Protein 6IZH (pdb70)

Foldseek 3Di:
DVPQAAADPQAADDPDPGGQWGHDAQKIWGPWFWQAGNVRDGFQQDADPVRGTDHDLLRTLLSRQVRVQSVQVVVPHGQLQWAEKEKEFQDCVSVVSSVVNVVVRADDNGYHYDYDYDPDDPDNSTGMIMITMGGGHD/DFAADPQAADDPDDGGQWDDDAQKIWGPWFWQQGNVRDGFQQDADPVRGTDHDLLRTLLSQQVSVQRSQVVVPHGQQFWAEKEKEFQDCVSVVSSVVSVVVRDDPVGYHYDYDYDPDDPDNSTGMIMITMGGGHD/DVPQFAADPQAADDPDPGHQWGDDAQKIWGPWFWQAGNVRDGFQFDADPVRGTDHDLLRTLLSQQVRVQSVQVVVPGGQQQWAEKEKEFQDCVSVVSSVVNVVVRDDPVGYHYDYDYDPDDPDPSTGMIMITMGGGHD/DPQAAAQPQAAGDPDPGHQWGDDAQKIWGPKFWQQGNVRDGFQFDADPVRGTDHDLLRTLLSRQVSVQSVQVSVPHGPQQWAEKEKEFQDCVSVVSSVVNVVVRDDPPGHHYDYDYDPDDPDNSTGMIMITMGGGHD/DWAWDDDAQKIWTPWFWQADPVRDGFAFDADPVRGTRHDLLRTLLSRQVVVQVNQVVVPHGQQFWAEKEKEFQDCVSVVSSVVSVVVRDDPVHYHYDYDYDPDDPDNSTGMIMITMGGGHD/DPQFAADPQAADDPDPGGQWGDDAQKIWGDWFWQQGNVRDGFQFQQDPVRGTDHDLLRTLLSQQVVVQSVQVVVVHGQQFWAEKEKEFQDCVSVVSSVVSVVVRDDPVGYHYDYDYDPDDPDNSTGMIMITMGGGHD/DADADDQAADDPDDGGQWDDDAQKIWGPWFWQQGNVRHGFQQAADPVGGTDHDLLRTLLSQQVSVQRSQVRVPGGQQFWAEKEKEFQDCVSVVSSVVNVCVRDDPVGHHYDYDYDPDDPDNSTGMIMITMGGGHD/DADAQDQAADDPDPGGQWDDDAQKIWGPWFWQQGNVRDGWAQAQDPVGGTRHDLLRTLLSQQVRVQSVQVVVPHGQQQWAEKEKEFQDCVCVVSSVVNVCVRDDPVHYHYDYDYDPDDPDPSTGMIMITMGGGHD/DQAAADDQAADDPDPGGQWGDDDQKIWGPWFWQQGNVRDGFQFAQDPVGGTDHDLLRTLLSRQVVVQSVQVVVVHGQQQWAEKEKEFQDCVSVVSSVVSVVVRDDPNGYHYDYDYDPDDPDNSTGMIMIIMGGGDD

InterPro domains:
  IPR006175 YjgF/YER057c/UK114 family [PF01042] (17-139)
  IPR006175 YjgF/YER057c/UK114 family [PTHR11803] (20-139)
  IPR035959 RutC-like superfamily [G3DSA:3.30.1330.40] (22-142)
  IPR035959 RutC-like superfamily [SSF55298] (14-141)

Solvent-accessible surface area: 46128 Å² total; per-residue (Å²): 114,115,146,11,21,80,96,14,167,63,44,16,164,15,54,15,38,16,0,20,1,11,34,1,28,59,12,2,13,1,5,18,16,18,0,25,97,80,100,98,57,25,31,9,4,139,84,39,156,119,47,42,44,100,28,61,16,76,84,0,0,74,49,0,2,25,14,3,74,42,3,0,95,41,40,47,4,67,23,72,31,2,7,7,1,3,1,11,0,22,4,9,59,26,6,31,38,0,27,155,2,0,52,98,62,13,90,63,76,6,1,0,4,7,5,2,0,1,9,56,6,10,34,82,40,4,3,0,11,2,8,2,3,0,58,81,67,180,94,31,79,111,18,168,64,42,18,170,25,58,19,46,20,0,19,0,21,30,2,28,60,12,2,13,1,3,17,14,17,0,42,86,76,100,76,65,19,26,6,8,113,74,24,116,108,40,46,53,145,28,62,20,62,80,0,0,76,49,0,2,23,13,2,71,44,3,0,100,38,38,54,5,67,24,71,29,1,6,6,0,2,1,13,0,16,9,10,64,31,5,35,22,0,31,110,0,0,58,76,56,16,79,32,98,13,1,1,6,6,6,3,0,2,10,56,6,7,21,82,42,4,3,0,11,2,8,1,4,0,59,78,64,184,112,113,134,17,22,82,95,15,167,47,44,15,160,16,49,13,36,16,0,18,1,12,32,2,27,61,13,2,11,1,4,18,15,17,0,28,82,83,98,94,62,25,32,9,9,118,78,19,141,113,48,47,54,144,24,59,18,75,79,0,0,74,45,0,1,41,12,2,94,52,2,0,81,42,45,56,6,53,18,75,30,1,6,6,1,2,1,13,0,18,8,12,68,32,4,38,38,0,31,157,1,0,57,95,62,16,73,29,99,13,1,0,5,7,5,4,0,1,11,57,7,10,34,82,44,5,3,0,11,2,8,1,3,0,58,73,67,180,144,141,35,23,61,78,11,129,63,49,17,146,17,49,17,36,16,0,18,1,16,32,2,28,61,12,2,13,1,4,20,16,16,0,26,85,90,102,88,65,22,28,6,7,118,80,33,156,118,48,40,52,164,26,59,19,76,85,0,0,76,51,0,2,29,13,2,82,57,3,0,99,44,44,53,4,71,24,71,27,2,6,7,1,3,1,13,0,16,8,8,67,31,36,40,42,0,40,153,3,4,72,100,52,20,93,82,92,13,12,0,55,8,9,3,0,2,13,58,7,7,40,83,44,4,3,0,11,2,8,2,3,0,56,78,62,181,190,44,49,21,68,61,2,29,60,12,1,14,1,10,11,0,17,0,82,112,95,96,82,60,37,27,11,7,139,82,52,164,110,49,40,51,152,24,64,18,82,88,0,0,76,49,0,2,30,23,2,82,79,14,0,101,87,59,56,6,70,21,73,27,2,7,6,1,3,1,14,0,18,7,11,66,32,7,26,38,0,30,128,2,1,58,99,47,17,77,33,96,14,1,1,7,7,6,4,0,1,9,57,8,14,35,81,43,4,2,0,12,2,8,2,4,0,57,79,64,180,144,148,36,23,75,54,15,121,38,44,13,76,16,56,14,36,19,0,19,2,21,33,3,30,61,12,2,13,0,4,17,16,16,0,25,79,33,29,62,51,21,27,6,6,101,78,29,115,120,47,45,50,148,25,61,17,73,80,0,0,78,47,0,2,27,11,2,90,54,2,0,98,46,44,55,7,75,20,69,28,1,6,6,0,3,1,13,0,17,14,14,48,26,5,18,27,0,30,155,1,0,56,91,41,16,73,29,97,14,0,1,6,7,6,2,0,1,9,56,7,5,35,81,42,3,3,0,11,2,7,1,4,0,58,76,64,182,70,31,23,82,9,61,49,21,23,134,25,60,17,35,10,0,14,0,16,44,2,23,52,13,0,12,1,4,19,13,20,0,46,91,80,99,80,62,24,27,6,9,110,82,48,148,118,48,173,55,154,53,61,17,81,90,0,0,73,48,0,2,26,16,4,75,5,2,0,25,16,40,7,0,44,21,73,27,2,7,6,1,3,1,11,0,38,54,21,139,33,24,74,35,0,25,156,3,0,55,113,55,16,75,39,97,11,1,1,6,6,5,3,0,2,80,54,8,18,31,125,47,5,15,0,8,2,9,2,4,0,58,56,70,152,99,27,78,95,21,108,65,27,21,142,13,66,11,29,15,0,19,1,20,34,2,27,61,12,2,14,1,5,19,14,19,0,41,92,76,99,74,62,30,27,5,11,105,82,35,142,110,47,174,64,143,56,54,16,78,83,0,0,79,46,0,1,32,33,3,76,71,5,0,101,39,43,55,6,70,22,73,29,2,8,6,1,2,1,13,0,36,57,20,134,27,24,77,39,0,31,158,2,0,56,105,51,19,78,44,102,15,1,1,5,6,6,2,0,2,82,56,7,25,34,124,48,4,14,0,11,3,9,1,4,0,57,75,68,178,156,48,25,68,98,10,143,49,44,12,158,16,58,19,30,17,0,18,2,18,69,2,32,58,12,3,13,1,4,18,16,16,0,33,82,92,93,85,65,20,29,4,8,100,83,42,144,119,49,170,53,140,59,58,16,76,79,0,0,77,47,0,1,25,12,2,92,56,2,0,99,41,43,54,6,66,21,71,24,1,6,5,1,3,1,11,0,37,52,19,135,32,25,64,35,0,32,156,2,0,51,102,48,16,76,30,102,12,1,0,4,7,6,3,0,1,84,60,8,26,33,125,46,5,14,0,11,2,8,1,5,0,57,72,49,152

CATH classification: 3.30.1330.40

Organism: Pseudomonas sp. (NCBI:txid306)

Secondary structure (P-SEA, 3-state):
ccccccccccccccccccccbbbcccbbbbccccccccccccccccccccccccccaaaaaaaaaaaaaaaaaaaccccccccbbbbbbccccccaaaaaaaaaccccccccbbbbbccccccccccccccbbbbbcc/cccccccccccccccccbbbcccbbbbcccccccccccccccccccccbbbbbaaaaaaaaaaaaaaaaaaaccccccccbbbbbbccccccaaaaaaaaacccccbbbbbbbbccccccccccccccbbbbbcc/ccccccccccccccccccccccccccbbbbccccccccccccccccccccccbbbbaaaaaaaaaaaaaaaaaaaccccccccbbbbbbccccaaaaaaaaaaacccccbbbbbbbbccccccccccccccbbbbbcc/cccccccccccccccccccbbbcccbbbbcccccccccccccccccccccbbbbbaaaaaaaaaaaaaaaaaaaccccccccbbbbbbccccccaaaaaaaaaccccccccbbbbbccccccccccccccbbbbbcc/cbbbbbcccbbbbccccccccccccccccccccccccccaaaaaaaaaaaaaaaaaaaccccccccbbbbbbccccccaaaaaaaaacccccbbbbbbbbccccccccccccccbbbbbcc/cccccccccccccccccccbbbcccbbbbcccccccccccccccccccccbbbbbaaaaaaaaaaaaaaaaaaaccccccccbbbbbbccccccaaaaaaaaacccccbbbbbbbbccccccccccccccbbbbbcc/cccccccccccccccccbbbcccbbbbccccccccccccccccccccccbbbbaaaaaaaaaaaaaaaaaaaccccccccbbbbbbccccaaaaaaaaaaaccccccccbbbbbccccccccccccccbbbbbcc/cccccccccccccccccbbbcccbbbbccccccccccccccccccccccbbbbaaaaaaaaaaaaaaaaaaaccccccccbbbbbbccccaaaaaaaaaaacccccbbbbbbbbccccccccccccccbbbbbcc/ccccccccccccccccccccccccbbbbcccccccccccccccccccccbbbbbaaaaaaaaaaaaaaaaaaaccccccccbbbbbbccccaaaaaaaaaaacccccbbbbbbbbccccccccccccccbbbbbcc

B-factor: mean 29.62, std 15.63, range [11.65, 138.17]

Radius of gyration: 35.44 Å; Cα contacts (8 Å, |Δi|>4): 3002; chains: 9; bounding box: 101×82×100 Å

Structure (mmCIF, N/CA/C/O backbone):
data_6IZH
#
_entry.id   6IZH
#
_cell.length_a   170.871
_cell.length_b   54.781
_cell.length_c   134.594
_cell.angle_alpha   90.00
_cell.angle_beta   101.89
_cell.angle_gamma   90.00
#
_symmetry.space_group_name_H-M   'C 1 2 1'
#
loop_
_entity.id
_entity.type
_entity.pdbx_description
1 polymer '2-aminomuconate deaminase'
2 non-polymer 'MAGNESIUM ION'
3 water water
#
loop_
_atom_site.group_PDB
_atom_site.id
_atom_site.type_symbol
_atom_site.label_atom_id
_atom_site.label_alt_id
_atom_site.label_comp_id
_atom_site.label_asym_id
_atom_site.label_entity_id
_atom_site.label_seq_id
_atom_site.pdbx_PDB_ins_code
_atom_site.Cartn_x
_atom_site.Cartn_y
_atom_site.Cartn_z
_atom_site.occupancy
_atom_site.B_iso_or_equiv
_atom_site.auth_seq_id
_atom_site.auth_comp_id
_atom_site.auth_asym_id
_atom_site.auth_atom_id
_atom_site.pdbx_PDB_model_num
ATOM 1 N N . ALA A 1 5 ? 157.807 -10.504 17.132 1.00 69.57 5 ALA A N 1
ATOM 2 C CA . ALA A 1 5 ? 156.403 -10.101 17.108 1.00 65.91 5 ALA A CA 1
ATOM 3 C C . ALA A 1 5 ? 156.253 -8.578 17.008 1.00 58.79 5 ALA A C 1
ATOM 4 O O . ALA A 1 5 ? 157.243 -7.846 17.038 1.00 59.48 5 ALA A O 1
ATOM 6 N N . ASP A 1 6 ? 155.007 -8.117 16.898 1.00 87.65 6 ASP A N 1
ATOM 7 C CA . ASP A 1 6 ? 154.689 -6.707 16.649 1.00 83.89 6 ASP A CA 1
ATOM 8 C C . ASP A 1 6 ? 155.442 -5.734 17.559 1.00 82.63 6 ASP A C 1
ATOM 9 O O . ASP A 1 6 ? 156.129 -4.831 17.079 1.00 85.41 6 ASP A O 1
ATOM 11 N N . ASN A 1 7 ? 155.309 -5.914 18.869 1.00 75.06 7 ASN A N 1
ATOM 12 C CA . ASN A 1 7 ? 155.997 -5.050 19.819 1.00 66.89 7 ASN A CA 1
ATOM 13 C C . ASN A 1 7 ? 157.064 -5.808 20.600 1.00 52.88 7 ASN A C 1
ATOM 14 O O . ASN A 1 7 ? 157.264 -5.570 21.792 1.00 45.69 7 ASN A O 1
ATOM 19 N N . SER A 1 8 ? 157.749 -6.724 19.922 1.00 42.46 8 SER A N 1
ATOM 20 C CA . SER A 1 8 ? 158.757 -7.545 20.577 1.00 37.51 8 SER A CA 1
ATOM 21 C C . SER A 1 8 ? 160.041 -6.767 20.855 1.00 30.78 8 SER A C 1
ATOM 22 O O . SER A 1 8 ? 160.721 -7.032 21.844 1.00 26.49 8 SER A O 1
ATOM 25 N N . ALA A 1 9 ? 160.366 -5.805 19.991 1.00 29.28 9 ALA A N 1
ATOM 26 C CA . ALA A 1 9 ? 161.593 -5.012 20.152 1.00 28.67 9 ALA A CA 1
ATOM 27 C C . ALA A 1 9 ? 161.287 -3.647 20.762 1.00 32.67 9 ALA A C 1
ATOM 28 O O . ALA A 1 9 ? 160.278 -3.028 20.426 1.00 31.98 9 ALA A O 1
ATOM 30 N N . LYS A 1 10 ? 162.155 -3.172 21.653 1.00 26.41 10 LYS A N 1
ATOM 31 C CA . LYS A 1 10 ? 161.937 -1.863 22.249 1.00 36.13 10 LYS A CA 1
ATOM 32 C C . LYS A 1 10 ? 163.181 -0.979 22.251 1.00 32.72 10 LYS A C 1
ATOM 33 O O . LYS A 1 10 ? 164.263 -1.385 22.693 1.00 28.05 10 LYS A O 1
ATOM 39 N N . LEU A 1 11 ? 163.004 0.239 21.745 1.00 32.05 11 LEU A N 1
ATOM 40 C CA . LEU A 1 11 ? 163.949 1.319 21.982 1.00 33.65 11 LEU A CA 1
ATOM 41 C C . LEU A 1 11 ? 163.470 2.071 23.218 1.00 33.04 11 LEU A C 1
ATOM 42 O O . LEU A 1 11 ? 162.335 2.568 23.260 1.00 34.70 11 LEU A O 1
ATOM 47 N N . VAL A 1 12 ? 164.330 2.140 24.228 1.00 29.66 12 VAL A N 1
ATOM 48 C CA . VAL A 1 12 ? 163.951 2.685 25.527 1.00 33.01 12 VAL A CA 1
ATOM 49 C C . VAL A 1 12 ? 164.210 4.189 25.591 1.00 37.56 12 VAL A C 1
ATOM 50 O O . VAL A 1 12 ? 165.342 4.636 25.417 1.00 36.57 12 VAL A O 1
ATOM 54 N N . GLU A 1 13 ? 163.155 4.965 25.826 1.00 35.98 13 GLU A N 1
ATOM 55 C CA . GLU A 1 13 ? 163.283 6.417 25.912 1.00 41.97 13 GLU A CA 1
ATOM 56 C C . GLU A 1 13 ? 164.260 6.793 27.025 1.00 43.79 13 GLU A C 1
ATOM 57 O O . GLU A 1 13 ? 164.241 6.203 28.108 1.00 44.00 13 GLU A O 1
ATOM 63 N N . GLY A 1 14 ? 165.131 7.758 26.750 1.00 45.58 14 GLY A N 1
ATOM 64 C CA . GLY A 1 14 ? 166.046 8.252 27.762 1.00 45.97 14 GLY A CA 1
ATOM 65 C C . GLY A 1 14 ? 167.382 7.535 27.835 1.00 43.23 14 GLY A C 1
ATOM 66 O O . GLY A 1 14 ? 168.297 8.004 28.509 1.00 47.74 14 GLY A O 1
ATOM 67 N N . LYS A 1 15 ? 167.499 6.394 27.158 1.00 38.10 15 LYS A N 1
ATOM 68 C CA . LYS A 1 15 ? 168.768 5.680 27.110 1.00 35.82 15 LYS A CA 1
ATOM 69 C C . LYS A 1 15 ? 169.560 6.106 25.877 1.00 43.06 15 LYS A C 1
ATOM 70 O O . LYS A 1 15 ? 168.998 6.670 24.938 1.00 45.29 15 LYS A O 1
ATOM 76 N N . ALA A 1 16 ? 170.863 5.839 25.888 1.00 40.52 16 ALA A N 1
ATOM 77 C CA . ALA A 1 16 ? 171.722 6.146 24.752 1.00 39.51 16 ALA A CA 1
ATOM 78 C C . ALA A 1 16 ? 171.234 5.434 23.495 1.00 33.61 16 ALA A C 1
ATOM 79 O O . ALA A 1 16 ? 170.920 4.244 23.525 1.00 34.46 16 ALA A O 1
ATOM 81 N N . LYS A 1 17 ? 171.162 6.175 22.395 1.00 36.68 17 LYS A N 1
ATOM 82 C CA . LYS A 1 17 ? 170.795 5.607 21.103 1.00 41.14 17 LYS A CA 1
ATOM 83 C C . LYS A 1 17 ? 171.786 4.510 20.714 1.00 38.07 17 LYS A C 1
ATOM 84 O O . LYS A 1 17 ? 172.996 4.755 20.712 1.00 39.91 17 LYS A O 1
ATOM 90 N N . PRO A 1 18 ? 171.284 3.299 20.399 1.00 31.62 18 PRO A N 1
ATOM 91 C CA . PRO A 1 18 ? 172.161 2.185 20.010 1.00 28.22 18 PRO A CA 1
ATOM 92 C C . PRO A 1 18 ? 173.120 2.573 18.883 1.00 29.41 18 PRO A C 1
ATOM 93 O O . PRO A 1 18 ? 172.815 3.474 18.092 1.00 31.90 18 PRO A O 1
ATOM 97 N N . MET A 1 19 ? 174.271 1.906 18.828 1.00 29.29 19 MET A N 1
ATOM 98 C CA . MET A 1 19 ? 175.317 2.247 17.866 1.00 33.60 19 MET A CA 1
ATOM 99 C C . MET A 1 19 ? 174.948 1.833 16.449 1.00 35.91 19 MET A C 1
ATOM 100 O O . MET A 1 19 ? 175.599 2.237 15.492 1.00 39.39 19 MET A O 1
ATOM 105 N N . GLY A 1 20 ? 173.909 1.016 16.320 1.00 34.23 20 GLY A N 1
ATOM 106 C CA . GLY A 1 20 ? 173.449 0.589 15.011 1.00 31.32 20 GLY A CA 1
ATOM 107 C C . GLY A 1 20 ? 171.942 0.438 14.992 1.00 32.24 20 GLY A C 1
ATOM 108 O O . GLY A 1 20 ? 171.261 0.852 15.926 1.00 31.52 20 GLY A O 1
ATOM 109 N N A SER A 1 21 ? 171.418 -0.162 13.929 0.41 32.42 21 SER A N 1
ATOM 110 N N B SER A 1 21 ? 171.425 -0.165 13.925 0.59 32.83 21 SER A N 1
ATOM 111 C CA A SER A 1 21 ? 169.974 -0.275 13.756 0.41 29.79 21 SER A CA 1
ATOM 112 C CA B SER A 1 21 ? 169.984 -0.311 13.744 0.59 29.21 21 SER A CA 1
ATOM 113 C C A SER A 1 21 ? 169.432 -1.490 14.499 0.41 26.91 21 SER A C 1
ATOM 114 C C B SER A 1 21 ? 169.458 -1.518 14.504 0.59 27.03 21 SER A C 1
ATOM 115 O O A SER A 1 21 ? 169.103 -2.508 13.889 0.41 26.86 21 SER A O 1
ATOM 116 O O B SER A 1 21 ? 169.162 -2.559 13.913 0.59 26.27 21 SER A O 1
ATOM 121 N N . PHE A 1 22 ? 169.360 -1.381 15.823 1.00 23.97 22 PHE A N 1
ATOM 122 C CA . PHE A 1 22 ? 168.871 -2.464 16.666 1.00 22.37 22 PHE A CA 1
ATOM 123 C C . PHE A 1 22 ? 168.267 -1.875 17.944 1.00 24.40 22 PHE A C 1
ATOM 124 O O . PHE A 1 22 ? 168.552 -0.726 18.291 1.00 24.08 22 PHE A O 1
ATOM 132 N N . PRO A 1 23 ? 167.406 -2.642 18.627 1.00 21.68 23 PRO A N 1
ATOM 133 C CA . PRO A 1 23 ? 166.744 -2.171 19.845 1.00 21.98 23 PRO A CA 1
ATOM 134 C C . PRO A 1 23 ? 167.607 -2.412 21.067 1.00 22.46 23 PRO A C 1
ATOM 135 O O . PRO A 1 23 ? 168.565 -3.175 20.966 1.00 21.25 23 PRO A O 1
ATOM 139 N N . HIS A 1 24 ? 167.253 -1.803 22.196 1.00 21.78 24 HIS A N 1
ATOM 140 C CA . HIS A 1 24 ? 167.916 -2.109 23.463 1.00 21.27 24 HIS A CA 1
ATOM 141 C C . HIS A 1 24 ? 167.587 -3.513 23.937 1.00 22.84 24 HIS A C 1
ATOM 142 O O . HIS A 1 24 ? 168.409 -4.166 24.577 1.00 20.98 24 HIS A O 1
ATOM 149 N N . VAL A 1 25 ? 166.372 -3.965 23.647 1.00 25.30 25 VAL A N 1
ATOM 150 C CA . VAL A 1 25 ? 165.912 -5.259 24.146 1.00 20.22 25 VAL A CA 1
ATOM 151 C C . VAL A 1 25 ? 164.940 -5.892 23.155 1.00 21.71 25 VAL A C 1
ATOM 152 O O . VAL A 1 25 ? 164.149 -5.203 22.520 1.00 23.53 25 VAL A O 1
ATOM 156 N N . LYS A 1 26 ? 165.022 -7.212 23.020 1.00 19.72 26 LYS A N 1
ATOM 157 C CA . LYS A 1 26 ? 164.163 -7.960 22.109 1.00 22.01 26 LYS A CA 1
ATOM 158 C C . LYS A 1 26 ? 163.497 -9.118 22.835 1.00 21.40 26 LYS A C 1
ATOM 159 O O . LYS A 1 26 ? 164.195 -9.957 23.412 1.00 21.06 26 LYS A O 1
ATOM 165 N N . ARG A 1 27 ? 162.167 -9.185 22.800 1.00 24.49 27 ARG A N 1
ATOM 166 C CA . ARG A 1 27 ? 161.483 -10.309 23.432 1.00 21.11 27 ARG A CA 1
ATOM 167 C C . ARG A 1 27 ? 161.386 -11.476 22.467 1.00 22.94 27 ARG A C 1
ATOM 168 O O . ARG A 1 27 ? 161.161 -11.298 21.269 1.00 24.58 27 ARG A O 1
ATOM 176 N N . ALA A 1 28 ? 161.566 -12.675 23.004 1.00 21.12 28 ALA A N 1
ATOM 177 C CA . ALA A 1 28 ? 161.377 -13.899 22.236 1.00 22.85 28 ALA A CA 1
ATOM 178 C C . ALA A 1 28 ? 160.672 -14.916 23.118 1.00 21.79 28 ALA A C 1
ATOM 179 O O . ALA A 1 28 ? 161.285 -15.484 24.016 1.00 24.14 28 ALA A O 1
ATOM 181 N N . GLY A 1 29 ? 159.387 -15.144 22.869 1.00 23.58 29 GLY A N 1
ATOM 182 C CA . GLY A 1 29 ? 158.602 -15.980 23.764 1.00 22.69 29 GLY A CA 1
ATOM 183 C C . GLY A 1 29 ? 158.678 -15.436 25.179 1.00 29.33 29 GLY A C 1
ATOM 184 O O . GLY A 1 29 ? 158.338 -14.278 25.415 1.00 26.76 29 GLY A O 1
ATOM 185 N N . ASP A 1 30 ? 159.153 -16.256 26.116 1.00 26.67 30 ASP A N 1
ATOM 186 C CA . ASP A 1 30 ? 159.270 -15.830 27.518 1.00 27.13 30 ASP A CA 1
ATOM 187 C C . ASP A 1 30 ? 160.585 -15.130 27.835 1.00 26.07 30 ASP A C 1
ATOM 188 O O . ASP A 1 30 ? 160.788 -14.700 28.965 1.00 24.22 30 ASP A O 1
ATOM 193 N N . PHE A 1 31 ? 161.475 -15.035 26.846 1.00 20.11 31 PHE A N 1
ATOM 194 C CA . PHE A 1 31 ? 162.825 -14.527 27.059 1.00 18.89 31 PHE A CA 1
ATOM 195 C C . PHE A 1 31 ? 163.007 -13.099 26.560 1.00 20.14 31 PHE A C 1
ATOM 196 O O . PHE A 1 31 ? 162.300 -12.651 25.650 1.00 21.55 31 PHE A O 1
ATOM 204 N N . LEU A 1 32 ? 163.944 -12.400 27.193 1.00 21.24 32 LEU A N 1
ATOM 205 C CA . LEU A 1 32 ? 164.305 -11.039 26.819 1.00 17.35 32 LEU A CA 1
ATOM 206 C C . LEU A 1 32 ? 165.792 -11.006 26.557 1.00 20.59 32 LEU A C 1
ATOM 207 O O . LEU A 1 32 ? 166.584 -11.410 27.414 1.00 23.22 32 LEU A O 1
ATOM 212 N N . PHE A 1 33 ? 166.171 -10.551 25.372 1.00 17.65 33 PHE A N 1
ATOM 213 C CA . PHE A 1 33 ? 167.580 -10.433 25.016 1.00 15.01 33 PHE A CA 1
ATOM 214 C C . PHE A 1 33 ? 167.964 -8.973 25.032 1.00 14.88 33 PHE A C 1
ATOM 215 O O . PHE A 1 33 ? 167.417 -8.182 24.270 1.00 19.60 33 PHE A O 1
ATOM 223 N N . VAL A 1 34 ? 168.889 -8.615 25.926 1.00 17.65 34 VAL A N 1
ATOM 224 C CA . VAL A 1 34 ? 169.288 -7.227 26.092 1.00 18.05 34 VAL A CA 1
ATOM 225 C C . VAL A 1 34 ? 170.615 -7.014 25.363 1.00 19.05 34 VAL A C 1
ATOM 226 O O . VAL A 1 34 ? 171.593 -7.707 25.624 1.00 20.95 34 VAL A O 1
ATOM 230 N N . SER A 1 35 ? 170.628 -6.077 24.424 1.00 18.25 35 SER A N 1
ATOM 231 C CA . SER A 1 35 ? 171.831 -5.785 23.630 1.00 15.68 35 SER A CA 1
ATOM 232 C C . SER A 1 35 ? 172.990 -5.393 24.540 1.00 17.95 35 SER A C 1
ATOM 233 O O . SER A 1 35 ? 172.766 -4.867 25.623 1.00 16.38 35 SER A O 1
ATOM 236 N N . GLY A 1 36 ? 174.223 -5.613 24.086 1.00 19.78 36 GLY A N 1
ATOM 237 C CA . GLY A 1 36 ? 175.386 -5.227 24.872 1.00 17.13 36 GLY A CA 1
ATOM 238 C C . GLY A 1 36 ? 175.260 -3.768 25.295 1.00 16.36 36 GLY A C 1
ATOM 239 O O . GLY A 1 36 ? 174.919 -2.904 24.483 1.00 19.57 36 GLY A O 1
ATOM 240 N N . THR A 1 37 ? 175.516 -3.507 26.572 1.00 16.82 37 THR A N 1
ATOM 241 C CA . THR A 1 37 ? 175.241 -2.200 27.150 1.00 17.63 37 THR A CA 1
ATOM 242 C C . THR A 1 37 ? 176.496 -1.621 27.791 1.00 17.77 37 THR A C 1
ATOM 243 O O . THR A 1 37 ? 177.236 -2.333 28.471 1.00 16.82 37 THR A O 1
ATOM 247 N N . SER A 1 38 ? 176.745 -0.337 27.534 1.00 16.46 38 SER A N 1
ATOM 248 C CA . SER A 1 38 ? 177.919 0.354 28.061 1.00 15.85 38 SER A CA 1
ATOM 249 C C . SER A 1 38 ? 177.491 1.473 28.990 1.00 18.18 38 SER A C 1
ATOM 250 O O . SER A 1 38 ? 176.303 1.655 29.225 1.00 17.92 38 SER A O 1
ATOM 253 N N . SER A 1 39 ? 178.454 2.236 29.497 1.00 18.26 39 SER A N 1
ATOM 254 C CA . SER A 1 39 ? 178.162 3.365 30.375 1.00 20.29 39 SER A CA 1
ATOM 255 C C . SER A 1 39 ? 177.926 4.660 29.598 1.00 21.16 39 SER A C 1
ATOM 256 O O . SER A 1 39 ? 177.812 5.741 30.198 1.00 22.31 39 SER A O 1
ATOM 259 N N . ARG A 1 40 ? 177.845 4.560 28.272 1.00 20.20 40 ARG A N 1
ATOM 260 C CA . ARG A 1 40 ? 177.671 5.757 27.438 1.00 22.71 40 ARG A CA 1
ATOM 261 C C . ARG A 1 40 ? 176.344 6.475 27.702 1.00 22.08 40 ARG A C 1
ATOM 262 O O . ARG A 1 40 ? 175.298 5.844 27.761 1.00 22.68 40 ARG A O 1
ATOM 270 N N A ARG A 1 41 ? 176.405 7.795 27.857 0.09 26.61 41 ARG A N 1
ATOM 271 N N B ARG A 1 41 ? 176.402 7.798 27.858 0.91 26.47 41 ARG A N 1
ATOM 272 C CA A ARG A 1 41 ? 175.204 8.606 28.037 0.09 29.31 41 ARG A CA 1
ATOM 273 C CA B ARG A 1 41 ? 175.196 8.600 28.026 0.91 30.15 41 ARG A CA 1
ATOM 274 C C A ARG A 1 41 ? 174.576 8.962 26.693 0.09 32.85 41 ARG A C 1
ATOM 275 C C B ARG A 1 41 ? 174.557 8.912 26.679 0.91 32.99 41 ARG A C 1
ATOM 276 O O A ARG A 1 41 ? 175.246 8.916 25.661 0.09 33.70 41 ARG A O 1
ATOM 277 O O B ARG A 1 41 ? 175.202 8.810 25.635 0.91 34.75 41 ARG A O 1
ATOM 292 N N . PRO A 1 42 ? 173.280 9.314 26.705 1.00 35.56 42 PRO A N 1
ATOM 293 C CA . PRO A 1 42 ? 172.565 9.774 25.511 1.00 34.65 42 PRO A CA 1
ATOM 294 C C . PRO A 1 42 ? 173.277 10.900 24.758 1.00 32.64 42 PRO A C 1
ATOM 295 O O . PRO A 1 42 ? 173.106 10.984 23.544 1.00 35.84 42 PRO A O 1
ATOM 299 N N . ASP A 1 43 ? 174.059 11.737 25.443 1.00 34.02 43 ASP A N 1
ATOM 300 C CA . ASP A 1 43 ? 174.761 12.825 24.761 1.00 32.24 43 ASP A CA 1
ATOM 301 C C . ASP A 1 43 ? 176.114 12.357 24.234 1.00 30.26 43 ASP A C 1
ATOM 302 O O . ASP A 1 43 ? 176.943 13.159 23.808 1.00 33.58 43 ASP A O 1
ATOM 307 N N . ASN A 1 44 ? 176.313 11.042 24.274 1.00 29.95 44 ASN A N 1
ATOM 308 C CA . ASN A 1 44 ? 177.528 10.384 23.792 1.00 29.14 44 ASN A CA 1
ATOM 309 C C . ASN A 1 44 ? 178.765 10.674 24.634 1.00 34.72 44 ASN A C 1
ATOM 310 O O . ASN A 1 44 ? 179.893 10.436 24.197 1.00 33.58 44 ASN A O 1
ATOM 315 N N . THR A 1 45 ? 178.554 11.176 25.849 1.00 29.76 45 THR A N 1
ATOM 316 C CA . THR A 1 45 ? 179.634 11.211 26.827 1.00 26.36 45 THR A CA 1
ATOM 317 C C . THR A 1 45 ? 179.589 9.891 27.570 1.00 25.74 45 THR A C 1
ATOM 318 O O . THR A 1 45 ? 178.645 9.121 27.402 1.00 27.72 45 THR A O 1
ATOM 322 N N . PHE A 1 46 ? 180.598 9.635 28.395 1.00 22.37 46 PHE A N 1
ATOM 323 C CA . PHE A 1 46 ? 180.722 8.342 29.054 1.00 20.58 46 PHE A CA 1
ATOM 324 C C . PHE A 1 46 ? 180.809 8.442 30.573 1.00 26.12 46 PHE A C 1
ATOM 325 O O . PHE A 1 46 ? 181.724 9.079 31.095 1.00 25.81 46 PHE A O 1
ATOM 333 N N . VAL A 1 47 ? 179.876 7.808 31.284 1.00 20.11 47 VAL A N 1
ATOM 334 C CA . VAL A 1 47 ? 180.012 7.697 32.732 1.00 23.94 47 VAL A CA 1
ATOM 335 C C . VAL A 1 47 ? 181.253 6.866 33.039 1.00 21.07 47 VAL A C 1
ATOM 336 O O . VAL A 1 47 ? 181.476 5.853 32.403 1.00 21.20 47 VAL A O 1
ATOM 340 N N . GLY A 1 48 ? 182.057 7.287 34.011 1.00 20.35 48 GLY A N 1
ATOM 341 C CA . GLY A 1 48 ? 183.241 6.519 34.370 1.00 21.59 48 GLY A CA 1
ATOM 342 C C . GLY A 1 48 ? 184.358 6.533 33.335 1.00 20.85 48 GLY A C 1
ATOM 343 O O . GLY A 1 48 ? 185.167 5.606 33.267 1.00 20.85 48 GLY A O 1
ATOM 344 N N . ALA A 1 49 ? 184.413 7.574 32.514 1.00 20.71 49 ALA A N 1
ATOM 345 C CA . ALA A 1 49 ? 185.570 7.775 31.633 1.00 17.30 49 ALA A CA 1
ATOM 346 C C . ALA A 1 49 ? 185.896 9.251 31.531 1.00 21.57 49 ALA A C 1
ATOM 347 O O . ALA A 1 49 ? 186.289 9.745 30.468 1.00 21.61 49 ALA A O 1
ATOM 349 N N . GLU A 1 50 ? 185.734 9.949 32.648 1.00 23.02 50 GLU A N 1
ATOM 350 C CA . GLU A 1 50 ? 185.935 11.395 32.685 1.00 23.38 50 GLU A CA 1
ATOM 351 C C . GLU A 1 50 ? 187.323 11.783 32.164 1.00 20.08 50 GLU A C 1
ATOM 352 O O . GLU A 1 50 ? 188.334 11.294 32.665 1.00 22.23 50 GLU A O 1
ATOM 358 N N . PRO A 1 51 ? 187.377 12.671 31.156 1.00 23.56 51 PRO A N 1
ATOM 359 C CA . PRO A 1 51 ? 188.700 13.111 30.690 1.00 21.51 51 PRO A CA 1
ATOM 360 C C . PRO A 1 51 ? 189.481 13.858 31.767 1.00 22.19 51 PRO A C 1
ATOM 361 O O . PRO A 1 51 ? 188.882 14.576 32.584 1.00 26.81 51 PRO A O 1
ATOM 365 N N . ASP A 1 52 ? 190.805 13.728 31.762 1.00 20.81 52 ASP A N 1
ATOM 366 C CA . ASP A 1 52 ? 191.608 14.518 32.686 1.00 22.34 52 ASP A CA 1
ATOM 367 C C . ASP A 1 52 ? 191.893 15.895 32.068 1.00 22.35 52 ASP A C 1
ATOM 368 O O . ASP A 1 52 ? 191.262 16.273 31.077 1.00 24.68 52 ASP A O 1
ATOM 373 N N . ASP A 1 53 ? 192.810 16.653 32.656 1.00 23.53 53 ASP A N 1
ATOM 374 C CA . ASP A 1 53 ? 193.004 18.040 32.221 1.00 23.81 53 ASP A CA 1
ATOM 375 C C . ASP A 1 53 ? 193.475 18.091 30.778 1.00 28.53 53 ASP A C 1
ATOM 376 O O . ASP A 1 53 ? 193.207 19.068 30.076 1.00 22.42 53 ASP A O 1
ATOM 381 N N . THR A 1 54 ? 194.160 17.030 30.344 1.00 26.14 54 THR A N 1
ATOM 382 C CA . THR A 1 54 ? 194.727 16.967 28.997 1.00 20.87 54 THR A CA 1
ATOM 383 C C . THR A 1 54 ? 193.711 16.476 27.974 1.00 22.06 54 THR A C 1
ATOM 384 O O . THR A 1 54 ? 194.020 16.390 26.794 1.00 22.05 54 THR A O 1
ATOM 388 N N . GLY A 1 55 ? 192.511 16.135 28.436 1.00 17.28 55 GLY A N 1
ATOM 389 C CA . GLY A 1 55 ? 191.476 15.614 27.560 1.00 23.61 55 GLY A CA 1
ATOM 390 C C . GLY A 1 55 ? 191.513 14.102 27.389 1.00 20.83 55 GLY A C 1
ATOM 391 O O . GLY A 1 55 ? 190.709 13.537 26.647 1.00 23.08 55 GLY A O 1
ATOM 392 N N . ARG A 1 56 ? 192.458 13.449 28.065 1.00 18.91 56 ARG A N 1
ATOM 393 C CA . ARG A 1 56 ? 192.597 11.993 27.981 1.00 18.14 56 ARG A CA 1
ATOM 394 C C . ARG A 1 56 ? 191.581 11.335 28.911 1.00 19.19 56 ARG A C 1
ATOM 395 O O . ARG A 1 56 ? 191.578 11.600 30.112 1.00 22.20 56 ARG A O 1
ATOM 403 N N . PRO A 1 57 ? 190.696 10.498 28.351 1.00 20.29 57 PRO A N 1
ATOM 404 C CA . PRO A 1 57 ? 189.740 9.754 29.177 1.00 17.24 57 PRO A CA 1
ATOM 405 C C . PRO A 1 57 ? 190.482 8.957 30.254 1.00 19.85 57 PRO A C 1
ATOM 406 O O . PRO A 1 57 ? 191.574 8.450 29.993 1.00 19.03 57 PRO A O 1
ATOM 410 N N . ARG A 1 58 ? 189.919 8.886 31.452 1.00 18.81 58 ARG A N 1
ATOM 411 C CA . ARG A 1 58 ? 190.476 8.037 32.506 1.00 16.62 58 ARG A CA 1
ATOM 412 C C . ARG A 1 58 ? 189.411 7.014 32.903 1.00 19.68 58 ARG A C 1
ATOM 413 O O . ARG A 1 58 ? 188.604 7.259 33.806 1.00 21.02 58 ARG A O 1
ATOM 421 N N . PRO A 1 59 ? 189.385 5.873 32.207 1.00 19.19 59 PRO A N 1
ATOM 422 C CA . PRO A 1 59 ? 188.328 4.886 32.469 1.00 19.62 59 PRO A CA 1
ATOM 423 C C . PRO A 1 59 ? 188.387 4.355 33.896 1.00 21.34 59 PRO A C 1
ATOM 424 O O . PRO A 1 59 ? 189.473 4.163 34.426 1.00 21.74 59 PRO A O 1
ATOM 428 N N . ASN A 1 60 ? 187.221 4.150 34.507 1.00 19.51 60 ASN A N 1
ATOM 429 C CA . ASN A 1 60 ? 187.121 3.662 35.877 1.00 20.48 60 ASN A CA 1
ATOM 430 C C . ASN A 1 60 ? 186.198 2.444 35.877 1.00 20.95 60 ASN A C 1
ATOM 431 O O . ASN A 1 60 ? 184.988 2.595 35.724 1.00 21.14 60 ASN A O 1
ATOM 436 N N . ILE A 1 61 ? 186.753 1.241 36.022 1.00 18.44 61 ILE A N 1
ATOM 437 C CA . ILE A 1 61 ? 185.928 0.031 35.900 1.00 18.91 61 ILE A CA 1
ATOM 438 C C . ILE A 1 61 ? 184.791 -0.030 36.945 1.00 19.78 61 ILE A C 1
ATOM 439 O O . ILE A 1 61 ? 183.681 -0.456 36.619 1.00 19.17 61 ILE A O 1
ATOM 444 N N . GLU A 1 62 ? 185.040 0.422 38.176 1.00 17.29 62 GLU A N 1
ATOM 445 C CA . GLU A 1 62 ? 183.976 0.436 39.175 1.00 18.90 62 GLU A CA 1
ATOM 446 C C . GLU A 1 62 ? 182.795 1.286 38.700 1.00 19.83 62 GLU A C 1
ATOM 447 O O . GLU A 1 62 ? 181.666 0.810 38.679 1.00 20.67 62 GLU A O 1
ATOM 453 N N . LEU A 1 63 ? 183.063 2.534 38.320 1.00 18.77 63 LEU A N 1
ATOM 454 C CA . LEU A 1 63 ? 182.007 3.454 37.904 1.00 22.62 63 LEU A CA 1
ATOM 455 C C . LEU A 1 63 ? 181.285 2.962 36.646 1.00 23.08 63 LEU A C 1
ATOM 456 O O . LEU A 1 63 ? 180.055 3.035 36.563 1.00 20.10 63 LEU A O 1
ATOM 461 N N . GLN A 1 64 ? 182.033 2.476 35.658 1.00 20.12 64 GLN A N 1
ATOM 462 C CA . GLN A 1 64 ? 181.382 1.986 34.438 1.00 17.36 64 GLN A CA 1
ATOM 463 C C . GLN A 1 64 ? 180.528 0.733 34.698 1.00 18.66 64 GLN A C 1
ATOM 464 O O . GLN A 1 64 ? 179.432 0.597 34.139 1.00 20.24 64 GLN A O 1
ATOM 470 N N . THR A 1 65 ? 181.021 -0.196 35.516 1.00 16.92 65 THR A N 1
ATOM 471 C CA . THR A 1 65 ? 180.275 -1.422 35.766 1.00 16.41 65 THR A CA 1
ATOM 472 C C . THR A 1 65 ? 178.955 -1.106 36.467 1.00 17.21 65 THR A C 1
ATOM 473 O O . THR A 1 65 ? 177.914 -1.648 36.123 1.00 18.68 65 THR A O 1
ATOM 477 N N . ARG A 1 66 ? 178.996 -0.198 37.428 1.00 18.58 66 ARG A N 1
ATOM 478 C CA . ARG A 1 66 ? 177.786 0.123 38.180 1.00 18.64 66 ARG A CA 1
ATOM 479 C C . ARG A 1 66 ? 176.769 0.784 37.250 1.00 20.54 66 ARG A C 1
ATOM 480 O O . ARG A 1 66 ? 175.570 0.520 37.348 1.00 22.30 66 ARG A O 1
ATOM 488 N N . GLU A 1 67 ? 177.251 1.623 36.333 1.00 19.93 67 GLU A N 1
ATOM 489 C CA . GLU A 1 67 ? 176.372 2.316 35.394 1.00 17.07 67 GLU A CA 1
ATOM 490 C C . GLU A 1 67 ? 175.805 1.350 34.342 1.00 17.38 67 GLU A C 1
ATOM 491 O O . GLU A 1 67 ? 174.639 1.457 33.960 1.00 22.04 67 GLU A O 1
ATOM 497 N N . VAL A 1 68 ? 176.626 0.410 33.875 1.00 16.67 68 VAL A N 1
ATOM 498 C CA . VAL A 1 68 ? 176.154 -0.590 32.909 1.00 15.92 68 VAL A CA 1
ATOM 499 C C . VAL A 1 68 ? 175.024 -1.425 33.511 1.00 18.68 68 VAL A C 1
ATOM 500 O O . VAL A 1 68 ? 173.984 -1.615 32.881 1.00 16.74 68 VAL A O 1
ATOM 504 N N . ILE A 1 69 ? 175.207 -1.922 34.728 1.00 17.70 69 ILE A N 1
ATOM 505 C CA . ILE A 1 69 ? 174.156 -2.772 35.297 1.00 16.62 69 ILE A CA 1
ATOM 506 C C . ILE A 1 69 ? 172.906 -1.928 35.612 1.00 19.38 69 ILE A C 1
ATOM 507 O O . ILE A 1 69 ? 171.774 -2.397 35.448 1.00 20.39 69 ILE A O 1
ATOM 512 N N . SER A 1 70 ? 173.113 -0.677 36.016 1.00 18.55 70 SER A N 1
ATOM 513 C CA . SER A 1 70 ? 172.004 0.255 36.241 1.00 20.56 70 SER A CA 1
ATOM 514 C C . SER A 1 70 ? 171.230 0.500 34.942 1.00 22.78 70 SER A C 1
ATOM 515 O O . SER A 1 70 ? 170.004 0.532 34.938 1.00 19.07 70 SER A O 1
ATOM 518 N N . ASN A 1 71 ? 171.955 0.646 33.837 1.00 19.66 71 ASN A N 1
ATOM 519 C CA . ASN A 1 71 ? 171.333 0.853 32.522 1.00 17.24 71 ASN A CA 1
ATOM 520 C C . ASN A 1 71 ? 170.543 -0.372 32.082 1.00 20.57 71 ASN A C 1
ATOM 521 O O . ASN A 1 71 ? 169.439 -0.260 31.537 1.00 22.73 71 ASN A O 1
ATOM 526 N N . ILE A 1 72 ? 171.106 -1.548 32.335 1.00 16.96 72 ILE A N 1
ATOM 527 C CA . ILE A 1 72 ? 170.415 -2.783 32.016 1.00 17.73 72 ILE A CA 1
ATOM 528 C C . ILE A 1 72 ? 169.154 -2.884 32.876 1.00 17.88 72 ILE A C 1
ATOM 529 O O . ILE A 1 72 ? 168.105 -3.302 32.376 1.00 21.28 72 ILE A O 1
ATOM 534 N N . ARG A 1 73 ? 169.234 -2.467 34.141 1.00 17.12 73 ARG A N 1
ATOM 535 C CA . ARG A 1 73 ? 168.037 -2.512 34.989 1.00 19.89 73 ARG A CA 1
ATOM 536 C C . ARG A 1 73 ? 166.950 -1.624 34.384 1.00 19.35 73 ARG A C 1
ATOM 537 O O . ARG A 1 73 ? 165.789 -2.038 34.299 1.00 21.99 73 ARG A O 1
ATOM 545 N N . ASP A 1 74 ? 167.323 -0.420 33.943 1.00 19.53 74 ASP A N 1
ATOM 546 C CA . ASP A 1 74 ? 166.343 0.512 33.376 1.00 22.30 74 ASP A CA 1
ATOM 547 C C . ASP A 1 74 ? 165.685 -0.081 32.144 1.00 21.41 74 ASP A C 1
ATOM 548 O O . ASP A 1 74 ? 164.491 0.100 31.927 1.00 20.28 74 ASP A O 1
ATOM 553 N N . ILE A 1 75 ? 166.481 -0.764 31.323 1.00 19.45 75 ILE A N 1
ATOM 554 C CA . ILE A 1 75 ? 165.979 -1.347 30.078 1.00 22.72 75 ILE A CA 1
ATOM 555 C C . ILE A 1 75 ? 164.965 -2.446 30.381 1.00 22.99 75 ILE A C 1
ATOM 556 O O . ILE A 1 75 ? 163.888 -2.517 29.774 1.00 19.47 75 ILE A O 1
ATOM 561 N N . LEU A 1 76 ? 165.294 -3.280 31.360 1.00 20.61 76 LEU A N 1
ATOM 562 C CA . LEU A 1 76 ? 164.402 -4.345 31.769 1.00 21.44 76 LEU A CA 1
ATOM 563 C C . LEU A 1 76 ? 163.110 -3.768 32.333 1.00 20.62 76 LEU A C 1
ATOM 564 O O . LEU A 1 76 ? 162.029 -4.265 32.044 1.00 20.27 76 LEU A O 1
ATOM 569 N N A GLN A 1 77 ? 163.229 -2.699 33.115 0.51 21.27 77 GLN A N 1
ATOM 570 N N B GLN A 1 77 ? 163.213 -2.712 33.134 0.49 21.27 77 GLN A N 1
ATOM 571 C CA A GLN A 1 77 ? 162.060 -2.062 33.716 0.51 20.49 77 GLN A CA 1
ATOM 572 C CA B GLN A 1 77 ? 162.007 -2.120 33.699 0.49 20.86 77 GLN A CA 1
ATOM 573 C C A GLN A 1 77 ? 161.104 -1.483 32.669 0.51 22.88 77 GLN A C 1
ATOM 574 C C B GLN A 1 77 ? 161.071 -1.631 32.595 0.49 21.95 77 GLN A C 1
ATOM 575 O O A GLN A 1 77 ? 159.901 -1.382 32.911 0.51 24.07 77 GLN A O 1
ATOM 576 O O B GLN A 1 77 ? 159.853 -1.749 32.718 0.49 23.38 77 GLN A O 1
ATOM 587 N N . SER A 1 78 ? 161.639 -1.102 31.515 1.00 23.79 78 SER A N 1
ATOM 588 C CA . SER A 1 78 ? 160.821 -0.542 30.437 1.00 27.00 78 SER A CA 1
ATOM 589 C C . SER A 1 78 ? 159.948 -1.618 29.795 1.00 26.89 78 SER A C 1
ATOM 590 O O . SER A 1 78 ? 158.914 -1.308 29.210 1.00 27.32 78 SER A O 1
ATOM 593 N N . VAL A 1 79 ? 160.361 -2.877 29.913 1.00 20.77 79 VAL A N 1
ATOM 594 C CA . VAL A 1 79 ? 159.563 -3.985 29.388 1.00 24.73 79 VAL A CA 1
ATOM 595 C C . VAL A 1 79 ? 159.011 -4.898 30.498 1.00 28.77 79 VAL A C 1
ATOM 596 O O . VAL A 1 79 ? 158.725 -6.077 30.278 1.00 26.28 79 VAL A O 1
ATOM 600 N N . GLY A 1 80 ? 158.831 -4.333 31.690 1.00 23.92 80 GLY A N 1
ATOM 601 C CA . GLY A 1 80 ? 158.106 -5.008 32.753 1.00 22.20 80 GLY A CA 1
ATOM 602 C C . GLY A 1 80 ? 158.902 -6.069 33.502 1.00 24.32 80 GLY A C 1
ATOM 603 O O . GLY A 1 80 ? 158.319 -6.934 34.148 1.00 25.07 80 GLY A O 1
ATOM 604 N N . ALA A 1 81 ? 160.229 -5.995 33.424 1.00 22.61 81 ALA A N 1
ATOM 605 C CA . ALA A 1 81 ? 161.109 -6.934 34.125 1.00 21.49 81 ALA A CA 1
ATOM 606 C C . ALA A 1 81 ? 162.122 -6.193 35.004 1.00 23.63 81 ALA A C 1
ATOM 607 O O . ALA A 1 81 ? 162.130 -4.968 35.058 1.00 22.25 81 ALA A O 1
ATOM 609 N N . ASP A 1 82 ? 162.966 -6.935 35.707 1.00 20.46 82 ASP A N 1
ATOM 610 C CA . ASP A 1 82 ? 164.001 -6.299 36.525 1.00 22.30 82 ASP A CA 1
ATOM 611 C C . ASP A 1 82 ? 165.200 -7.233 36.687 1.00 22.21 82 ASP A C 1
ATOM 612 O O . ASP A 1 82 ? 165.241 -8.304 36.074 1.00 22.69 82 ASP A O 1
ATOM 617 N N . LEU A 1 83 ? 166.178 -6.841 37.505 1.00 19.57 83 LEU A N 1
ATOM 618 C CA . LEU A 1 83 ? 167.433 -7.597 37.586 1.00 19.17 83 LEU A CA 1
ATOM 619 C C . LEU A 1 83 ? 167.221 -9.022 38.124 1.00 20.61 83 LEU A C 1
ATOM 620 O O . LEU A 1 83 ? 167.999 -9.931 37.820 1.00 20.19 83 LEU A O 1
ATOM 625 N N . GLY A 1 84 ? 166.163 -9.219 38.902 1.00 21.28 84 GLY A N 1
ATOM 626 C CA . GLY A 1 84 ? 165.858 -10.532 39.444 1.00 22.37 84 GLY A CA 1
ATOM 627 C C . GLY A 1 84 ? 165.414 -11.533 38.389 1.00 24.21 84 GLY A C 1
ATOM 628 O O . GLY A 1 84 ? 165.274 -12.733 38.675 1.00 22.59 84 GLY A O 1
ATOM 629 N N . ASP A 1 85 ? 165.181 -11.036 37.177 1.00 22.26 85 ASP A N 1
ATOM 630 C CA . ASP A 1 85 ? 164.730 -11.876 36.074 1.00 17.57 85 ASP A CA 1
ATOM 631 C C . ASP A 1 85 ? 165.885 -12.288 35.169 1.00 18.26 85 ASP A C 1
ATOM 632 O O . ASP A 1 85 ? 165.715 -13.124 34.275 1.00 22.39 85 ASP A O 1
ATOM 637 N N . VAL A 1 86 ? 167.063 -11.723 35.409 1.00 20.03 86 VAL A N 1
ATOM 638 C CA . VAL A 1 86 ? 168.232 -12.035 34.588 1.00 20.84 86 VAL A CA 1
ATOM 639 C C . VAL A 1 86 ? 168.693 -13.477 34.848 1.00 20.56 86 VAL A C 1
ATOM 640 O O . VAL A 1 86 ? 168.755 -13.913 36.007 1.00 20.34 86 VAL A O 1
ATOM 644 N N . VAL A 1 87 ? 169.012 -14.213 33.778 1.00 18.17 87 VAL A N 1
ATOM 645 C CA . VAL A 1 87 ? 169.429 -15.614 33.907 1.00 18.30 87 VAL A CA 1
ATOM 646 C C . VAL A 1 87 ? 170.794 -15.921 33.261 1.00 16.67 87 VAL A C 1
ATOM 647 O O . VAL A 1 87 ? 171.402 -16.948 33.577 1.00 21.40 87 VAL A O 1
ATOM 651 N N . GLU A 1 88 ? 171.276 -15.042 32.388 1.00 18.26 88 GLU A N 1
ATOM 652 C CA . GLU A 1 88 ? 172.636 -15.181 31.849 1.00 18.62 88 GLU A CA 1
ATOM 653 C C . GLU A 1 88 ? 173.297 -13.828 31.614 1.00 21.30 88 GLU A C 1
ATOM 654 O O . GLU A 1 88 ? 172.741 -12.964 30.937 1.00 20.40 88 GLU A O 1
ATOM 660 N N . VAL A 1 89 ? 174.489 -13.662 32.178 1.00 19.00 89 VAL A N 1
ATOM 661 C CA . VAL A 1 89 ? 175.291 -12.454 31.993 1.00 17.78 89 VAL A CA 1
ATOM 662 C C . VAL A 1 89 ? 176.545 -12.782 31.213 1.00 17.62 89 VAL A C 1
ATOM 663 O O . VAL A 1 89 ? 177.257 -13.720 31.562 1.00 22.06 89 VAL A O 1
ATOM 667 N N . CYS A 1 90 ? 176.791 -12.037 30.142 1.00 17.60 90 CYS A N 1
ATOM 668 C CA . CYS A 1 90 ? 178.062 -12.120 29.428 1.00 14.91 90 CYS A CA 1
ATOM 669 C C . CYS A 1 90 ? 178.758 -10.775 29.546 1.00 19.78 90 CYS A C 1
ATOM 670 O O . CYS A 1 90 ? 178.244 -9.776 29.051 1.00 18.66 90 CYS A O 1
ATOM 673 N N . SER A 1 91 ? 179.920 -10.762 30.196 1.00 17.18 91 SER A N 1
ATOM 674 C CA . SER A 1 91 ? 180.647 -9.527 30.495 1.00 14.84 91 SER A CA 1
ATOM 675 C C . SER A 1 91 ? 181.923 -9.436 29.677 1.00 15.71 91 SER A C 1
ATOM 676 O O . SER A 1 91 ? 182.720 -10.376 29.659 1.00 19.33 91 SER A O 1
ATOM 679 N N . TYR A 1 92 ? 182.104 -8.313 28.993 1.00 15.02 92 TYR A N 1
ATOM 680 C CA . TYR A 1 92 ? 183.274 -8.130 28.144 1.00 15.38 92 TYR A CA 1
ATOM 681 C C . TYR A 1 92 ? 184.123 -6.990 28.682 1.00 16.88 92 TYR A C 1
ATOM 682 O O . TYR A 1 92 ? 183.754 -5.825 28.575 1.00 18.01 92 TYR A O 1
ATOM 691 N N . LEU A 1 93 ? 185.245 -7.359 29.293 1.00 17.07 93 LEU A N 1
ATOM 692 C CA . LEU A 1 93 ? 186.271 -6.419 29.731 1.00 16.67 93 LEU A CA 1
ATOM 693 C C . LEU A 1 93 ? 187.234 -6.121 28.589 1.00 19.31 93 LEU A C 1
ATOM 694 O O . LEU A 1 93 ? 187.169 -6.772 27.546 1.00 18.48 93 LEU A O 1
ATOM 699 N N . VAL A 1 94 ? 188.146 -5.171 28.781 1.00 17.06 94 VAL A N 1
ATOM 700 C CA . VAL A 1 94 ? 189.245 -5.028 27.828 1.00 15.14 94 VAL A CA 1
ATOM 701 C C . VAL A 1 94 ? 190.571 -5.370 28.485 1.00 18.89 94 VAL A C 1
ATOM 702 O O . VAL A 1 94 ? 191.563 -5.607 27.798 1.00 18.81 94 VAL A O 1
ATOM 706 N N . ASN A 1 95 ? 190.594 -5.410 29.811 1.00 20.75 95 ASN A N 1
ATOM 707 C CA . ASN A 1 95 ? 191.823 -5.770 30.520 1.00 19.23 95 ASN A CA 1
ATOM 708 C C . ASN A 1 95 ? 191.510 -6.463 31.836 1.00 22.43 95 ASN A C 1
ATOM 709 O O . ASN A 1 95 ? 190.761 -5.932 32.668 1.00 20.94 95 ASN A O 1
ATOM 714 N N . MET A 1 96 ? 192.047 -7.670 32.002 1.00 17.82 96 MET A N 1
ATOM 715 C CA . MET A 1 96 ? 191.726 -8.488 33.173 1.00 15.30 96 MET A CA 1
ATOM 716 C C . MET A 1 96 ? 192.243 -7.889 34.460 1.00 20.28 96 MET A C 1
ATOM 717 O O . MET A 1 96 ? 191.885 -8.361 35.541 1.00 20.03 96 MET A O 1
ATOM 722 N N . ASN A 1 97 ? 193.069 -6.847 34.369 1.00 17.89 97 ASN A N 1
ATOM 723 C CA . ASN A 1 97 ? 193.491 -6.171 35.587 1.00 19.65 97 ASN A CA 1
ATOM 724 C C . ASN A 1 97 ? 192.323 -5.387 36.196 1.00 19.52 97 ASN A C 1
ATOM 725 O O . ASN A 1 97 ? 192.373 -4.986 37.366 1.00 19.42 97 ASN A O 1
ATOM 730 N N . ASP A 1 98 ? 191.255 -5.238 35.415 1.00 18.83 98 ASP A N 1
ATOM 731 C CA . ASP A 1 98 ? 190.007 -4.613 35.884 1.00 17.08 98 ASP A CA 1
ATOM 732 C C . ASP A 1 98 ? 189.053 -5.622 36.531 1.00 18.17 98 ASP A C 1
ATOM 733 O O . ASP A 1 98 ? 187.991 -5.250 37.036 1.00 17.22 98 ASP A O 1
ATOM 738 N N . PHE A 1 99 ? 189.414 -6.903 36.506 1.00 18.01 99 PHE A N 1
ATOM 739 C CA . PHE A 1 99 ? 188.496 -7.943 36.969 1.00 21.55 99 PHE A CA 1
ATOM 740 C C . PHE A 1 99 ? 188.055 -7.797 38.436 1.00 17.83 99 PHE A C 1
ATOM 741 O O . PHE A 1 99 ? 186.857 -7.876 38.738 1.00 18.95 99 PHE A O 1
ATOM 749 N N . ALA A 1 100 ? 189.004 -7.617 39.349 1.00 19.48 100 ALA A N 1
ATOM 750 C CA . ALA A 1 100 ? 188.655 -7.612 40.774 1.00 20.76 100 ALA A CA 1
ATOM 751 C C . ALA A 1 100 ? 187.617 -6.534 41.095 1.00 21.74 100 ALA A C 1
ATOM 752 O O . ALA A 1 100 ? 186.651 -6.785 41.821 1.00 23.18 100 ALA A O 1
ATOM 754 N N . ALA A 1 101 ? 187.809 -5.336 40.543 1.00 19.07 101 ALA A N 1
ATOM 755 C CA . ALA A 1 101 ? 186.903 -4.225 40.815 1.00 22.53 101 ALA A CA 1
ATOM 756 C C . ALA A 1 101 ? 185.551 -4.438 40.138 1.00 20.87 101 ALA A C 1
ATOM 757 O O . ALA A 1 101 ? 184.503 -4.112 40.699 1.00 22.24 101 ALA A O 1
ATOM 759 N N . TYR A 1 102 ? 185.574 -4.990 38.931 1.00 20.19 102 TYR A N 1
ATOM 760 C CA . TYR A 1 102 ? 184.334 -5.326 38.242 1.00 19.62 102 TYR A CA 1
ATOM 761 C C . TYR A 1 102 ? 183.557 -6.378 39.031 1.00 18.96 102 TYR A C 1
ATOM 762 O O . TYR A 1 102 ? 182.338 -6.275 39.186 1.00 21.29 102 TYR A O 1
ATOM 771 N N . ASN A 1 103 ? 184.274 -7.358 39.571 1.00 18.49 103 ASN A N 1
ATOM 772 C CA . ASN A 1 103 ? 183.646 -8.435 40.343 1.00 22.41 103 ASN A CA 1
ATOM 773 C C . ASN A 1 103 ? 182.972 -7.912 41.614 1.00 21.70 103 ASN A C 1
ATOM 774 O O . ASN A 1 103 ? 181.897 -8.381 42.011 1.00 22.75 103 ASN A O 1
ATOM 779 N N . LYS A 1 104 ? 183.615 -6.936 42.247 1.00 21.39 104 LYS A N 1
ATOM 780 C CA . LYS A 1 104 ? 183.101 -6.316 43.463 1.00 21.75 104 LYS A CA 1
ATOM 781 C C . LYS A 1 104 ? 181.792 -5.592 43.201 1.00 26.80 104 LYS A C 1
ATOM 782 O O . LYS A 1 104 ? 180.872 -5.636 44.019 1.00 23.76 104 LYS A O 1
ATOM 788 N N . VAL A 1 105 ? 181.713 -4.912 42.062 1.00 23.22 105 VAL A N 1
ATOM 789 C CA . VAL A 1 105 ? 180.489 -4.205 41.699 1.00 22.83 105 VAL A CA 1
ATOM 790 C C . VAL A 1 105 ? 179.418 -5.213 41.307 1.00 19.70 105 VAL A C 1
ATOM 791 O O . VAL A 1 105 ? 178.257 -5.073 41.694 1.00 18.57 105 VAL A O 1
ATOM 795 N N . TYR A 1 106 ? 179.803 -6.245 40.558 1.00 20.85 106 TYR A N 1
ATOM 796 C CA . TYR A 1 106 ? 178.847 -7.266 40.148 1.00 20.73 106 TYR A CA 1
ATOM 797 C C . TYR A 1 106 ? 178.119 -7.818 41.372 1.00 21.57 106 TYR A C 1
ATOM 798 O O . TYR A 1 106 ? 176.899 -7.985 41.365 1.00 19.36 106 TYR A O 1
ATOM 807 N N . ALA A 1 107 ? 178.874 -8.051 42.440 1.00 18.85 107 ALA A N 1
ATOM 808 C CA . ALA A 1 107 ? 178.318 -8.634 43.654 1.00 20.91 107 ALA A CA 1
ATOM 809 C C . ALA A 1 107 ? 177.363 -7.692 44.386 1.00 20.42 107 ALA A C 1
ATOM 810 O O . ALA A 1 107 ? 176.668 -8.116 45.309 1.00 21.47 107 ALA A O 1
ATOM 812 N N . GLU A 1 108 ? 177.342 -6.414 44.004 1.00 22.56 108 GLU A N 1
ATOM 813 C CA . GLU A 1 108 ? 176.375 -5.480 44.595 1.00 23.47 108 GLU A CA 1
ATOM 814 C C . GLU A 1 108 ? 174.963 -5.730 44.067 1.00 20.33 108 GLU A C 1
ATOM 815 O O . GLU A 1 108 ? 173.983 -5.253 44.643 1.00 22.44 108 GLU A O 1
ATOM 821 N N . PHE A 1 109 ? 174.859 -6.458 42.962 1.00 20.30 109 PHE A N 1
ATOM 822 C CA . PHE A 1 109 ? 173.585 -6.586 42.264 1.00 19.81 109 PHE A CA 1
ATOM 823 C C . PHE A 1 109 ? 173.063 -8.005 42.166 1.00 22.05 109 PHE A C 1
ATOM 824 O O . PHE A 1 109 ? 171.854 -8.198 42.121 1.00 21.81 109 PHE A O 1
ATOM 832 N N . PHE A 1 110 ? 173.952 -8.994 42.111 1.00 23.95 110 PHE A N 1
ATOM 833 C CA . PHE A 1 110 ? 173.505 -10.361 41.850 1.00 25.19 110 PHE A CA 1
ATOM 834 C C . PHE A 1 110 ? 173.888 -11.331 42.962 1.00 35.19 110 PHE A C 1
ATOM 835 O O . PHE A 1 110 ? 175.043 -11.384 43.378 1.00 33.24 110 PHE A O 1
ATOM 843 N N . ASP A 1 111 ? 172.891 -12.075 43.450 1.00 40.54 111 ASP A N 1
ATOM 844 C CA . ASP A 1 111 ? 173.066 -12.963 44.596 1.00 44.32 111 ASP A CA 1
ATOM 845 C C . ASP A 1 111 ? 172.918 -14.425 44.181 1.00 44.95 111 ASP A C 1
ATOM 846 O O . ASP A 1 111 ? 173.188 -14.790 43.024 1.00 36.73 111 ASP A O 1
ATOM 851 N N . ALA A 1 112 ? 172.436 -15.235 45.121 1.00 43.33 112 ALA A N 1
ATOM 852 C CA . ALA A 1 112 ? 172.695 -16.676 45.121 1.00 47.79 112 ALA A CA 1
ATOM 853 C C . ALA A 1 112 ? 172.620 -17.533 43.848 1.00 48.07 112 ALA A C 1
ATOM 854 O O . ALA A 1 112 ? 173.690 -17.921 43.377 1.00 54.18 112 ALA A O 1
ATOM 856 N N . THR A 1 113 ? 171.479 -17.863 43.228 1.00 46.75 113 THR A N 1
ATOM 857 C CA . THR A 1 113 ? 170.152 -17.243 43.158 1.00 45.91 113 THR A CA 1
ATOM 858 C C . THR A 1 113 ? 170.122 -16.234 42.005 1.00 43.09 113 THR A C 1
ATOM 859 O O . THR A 1 113 ? 169.061 -15.802 41.562 1.00 48.48 113 THR A O 1
ATOM 863 N N . GLY A 1 114 ? 171.172 -16.054 41.304 1.00 29.32 114 GLY A N 1
ATOM 864 C CA . GLY A 1 114 ? 171.269 -15.045 40.281 1.00 30.80 114 GLY A CA 1
ATOM 865 C C . GLY A 1 114 ? 171.644 -15.795 39.010 1.00 26.19 114 GLY A C 1
ATOM 866 O O . GLY A 1 114 ? 171.630 -17.035 38.972 1.00 26.72 114 GLY A O 1
ATOM 867 N N . PRO A 1 115 ? 171.982 -15.043 37.960 1.00 25.07 115 PRO A N 1
ATOM 868 C CA . PRO A 1 115 ? 172.253 -15.609 36.638 1.00 20.99 115 PRO A CA 1
ATOM 869 C C . PRO A 1 115 ? 173.602 -16.304 36.512 1.00 25.42 115 PRO A C 1
ATOM 870 O O . PRO A 1 115 ? 174.530 -16.044 37.290 1.00 23.75 115 PRO A O 1
ATOM 874 N N . ALA A 1 116 ? 173.685 -17.203 35.536 1.00 21.65 116 ALA A N 1
ATOM 875 C CA . ALA A 1 116 ? 174.965 -17.705 35.059 1.00 19.60 116 ALA A CA 1
ATOM 876 C C . ALA A 1 116 ? 175.823 -16.537 34.576 1.00 22.62 116 ALA A C 1
ATOM 877 O O . ALA A 1 11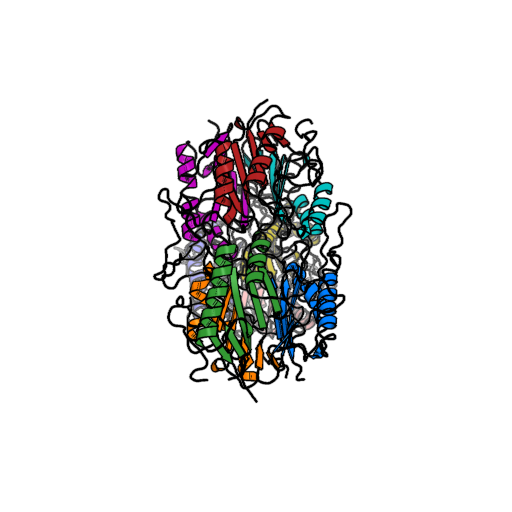6 ? 175.295 -15.529 34.097 1.00 19.96 116 ALA A O 1
ATOM 879 N N . ARG A 1 117 ? 177.145 -16.648 34.695 1.00 18.43 117 ARG A N 1
ATOM 880 C CA . ARG A 1 117 ? 177.999 -15.541 34.285 1.00 17.50 117 ARG A CA 1
ATOM 881 C C . ARG A 1 117 ? 179.246 -16.019 33.563 1.00 16.21 117 ARG A C 1
ATOM 882 O O . ARG A 1 117 ? 179.826 -17.042 33.917 1.00 20.78 117 ARG A O 1
ATOM 890 N N . THR A 1 118 ? 179.664 -15.258 32.559 1.00 16.39 118 THR A N 1
ATOM 891 C CA . THR A 1 118 ? 180.908 -15.515 31.835 1.00 15.86 118 THR A CA 1
ATOM 892 C C . THR A 1 118 ? 181.602 -14.172 31.661 1.00 19.99 118 THR A C 1
ATOM 893 O O . THR A 1 118 ? 180.977 -13.213 31.228 1.00 21.21 118 THR A O 1
ATOM 897 N N . THR A 1 119 ? 182.882 -14.103 32.015 1.00 16.69 119 THR A N 1
ATOM 898 C CA . THR A 1 119 ? 183.644 -12.873 31.862 1.00 14.35 119 THR A CA 1
ATOM 899 C C . THR A 1 119 ? 184.906 -13.114 31.040 1.00 15.48 119 THR A C 1
ATOM 900 O O . THR A 1 119 ? 185.703 -13.961 31.394 1.00 19.42 119 THR A O 1
ATOM 904 N N . VAL A 1 120 ? 185.098 -12.339 29.975 1.00 14.78 120 VAL A N 1
ATOM 905 C CA . VAL A 1 120 ? 186.343 -12.388 29.189 1.00 12.67 120 VAL A CA 1
ATOM 906 C C . VAL A 1 120 ? 186.792 -10.965 28.863 1.00 18.40 120 VAL A C 1
ATOM 907 O O . VAL A 1 120 ? 185.989 -10.036 28.902 1.00 18.66 120 VAL A O 1
ATOM 911 N N . ALA A 1 121 ? 188.070 -10.800 28.535 1.00 14.75 121 ALA A N 1
ATOM 912 C CA . ALA A 1 121 ? 188.575 -9.530 28.024 1.00 17.92 121 ALA A CA 1
ATOM 913 C C . ALA A 1 121 ? 188.696 -9.672 26.519 1.00 17.15 121 ALA A C 1
ATOM 914 O O . ALA A 1 121 ? 189.321 -10.615 26.022 1.00 16.25 121 ALA A O 1
ATOM 916 N N . VAL A 1 122 ? 188.058 -8.757 25.800 1.00 17.44 122 VAL A N 1
ATOM 917 C CA . VAL A 1 122 ? 188.116 -8.741 24.349 1.00 19.23 122 VAL A CA 1
ATOM 918 C C . VAL A 1 122 ? 189.232 -7.812 23.871 1.00 20.78 122 VAL A C 1
ATOM 919 O O . VAL A 1 122 ? 189.831 -7.078 24.662 1.00 16.44 122 VAL A O 1
ATOM 923 N N . HIS A 1 123 ? 189.540 -7.862 22.580 1.00 16.49 123 HIS A N 1
ATOM 924 C CA . HIS A 1 123 ? 190.605 -7.022 22.054 1.00 18.16 123 HIS A CA 1
ATOM 925 C C . HIS A 1 123 ? 190.182 -5.549 22.106 1.00 18.55 123 HIS A C 1
ATOM 926 O O . HIS A 1 123 ? 190.942 -4.712 22.581 1.00 17.26 123 HIS A O 1
ATOM 933 N N . GLN A 1 124 ? 188.969 -5.246 21.638 1.00 16.61 124 GLN A N 1
ATOM 934 C CA . GLN A 1 124 ? 188.416 -3.888 21.722 1.00 16.46 124 GLN A CA 1
ATOM 935 C C . GLN A 1 124 ? 186.899 -3.919 21.895 1.00 16.57 124 GLN A C 1
ATOM 936 O O . GLN A 1 124 ? 186.219 -4.857 21.442 1.00 16.51 124 GLN A O 1
ATOM 942 N N . LEU A 1 125 ? 186.385 -2.895 22.572 1.00 15.28 125 LEU A N 1
ATOM 943 C CA . LEU A 1 125 ? 184.956 -2.591 22.562 1.00 16.16 125 LEU A CA 1
ATOM 944 C C . LEU A 1 125 ? 184.742 -1.452 21.555 1.00 16.83 125 LEU A C 1
ATOM 945 O O . LEU A 1 125 ? 185.711 -0.919 21.020 1.00 18.39 125 LEU A O 1
ATOM 950 N N . PRO A 1 126 ? 183.478 -1.096 21.267 1.00 16.92 126 PRO A N 1
ATOM 951 C CA . PRO A 1 126 ? 183.204 -0.160 20.159 1.00 18.13 126 PRO A CA 1
ATOM 952 C C . PRO A 1 126 ? 183.679 1.273 20.396 1.00 19.66 126 PRO A C 1
ATOM 953 O O . PRO A 1 126 ? 183.764 2.044 19.432 1.00 21.34 126 PRO A O 1
ATOM 957 N N . HIS A 1 127 ? 183.983 1.632 21.644 1.00 18.03 127 HIS A N 1
ATOM 958 C CA . HIS A 1 127 ? 184.556 2.944 21.936 1.00 19.54 127 HIS A CA 1
ATOM 959 C C . HIS A 1 127 ? 185.794 2.755 22.787 1.00 21.79 127 HIS A C 1
ATOM 960 O O . HIS A 1 127 ? 185.805 1.907 23.680 1.00 20.41 127 HIS A O 1
ATOM 967 N N . PRO A 1 128 ? 186.849 3.533 22.505 1.00 20.36 128 PRO A N 1
ATOM 968 C CA . PRO A 1 128 ? 188.120 3.292 23.201 1.00 18.47 128 PRO A CA 1
ATOM 969 C C . PRO A 1 128 ? 188.084 3.617 24.694 1.00 23.65 128 PRO A C 1
ATOM 970 O O . PRO A 1 128 ? 188.948 3.110 25.406 1.00 26.45 128 PRO A O 1
ATOM 974 N N . GLN A 1 129 ? 187.106 4.403 25.152 1.00 19.02 129 GLN A N 1
ATOM 975 C CA . GLN A 1 129 ? 186.970 4.735 26.572 1.00 24.26 129 GLN A CA 1
ATOM 976 C C . GLN A 1 129 ? 186.310 3.650 27.402 1.00 18.96 129 GLN A C 1
ATOM 977 O O . GLN A 1 129 ? 186.315 3.737 28.628 1.00 20.10 129 GLN A O 1
ATOM 983 N N . LEU A 1 130 ? 185.730 2.647 26.752 1.00 16.77 130 LEU A N 1
ATOM 984 C CA . LEU A 1 130 ? 184.985 1.623 27.493 1.00 17.36 130 LEU A CA 1
ATOM 985 C C . LEU A 1 130 ? 185.923 0.595 28.108 1.00 20.56 130 LEU A C 1
ATOM 986 O O . LEU A 1 130 ? 186.881 0.164 27.460 1.00 17.94 130 LEU A O 1
ATOM 991 N N . VAL A 1 131 ? 185.649 0.190 29.346 1.00 16.36 131 VAL A N 1
ATOM 992 C CA . VAL A 1 131 ? 186.382 -0.925 29.937 1.00 15.25 131 VAL A CA 1
ATOM 993 C C . VAL A 1 131 ? 185.439 -2.070 30.299 1.00 19.33 131 VAL A C 1
ATOM 994 O O . VAL A 1 131 ? 185.873 -3.087 30.833 1.00 21.22 131 VAL A O 1
ATOM 998 N N . ILE A 1 132 ? 184.157 -1.913 29.975 1.00 18.57 132 ILE A N 1
ATOM 999 C CA . ILE A 1 132 ? 183.175 -2.975 30.221 1.00 16.17 132 ILE A CA 1
ATOM 1000 C C . ILE A 1 132 ? 181.926 -2.784 29.382 1.00 17.33 132 ILE A C 1
ATOM 1001 O O . ILE A 1 132 ? 181.417 -1.674 29.221 1.00 16.35 132 ILE A O 1
ATOM 1006 N N . GLU A 1 133 ? 181.450 -3.883 28.819 1.00 15.01 133 GLU A N 1
ATOM 1007 C CA . GLU A 1 133 ? 180.139 -3.918 28.187 1.00 13.12 133 GLU A CA 1
ATOM 1008 C C . GLU A 1 133 ? 179.494 -5.238 28.578 1.00 18.39 133 GLU A C 1
ATOM 1009 O O . GLU A 1 133 ? 180.161 -6.261 28.606 1.00 20.07 133 GLU A O 1
ATOM 1015 N N . ILE A 1 134 ? 178.213 -5.215 28.932 1.00 17.76 134 ILE A N 1
ATOM 1016 C CA . ILE A 1 134 ? 177.553 -6.437 29.384 1.00 15.77 134 ILE A CA 1
ATOM 1017 C C . ILE A 1 134 ? 176.310 -6.712 28.542 1.00 17.95 134 ILE A C 1
ATOM 1018 O O . ILE A 1 134 ? 175.513 -5.807 28.283 1.00 18.74 134 ILE A O 1
ATOM 1023 N N . LYS A 1 135 ? 176.142 -7.954 28.101 1.00 17.43 135 LYS A N 1
ATOM 1024 C CA . LYS A 1 135 ? 174.884 -8.352 27.461 1.00 18.47 135 LYS A CA 1
ATOM 1025 C C . LYS A 1 135 ? 174.175 -9.363 28.363 1.00 16.82 135 LYS A C 1
ATOM 1026 O O . LYS A 1 135 ? 174.831 -10.176 29.029 1.00 19.07 135 LYS A O 1
ATOM 1032 N N . VAL A 1 136 ? 172.851 -9.302 28.429 1.00 18.35 136 VAL A N 1
ATOM 1033 C CA . VAL A 1 136 ? 172.155 -10.278 29.270 1.00 20.55 136 VAL A CA 1
ATOM 1034 C C . VAL A 1 136 ? 170.989 -10.946 28.585 1.00 16.81 136 VAL A C 1
ATOM 1035 O O . VAL A 1 136 ? 170.397 -10.412 27.636 1.00 19.43 136 VAL A O 1
ATOM 1039 N N . VAL A 1 137 ? 170.657 -12.128 29.091 1.00 15.91 137 VAL A N 1
ATOM 1040 C CA . VAL A 1 137 ? 169.392 -12.765 28.798 1.00 17.83 137 VAL A CA 1
ATOM 1041 C C . VAL A 1 137 ? 168.563 -12.767 30.062 1.00 18.93 137 VAL A C 1
ATOM 1042 O O . VAL A 1 137 ? 169.088 -13.037 31.144 1.00 19.97 137 VAL A O 1
ATOM 1046 N N . ALA A 1 138 ? 167.284 -12.450 29.926 1.00 18.37 138 ALA A N 1
ATOM 1047 C CA . ALA A 1 138 ? 166.358 -12.477 31.056 1.00 18.82 138 ALA A CA 1
ATOM 1048 C C . ALA A 1 138 ? 165.165 -13.333 30.725 1.00 20.96 138 ALA A C 1
ATOM 1049 O O . ALA A 1 138 ? 164.878 -13.613 29.559 1.00 20.96 138 ALA A O 1
ATOM 1051 N N . TYR A 1 139 ? 164.456 -13.749 31.766 1.00 19.72 139 TYR A N 1
ATOM 1052 C CA . TYR A 1 139 ? 163.335 -14.648 31.616 1.00 21.31 139 TYR A CA 1
ATOM 1053 C C . TYR A 1 139 ? 162.154 -14.100 32.386 1.00 21.29 139 TYR A C 1
ATOM 1054 O O . TYR A 1 139 ? 162.215 -13.959 33.601 1.00 24.19 139 TYR A O 1
ATOM 1063 N N . LYS A 1 140 ? 161.088 -13.768 31.675 1.00 21.60 140 LYS A N 1
ATOM 1064 C CA . LYS A 1 140 ? 159.855 -13.360 32.337 1.00 20.76 140 LYS A CA 1
ATOM 1065 C C . LYS A 1 140 ? 158.677 -13.570 31.409 1.00 20.45 140 LYS A C 1
ATOM 1066 O O . LYS A 1 140 ? 158.446 -12.778 30.499 1.00 30.96 140 LYS A O 1
ATOM 1072 N N . PRO A 1 141 ? 157.942 -14.659 31.627 1.00 25.43 141 PRO A N 1
ATOM 1073 C CA . PRO A 1 141 ? 156.746 -14.921 30.828 1.00 33.19 141 PRO A CA 1
ATOM 1074 C C . PRO A 1 141 ? 155.784 -13.753 30.924 1.00 40.90 141 PRO A C 1
ATOM 1075 O O . PRO A 1 141 ? 155.672 -13.118 31.974 1.00 35.25 141 PRO A O 1
ATOM 1079 N N . LEU A 1 142 ? 155.113 -13.456 29.818 1.00 44.96 142 LEU A N 1
ATOM 1080 C CA . LEU A 1 142 ? 154.077 -12.433 29.809 1.00 47.81 142 LEU A CA 1
ATOM 1081 C C . LEU A 1 142 ? 152.862 -12.894 30.605 1.00 51.65 142 LEU A C 1
ATOM 1082 O O . LEU A 1 142 ? 152.492 -14.069 30.556 1.00 52.00 142 LEU A O 1
ATOM 1087 N N . SER B 1 8 ? 166.106 -22.678 40.860 1.00 66.06 8 SER B N 1
ATOM 1088 C CA . SER B 1 8 ? 166.517 -22.567 39.464 1.00 64.83 8 SER B CA 1
ATOM 1089 C C . SER B 1 8 ? 168.031 -22.379 39.341 1.00 64.15 8 SER B C 1
ATOM 1090 O O . SER B 1 8 ? 168.623 -22.698 38.317 1.00 60.27 8 SER B O 1
ATOM 1093 N N . ALA B 1 9 ? 168.654 -21.865 40.396 1.00 80.04 9 ALA B N 1
ATOM 1094 C CA . ALA B 1 9 ? 170.098 -21.653 40.399 1.00 86.07 9 ALA B CA 1
ATOM 1095 C C . ALA B 1 9 ? 170.811 -22.743 41.200 1.00 88.87 9 ALA B C 1
ATOM 1096 O O . ALA B 1 9 ? 170.261 -23.272 42.167 1.00 92.41 9 ALA B O 1
ATOM 1098 N N . LYS B 1 10 ? 172.038 -23.068 40.801 1.00 86.15 10 LYS B N 1
ATOM 1099 C CA . LYS B 1 10 ? 172.746 -24.204 41.385 1.00 81.53 10 LYS B CA 1
ATOM 1100 C C . LYS B 1 10 ? 174.241 -23.977 41.612 1.00 82.72 10 LYS B C 1
ATOM 1101 O O . LYS B 1 10 ? 174.988 -23.665 40.682 1.00 71.07 10 LYS B O 1
ATOM 1107 N N . LEU B 1 11 ? 174.662 -24.148 42.861 1.00 90.16 11 LEU B N 1
ATOM 1108 C CA . LEU B 1 11 ? 176.076 -24.248 43.199 1.00 92.63 11 LEU B CA 1
ATOM 1109 C C . LEU B 1 11 ? 176.425 -25.725 43.364 1.00 92.85 11 LEU B C 1
ATOM 1110 O O . LEU B 1 11 ? 175.925 -26.391 44.272 1.00 93.29 11 LEU B O 1
ATOM 1115 N N . VAL B 1 12 ? 177.272 -26.236 42.475 1.00 91.07 12 VAL B N 1
ATOM 1116 C CA . VAL B 1 12 ? 177.601 -27.658 42.462 1.00 88.64 12 VAL B CA 1
ATOM 1117 C C . VAL B 1 12 ? 178.700 -27.994 43.468 1.00 90.74 12 VAL B C 1
ATOM 1118 O O . VAL B 1 12 ? 179.736 -27.328 43.520 1.00 83.53 12 VAL B O 1
ATOM 1122 N N . GLU B 1 13 ? 178.467 -29.034 44.264 1.00 99.05 13 GLU B N 1
ATOM 1123 C CA . GLU B 1 13 ? 179.423 -29.449 45.285 1.00 108.31 13 GLU B CA 1
ATOM 1124 C C . GLU B 1 13 ? 180.642 -30.138 44.679 1.00 109.08 13 GLU B C 1
ATOM 1125 O O . GLU B 1 13 ? 180.521 -30.927 43.741 1.00 107.59 13 GLU B O 1
ATOM 1131 N N . GLY B 1 14 ? 181.813 -29.823 45.228 1.00 109.39 14 GLY B N 1
ATOM 1132 C CA . GLY B 1 14 ? 183.082 -30.403 44.794 1.00 106.88 14 GLY B CA 1
ATOM 1133 C C . GLY B 1 14 ? 183.532 -29.879 43.428 1.00 98.89 14 GLY B C 1
ATOM 1134 O O . GLY B 1 14 ? 184.489 -30.393 42.847 1.00 104.75 14 GLY B O 1
ATOM 1135 N N . LYS B 1 15 ? 182.840 -28.867 42.912 1.00 85.34 15 LYS B N 1
ATOM 1136 C CA . LYS B 1 15 ? 183.347 -28.116 41.767 1.00 74.07 15 LYS B CA 1
ATOM 1137 C C . LYS B 1 15 ? 183.999 -26.843 42.296 1.00 71.34 15 LYS B C 1
ATOM 1138 O O . LYS B 1 15 ? 183.677 -26.391 43.396 1.00 71.02 15 LYS B O 1
ATOM 1144 N N . ALA B 1 16 ? 184.918 -26.273 41.523 1.00 69.16 16 ALA B N 1
ATOM 1145 C CA . ALA B 1 16 ? 185.632 -25.074 41.953 1.00 71.13 16 ALA B CA 1
ATOM 1146 C C . ALA B 1 16 ? 184.666 -23.923 42.225 1.00 75.50 16 ALA B C 1
ATOM 1147 O O . ALA B 1 16 ? 183.755 -23.665 41.438 1.00 74.39 16 ALA B O 1
ATOM 1149 N N . LYS B 1 17 ? 184.868 -23.243 43.350 1.00 81.30 17 LYS B N 1
ATOM 1150 C CA . LYS B 1 17 ? 184.027 -22.114 43.741 1.00 84.06 17 LYS B CA 1
ATOM 1151 C C . LYS B 1 17 ? 184.093 -20.999 42.697 1.00 84.87 17 LYS B C 1
ATOM 1152 O O . LYS B 1 17 ? 185.178 -20.499 42.388 1.00 84.89 17 LYS B O 1
ATOM 1158 N N . PRO B 1 18 ? 182.929 -20.617 42.140 1.00 50.28 18 PRO B N 1
ATOM 1159 C CA . PRO B 1 18 ? 182.848 -19.585 41.094 1.00 49.18 18 PRO B CA 1
ATOM 1160 C C . PRO B 1 18 ? 183.579 -18.292 41.470 1.00 52.75 18 PRO B C 1
ATOM 1161 O O . PRO B 1 18 ? 183.598 -17.914 42.644 1.00 56.35 18 PRO B O 1
ATOM 1165 N N . MET B 1 19 ? 184.175 -17.633 40.477 1.00 50.71 19 MET B N 1
ATOM 1166 C CA . MET B 1 19 ? 184.997 -16.443 40.703 1.00 59.04 19 MET B CA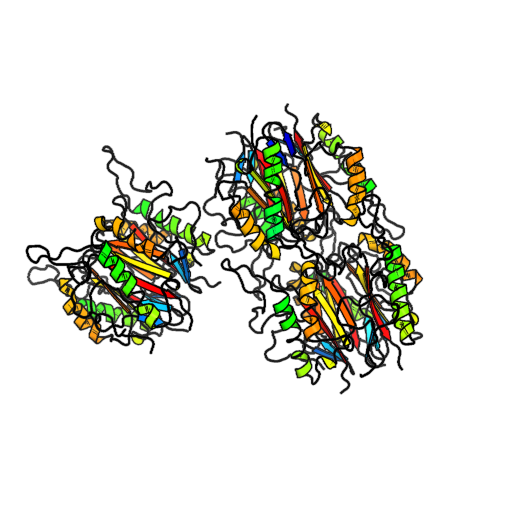 1
ATOM 1167 C C . MET B 1 19 ? 184.236 -15.294 41.360 1.00 66.00 19 MET B C 1
ATOM 1168 O O . MET B 1 19 ? 184.837 -14.423 41.994 1.00 66.48 19 MET B O 1
ATOM 1173 N N . GLY B 1 20 ? 182.917 -15.292 41.195 1.00 67.89 20 GLY B N 1
ATOM 1174 C CA . GLY B 1 20 ? 182.079 -14.236 41.732 1.00 65.41 20 GLY B CA 1
ATOM 1175 C C . GLY B 1 20 ? 180.768 -14.754 42.292 1.00 59.15 20 GLY B C 1
ATOM 1176 O O . GLY B 1 20 ? 180.601 -15.956 42.505 1.00 46.43 20 GLY B O 1
ATOM 1177 N N . SER B 1 21 ? 179.836 -13.837 42.531 1.00 58.60 21 SER B N 1
ATOM 1178 C CA . SER B 1 21 ? 178.548 -14.179 43.127 1.00 50.12 21 SER B CA 1
ATOM 1179 C C . SER B 1 21 ? 177.580 -14.765 42.101 1.00 42.68 21 SER B C 1
ATOM 1180 O O . SER B 1 21 ? 176.518 -14.195 41.840 1.00 44.24 21 SER B O 1
ATOM 1183 N N . PHE B 1 22 ? 177.944 -15.907 41.523 1.00 42.93 22 PHE B N 1
ATOM 1184 C CA . PHE B 1 22 ? 177.078 -16.574 40.553 1.00 36.72 22 PHE B CA 1
ATOM 1185 C C . PHE B 1 22 ? 177.152 -18.092 40.660 1.00 27.15 22 PHE B C 1
ATOM 1186 O O . PHE B 1 22 ? 178.174 -18.646 41.080 1.00 28.74 22 PHE B O 1
ATOM 1194 N N . PRO B 1 23 ? 176.064 -18.761 40.270 1.00 29.54 23 PRO B N 1
ATOM 1195 C CA . PRO B 1 23 ? 175.987 -20.216 40.267 1.00 24.91 23 PRO B CA 1
ATOM 1196 C C . PRO B 1 23 ? 176.726 -20.799 39.082 1.00 23.79 23 PRO B C 1
ATOM 1197 O O . PRO B 1 23 ? 177.074 -20.067 38.165 1.00 30.34 23 PRO B O 1
ATOM 1201 N N . HIS B 1 24 ? 176.940 -22.106 39.103 1.00 23.79 24 HIS B N 1
ATOM 1202 C CA . HIS B 1 24 ? 177.515 -22.795 37.963 1.00 24.77 24 HIS B CA 1
ATOM 1203 C C . HIS B 1 24 ? 176.486 -22.903 36.850 1.00 24.18 24 HIS B C 1
ATOM 1204 O O . HIS B 1 24 ? 176.838 -22.934 35.684 1.00 22.15 24 HIS B O 1
ATOM 1211 N N . VAL B 1 25 ? 175.213 -22.967 37.228 1.00 25.17 25 VAL B N 1
ATOM 1212 C CA . VAL B 1 25 ? 174.143 -23.169 36.263 1.00 23.04 25 VAL B CA 1
ATOM 1213 C C . VAL B 1 25 ? 172.857 -22.526 36.767 1.00 23.59 25 VAL B C 1
ATOM 1214 O O . VAL B 1 25 ? 172.596 -22.505 37.969 1.00 23.06 25 VAL B O 1
ATOM 1218 N N . LYS B 1 26 ? 172.076 -21.981 35.837 1.00 23.70 26 LYS B N 1
ATOM 1219 C CA . LYS B 1 26 ? 170.835 -21.281 36.144 1.00 22.30 26 LYS B CA 1
ATOM 1220 C C . LYS B 1 26 ? 169.726 -21.809 35.246 1.00 23.07 26 LYS B C 1
ATOM 1221 O O . LYS B 1 26 ? 169.871 -21.817 34.023 1.00 22.45 26 LYS B O 1
ATOM 1227 N N . ARG B 1 27 ? 168.623 -22.258 35.837 1.00 21.14 27 ARG B N 1
ATOM 1228 C CA . ARG B 1 27 ? 167.491 -22.688 35.018 1.00 19.28 27 ARG B CA 1
ATOM 1229 C C . ARG B 1 27 ? 166.601 -21.502 34.680 1.00 26.00 27 ARG B C 1
ATOM 1230 O O . ARG B 1 27 ? 166.390 -20.607 35.505 1.00 25.52 27 ARG B O 1
ATOM 1238 N N . ALA B 1 28 ? 166.082 -21.510 33.458 1.00 20.23 28 ALA B N 1
ATOM 1239 C CA . ALA B 1 28 ? 165.117 -20.530 32.993 1.00 23.58 28 ALA B CA 1
ATOM 1240 C C . ALA B 1 28 ? 164.114 -21.254 32.108 1.00 27.36 28 ALA B C 1
ATOM 1241 O O . ALA B 1 28 ? 164.395 -21.547 30.949 1.00 23.45 28 ALA B O 1
ATOM 1243 N N . GLY B 1 29 ? 162.952 -21.569 32.668 1.00 28.46 29 GLY B N 1
ATOM 1244 C CA . GLY B 1 29 ? 161.965 -22.327 31.933 1.00 26.12 29 GLY B CA 1
ATOM 1245 C C . GLY B 1 29 ? 162.558 -23.679 31.610 1.00 24.40 29 GLY B C 1
ATOM 1246 O O . GLY B 1 29 ? 163.058 -24.362 32.500 1.00 25.44 29 GLY B O 1
ATOM 1247 N N . ASP B 1 30 ? 162.535 -24.041 30.333 1.00 21.98 30 ASP B N 1
ATOM 1248 C CA . ASP B 1 30 ? 163.067 -25.323 29.875 1.00 22.76 30 ASP B CA 1
ATOM 1249 C C . ASP B 1 30 ? 164.581 -25.295 29.658 1.00 22.84 30 ASP B C 1
ATOM 1250 O O . ASP B 1 30 ? 165.183 -26.327 29.342 1.00 22.44 30 ASP B O 1
ATOM 1255 N N . PHE B 1 31 ? 165.195 -24.126 29.835 1.00 21.60 31 PHE B N 1
ATOM 1256 C CA . PHE B 1 31 ? 166.607 -23.958 29.486 1.00 20.59 31 PHE B CA 1
ATOM 1257 C C . PHE B 1 31 ? 167.516 -23.966 30.703 1.00 20.66 31 PHE B C 1
ATOM 1258 O O . PHE B 1 31 ? 167.091 -23.641 31.811 1.00 19.56 31 PHE B O 1
ATOM 1266 N N . LEU B 1 32 ? 168.773 -24.330 30.462 1.00 19.57 32 LEU B N 1
ATOM 1267 C CA . LEU B 1 32 ? 169.821 -24.305 31.466 1.00 18.09 32 LEU B CA 1
ATOM 1268 C C . LEU B 1 32 ? 170.996 -23.487 30.953 1.00 21.55 32 LEU B C 1
ATOM 1269 O O . LEU B 1 32 ? 171.550 -23.789 29.898 1.00 20.47 32 LEU B O 1
ATOM 1274 N N . PHE B 1 33 ? 171.354 -22.427 31.671 1.00 19.73 33 PHE B N 1
ATOM 1275 C CA . PHE B 1 33 ? 172.526 -21.646 31.291 1.00 20.70 33 PHE B CA 1
ATOM 1276 C C . PHE B 1 33 ? 173.692 -21.997 32.197 1.00 19.83 33 PHE B C 1
ATOM 1277 O O . PHE B 1 33 ? 173.590 -21.879 33.417 1.00 21.44 33 PHE B O 1
ATOM 1285 N N . VAL B 1 34 ? 174.795 -22.442 31.600 1.00 20.85 34 VAL B N 1
ATOM 1286 C CA . VAL B 1 34 ? 175.973 -22.860 32.354 1.00 19.95 34 VAL B CA 1
ATOM 1287 C C . VAL B 1 34 ? 177.045 -21.779 32.253 1.00 23.00 34 VAL B C 1
ATOM 1288 O O . VAL B 1 34 ? 177.443 -21.383 31.157 1.00 20.13 34 VAL B O 1
ATOM 1292 N N . SER B 1 35 ? 177.505 -21.296 33.402 1.00 20.28 35 SER B N 1
ATOM 1293 C CA . SER B 1 35 ? 178.548 -20.271 33.445 1.00 20.38 35 SER B CA 1
ATOM 1294 C C . SER B 1 35 ? 179.810 -20.740 32.759 1.00 21.68 35 SER B C 1
ATOM 1295 O O . SER B 1 35 ? 180.075 -21.944 32.694 1.00 19.65 35 SER B O 1
ATOM 1298 N N . GLY B 1 36 ? 180.579 -19.784 32.250 1.00 16.98 36 GLY B N 1
ATOM 1299 C CA . GLY B 1 36 ? 181.841 -20.074 31.596 1.00 15.28 36 GLY B CA 1
ATOM 1300 C C . GLY B 1 36 ? 182.669 -20.916 32.540 1.00 18.76 36 GLY B C 1
ATOM 1301 O O . GLY B 1 36 ? 182.844 -20.564 33.706 1.00 17.76 36 GLY B O 1
ATOM 1302 N N . THR B 1 37 ? 183.173 -22.032 32.027 1.00 17.49 37 THR B N 1
ATOM 1303 C CA . THR B 1 37 ? 183.830 -23.028 32.863 1.00 17.46 37 THR B CA 1
ATOM 1304 C C . THR B 1 37 ? 185.280 -23.256 32.430 1.00 19.00 37 THR B C 1
ATOM 1305 O O . THR B 1 37 ? 185.577 -23.313 31.235 1.00 18.91 37 THR B O 1
ATOM 1309 N N . SER B 1 38 ? 186.165 -23.387 33.419 1.00 20.42 38 SER B N 1
ATOM 1310 C CA . SER B 1 38 ? 187.591 -23.586 33.169 1.00 17.61 38 SER B CA 1
ATOM 1311 C C . SER B 1 38 ? 188.052 -24.923 33.741 1.00 18.87 38 SER B C 1
ATOM 1312 O O . SER B 1 38 ? 187.263 -25.658 34.328 1.00 20.54 38 SER B O 1
ATOM 1315 N N . SER B 1 39 ? 189.344 -25.209 33.610 1.00 17.84 39 SER B N 1
ATOM 1316 C CA . SER B 1 39 ? 189.902 -26.437 34.176 1.00 18.74 39 SER B CA 1
ATOM 1317 C C . SER B 1 39 ? 190.289 -26.279 35.648 1.00 22.93 39 SER B C 1
ATOM 1318 O O . SER B 1 39 ? 190.876 -27.183 36.229 1.00 22.97 39 SER B O 1
ATOM 1321 N N A ARG B 1 40 ? 189.956 -25.137 36.246 0.51 22.55 40 ARG B N 1
ATOM 1322 N N B ARG B 1 40 ? 189.968 -25.134 36.246 0.49 22.56 40 ARG B N 1
ATOM 1323 C CA A ARG B 1 40 ? 190.320 -24.885 37.642 0.51 21.58 40 ARG B CA 1
ATOM 1324 C CA B ARG B 1 40 ? 190.345 -24.886 37.641 0.49 21.61 40 ARG B CA 1
ATOM 1325 C C A ARG B 1 40 ? 189.654 -25.879 38.589 0.51 28.99 40 ARG B C 1
ATOM 1326 C C B ARG B 1 40 ? 189.658 -25.855 38.601 0.49 28.91 40 ARG B C 1
ATOM 1327 O O A ARG B 1 40 ? 188.444 -26.101 38.514 0.51 30.38 40 ARG B O 1
ATOM 1328 O O B ARG B 1 40 ? 188.440 -26.037 38.547 0.49 30.23 40 ARG B O 1
ATOM 1343 N N . ARG B 1 41 ? 190.450 -26.471 39.480 1.00 27.85 41 ARG B N 1
ATOM 1344 C CA . ARG B 1 41 ? 189.940 -27.405 40.479 1.00 31.31 41 ARG B CA 1
ATOM 1345 C C . ARG B 1 41 ? 189.378 -26.649 41.681 1.00 36.80 41 ARG B C 1
ATOM 1346 O O . ARG B 1 41 ? 189.658 -25.465 41.858 1.00 36.97 41 ARG B O 1
ATOM 1354 N N . PRO B 1 42 ? 188.602 -27.344 42.525 1.00 44.90 42 PRO B N 1
ATOM 1355 C CA . PRO B 1 42 ? 188.118 -26.800 43.801 1.00 51.84 42 PRO B CA 1
ATOM 1356 C C . PRO B 1 42 ? 189.212 -26.137 44.642 1.00 51.00 42 PRO B C 1
ATOM 1357 O O . PRO B 1 42 ? 188.955 -25.086 45.231 1.00 53.34 42 PRO B O 1
ATOM 1361 N N . ASP B 1 43 ? 190.404 -26.730 44.697 1.00 46.45 43 ASP B N 1
ATOM 1362 C CA . ASP B 1 43 ? 191.489 -26.175 45.513 1.00 43.99 43 ASP B CA 1
ATOM 1363 C C . ASP B 1 43 ? 192.230 -25.055 44.786 1.00 46.37 43 ASP B C 1
ATOM 1364 O O . ASP B 1 43 ? 193.314 -24.636 45.202 1.00 43.91 43 ASP B O 1
ATOM 1369 N N . ASN B 1 44 ? 191.630 -24.586 43.695 1.00 40.34 44 ASN B N 1
ATOM 1370 C CA . ASN B 1 44 ? 192.123 -23.446 42.930 1.00 42.49 44 ASN B CA 1
ATOM 1371 C C . ASN B 1 44 ? 193.428 -23.697 42.181 1.00 40.92 44 ASN B C 1
ATOM 1372 O O . ASN B 1 44 ? 194.009 -22.770 41.620 1.00 39.13 44 ASN B O 1
ATOM 1377 N N . THR B 1 45 ? 193.892 -24.942 42.169 1.00 41.13 45 THR B N 1
ATOM 1378 C CA . THR B 1 45 ? 194.908 -25.329 41.200 1.00 32.21 45 THR B CA 1
ATOM 1379 C C . THR B 1 45 ? 194.185 -25.596 39.881 1.00 29.20 45 THR B C 1
ATOM 1380 O O . THR B 1 45 ? 192.953 -25.607 39.836 1.00 29.39 45 THR B O 1
ATOM 1384 N N . PHE B 1 46 ? 194.951 -25.809 38.817 1.00 28.89 46 PHE B N 1
ATOM 1385 C CA . PHE B 1 46 ? 194.387 -25.981 37.483 1.00 27.97 46 PHE B CA 1
ATOM 1386 C C . PHE B 1 46 ? 194.797 -27.313 36.873 1.00 29.57 46 PHE B C 1
ATOM 1387 O O . PHE B 1 46 ? 195.965 -27.688 36.937 1.00 39.53 46 PHE B O 1
ATOM 1395 N N . VAL B 1 47 ? 193.852 -28.028 36.274 1.00 25.63 47 VAL B N 1
ATOM 1396 C CA . VAL B 1 47 ? 194.247 -29.151 35.433 1.00 22.80 47 VAL B CA 1
ATOM 1397 C C . VAL B 1 47 ? 194.874 -28.584 34.175 1.00 22.62 47 VAL B C 1
ATOM 1398 O O . VAL B 1 47 ? 194.345 -27.638 33.585 1.00 23.36 47 VAL B O 1
ATOM 1402 N N . GLY B 1 48 ? 196.010 -29.136 33.769 1.00 22.72 48 GLY B N 1
ATOM 1403 C CA . GLY B 1 48 ? 196.619 -28.702 32.522 1.00 24.43 48 GLY B CA 1
ATOM 1404 C C . GLY B 1 48 ? 197.342 -27.365 32.555 1.00 23.47 48 GLY B C 1
ATOM 1405 O O . GLY B 1 48 ? 197.400 -26.660 31.551 1.00 19.78 48 GLY B O 1
ATOM 1406 N N . ALA B 1 49 ? 197.909 -27.009 33.701 1.00 25.19 49 ALA B N 1
ATOM 1407 C CA . ALA B 1 49 ? 198.792 -25.847 33.754 1.00 23.93 49 ALA B CA 1
ATOM 1408 C C . ALA B 1 49 ? 199.938 -26.106 34.726 1.00 26.82 49 ALA B C 1
ATOM 1409 O O . ALA B 1 49 ? 200.342 -25.223 35.476 1.00 29.99 49 ALA B O 1
ATOM 1411 N N . GLU B 1 50 ? 200.461 -27.328 34.700 1.00 25.25 50 GLU B N 1
ATOM 1412 C CA . GLU B 1 50 ? 201.555 -27.704 35.600 1.00 31.63 50 GLU B CA 1
ATOM 1413 C C . GLU B 1 50 ? 202.749 -26.779 35.427 1.00 32.11 50 GLU B C 1
ATOM 1414 O O . GLU B 1 50 ? 203.168 -26.517 34.305 1.00 27.78 50 GLU B O 1
ATOM 1420 N N . PRO B 1 51 ? 203.298 -26.284 36.544 1.00 36.45 51 PRO B N 1
ATOM 1421 C CA . PRO B 1 51 ? 204.466 -25.400 36.511 1.00 39.74 51 PRO B CA 1
ATOM 1422 C C . PRO B 1 51 ? 205.728 -26.155 36.133 1.00 37.20 51 PRO B C 1
ATOM 1423 O O . PRO B 1 51 ? 205.892 -27.306 36.548 1.00 37.84 51 PRO B O 1
ATOM 1427 N N . ASP B 1 52 ? 206.608 -25.529 35.357 1.00 34.93 52 ASP B N 1
ATOM 1428 C CA . ASP B 1 52 ? 207.916 -26.115 35.094 1.00 41.34 52 ASP B CA 1
ATOM 1429 C C . ASP B 1 52 ? 208.815 -25.924 36.316 1.00 44.14 52 ASP B C 1
ATOM 1430 O O . ASP B 1 52 ? 208.352 -25.486 37.369 1.00 43.65 52 ASP B O 1
ATOM 1435 N N . ASP B 1 53 ? 210.101 -26.224 36.169 1.00 51.46 53 ASP B N 1
ATOM 1436 C CA . ASP B 1 53 ? 211.017 -26.203 37.306 1.00 59.80 53 ASP B CA 1
ATOM 1437 C C . ASP B 1 53 ? 211.278 -24.794 37.835 1.00 64.07 53 ASP B C 1
ATOM 1438 O O . ASP B 1 53 ? 211.840 -24.631 38.918 1.00 68.42 53 ASP B O 1
ATOM 1443 N N . THR B 1 54 ? 210.884 -23.779 37.071 1.00 59.80 54 THR B N 1
ATOM 1444 C CA . THR B 1 54 ? 211.087 -22.396 37.493 1.00 55.05 54 THR B CA 1
ATOM 1445 C C . THR B 1 54 ? 209.841 -21.864 38.193 1.00 54.18 54 THR B C 1
ATOM 1446 O O . THR B 1 54 ? 209.834 -20.742 38.703 1.00 50.73 54 THR B O 1
ATOM 1450 N N . GLY B 1 55 ? 208.793 -22.684 38.215 1.00 51.42 55 GLY B N 1
ATOM 1451 C CA . GLY B 1 55 ? 207.531 -22.318 38.830 1.00 45.87 55 GLY B CA 1
ATOM 1452 C C . GLY B 1 55 ? 206.553 -21.766 37.813 1.00 39.99 55 GLY B C 1
ATOM 1453 O O . GLY B 1 55 ? 205.421 -21.407 38.146 1.00 42.36 55 GLY B O 1
ATOM 1454 N N . ARG B 1 56 ? 206.995 -21.704 36.560 1.00 28.67 56 ARG B N 1
ATOM 1455 C CA . ARG B 1 56 ? 206.213 -21.088 35.491 1.00 26.55 56 ARG B CA 1
ATOM 1456 C C . ARG B 1 56 ? 205.212 -22.076 34.904 1.00 25.28 56 ARG B C 1
ATOM 1457 O O . ARG B 1 56 ? 205.611 -23.130 34.398 1.00 30.33 56 ARG B O 1
ATOM 1465 N N . PRO B 1 57 ? 203.912 -21.757 34.994 1.00 24.43 57 PRO B N 1
ATOM 1466 C CA . PRO B 1 57 ? 202.869 -22.635 34.456 1.00 24.10 57 PRO B CA 1
ATOM 1467 C C . PRO B 1 57 ? 203.102 -22.957 32.987 1.00 23.23 57 PRO B C 1
ATOM 1468 O O . PRO B 1 57 ? 203.598 -22.106 32.229 1.00 22.85 57 PRO B O 1
ATOM 1472 N N . ARG B 1 58 ? 202.782 -24.189 32.604 1.00 22.97 58 ARG B N 1
ATOM 1473 C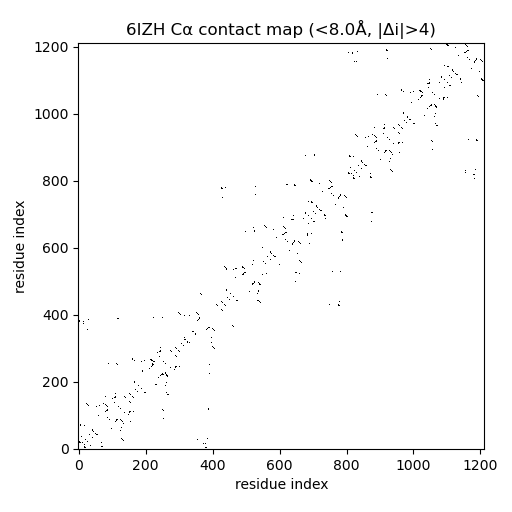 CA . ARG B 1 58 ? 202.869 -24.607 31.212 1.00 21.61 58 ARG B CA 1
ATOM 1474 C C . ARG B 1 58 ? 201.502 -25.095 30.751 1.00 20.28 58 ARG B C 1
ATOM 1475 O O . ARG B 1 58 ? 201.182 -26.290 30.886 1.00 20.91 58 ARG B O 1
ATOM 1483 N N . PRO B 1 59 ? 200.687 -24.185 30.209 1.00 19.18 59 PRO B N 1
ATOM 1484 C CA . PRO B 1 59 ? 199.338 -24.524 29.761 1.00 19.45 59 PRO B CA 1
ATOM 1485 C C . PRO B 1 59 ? 199.344 -25.602 28.702 1.00 22.75 59 PRO B C 1
ATOM 1486 O O . PRO B 1 59 ? 200.192 -25.618 27.813 1.00 22.11 59 PRO B O 1
ATOM 1490 N N . ASN B 1 60 ? 198.401 -26.520 28.846 1.00 20.02 60 ASN B N 1
ATOM 1491 C CA . ASN B 1 60 ? 198.227 -27.638 27.939 1.00 20.34 60 ASN B CA 1
ATOM 1492 C C . ASN B 1 60 ? 196.792 -27.609 27.457 1.00 23.06 60 ASN B C 1
ATOM 1493 O O . ASN B 1 60 ? 195.873 -27.949 28.204 1.00 22.21 60 ASN B O 1
ATOM 1498 N N . ILE B 1 61 ? 196.590 -27.185 26.212 1.00 21.54 61 ILE B N 1
ATOM 1499 C CA . ILE B 1 61 ? 195.236 -26.988 25.713 1.00 17.93 61 ILE B CA 1
ATOM 1500 C C . ILE B 1 61 ? 194.426 -28.303 25.678 1.00 16.11 61 ILE B C 1
ATOM 1501 O O . ILE B 1 61 ? 193.234 -28.306 26.009 1.00 17.74 61 ILE B O 1
ATOM 1506 N N . GLU B 1 62 ? 195.054 -29.409 25.291 1.00 21.08 62 GLU B N 1
ATOM 1507 C CA . GLU B 1 62 ? 194.335 -30.681 25.263 1.00 19.22 62 GLU B CA 1
ATOM 1508 C C . GLU B 1 62 ? 193.831 -31.037 26.659 1.00 19.02 62 GLU B C 1
ATOM 1509 O O . GLU B 1 62 ? 192.653 -31.342 26.843 1.00 18.40 62 GLU B O 1
ATOM 1515 N N . LEU B 1 63 ? 194.712 -30.991 27.650 1.00 19.21 63 LEU B N 1
ATOM 1516 C CA . LEU B 1 63 ? 194.297 -31.321 29.012 1.00 17.71 63 LEU B CA 1
ATOM 1517 C C . LEU B 1 63 ? 193.232 -30.362 29.540 1.00 18.76 63 LEU B C 1
ATOM 1518 O O . LEU B 1 63 ? 192.268 -30.807 30.158 1.00 17.43 63 LEU B O 1
ATOM 1523 N N . GLN B 1 64 ? 193.402 -29.051 29.323 1.00 18.60 64 GLN B N 1
ATOM 1524 C CA . GLN B 1 64 ? 192.403 -28.091 29.816 1.00 17.44 64 GLN B CA 1
ATOM 1525 C C . GLN B 1 64 ? 191.046 -28.287 29.161 1.00 17.20 64 GLN B C 1
ATOM 1526 O O . GLN B 1 64 ? 190.024 -28.260 29.856 1.00 17.76 64 GLN B O 1
ATOM 1532 N N . THR B 1 65 ? 191.025 -28.471 27.839 1.00 15.82 65 THR B N 1
ATOM 1533 C CA . THR B 1 65 ? 189.750 -28.619 27.131 1.00 17.25 65 THR B CA 1
ATOM 1534 C C . THR B 1 65 ? 188.977 -29.847 27.630 1.00 18.34 65 THR B C 1
ATOM 1535 O O . THR B 1 65 ? 187.757 -29.794 27.839 1.00 17.35 65 THR B O 1
ATOM 1539 N N . ARG B 1 66 ? 189.686 -30.954 27.830 1.00 17.98 66 ARG B N 1
ATOM 1540 C CA . ARG B 1 66 ? 189.034 -32.164 28.304 1.00 18.80 66 ARG B CA 1
ATOM 1541 C C . ARG B 1 66 ? 188.442 -31.952 29.693 1.00 21.95 66 ARG B C 1
ATOM 1542 O O . ARG B 1 66 ? 187.323 -32.388 29.979 1.00 21.26 66 ARG B O 1
ATOM 1550 N N . GLU B 1 67 ? 189.181 -31.262 30.556 1.00 21.38 67 GLU B N 1
ATOM 1551 C CA . GLU B 1 67 ? 188.696 -31.035 31.916 1.00 22.08 67 GLU B CA 1
ATOM 1552 C C . GLU B 1 67 ? 187.533 -30.039 31.906 1.00 16.38 67 GLU B C 1
ATOM 1553 O O . GLU B 1 67 ? 186.565 -30.204 32.665 1.00 19.05 67 GLU B O 1
ATOM 1559 N N . VAL B 1 68 ? 187.612 -29.010 31.062 1.00 15.65 68 VAL B N 1
ATOM 1560 C CA . VAL B 1 68 ? 186.498 -28.071 30.955 1.00 18.52 68 VAL B CA 1
ATOM 1561 C C . VAL B 1 68 ? 185.202 -28.792 30.585 1.00 20.29 68 VAL B C 1
ATOM 1562 O O . VAL B 1 68 ? 184.169 -28.584 31.234 1.00 17.59 68 VAL B O 1
ATOM 1566 N N . ILE B 1 69 ? 185.247 -29.659 29.575 1.00 17.61 69 ILE B N 1
ATOM 1567 C CA . ILE B 1 69 ? 184.003 -30.268 29.098 1.00 19.22 69 ILE B CA 1
ATOM 1568 C C . ILE B 1 69 ? 183.514 -31.297 30.119 1.00 20.33 69 ILE B C 1
ATOM 1569 O O . ILE B 1 69 ? 182.302 -31.420 30.370 1.00 20.78 69 ILE B O 1
ATOM 1574 N N A SER B 1 70 ? 184.449 -32.019 30.721 0.48 17.36 70 SER B N 1
ATOM 1575 N N B SER B 1 70 ? 184.449 -32.022 30.723 0.52 17.28 70 SER B N 1
ATOM 1576 C CA A SER B 1 70 ? 184.098 -32.916 31.810 0.48 21.62 70 SER B CA 1
ATOM 1577 C CA B SER B 1 70 ? 184.110 -32.916 31.827 0.52 21.79 70 SER B CA 1
ATOM 1578 C C A SER B 1 70 ? 183.421 -32.156 32.950 0.48 20.66 70 SER B C 1
ATOM 1579 C C B SER B 1 70 ? 183.416 -32.152 32.948 0.52 20.62 70 SER B C 1
ATOM 1580 O O A SER B 1 70 ? 182.443 -32.637 33.528 0.48 22.13 70 SER B O 1
ATOM 1581 O O B SER B 1 70 ? 182.422 -32.623 33.508 0.52 22.03 70 SER B O 1
ATOM 1586 N N . ASN B 1 71 ? 183.938 -30.970 33.268 1.00 21.46 71 ASN B N 1
ATOM 1587 C CA . ASN B 1 71 ? 183.365 -30.150 34.335 1.00 21.85 71 ASN B CA 1
ATOM 1588 C C . ASN B 1 71 ? 181.961 -29.688 33.959 1.00 21.30 71 ASN B C 1
ATOM 1589 O O . ASN B 1 71 ? 181.066 -29.674 34.800 1.00 20.12 71 ASN B O 1
ATOM 1594 N N . ILE B 1 72 ? 181.772 -29.310 32.697 1.00 18.29 72 ILE B N 1
ATOM 1595 C CA . ILE B 1 72 ? 180.445 -28.917 32.230 1.00 19.92 72 ILE B CA 1
ATOM 1596 C C . ILE B 1 72 ? 179.446 -30.081 32.349 1.00 19.91 72 ILE B C 1
ATOM 1597 O O . ILE B 1 72 ? 178.307 -29.884 32.781 1.00 19.23 72 ILE B O 1
ATOM 1602 N N A ARG B 1 73 ? 179.880 -31.279 31.968 0.52 19.02 73 ARG B N 1
ATOM 1603 N N B ARG B 1 73 ? 179.869 -31.283 31.972 0.48 19.14 73 ARG B N 1
ATOM 1604 C CA A ARG B 1 73 ? 179.068 -32.479 32.152 0.52 21.12 73 ARG B CA 1
ATOM 1605 C CA B ARG B 1 73 ? 179.025 -32.461 32.159 0.48 21.50 73 ARG B CA 1
ATOM 1606 C C A ARG B 1 73 ? 178.640 -32.628 33.614 0.52 22.31 73 ARG B C 1
ATOM 1607 C C B ARG B 1 73 ? 178.628 -32.624 33.627 0.48 22.33 73 ARG B C 1
ATOM 1608 O O A ARG B 1 73 ? 177.466 -32.864 33.912 0.52 22.86 73 ARG B O 1
ATOM 1609 O O B ARG B 1 73 ? 177.460 -32.872 33.941 0.48 22.65 73 ARG B O 1
ATOM 1624 N N . ASP B 1 74 ? 179.597 -32.483 34.528 1.00 20.74 74 ASP B N 1
ATOM 1625 C CA . ASP B 1 74 ? 179.320 -32.648 35.960 1.00 20.76 74 ASP B CA 1
ATOM 1626 C C . ASP B 1 74 ? 178.281 -31.632 36.450 1.00 21.67 74 ASP B C 1
ATOM 1627 O O . ASP B 1 74 ? 177.354 -31.982 37.192 1.00 24.52 74 ASP B O 1
ATOM 1632 N N . ILE B 1 75 ? 178.445 -30.380 36.032 1.00 21.85 75 ILE B N 1
ATOM 1633 C CA . ILE B 1 75 ? 177.500 -29.326 36.379 1.00 23.15 75 ILE B CA 1
ATOM 1634 C C . ILE B 1 75 ? 176.098 -29.668 35.887 1.00 24.86 75 ILE B C 1
ATOM 1635 O O . ILE B 1 75 ? 175.118 -29.542 36.635 1.00 23.05 75 ILE B O 1
ATOM 1640 N N . LEU B 1 76 ? 176.000 -30.108 34.636 1.00 20.09 76 LEU B N 1
ATOM 1641 C CA . LEU B 1 76 ? 174.701 -30.442 34.069 1.00 21.75 76 LEU B CA 1
ATOM 1642 C C . LEU B 1 76 ? 174.096 -31.621 34.808 1.00 21.37 76 LEU B C 1
ATOM 1643 O O . LEU B 1 76 ? 172.901 -31.643 35.125 1.00 24.45 76 LEU B O 1
ATOM 1648 N N . GLN B 1 77 ? 174.929 -32.605 35.111 1.00 22.64 77 GLN B N 1
ATOM 1649 C CA . GLN B 1 77 ? 174.414 -33.790 35.781 1.00 27.66 77 GLN B CA 1
ATOM 1650 C C . GLN B 1 77 ? 173.842 -33.445 37.162 1.00 26.47 77 GLN B C 1
ATOM 1651 O O . GLN B 1 77 ? 172.902 -34.092 37.626 1.00 25.14 77 GLN B O 1
ATOM 1657 N N . SER B 1 78 ? 174.358 -32.401 37.801 1.00 28.99 78 SER B N 1
ATOM 1658 C CA . SER B 1 78 ? 173.862 -32.042 39.129 1.00 32.11 78 SER B CA 1
ATOM 1659 C C . SER B 1 78 ? 172.417 -31.531 39.086 1.00 34.05 78 SER B C 1
ATOM 1660 O O . SER B 1 78 ? 171.745 -31.488 40.113 1.00 32.75 78 SER B O 1
ATOM 1663 N N . VAL B 1 79 ? 171.946 -31.146 37.903 1.00 25.05 79 VAL B N 1
ATOM 1664 C CA . VAL B 1 79 ? 170.573 -30.674 37.738 1.00 24.74 79 VAL B CA 1
ATOM 1665 C C . VAL B 1 79 ? 169.788 -31.579 36.779 1.00 32.27 79 VAL B C 1
ATOM 1666 O O . VAL B 1 79 ? 168.765 -31.186 36.221 1.00 30.40 79 VAL B O 1
ATOM 1670 N N . GLY B 1 80 ? 170.260 -32.808 36.612 1.00 26.28 80 GLY B N 1
ATOM 1671 C CA . GLY B 1 80 ? 169.482 -33.827 35.924 1.00 26.45 80 GLY B CA 1
ATOM 1672 C C . GLY B 1 80 ? 169.599 -33.798 34.414 1.00 28.66 80 GLY B C 1
ATOM 1673 O O . GLY B 1 80 ? 168.820 -34.450 33.719 1.00 29.56 80 GLY B O 1
ATOM 1674 N N . ALA B 1 81 ? 170.579 -33.058 33.904 1.00 23.88 81 ALA B N 1
ATOM 1675 C CA . ALA B 1 81 ? 170.831 -33.001 32.463 1.00 21.54 81 ALA B CA 1
ATOM 1676 C C . ALA B 1 81 ? 172.170 -33.659 32.116 1.00 25.65 81 ALA B C 1
ATOM 1677 O O . ALA B 1 81 ? 172.892 -34.132 33.000 1.00 27.34 81 ALA B O 1
ATOM 1679 N N . ASP B 1 82 ? 172.507 -33.696 30.831 1.00 23.10 82 ASP B N 1
ATOM 1680 C CA . ASP B 1 82 ? 173.824 -34.193 30.416 1.00 24.85 82 ASP B CA 1
ATOM 1681 C C . ASP B 1 82 ? 174.246 -33.529 29.112 1.00 24.90 82 ASP B C 1
ATOM 1682 O O . ASP B 1 82 ? 173.525 -32.664 28.594 1.00 22.69 82 ASP B O 1
ATOM 1687 N N . LEU B 1 83 ? 175.410 -33.902 28.581 1.00 21.39 83 LEU B N 1
ATOM 1688 C CA . LEU B 1 83 ? 175.927 -33.237 27.382 1.00 21.33 83 LEU B CA 1
ATOM 1689 C C . LEU B 1 83 ? 174.992 -33.405 26.180 1.00 19.80 83 LEU B C 1
ATOM 1690 O O . LEU B 1 83 ? 174.959 -32.553 25.288 1.00 21.30 83 LEU B O 1
ATOM 1695 N N . GLY B 1 84 ? 174.219 -34.484 26.170 1.00 20.60 84 GLY B N 1
ATOM 1696 C CA . GLY B 1 84 ? 173.229 -34.693 25.123 1.00 21.94 84 GLY B CA 1
ATOM 1697 C C . GLY B 1 84 ? 172.162 -33.613 25.067 1.00 27.57 84 GLY B C 1
ATOM 1698 O O . GLY B 1 84 ? 171.445 -33.495 24.073 1.00 24.51 84 GLY B O 1
ATOM 1699 N N . ASP B 1 85 ? 172.063 -32.815 26.131 1.00 20.14 85 ASP B N 1
ATOM 1700 C CA . ASP B 1 85 ? 171.065 -31.748 26.200 1.00 22.47 85 ASP B CA 1
ATOM 1701 C C . ASP B 1 85 ? 171.630 -30.388 25.800 1.00 22.90 85 ASP B C 1
ATOM 1702 O O . ASP B 1 85 ? 170.886 -29.409 25.693 1.00 21.54 85 ASP B O 1
ATOM 1707 N N . VAL B 1 86 ? 172.940 -30.320 25.583 1.00 21.38 86 VAL B N 1
ATOM 1708 C CA . VAL B 1 86 ? 173.569 -29.053 25.208 1.00 16.68 86 VAL B CA 1
ATOM 1709 C C . VAL B 1 86 ? 173.125 -28.645 23.799 1.00 17.82 86 VAL B C 1
ATOM 1710 O O . VAL B 1 86 ? 173.057 -29.490 22.895 1.00 19.71 86 VAL B O 1
ATOM 1714 N N . VAL B 1 87 ? 172.814 -27.365 23.607 1.00 19.42 87 VAL B N 1
ATOM 1715 C CA . VAL B 1 87 ? 172.349 -26.916 22.295 1.00 19.74 87 VAL B CA 1
ATOM 1716 C C . VAL B 1 87 ? 173.203 -25.785 21.721 1.00 18.41 87 VAL B C 1
ATOM 1717 O O . VAL B 1 87 ? 173.180 -25.558 20.513 1.00 17.98 87 VAL B O 1
ATOM 1721 N N . GLU B 1 88 ? 173.952 -25.083 22.578 1.00 19.13 88 GLU B N 1
ATOM 1722 C CA . GLU B 1 88 ? 174.890 -24.065 22.115 1.00 20.75 88 GLU B CA 1
ATOM 1723 C C . GLU B 1 88 ? 176.176 -24.078 22.924 1.00 21.59 88 GLU B C 1
ATOM 1724 O O . GLU B 1 88 ? 176.147 -24.054 24.149 1.00 19.19 88 GLU B O 1
ATOM 1730 N N . VAL B 1 89 ? 177.309 -24.097 22.226 1.00 13.72 89 VAL B N 1
ATOM 1731 C CA . VAL B 1 89 ? 178.614 -24.026 22.873 1.00 18.68 89 VAL B CA 1
ATOM 1732 C C . VAL B 1 89 ? 179.319 -22.763 22.406 1.00 17.66 89 VAL B C 1
ATOM 1733 O O . VAL B 1 89 ? 179.388 -22.510 21.203 1.00 19.75 89 VAL B O 1
ATOM 1737 N N . CYS B 1 90 ? 179.808 -21.957 23.351 1.00 16.27 90 CYS B N 1
ATOM 1738 C CA . CYS B 1 90 ? 180.701 -20.861 23.011 1.00 17.40 90 CYS B CA 1
ATOM 1739 C C . CYS B 1 90 ? 182.062 -21.103 23.639 1.00 18.82 90 CYS B C 1
ATOM 1740 O O . CYS B 1 90 ? 182.165 -21.215 24.862 1.00 20.43 90 CYS B O 1
ATOM 1743 N N . SER B 1 91 ? 183.105 -21.155 22.813 1.00 15.73 91 SER B N 1
ATOM 1744 C CA . SER B 1 91 ? 184.434 -21.499 23.308 1.00 15.94 91 SER B CA 1
ATOM 1745 C C . SER B 1 91 ? 185.368 -20.303 23.174 1.00 20.59 91 SER B C 1
ATOM 1746 O O . SER B 1 91 ? 185.394 -19.632 22.135 1.00 18.54 91 SER B O 1
ATOM 1749 N N . TYR B 1 92 ? 186.107 -20.031 24.244 1.00 17.86 92 TYR B N 1
ATOM 1750 C CA . TYR B 1 92 ? 187.013 -18.900 24.288 1.00 17.39 92 TYR B CA 1
ATOM 1751 C C . TYR B 1 92 ? 188.430 -19.390 24.500 1.00 16.93 92 TYR B C 1
ATOM 1752 O O . TYR B 1 92 ? 188.814 -19.798 25.614 1.00 15.80 92 TYR B O 1
ATOM 1761 N N . LEU B 1 93 ? 189.199 -19.378 23.417 1.00 16.82 93 LEU B N 1
ATOM 1762 C CA . LEU B 1 93 ? 190.630 -19.620 23.468 1.00 15.90 93 LEU B CA 1
ATOM 1763 C C . LEU B 1 93 ? 191.369 -18.318 23.774 1.00 15.37 93 LEU B C 1
ATOM 1764 O O . LEU B 1 93 ? 190.748 -17.269 23.855 1.00 15.80 93 LEU B O 1
ATOM 1769 N N . VAL B 1 94 ? 192.696 -18.381 23.909 1.00 18.34 94 VAL B N 1
ATOM 1770 C CA . VAL B 1 94 ? 193.497 -17.152 23.953 1.00 14.06 94 VAL B CA 1
ATOM 1771 C C . VAL B 1 94 ? 194.489 -17.116 22.796 1.00 19.60 94 VAL B C 1
ATOM 1772 O O . VAL B 1 94 ? 195.064 -16.068 22.498 1.00 19.17 94 VAL B O 1
ATOM 1776 N N . ASN B 1 95 ? 194.697 -18.257 22.140 1.00 14.66 95 ASN B N 1
ATOM 1777 C CA . ASN B 1 95 ? 195.553 -18.254 20.961 1.00 17.40 95 ASN B CA 1
ATOM 1778 C C . ASN B 1 95 ? 195.133 -19.310 19.963 1.00 17.27 95 ASN B C 1
ATOM 1779 O O . ASN B 1 95 ? 195.013 -20.478 20.309 1.00 19.14 95 ASN B O 1
ATOM 1784 N N . MET B 1 96 ? 194.893 -18.885 18.723 1.00 17.62 96 MET B N 1
ATOM 1785 C CA . MET B 1 96 ? 194.365 -19.796 17.705 1.00 17.76 96 MET B CA 1
ATOM 1786 C C . MET B 1 96 ? 195.321 -20.905 17.327 1.00 21.74 96 MET B C 1
ATOM 1787 O O . MET B 1 96 ? 194.915 -21.856 16.666 1.00 20.13 96 MET B O 1
ATOM 1792 N N . ASN B 1 97 ? 196.586 -20.805 17.729 1.00 17.36 97 ASN B N 1
ATOM 1793 C CA . ASN B 1 97 ? 197.496 -21.917 17.467 1.00 16.33 97 ASN B CA 1
ATOM 1794 C C . ASN B 1 97 ? 197.129 -23.119 18.333 1.00 15.54 97 ASN B C 1
ATOM 1795 O O . ASN B 1 97 ? 197.605 -24.233 18.093 1.00 19.52 97 ASN B O 1
ATOM 1800 N N . ASP B 1 98 ? 196.239 -22.890 19.301 1.00 16.10 98 ASP B N 1
ATOM 1801 C CA . ASP B 1 98 ? 195.690 -23.963 20.128 1.00 20.98 98 ASP B CA 1
ATOM 1802 C C . ASP B 1 98 ? 194.426 -24.605 19.524 1.00 18.76 98 ASP B C 1
ATOM 1803 O O . ASP B 1 98 ? 193.878 -25.548 20.094 1.00 18.86 98 ASP B O 1
ATOM 1808 N N . PHE B 1 99 ? 193.957 -24.100 18.382 1.00 16.11 99 PHE B N 1
ATOM 1809 C CA . PHE B 1 99 ? 192.691 -24.573 17.806 1.00 17.74 99 PHE B CA 1
ATOM 1810 C C . PHE B 1 99 ? 192.614 -26.082 17.513 1.00 16.44 99 PHE B C 1
ATOM 1811 O O . PHE B 1 99 ? 191.643 -26.747 17.884 1.00 16.86 99 PHE B O 1
ATOM 1819 N N . ALA B 1 100 ? 193.616 -26.616 16.821 1.00 15.79 100 ALA B N 1
ATOM 1820 C CA . ALA B 1 100 ? 193.528 -28.011 16.372 1.00 20.08 100 ALA B CA 1
ATOM 1821 C C . ALA B 1 100 ? 193.416 -29.001 17.539 1.00 17.52 100 ALA B C 1
ATOM 1822 O O . ALA B 1 100 ? 192.689 -29.991 17.457 1.00 19.32 100 ALA B O 1
ATOM 1824 N N . ALA B 1 101 ? 194.121 -28.733 18.628 1.00 18.35 101 ALA B N 1
ATOM 1825 C CA . ALA B 1 101 ? 194.058 -29.613 19.794 1.00 16.85 101 ALA B CA 1
ATOM 1826 C C . ALA B 1 101 ? 192.705 -29.493 20.493 1.00 16.35 101 ALA B C 1
ATOM 1827 O O . ALA B 1 101 ? 192.101 -30.500 20.856 1.00 18.53 101 ALA B O 1
ATOM 1829 N N . TYR B 1 102 ? 192.246 -28.258 20.683 1.00 16.96 102 TYR B N 1
ATOM 1830 C CA . TYR B 1 102 ? 190.913 -28.002 21.204 1.00 16.17 102 TYR B CA 1
ATOM 1831 C C . TYR B 1 102 ? 189.870 -28.720 20.354 1.00 18.92 102 TYR B C 1
ATOM 1832 O O . TYR B 1 102 ? 188.937 -29.357 20.865 1.00 16.59 102 TYR B O 1
ATOM 1841 N N . ASN B 1 103 ? 190.052 -28.644 19.046 1.00 19.60 103 ASN B N 1
ATOM 1842 C CA . ASN B 1 103 ? 189.096 -29.220 18.117 1.00 20.99 103 ASN B CA 1
ATOM 1843 C C . ASN B 1 103 ? 189.060 -30.745 18.262 1.00 23.26 103 ASN B C 1
ATOM 1844 O O . ASN B 1 103 ? 188.000 -31.360 18.218 1.00 23.42 103 ASN B O 1
ATOM 1849 N N A LYS B 1 104 ? 190.237 -31.338 18.430 0.50 19.77 104 LYS B N 1
ATOM 1850 N N B LYS B 1 104 ? 190.206 -31.382 18.450 0.50 19.77 104 LYS B N 1
ATOM 1851 C CA A LYS B 1 104 ? 190.360 -32.782 18.649 0.50 21.23 104 LYS B CA 1
ATOM 1852 C CA B LYS B 1 104 ? 190.296 -32.813 18.692 0.50 21.23 104 LYS B CA 1
ATOM 1853 C C A LYS B 1 104 ? 189.630 -33.222 19.930 0.50 21.57 104 LYS B C 1
ATOM 1854 C C B LYS B 1 104 ? 189.588 -33.239 19.971 0.50 21.57 104 LYS B C 1
ATOM 1855 O O A LYS B 1 104 ? 188.916 -34.228 19.931 0.50 21.59 104 LYS B O 1
ATOM 1856 O O B LYS B 1 104 ? 188.876 -34.185 19.984 0.50 21.59 104 LYS B O 1
ATOM 1867 N N . VAL B 1 105 ? 189.769 -32.456 21.010 1.00 18.48 105 VAL B N 1
ATOM 1868 C CA . VAL B 1 105 ? 189.122 -32.847 22.264 1.00 19.43 105 VAL B CA 1
ATOM 1869 C C . VAL B 1 105 ? 187.614 -32.643 22.183 1.00 18.99 105 VAL B C 1
ATOM 1870 O O . VAL B 1 105 ? 186.840 -33.452 22.706 1.00 19.89 105 VAL B O 1
ATOM 1874 N N . TYR B 1 106 ? 187.192 -31.565 21.529 1.00 18.55 106 TYR B N 1
ATOM 1875 C CA . TYR B 1 106 ? 185.768 -31.300 21.369 1.00 18.17 106 TYR B CA 1
ATOM 1876 C C . TYR B 1 106 ? 185.063 -32.532 20.798 1.00 20.14 106 TYR B C 1
ATOM 1877 O O . TYR B 1 106 ? 183.981 -32.926 21.251 1.00 18.17 106 TYR B O 1
ATOM 1886 N N . ALA B 1 107 ? 185.692 -33.140 19.801 1.00 16.34 107 ALA B N 1
ATOM 1887 C CA . ALA B 1 107 ? 185.100 -34.263 19.098 1.00 20.21 107 ALA B CA 1
ATOM 1888 C C . ALA B 1 107 ? 185.024 -35.516 19.969 1.00 17.03 107 ALA B C 1
ATOM 1889 O O . ALA B 1 107 ? 184.389 -36.507 19.592 1.00 22.05 107 ALA B O 1
ATOM 1891 N N . GLU B 1 108 ? 185.676 -35.496 21.130 1.00 20.78 108 GLU B N 1
ATOM 1892 C CA . GLU B 1 108 ? 185.566 -36.637 22.034 1.00 22.21 108 GLU B CA 1
ATOM 1893 C C . GLU B 1 108 ? 184.206 -36.623 22.711 1.00 23.84 108 GLU B C 1
ATOM 1894 O O . GLU B 1 108 ? 183.776 -37.637 23.262 1.00 22.99 108 GLU B O 1
ATOM 1900 N N . PHE B 1 109 ? 183.533 -35.474 22.666 1.00 18.78 109 PHE B N 1
ATOM 1901 C CA . PHE B 1 109 ? 182.338 -35.273 23.495 1.00 19.16 109 PHE B CA 1
ATOM 1902 C C . PHE B 1 109 ? 181.069 -34.998 22.700 1.00 24.28 109 PHE B C 1
ATOM 1903 O O . PHE B 1 109 ? 179.963 -35.356 23.134 1.00 24.69 109 PHE B O 1
ATOM 1911 N N . PHE B 1 110 ? 181.234 -34.344 21.558 1.00 24.07 110 PHE B N 1
ATOM 1912 C CA . PHE B 1 110 ? 180.112 -33.865 20.747 1.00 19.77 110 PHE B CA 1
ATOM 1913 C C . PHE B 1 110 ? 180.296 -34.238 19.285 1.00 25.89 110 PHE B C 1
ATOM 1914 O O . PHE B 1 110 ? 181.430 -34.325 18.800 1.00 27.69 110 PHE B O 1
ATOM 1922 N N . ASP B 1 111 ? 179.196 -34.395 18.561 1.00 24.18 111 ASP B N 1
ATOM 1923 C CA . ASP B 1 111 ? 179.302 -34.587 17.127 1.00 26.34 111 ASP B CA 1
ATOM 1924 C C . ASP B 1 111 ? 178.316 -33.693 16.404 1.00 24.09 111 ASP B C 1
ATOM 1925 O O . ASP B 1 111 ? 177.740 -32.782 17.001 1.00 23.52 111 ASP B O 1
ATOM 1930 N N . ALA B 1 112 ? 178.115 -33.947 15.116 1.00 27.09 112 ALA B N 1
ATOM 1931 C CA . ALA B 1 112 ? 177.353 -33.013 14.297 1.00 31.65 112 ALA B CA 1
ATOM 1932 C C . ALA B 1 112 ? 175.848 -33.104 14.545 1.00 28.79 112 ALA B C 1
ATOM 1933 O O . ALA B 1 112 ? 175.078 -32.342 13.949 1.00 26.98 112 ALA B O 1
ATOM 1935 N N . THR B 1 113 ? 175.433 -34.041 15.400 1.00 19.91 113 THR B N 1
ATOM 1936 C CA . THR B 1 113 ? 174.042 -34.110 15.844 1.00 18.58 113 THR B CA 1
ATOM 1937 C C . THR B 1 113 ? 173.845 -33.304 17.118 1.00 21.50 113 THR B C 1
ATOM 1938 O O . THR B 1 113 ? 172.722 -33.215 17.626 1.00 21.69 113 THR B O 1
ATOM 1942 N N . GLY B 1 114 ? 174.941 -32.742 17.628 1.00 23.76 114 GLY B N 1
ATOM 1943 C CA . GLY B 1 114 ? 174.964 -32.043 18.907 1.00 20.31 114 GLY B CA 1
ATOM 1944 C C . GLY B 1 114 ? 174.736 -30.543 18.794 1.00 17.80 114 GLY B C 1
ATOM 1945 O O . GLY B 1 114 ? 174.016 -30.093 17.903 1.00 18.70 114 GLY B O 1
ATOM 1946 N N . PRO B 1 115 ? 175.346 -29.760 19.700 1.00 20.94 115 PRO B N 1
ATOM 1947 C CA . PRO B 1 115 ? 175.079 -28.316 19.789 1.00 17.87 115 PRO B CA 1
ATOM 1948 C C . PRO B 1 115 ? 175.749 -27.501 18.706 1.00 16.03 115 PRO B C 1
ATOM 1949 O O . PRO B 1 115 ? 176.787 -27.916 18.179 1.00 18.90 115 PRO B O 1
ATOM 1953 N N . ALA B 1 116 ? 175.154 -26.348 18.400 1.00 15.83 116 ALA B N 1
ATOM 1954 C CA . ALA B 1 116 ? 175.829 -25.302 17.628 1.00 15.01 116 ALA B CA 1
ATOM 1955 C C . ALA B 1 116 ? 177.094 -24.892 18.363 1.00 17.07 116 ALA B C 1
ATOM 1956 O O . ALA B 1 116 ? 177.136 -24.967 19.595 1.00 19.72 116 ALA B O 1
ATOM 1958 N N . ARG B 1 117 ? 178.120 -24.458 17.625 1.00 14.30 117 ARG B N 1
ATOM 1959 C CA . ARG B 1 117 ? 179.393 -24.094 18.261 1.00 15.84 117 ARG B CA 1
ATOM 1960 C C . ARG B 1 117 ? 180.020 -22.840 17.667 1.00 19.60 117 ARG B C 1
ATOM 1961 O O . ARG B 1 117 ? 180.052 -22.676 16.448 1.00 18.61 117 ARG B O 1
ATOM 1969 N N . THR B 1 118 ? 180.520 -21.960 18.533 1.00 16.73 118 THR B N 1
ATOM 1970 C CA . THR B 1 118 ? 181.251 -20.760 18.112 1.00 15.39 118 THR B CA 1
ATOM 1971 C C . THR B 1 118 ? 182.560 -20.735 18.883 1.00 14.85 118 THR B C 1
ATOM 1972 O O . THR B 1 118 ? 182.566 -20.984 20.086 1.00 19.84 118 THR B O 1
ATOM 1976 N N . THR B 1 119 ? 183.660 -20.483 18.177 1.00 16.26 119 THR B N 1
ATOM 1977 C CA . THR B 1 119 ? 184.994 -20.476 18.784 1.00 17.06 119 THR B CA 1
ATOM 1978 C C . THR B 1 119 ? 185.766 -19.218 18.400 1.00 19.07 119 THR B C 1
ATOM 1979 O O . THR B 1 119 ? 185.976 -18.948 17.211 1.00 19.04 119 THR B O 1
ATOM 1983 N N . VAL B 1 120 ? 186.187 -18.452 19.405 1.00 15.78 120 VAL B N 1
ATOM 1984 C CA . VAL B 1 120 ? 187.036 -17.283 19.168 1.00 14.97 120 VAL B CA 1
ATOM 1985 C C . VAL B 1 120 ? 188.195 -17.279 20.168 1.00 18.25 120 VAL B C 1
ATOM 1986 O O . VAL B 1 120 ? 188.102 -17.920 21.207 1.00 16.00 120 VAL B O 1
ATOM 1990 N N . ALA B 1 121 ? 189.290 -16.587 19.838 1.00 16.08 121 ALA B N 1
ATOM 1991 C CA . ALA B 1 121 ? 190.329 -16.277 20.832 1.00 13.25 121 ALA B CA 1
ATOM 1992 C C . ALA B 1 121 ? 190.095 -14.885 21.402 1.00 17.86 121 ALA B C 1
ATOM 1993 O O . ALA B 1 121 ? 190.024 -13.909 20.652 1.00 17.70 121 ALA B O 1
ATOM 1995 N N . VAL B 1 122 ? 190.005 -14.792 22.727 1.00 15.76 122 VAL B N 1
ATOM 1996 C CA . VAL B 1 122 ? 189.833 -13.519 23.404 1.00 15.45 122 VAL B CA 1
ATOM 1997 C C . VAL B 1 122 ? 191.185 -12.937 23.807 1.00 16.73 122 VAL B C 1
ATOM 1998 O O . VAL B 1 122 ? 192.220 -13.612 23.701 1.00 19.37 122 VAL B O 1
ATOM 2002 N N . HIS B 1 123 ? 191.188 -11.680 24.247 1.00 15.65 123 HIS B N 1
ATOM 2003 C CA . HIS B 1 123 ? 192.427 -11.057 24.685 1.00 20.35 123 HIS B CA 1
ATOM 2004 C C . HIS B 1 123 ? 192.953 -11.740 25.960 1.00 16.99 123 HIS B C 1
ATOM 2005 O O . HIS B 1 123 ? 194.129 -12.068 26.038 1.00 17.33 123 HIS B O 1
ATOM 2012 N N . GLN B 1 124 ? 192.078 -11.961 26.946 1.00 15.19 124 GLN B N 1
ATOM 2013 C CA . GLN B 1 124 ? 192.478 -12.631 28.193 1.00 13.71 124 GLN B CA 1
ATOM 2014 C C . GLN B 1 124 ? 191.324 -13.394 28.802 1.00 14.80 124 GLN B C 1
ATOM 2015 O O . GLN B 1 124 ? 190.178 -12.973 28.700 1.00 15.80 124 GLN B O 1
ATOM 2021 N N . LEU B 1 125 ? 191.637 -14.511 29.451 1.00 16.43 125 LEU B N 1
ATOM 2022 C CA . LEU B 1 125 ? 190.676 -15.164 30.331 1.00 16.96 125 LEU B CA 1
ATOM 2023 C C . LEU B 1 125 ? 190.982 -14.727 31.770 1.00 19.27 125 LEU B C 1
ATOM 2024 O O . LEU B 1 125 ? 191.999 -14.080 32.004 1.00 19.07 125 LEU B O 1
ATOM 2029 N N . PRO B 1 126 ? 190.100 -15.062 32.739 1.00 18.04 126 PRO B N 1
ATOM 2030 C CA . PRO B 1 126 ? 190.251 -14.494 34.098 1.00 17.91 126 PRO B CA 1
ATOM 2031 C C . PRO B 1 126 ? 191.490 -14.941 34.892 1.00 16.26 126 PRO B C 1
ATOM 2032 O O . PRO B 1 126 ? 191.796 -14.319 35.913 1.00 22.34 126 PRO B O 1
ATOM 2036 N N . HIS B 1 127 ? 192.180 -15.996 34.448 1.00 20.76 127 HIS B N 1
ATOM 2037 C CA . HIS B 1 127 ? 193.447 -16.427 35.057 1.00 18.54 127 HIS B CA 1
ATOM 2038 C C . HIS B 1 127 ? 194.455 -16.642 33.942 1.00 15.32 127 HIS B C 1
ATOM 2039 O O . HIS B 1 127 ? 194.100 -17.179 32.896 1.00 20.75 127 HIS B O 1
ATOM 2046 N N . PRO B 1 128 ? 195.711 -16.227 34.158 1.00 18.41 128 PRO B N 1
ATOM 2047 C CA . PRO B 1 128 ? 196.691 -16.252 33.062 1.00 20.13 128 PRO B CA 1
ATOM 2048 C C . PRO B 1 128 ? 197.097 -17.666 32.645 1.00 26.05 128 PRO B C 1
ATOM 2049 O O . PRO B 1 128 ? 197.605 -17.818 31.533 1.00 26.46 128 PRO B O 1
ATOM 2053 N N . GLN B 1 129 ? 196.861 -18.657 33.507 1.00 19.82 129 GLN B N 1
ATOM 2054 C CA . GLN B 1 129 ? 197.162 -20.067 33.215 1.00 24.16 129 GLN B CA 1
ATOM 2055 C C . GLN B 1 129 ? 196.198 -20.679 32.208 1.00 22.49 129 GLN B C 1
ATOM 2056 O O . GLN B 1 129 ? 196.469 -21.751 31.664 1.00 22.33 129 GLN B O 1
ATOM 2062 N N . LEU B 1 130 ? 195.059 -20.029 31.992 1.00 17.10 130 LEU B N 1
ATOM 2063 C CA . LEU B 1 130 ? 194.001 -20.645 31.201 1.00 16.24 130 LEU B CA 1
ATOM 2064 C C . LEU B 1 130 ? 194.233 -20.461 29.705 1.00 17.76 130 LEU B C 1
ATOM 2065 O O . LEU B 1 130 ? 194.650 -19.392 29.268 1.00 17.06 130 LEU B O 1
ATOM 2070 N N . VAL B 1 131 ? 193.957 -21.508 28.921 1.00 15.88 131 VAL B N 1
ATOM 2071 C CA . VAL B 1 131 ? 193.980 -21.363 27.474 1.00 17.48 131 VAL B CA 1
ATOM 2072 C C . VAL B 1 131 ? 192.628 -21.712 26.870 1.00 21.12 131 VAL B C 1
ATOM 2073 O O . VAL B 1 131 ? 192.469 -21.682 25.657 1.00 20.47 131 VAL B O 1
ATOM 2077 N N . ILE B 1 132 ? 191.639 -21.998 27.720 1.00 14.22 132 ILE B N 1
ATOM 2078 C CA . ILE B 1 132 ? 190.292 -22.259 27.220 1.00 15.59 132 ILE B CA 1
ATOM 2079 C C . ILE B 1 132 ? 189.255 -22.085 28.334 1.00 18.06 132 ILE B C 1
ATOM 2080 O O . ILE B 1 132 ? 189.478 -22.475 29.482 1.00 18.18 132 ILE B O 1
ATOM 2085 N N . GLU B 1 133 ? 188.124 -21.497 27.976 1.00 16.11 133 GLU B N 1
ATOM 2086 C CA . GLU B 1 133 ? 186.942 -21.468 28.836 1.00 13.37 133 GLU B CA 1
ATOM 2087 C C . GLU B 1 133 ? 185.731 -21.670 27.933 1.00 16.83 133 GLU B C 1
ATOM 2088 O O . GLU B 1 133 ? 185.711 -21.175 26.801 1.00 19.11 133 GLU B O 1
ATOM 2094 N N . ILE B 1 134 ? 184.731 -22.412 28.407 1.00 16.27 134 ILE B N 1
ATOM 2095 C CA . ILE B 1 134 ? 183.555 -22.695 27.580 1.00 12.39 134 ILE B CA 1
ATOM 2096 C C . ILE B 1 134 ? 182.279 -22.428 28.366 1.00 15.23 134 ILE B C 1
ATOM 2097 O O . ILE B 1 134 ? 182.187 -22.807 29.529 1.00 18.24 134 ILE B O 1
ATOM 2102 N N . LYS B 1 135 ? 181.309 -21.755 27.745 1.00 15.62 135 LYS B N 1
ATOM 2103 C CA . LYS B 1 135 ? 179.994 -21.607 28.359 1.00 19.05 135 LYS B CA 1
ATOM 2104 C C . LYS B 1 135 ? 178.995 -22.297 27.455 1.00 22.11 135 LYS B C 1
ATOM 2105 O O . LYS B 1 135 ? 179.188 -22.329 26.236 1.00 21.71 135 LYS B O 1
ATOM 2111 N N . VAL B 1 136 ? 177.938 -22.860 28.032 1.00 17.35 136 VAL B N 1
ATOM 2112 C CA . VAL B 1 136 ? 176.976 -23.574 27.199 1.00 14.74 136 VAL B CA 1
ATOM 2113 C C . VAL B 1 136 ? 175.563 -23.228 27.578 1.00 17.49 136 VAL B C 1
ATOM 2114 O O . VAL B 1 136 ? 175.283 -22.763 28.684 1.00 18.29 136 VAL B O 1
ATOM 2118 N N . VAL B 1 137 ? 174.671 -23.449 26.622 1.00 15.78 137 VAL B N 1
ATOM 2119 C CA . VAL B 1 137 ? 173.245 -23.406 26.871 1.00 17.59 137 VAL B CA 1
ATOM 2120 C C . VAL B 1 137 ? 172.774 -24.836 26.643 1.00 20.82 137 VAL B C 1
ATOM 2121 O O . VAL B 1 137 ? 173.206 -25.490 25.681 1.00 19.44 137 VAL B O 1
ATOM 2125 N N . ALA B 1 138 ? 171.922 -25.322 27.534 1.00 17.94 138 ALA B N 1
ATOM 2126 C CA . ALA B 1 138 ? 171.330 -26.646 27.410 1.00 21.67 138 ALA B CA 1
ATOM 2127 C C . ALA B 1 138 ? 169.807 -26.536 27.487 1.00 21.10 138 ALA B C 1
ATOM 2128 O O . ALA B 1 138 ? 169.248 -25.544 27.987 1.00 20.94 138 ALA B O 1
ATOM 2130 N N . TYR B 1 139 ? 169.136 -27.552 26.968 1.00 22.56 139 TYR B N 1
ATOM 2131 C CA . TYR B 1 139 ? 167.679 -27.569 26.891 1.00 22.01 139 TYR B CA 1
ATOM 2132 C C . TYR B 1 139 ? 167.168 -28.858 27.502 1.00 22.99 139 TYR B C 1
ATOM 2133 O O . TYR B 1 139 ? 167.527 -29.946 27.056 1.00 25.04 139 TYR B O 1
ATOM 2142 N N . LYS B 1 140 ? 166.325 -28.730 28.521 1.00 20.46 140 LYS B N 1
ATOM 2143 C CA . LYS B 1 140 ? 165.863 -29.877 29.302 1.00 23.35 140 LYS B CA 1
ATOM 2144 C C . LYS B 1 140 ? 164.615 -29.511 30.087 1.00 25.18 140 LYS B C 1
ATOM 2145 O O . LYS B 1 140 ? 164.709 -29.091 31.244 1.00 28.48 140 LYS B O 1
ATOM 2151 N N . PRO B 1 141 ? 163.440 -29.644 29.452 1.00 26.26 141 PRO B N 1
ATOM 2152 C CA . PRO B 1 141 ? 162.163 -29.381 30.123 1.00 35.26 141 PRO B CA 1
ATOM 2153 C C . PRO B 1 141 ? 162.011 -30.265 31.353 1.00 37.37 141 PRO B C 1
ATOM 2154 O O . PRO B 1 141 ? 162.371 -31.439 31.294 1.00 39.48 141 PRO B O 1
ATOM 2158 N N . LEU B 1 142 ? 161.497 -29.711 32.446 1.00 44.31 142 LEU B N 1
ATOM 2159 C CA . LEU B 1 142 ? 161.315 -30.477 33.678 1.00 46.55 142 LEU B CA 1
ATOM 2160 C C . LEU B 1 142 ? 160.272 -31.580 33.515 1.00 48.94 142 LEU B C 1
ATOM 2161 O O . LEU B 1 142 ? 159.270 -31.397 32.822 1.00 52.04 142 LEU B O 1
ATOM 2166 N N . ALA C 1 5 ? 166.404 -33.093 19.979 1.00 53.09 5 ALA C N 1
ATOM 2167 C CA . ALA C 1 5 ? 166.035 -34.483 19.715 1.00 62.34 5 ALA C CA 1
ATOM 2168 C C . ALA C 1 5 ? 166.676 -35.028 18.431 1.00 60.96 5 ALA C C 1
ATOM 2169 O O . ALA C 1 5 ? 167.676 -34.493 17.946 1.00 55.05 5 ALA C O 1
ATOM 2171 N N . ASP C 1 6 ? 166.077 -36.086 17.886 1.00 58.52 6 ASP C N 1
ATOM 2172 C CA . ASP C 1 6 ? 166.650 -36.838 16.768 1.00 57.48 6 ASP C CA 1
ATOM 2173 C C . ASP C 1 6 ? 166.968 -35.995 15.525 1.00 60.11 6 ASP C C 1
ATOM 2174 O O . ASP C 1 6 ? 167.929 -36.282 14.812 1.00 64.40 6 ASP C O 1
ATOM 2176 N N . ASN C 1 7 ? 166.162 -34.968 15.267 1.00 57.66 7 ASN C N 1
ATOM 2177 C CA . ASN C 1 7 ? 166.326 -34.139 14.071 1.00 57.34 7 ASN C CA 1
ATOM 2178 C C . ASN C 1 7 ? 166.549 -32.666 14.402 1.00 45.61 7 ASN C C 1
ATOM 2179 O O . ASN C 1 7 ? 166.359 -31.788 13.559 1.00 43.36 7 ASN C O 1
ATOM 2184 N N . SER C 1 8 ? 166.960 -32.397 15.634 1.00 39.38 8 SER C N 1
ATOM 2185 C CA . SER C 1 8 ? 167.097 -31.025 16.091 1.00 26.63 8 SER C CA 1
ATOM 2186 C C . SER C 1 8 ? 168.306 -30.321 15.463 1.00 24.76 8 SER C C 1
ATOM 2187 O O . SER C 1 8 ? 168.293 -29.096 15.296 1.00 24.99 8 SER C O 1
ATOM 2190 N N . ALA C 1 9 ? 169.347 -31.081 15.110 1.00 24.58 9 ALA C N 1
ATOM 2191 C CA . ALA C 1 9 ? 170.558 -30.484 14.514 1.00 25.51 9 ALA C CA 1
ATOM 2192 C C . ALA C 1 9 ? 170.517 -30.593 13.001 1.00 22.62 9 ALA C C 1
ATOM 2193 O O . ALA C 1 9 ? 170.003 -31.576 12.462 1.00 28.45 9 ALA C O 1
ATOM 2195 N N . LYS C 1 10 ? 171.053 -29.597 12.302 1.00 22.06 10 LYS C N 1
ATOM 2196 C CA . LYS C 1 10 ? 171.073 -29.688 10.849 1.00 25.69 10 LYS C CA 1
ATOM 2197 C C . LYS C 1 10 ? 172.395 -29.280 10.248 1.00 26.49 10 LYS C C 1
ATOM 2198 O O . LYS C 1 10 ? 172.914 -28.201 10.532 1.00 20.62 10 LYS C O 1
ATOM 2204 N N A LEU C 1 11 ? 172.955 -30.171 9.436 0.64 26.61 11 LEU C N 1
ATOM 2205 N N B LEU C 1 11 ? 172.934 -30.160 9.411 0.36 26.48 11 LEU C N 1
ATOM 2206 C CA A LEU C 1 11 ? 174.055 -29.805 8.553 0.64 26.02 11 LEU C CA 1
ATOM 2207 C CA B LEU C 1 11 ? 174.058 -29.822 8.552 0.36 25.79 11 LEU C CA 1
ATOM 2208 C C A LEU C 1 11 ? 173.437 -29.384 7.231 0.64 24.80 11 LEU C C 1
ATOM 2209 C C B LEU C 1 11 ? 173.498 -29.403 7.197 0.36 24.79 11 LEU C C 1
ATOM 2210 O O A LEU C 1 11 ? 172.761 -30.178 6.563 0.64 25.70 11 LEU C O 1
ATOM 2211 O O B LEU C 1 11 ? 172.920 -30.220 6.473 0.36 25.82 11 LEU C O 1
ATOM 2220 N N . VAL C 1 12 ? 173.654 -28.125 6.867 1.00 20.16 12 VAL C N 1
ATOM 2221 C CA . VAL C 1 12 ? 173.030 -27.563 5.677 1.00 23.18 12 VAL C CA 1
ATOM 2222 C C . VAL C 1 12 ? 173.820 -27.880 4.410 1.00 29.97 12 VAL C C 1
ATOM 2223 O O . VAL C 1 12 ? 175.006 -27.568 4.311 1.00 28.66 12 VAL C O 1
ATOM 2227 N N . GLU C 1 13 ? 173.147 -28.509 3.450 1.00 30.31 13 GLU C N 1
ATOM 2228 C CA . GLU C 1 13 ? 173.732 -28.785 2.145 1.00 35.16 13 GLU C CA 1
ATOM 2229 C C . GLU C 1 13 ? 174.071 -27.473 1.439 1.00 31.86 13 GLU C C 1
ATOM 2230 O O . GLU C 1 13 ? 173.284 -26.528 1.465 1.00 37.05 13 GLU C O 1
ATOM 2236 N N . GLY C 1 14 ? 175.252 -27.409 0.834 1.00 36.77 14 GLY C N 1
ATOM 2237 C CA . GLY C 1 14 ? 175.653 -26.231 0.086 1.00 38.37 14 GLY C CA 1
ATOM 2238 C C . GLY C 1 14 ? 176.341 -25.159 0.910 1.00 40.44 14 GLY C C 1
ATOM 2239 O O . GLY C 1 14 ? 176.747 -24.126 0.380 1.00 49.33 14 GLY C O 1
ATOM 2240 N N . LYS C 1 15 ? 176.466 -25.392 2.211 1.00 26.96 15 LYS C N 1
ATOM 2241 C CA . LYS C 1 15 ? 177.193 -24.463 3.073 1.00 30.54 15 LYS C CA 1
ATOM 2242 C C . LYS C 1 15 ? 178.571 -25.033 3.382 1.00 32.51 15 LYS C C 1
ATOM 2243 O O . LYS C 1 15 ? 178.761 -26.251 3.357 1.00 28.53 15 LYS C O 1
ATOM 2249 N N . ALA C 1 16 ? 179.533 -24.157 3.666 1.00 29.23 16 ALA C N 1
ATOM 2250 C CA . ALA C 1 16 ? 180.877 -24.595 4.044 1.00 28.63 16 ALA C CA 1
ATOM 2251 C C . ALA C 1 16 ? 180.841 -25.631 5.182 1.00 25.71 16 ALA C C 1
ATOM 2252 O O . ALA C 1 16 ? 180.068 -25.503 6.128 1.00 24.30 16 ALA C O 1
ATOM 2254 N N . LYS C 1 17 ? 181.667 -26.667 5.075 1.00 24.02 17 LYS C N 1
ATOM 2255 C CA . LYS C 1 17 ? 181.735 -27.692 6.120 1.00 25.73 17 LYS C CA 1
ATOM 2256 C C . LYS C 1 17 ? 182.218 -27.076 7.427 1.00 21.19 17 LYS C C 1
ATOM 2257 O O . LYS C 1 17 ? 183.249 -26.403 7.449 1.00 23.08 17 LYS C O 1
ATOM 2263 N N . PRO C 1 18 ? 181.460 -27.275 8.520 1.00 23.82 18 PRO C N 1
ATOM 2264 C CA . PRO C 1 18 ? 181.888 -26.736 9.815 1.00 27.87 18 PRO C CA 1
ATOM 2265 C C . PRO C 1 18 ? 183.316 -27.139 10.167 1.00 26.42 18 PRO C C 1
ATOM 2266 O O . PRO C 1 18 ? 183.779 -28.242 9.819 1.00 23.12 18 PRO C O 1
ATOM 2270 N N A MET C 1 19 ? 184.005 -26.236 10.856 0.61 25.66 19 MET C N 1
ATOM 2271 N N B MET C 1 19 ? 184.015 -26.249 10.862 0.39 25.40 19 MET C N 1
ATOM 2272 C CA A MET C 1 19 ? 185.411 -26.415 11.196 0.61 24.74 19 MET C CA 1
ATOM 2273 C CA B MET C 1 19 ? 185.429 -26.451 11.161 0.39 24.49 19 MET C CA 1
ATOM 2274 C C A MET C 1 19 ? 185.632 -27.549 12.190 0.61 25.72 19 MET C C 1
ATOM 2275 C C B MET C 1 19 ? 185.653 -27.466 12.282 0.39 25.31 19 MET C C 1
ATOM 2276 O O A MET C 1 19 ? 186.748 -28.063 12.320 0.61 29.29 19 MET C O 1
ATOM 2277 O O B MET C 1 19 ? 186.793 -27.813 12.59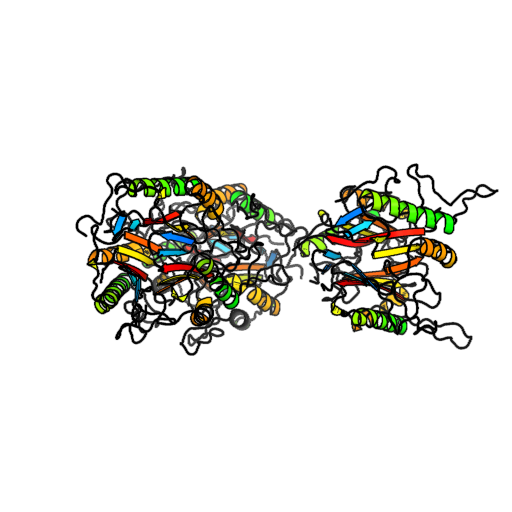4 0.39 28.03 19 MET C O 1
ATOM 2286 N N . GLY C 1 20 ? 184.565 -27.936 12.882 1.00 23.34 20 GLY C N 1
ATOM 2287 C CA . GLY C 1 20 ? 184.632 -28.999 13.869 1.00 22.59 20 GLY C CA 1
ATOM 2288 C C . GLY C 1 20 ? 183.405 -29.893 13.795 1.00 21.25 20 GLY C C 1
ATOM 2289 O O . GLY C 1 20 ? 182.601 -29.769 12.862 1.00 20.86 20 GLY C O 1
ATOM 2290 N N . SER C 1 21 ? 183.248 -30.790 14.760 1.00 22.73 21 SER C N 1
ATOM 2291 C CA . SER C 1 21 ? 182.160 -31.765 14.692 1.00 24.20 21 SER C CA 1
ATOM 2292 C C . SER C 1 21 ? 180.875 -31.177 15.272 1.00 19.01 21 SER C C 1
ATOM 2293 O O . SER C 1 21 ? 180.424 -31.562 16.353 1.00 21.41 21 SER C O 1
ATOM 2296 N N . PHE C 1 22 ? 180.283 -30.237 14.535 1.00 20.99 22 PHE C N 1
ATOM 2297 C CA . PHE C 1 22 ? 179.057 -29.582 14.975 1.00 19.60 22 PHE C CA 1
ATOM 2298 C C . PHE C 1 22 ? 178.214 -29.182 13.767 1.00 17.82 22 PHE C C 1
ATOM 2299 O O . PHE C 1 22 ? 178.731 -29.096 12.652 1.00 19.73 22 PHE C O 1
ATOM 2307 N N . PRO C 1 23 ? 176.909 -28.957 13.984 1.00 18.43 23 PRO C N 1
ATOM 2308 C CA . PRO C 1 23 ? 175.996 -28.621 12.885 1.00 15.13 23 PRO C CA 1
ATOM 2309 C C . PRO C 1 23 ? 175.973 -27.129 12.620 1.00 16.43 23 PRO C C 1
ATOM 2310 O O . PRO C 1 23 ? 176.490 -26.359 13.429 1.00 18.73 23 PRO C O 1
ATOM 2314 N N . HIS C 1 24 ? 175.351 -26.715 11.517 1.00 16.86 24 HIS C N 1
ATOM 2315 C CA . HIS C 1 24 ? 175.185 -25.285 11.257 1.00 18.66 24 HIS C CA 1
ATOM 2316 C C . HIS C 1 24 ? 174.158 -24.669 12.201 1.00 19.90 24 HIS C C 1
ATOM 2317 O O . HIS C 1 24 ? 174.275 -23.509 12.598 1.00 19.17 24 HIS C O 1
ATOM 2324 N N . VAL C 1 25 ? 173.145 -25.442 12.556 1.00 20.20 25 VAL C N 1
ATOM 2325 C CA . VAL C 1 25 ? 172.067 -24.901 13.378 1.00 18.92 25 VAL C CA 1
ATOM 2326 C C . VAL C 1 25 ? 171.469 -25.992 14.251 1.00 20.28 25 VAL C C 1
ATOM 2327 O O . VAL C 1 25 ? 171.430 -27.171 13.878 1.00 20.58 25 VAL C O 1
ATOM 2331 N N . LYS C 1 26 ? 171.014 -25.599 15.432 1.00 19.11 26 LYS C N 1
ATOM 2332 C CA . LYS C 1 26 ? 170.488 -26.547 16.400 1.00 17.40 26 LYS C CA 1
ATOM 2333 C C . LYS C 1 26 ? 169.198 -25.999 16.968 1.00 19.49 26 LYS C C 1
ATOM 2334 O O . LYS C 1 26 ? 169.178 -24.866 17.481 1.00 19.32 26 LYS C O 1
ATOM 2340 N N . ARG C 1 27 ? 168.128 -26.782 16.887 1.00 18.71 27 ARG C N 1
ATOM 2341 C CA . ARG C 1 27 ? 166.862 -26.367 17.481 1.00 18.91 27 ARG C CA 1
ATOM 2342 C C . ARG C 1 27 ? 166.792 -26.792 18.938 1.00 20.57 27 ARG C C 1
ATOM 2343 O O . ARG C 1 27 ? 167.238 -27.882 19.317 1.00 22.76 27 ARG C O 1
ATOM 2351 N N . ALA C 1 28 ? 166.221 -25.913 19.751 1.00 23.01 28 ALA C N 1
ATOM 2352 C CA . ALA C 1 28 ? 165.950 -26.198 21.144 1.00 24.65 28 ALA C CA 1
ATOM 2353 C C . ALA C 1 28 ? 164.583 -25.623 21.472 1.00 21.39 28 ALA C C 1
ATOM 2354 O O . ALA C 1 28 ? 164.439 -24.415 21.664 1.00 22.10 28 ALA C O 1
ATOM 2356 N N . GLY C 1 29 ? 163.574 -26.484 21.520 1.00 24.67 29 GLY C N 1
ATOM 2357 C CA . GLY C 1 29 ? 162.211 -26.017 21.700 1.00 23.64 29 GLY C CA 1
ATOM 2358 C C . GLY C 1 29 ? 161.848 -25.052 20.578 1.00 25.36 29 GLY C C 1
ATOM 2359 O O . GLY C 1 29 ? 161.919 -25.412 19.404 1.00 24.14 29 GLY C O 1
ATOM 2360 N N . ASP C 1 30 ? 161.467 -23.826 20.934 1.00 20.97 30 ASP C N 1
ATOM 2361 C CA . ASP C 1 30 ? 161.064 -22.843 19.929 1.00 21.90 30 ASP C CA 1
ATOM 2362 C C . ASP C 1 30 ? 162.246 -22.070 19.371 1.00 20.92 30 ASP C C 1
ATOM 2363 O O . ASP C 1 30 ? 162.077 -21.252 18.471 1.00 25.45 30 ASP C O 1
ATOM 2368 N N . PHE C 1 31 ? 163.441 -22.336 19.892 1.00 19.97 31 PHE C N 1
ATOM 2369 C CA . PHE C 1 31 ? 164.624 -21.562 19.500 1.00 17.59 31 PHE C CA 1
ATOM 2370 C C . PHE C 1 31 ? 165.541 -22.290 18.521 1.00 16.73 31 PHE C C 1
ATOM 2371 O O . PHE C 1 31 ? 165.561 -23.525 18.456 1.00 18.55 31 PHE C O 1
ATOM 2379 N N . LEU C 1 32 ? 166.307 -21.493 17.784 1.00 18.91 32 LEU C N 1
ATOM 2380 C CA . LEU C 1 32 ? 167.298 -21.990 16.841 1.00 17.27 32 LEU C CA 1
ATOM 2381 C C . LEU C 1 32 ? 168.611 -21.326 17.180 1.00 20.09 32 LEU C C 1
ATOM 2382 O O . LEU C 1 32 ? 168.674 -20.095 17.244 1.00 21.78 32 LEU C O 1
ATOM 2387 N N . PHE C 1 33 ? 169.646 -22.131 17.393 1.00 19.07 33 PHE C N 1
ATOM 2388 C CA . PHE C 1 33 ? 170.976 -21.610 17.642 1.00 20.09 33 PHE C CA 1
ATOM 2389 C C . PHE C 1 33 ? 171.821 -21.851 16.404 1.00 17.43 33 PHE C C 1
ATOM 2390 O O . PHE C 1 33 ? 171.983 -22.996 15.971 1.00 18.98 33 PHE C O 1
ATOM 2398 N N . VAL C 1 34 ? 172.306 -20.763 15.818 1.00 18.95 34 VAL C N 1
ATOM 2399 C CA . VAL C 1 34 ? 173.144 -20.814 14.618 1.00 17.75 34 VAL C CA 1
ATOM 2400 C C . VAL C 1 34 ? 174.624 -20.661 14.975 1.00 20.41 34 VAL C C 1
ATOM 2401 O O . VAL C 1 34 ? 175.033 -19.697 15.641 1.00 18.06 34 VAL C O 1
ATOM 2405 N N . SER C 1 35 ? 175.422 -21.639 14.558 1.00 19.20 35 SER C N 1
ATOM 2406 C CA . SER C 1 35 ? 176.865 -21.613 14.780 1.00 22.15 35 SER C CA 1
ATOM 2407 C C . SER C 1 35 ? 177.522 -20.375 14.192 1.00 20.37 35 SER C C 1
ATOM 2408 O O . SER C 1 35 ? 177.085 -19.882 13.158 1.00 16.79 35 SER C O 1
ATOM 2411 N N . GLY C 1 36 ? 178.578 -19.889 14.851 1.00 17.59 36 GLY C N 1
ATOM 2412 C CA . GLY C 1 36 ? 179.372 -18.787 14.328 1.00 17.38 36 GLY C CA 1
ATOM 2413 C C . GLY C 1 36 ? 179.667 -18.995 12.854 1.00 19.07 36 GLY C C 1
ATOM 2414 O O . GLY C 1 36 ? 180.137 -20.061 12.457 1.00 18.25 36 GLY C O 1
ATOM 2415 N N . THR C 1 37 ? 179.353 -17.989 12.048 1.00 17.07 37 THR C N 1
ATOM 2416 C CA . THR C 1 37 ? 179.424 -18.104 10.594 1.00 16.04 37 THR C CA 1
ATOM 2417 C C . THR C 1 37 ? 180.355 -17.055 9.982 1.00 18.53 37 THR C C 1
ATOM 2418 O O . THR C 1 37 ? 180.323 -15.889 10.377 1.00 16.45 37 THR C O 1
ATOM 2422 N N . SER C 1 38 ? 181.211 -17.498 9.055 1.00 18.45 38 SER C N 1
ATOM 2423 C CA . SER C 1 38 ? 182.143 -16.627 8.359 1.00 15.32 38 SER C CA 1
ATOM 2424 C C . SER C 1 38 ? 181.781 -16.483 6.891 1.00 19.45 38 SER C C 1
ATOM 2425 O O . SER C 1 38 ? 180.762 -17.000 6.432 1.00 17.29 38 SER C O 1
ATOM 2428 N N . SER C 1 39 ? 182.640 -15.803 6.142 1.00 15.06 39 SER C N 1
ATOM 2429 C CA . SER C 1 39 ? 182.384 -15.613 4.723 1.00 17.28 39 SER C CA 1
ATOM 2430 C C . SER C 1 39 ? 182.965 -16.757 3.897 1.00 18.02 39 SER C C 1
ATOM 2431 O O . SER C 1 39 ? 183.006 -16.672 2.672 1.00 18.34 39 SER C O 1
ATOM 2434 N N . ARG C 1 40 ? 183.403 -17.828 4.561 1.00 16.42 40 ARG C N 1
ATOM 2435 C CA . ARG C 1 40 ? 184.026 -18.972 3.868 1.00 18.71 40 ARG C CA 1
ATOM 2436 C C . ARG C 1 40 ? 183.051 -19.731 2.947 1.00 20.66 40 ARG C C 1
ATOM 2437 O O . ARG C 1 40 ? 181.961 -20.127 3.368 1.00 19.80 40 ARG C O 1
ATOM 2445 N N A ARG C 1 41 ? 183.468 -19.938 1.702 0.46 19.05 41 ARG C N 1
ATOM 2446 N N B ARG C 1 41 ? 183.450 -19.968 1.715 0.54 18.95 41 ARG C N 1
ATOM 2447 C CA A ARG C 1 41 ? 182.675 -20.686 0.733 0.46 20.47 41 ARG C CA 1
ATOM 2448 C CA B ARG C 1 41 ? 182.633 -20.708 0.787 0.54 20.15 41 ARG C CA 1
ATOM 2449 C C A ARG C 1 41 ? 182.756 -22.187 0.980 0.46 22.00 41 ARG C C 1
ATOM 2450 C C B ARG C 1 41 ? 182.742 -22.207 0.990 0.54 21.70 41 ARG C C 1
ATOM 2451 O O A ARG C 1 41 ? 183.633 -22.659 1.702 0.46 22.31 41 ARG C O 1
ATOM 2452 O O B ARG C 1 41 ? 183.645 -22.675 1.590 0.54 22.76 41 ARG C O 1
ATOM 2467 N N . PRO C 1 42 ? 181.838 -22.945 0.369 1.00 24.94 42 PRO C N 1
ATOM 2468 C CA . PRO C 1 42 ? 181.892 -24.408 0.443 1.00 20.89 42 PRO C CA 1
ATOM 2469 C C . PRO C 1 42 ? 183.220 -24.969 -0.083 1.00 27.55 42 PRO C C 1
ATOM 2470 O O . PRO C 1 42 ? 183.660 -26.022 0.393 1.00 28.93 42 PRO C O 1
ATOM 2474 N N . ASP C 1 43 ? 183.865 -24.278 -1.026 1.00 23.69 43 ASP C N 1
ATOM 2475 C CA . ASP C 1 43 ? 185.149 -24.754 -1.551 1.00 22.22 43 ASP C CA 1
ATOM 2476 C C . ASP C 1 43 ? 186.345 -24.259 -0.719 1.00 26.37 43 ASP C C 1
ATOM 2477 O O . ASP C 1 43 ? 187.501 -24.390 -1.128 1.00 26.21 43 ASP C O 1
ATOM 2482 N N . ASN C 1 44 ? 186.047 -23.702 0.451 1.00 25.67 44 ASN C N 1
ATOM 2483 C CA . ASN C 1 44 ? 187.045 -23.238 1.420 1.00 22.88 44 ASN C CA 1
ATOM 2484 C C . ASN C 1 44 ? 187.824 -21.983 1.000 1.00 26.93 44 ASN C C 1
ATOM 2485 O O . ASN C 1 44 ? 188.757 -21.565 1.684 1.00 24.05 44 ASN C O 1
ATOM 2490 N N . THR C 1 45 ? 187.425 -21.362 -0.103 1.00 22.00 45 THR C N 1
ATOM 2491 C CA . THR C 1 45 ? 187.879 -19.998 -0.372 1.00 20.46 45 THR C CA 1
ATOM 2492 C C . THR C 1 45 ? 187.033 -19.044 0.454 1.00 22.14 45 THR C C 1
ATOM 2493 O O . THR C 1 45 ? 186.036 -19.455 1.052 1.00 21.76 45 THR C O 1
ATOM 2497 N N . PHE C 1 46 ? 187.426 -17.774 0.487 1.00 21.89 46 PHE C N 1
ATOM 2498 C CA . PHE C 1 46 ? 186.717 -16.773 1.286 1.00 18.62 46 PHE C CA 1
ATOM 2499 C C . PHE C 1 46 ? 186.161 -15.643 0.432 1.00 24.08 46 PHE C C 1
ATOM 2500 O O . PHE C 1 46 ? 186.866 -15.118 -0.428 1.00 29.82 46 PHE C O 1
ATOM 2508 N N . VAL C 1 47 ? 184.903 -15.262 0.656 1.00 19.26 47 VAL C N 1
ATOM 2509 C CA . VAL C 1 47 ? 184.400 -14.021 0.063 1.00 19.86 47 VAL C CA 1
ATOM 2510 C C . VAL C 1 47 ? 185.050 -12.858 0.809 1.00 21.06 47 VAL C C 1
ATOM 2511 O O . VAL C 1 47 ? 185.183 -12.893 2.038 1.00 19.83 47 VAL C O 1
ATOM 2515 N N . GLY C 1 48 ? 185.494 -11.846 0.076 1.00 20.24 48 GLY C N 1
ATOM 2516 C CA . GLY C 1 48 ? 186.015 -10.647 0.718 1.00 22.46 48 GLY C CA 1
ATOM 2517 C C . GLY C 1 48 ? 187.402 -10.804 1.329 1.00 26.20 48 GLY C C 1
ATOM 2518 O O . GLY C 1 48 ? 187.690 -10.234 2.381 1.00 17.80 48 GLY C O 1
ATOM 2519 N N . ALA C 1 49 ? 188.277 -11.563 0.669 1.00 20.19 49 ALA C N 1
ATOM 2520 C CA . ALA C 1 49 ? 189.667 -11.645 1.125 1.00 21.87 49 ALA C CA 1
ATOM 2521 C C . ALA C 1 49 ? 190.595 -11.894 -0.054 1.00 23.14 49 ALA C C 1
ATOM 2522 O O . ALA C 1 49 ? 191.543 -12.672 0.041 1.00 25.05 49 ALA C O 1
ATOM 2524 N N . GLU C 1 50 ? 190.316 -11.225 -1.169 1.00 23.30 50 GLU C N 1
ATOM 2525 C CA . GLU C 1 50 ? 191.111 -11.415 -2.372 1.00 25.43 50 GLU C CA 1
ATOM 2526 C C . GLU C 1 50 ? 192.557 -11.014 -2.125 1.00 28.38 50 GLU C C 1
ATOM 2527 O O . GLU C 1 50 ? 192.822 -9.977 -1.516 1.00 26.85 50 GLU C O 1
ATOM 2533 N N . PRO C 1 51 ? 193.492 -11.851 -2.592 1.00 34.06 51 PRO C N 1
ATOM 2534 C CA . PRO C 1 51 ? 194.937 -11.601 -2.547 1.00 35.70 51 PRO C CA 1
ATOM 2535 C C . PRO C 1 51 ? 195.295 -10.336 -3.291 1.00 35.33 51 PRO C C 1
ATOM 2536 O O . PRO C 1 51 ? 194.746 -10.108 -4.370 1.00 37.46 51 PRO C O 1
ATOM 2540 N N . ASP C 1 52 ? 196.201 -9.532 -2.741 1.00 32.94 52 ASP C N 1
ATOM 2541 C CA . ASP C 1 52 ? 196.720 -8.387 -3.474 1.00 36.59 52 ASP C CA 1
ATOM 2542 C C . ASP C 1 52 ? 197.806 -8.852 -4.446 1.00 37.05 52 ASP C C 1
ATOM 2543 O O . ASP C 1 52 ? 197.972 -10.052 -4.669 1.00 34.33 52 ASP C O 1
ATOM 2548 N N . ASP C 1 53 ? 198.560 -7.904 -4.993 1.00 40.66 53 ASP C N 1
ATOM 2549 C CA . ASP C 1 53 ? 199.541 -8.204 -6.035 1.00 49.99 53 ASP C CA 1
ATOM 2550 C C . ASP C 1 53 ? 200.729 -9.071 -5.585 1.00 44.95 53 ASP C C 1
ATOM 2551 O O . ASP C 1 53 ? 201.479 -9.566 -6.429 1.00 42.33 53 ASP C O 1
ATOM 2556 N N . THR C 1 54 ? 200.912 -9.262 -4.280 1.00 43.87 54 THR C N 1
ATOM 2557 C CA . THR C 1 54 ? 201.977 -10.153 -3.809 1.00 42.97 54 THR C CA 1
ATOM 2558 C C . THR C 1 54 ? 201.425 -11.476 -3.272 1.00 45.81 54 THR C C 1
ATOM 2559 O O . THR C 1 54 ? 202.181 -12.337 -2.828 1.00 44.42 54 THR C O 1
ATOM 2563 N N . GLY C 1 55 ? 200.105 -11.631 -3.301 1.00 39.45 55 GLY C N 1
ATOM 2564 C CA . GLY C 1 55 ? 199.487 -12.861 -2.842 1.00 41.33 55 GLY C CA 1
ATOM 2565 C C . GLY C 1 55 ? 198.966 -12.753 -1.426 1.00 37.20 55 GLY C C 1
ATOM 2566 O O . GLY C 1 55 ? 198.377 -13.694 -0.894 1.00 42.02 55 GLY C O 1
ATOM 2567 N N . ARG C 1 56 ? 199.185 -11.596 -0.810 1.00 27.03 56 ARG C N 1
ATOM 2568 C CA . ARG C 1 56 ? 198.703 -11.344 0.540 1.00 25.46 56 ARG C CA 1
ATOM 2569 C C . ARG C 1 56 ? 197.208 -11.031 0.551 1.00 27.79 56 ARG C C 1
ATOM 2570 O O . ARG C 1 56 ? 196.761 -10.082 -0.104 1.00 25.16 56 ARG C O 1
ATOM 2578 N N . PRO C 1 57 ? 196.425 -11.825 1.299 1.00 29.26 57 PRO C N 1
ATOM 2579 C CA . PRO C 1 57 ? 194.988 -11.568 1.406 1.00 26.89 57 PRO C CA 1
ATOM 2580 C C . PRO C 1 57 ? 194.709 -10.136 1.828 1.00 26.19 57 PRO C C 1
ATOM 2581 O O . PRO C 1 57 ? 195.417 -9.602 2.691 1.00 21.93 57 PRO C O 1
ATOM 2585 N N . ARG C 1 58 ? 193.709 -9.518 1.209 1.00 19.65 58 ARG C N 1
ATOM 2586 C CA . ARG C 1 58 ? 193.258 -8.180 1.612 1.00 19.34 58 ARG C CA 1
ATOM 2587 C C . ARG C 1 58 ? 191.812 -8.220 2.118 1.00 21.91 58 ARG C C 1
ATOM 2588 O O . ARG C 1 58 ? 190.868 -8.088 1.330 1.00 22.33 58 ARG C O 1
ATOM 2596 N N . PRO C 1 59 ? 191.626 -8.408 3.434 1.00 18.40 59 PRO C N 1
ATOM 2597 C CA . PRO C 1 59 ? 190.263 -8.560 3.954 1.00 21.21 59 PRO C CA 1
ATOM 2598 C C . PRO C 1 59 ? 189.423 -7.320 3.707 1.00 25.13 59 PRO C C 1
ATOM 2599 O O . PRO C 1 59 ? 189.935 -6.192 3.773 1.00 21.61 59 PRO C O 1
ATOM 2603 N N . ASN C 1 60 ? 188.149 -7.541 3.395 1.00 20.78 60 ASN C N 1
ATOM 2604 C CA . ASN C 1 60 ? 187.201 -6.474 3.111 1.00 20.91 60 ASN C CA 1
ATOM 2605 C C . ASN C 1 60 ? 185.979 -6.635 4.008 1.00 22.12 60 ASN C C 1
ATOM 2606 O O . ASN C 1 60 ? 185.166 -7.526 3.781 1.00 18.81 60 ASN C O 1
ATOM 2611 N N . ILE C 1 61 ? 185.856 -5.804 5.043 1.00 16.54 61 ILE C N 1
ATOM 2612 C CA . ILE C 1 61 ? 184.771 -6.006 6.017 1.00 15.49 61 ILE C CA 1
ATOM 2613 C C . ILE C 1 61 ? 183.361 -5.855 5.415 1.00 22.60 61 ILE C C 1
ATOM 2614 O O . ILE C 1 61 ? 182.428 -6.563 5.829 1.00 20.79 61 ILE C O 1
ATOM 2619 N N . GLU C 1 62 ? 183.190 -4.951 4.451 1.00 20.80 62 GLU C N 1
ATOM 2620 C CA . GLU C 1 62 ? 181.878 -4.806 3.817 1.00 17.96 62 GLU C CA 1
ATOM 2621 C C . GLU C 1 62 ? 181.469 -6.125 3.151 1.00 21.72 62 GLU C C 1
ATOM 2622 O O . GLU C 1 62 ? 180.399 -6.675 3.434 1.00 20.65 62 GLU C O 1
ATOM 2628 N N . LEU C 1 63 ? 182.336 -6.633 2.283 1.00 20.84 63 LEU C N 1
ATOM 2629 C CA . LEU C 1 63 ? 182.047 -7.859 1.546 1.00 18.90 63 LEU C CA 1
ATOM 2630 C C . LEU C 1 63 ? 181.881 -9.062 2.457 1.00 17.51 63 LEU C C 1
ATOM 2631 O O . LEU C 1 63 ? 181.020 -9.909 2.219 1.00 19.75 63 LEU C O 1
ATOM 2636 N N . GLN C 1 64 ? 182.724 -9.171 3.479 1.00 15.70 64 GLN C N 1
ATOM 2637 C CA . GLN C 1 64 ? 182.619 -10.300 4.405 1.00 17.05 64 GLN C CA 1
ATOM 2638 C C . GLN C 1 64 ? 181.332 -10.222 5.211 1.00 17.66 64 GLN C C 1
ATOM 2639 O O . GLN C 1 64 ? 180.652 -11.226 5.383 1.00 18.60 64 GLN C O 1
ATOM 2645 N N . THR C 1 65 ? 180.984 -9.032 5.691 1.00 15.30 65 THR C N 1
ATOM 2646 C CA . THR C 1 65 ? 179.789 -8.906 6.538 1.00 15.92 65 THR C CA 1
ATOM 2647 C C . THR C 1 65 ? 178.522 -9.260 5.755 1.00 16.09 65 THR C C 1
ATOM 2648 O O . THR C 1 65 ? 177.640 -9.952 6.275 1.00 18.99 65 THR C O 1
ATOM 2652 N N . ARG C 1 66 ? 178.439 -8.792 4.514 1.00 17.16 66 ARG C N 1
ATOM 2653 C CA . ARG C 1 66 ? 177.288 -9.118 3.662 1.00 17.36 66 ARG C CA 1
ATOM 2654 C C . ARG C 1 66 ? 177.193 -10.630 3.429 1.00 22.35 66 ARG C C 1
ATOM 2655 O O . ARG C 1 66 ? 176.108 -11.228 3.511 1.00 19.09 66 ARG C O 1
ATOM 2663 N N . GLU C 1 67 ? 178.329 -11.258 3.148 1.00 19.08 67 GLU C N 1
ATOM 2664 C CA . GLU C 1 67 ? 178.350 -12.705 2.942 1.00 20.35 67 GLU C CA 1
ATOM 2665 C C . GLU C 1 67 ? 177.969 -13.477 4.211 1.00 19.48 67 GLU C C 1
ATOM 2666 O O . GLU C 1 67 ? 177.223 -14.463 4.161 1.00 20.11 67 GLU C O 1
ATOM 2672 N N . VAL C 1 68 ? 178.492 -13.045 5.354 1.00 17.13 68 VAL C N 1
ATOM 2673 C CA . VAL C 1 68 ? 178.166 -13.707 6.607 1.00 15.75 68 VAL C CA 1
ATOM 2674 C C . VAL C 1 68 ? 176.660 -13.668 6.871 1.00 18.53 68 VAL C C 1
ATOM 2675 O O . VAL C 1 68 ? 176.059 -14.674 7.249 1.00 18.04 68 VAL C O 1
ATOM 2679 N N . ILE C 1 69 ? 176.044 -12.514 6.683 1.00 17.35 69 ILE C N 1
ATOM 2680 C CA . ILE C 1 69 ? 174.615 -12.430 6.986 1.00 16.82 69 ILE C CA 1
ATOM 2681 C C . ILE C 1 69 ? 173.808 -13.214 5.938 1.00 18.57 69 ILE C C 1
ATOM 2682 O O . ILE C 1 69 ? 172.814 -13.859 6.280 1.00 18.13 69 ILE C O 1
ATOM 2687 N N . SER C 1 70 ? 174.256 -13.187 4.684 1.00 17.38 70 SER C N 1
ATOM 2688 C CA . SER C 1 70 ? 173.604 -13.967 3.631 1.00 17.10 70 SER C CA 1
ATOM 2689 C C . SER C 1 70 ? 173.649 -15.454 3.970 1.00 19.49 70 SER C C 1
ATOM 2690 O O . SER C 1 70 ? 172.669 -16.181 3.760 1.00 20.04 70 SER C O 1
ATOM 2693 N N . ASN C 1 71 ? 174.792 -15.902 4.483 1.00 17.70 71 ASN C N 1
ATOM 2694 C CA . ASN C 1 71 ? 174.967 -17.307 4.880 1.00 16.60 71 ASN C CA 1
ATOM 2695 C C . ASN C 1 71 ? 174.061 -17.676 6.057 1.00 19.15 71 ASN C C 1
ATOM 2696 O O . ASN C 1 71 ? 173.461 -18.750 6.074 1.00 16.33 71 ASN C O 1
ATOM 2701 N N . ILE C 1 72 ? 173.976 -16.798 7.053 1.00 18.49 72 ILE C N 1
ATOM 2702 C CA . ILE C 1 72 ? 173.086 -17.039 8.197 1.00 17.08 72 ILE C CA 1
ATOM 2703 C C . ILE C 1 72 ? 171.641 -17.158 7.710 1.00 17.53 72 ILE C C 1
ATOM 2704 O O . ILE C 1 72 ? 170.875 -18.016 8.175 1.00 17.63 72 ILE C O 1
ATOM 2709 N N . ARG C 1 73 ? 171.275 -16.319 6.754 1.00 17.75 73 ARG C N 1
ATOM 2710 C CA . ARG C 1 73 ? 169.941 -16.409 6.176 1.00 17.88 73 ARG C CA 1
ATOM 2711 C C . ARG C 1 73 ? 169.717 -17.788 5.540 1.00 18.67 73 ARG C C 1
ATOM 2712 O O . ARG C 1 73 ? 168.686 -18.421 5.765 1.00 16.81 73 ARG C O 1
ATOM 2720 N N . ASP C 1 74 ? 170.693 -18.268 4.772 1.00 15.92 74 ASP C N 1
ATOM 2721 C CA . ASP C 1 74 ? 170.576 -19.580 4.116 1.00 16.93 74 ASP C CA 1
ATOM 2722 C C . ASP C 1 74 ? 170.335 -20.695 5.132 1.00 16.36 74 ASP C C 1
ATOM 2723 O O . ASP C 1 74 ? 169.528 -21.600 4.918 1.00 20.49 74 ASP C O 1
ATOM 2728 N N . ILE C 1 75 ? 171.083 -20.638 6.227 1.00 17.35 75 ILE C N 1
ATOM 2729 C CA . ILE C 1 75 ? 170.997 -21.652 7.259 1.00 18.57 75 ILE C CA 1
ATOM 2730 C C . ILE C 1 75 ? 169.608 -21.618 7.888 1.00 18.08 75 ILE C C 1
ATOM 2731 O O . ILE C 1 75 ? 168.969 -22.656 8.065 1.00 19.59 75 ILE C O 1
ATOM 2736 N N . LEU C 1 76 ? 169.120 -20.420 8.193 1.00 17.91 76 LEU C N 1
ATOM 2737 C CA . LEU C 1 76 ? 167.765 -20.304 8.754 1.00 16.30 76 LEU C CA 1
ATOM 2738 C C . LEU C 1 76 ? 166.699 -20.774 7.770 1.00 19.02 76 LEU C C 1
ATOM 2739 O O . LEU C 1 76 ? 165.745 -21.469 8.143 1.00 19.26 76 LEU C O 1
ATOM 2744 N N . GLN C 1 77 ? 166.870 -20.426 6.502 1.00 16.81 77 GLN C N 1
ATOM 2745 C CA . GLN C 1 77 ? 165.912 -20.845 5.482 1.00 18.28 77 GLN C CA 1
ATOM 2746 C C . GLN C 1 77 ? 165.809 -22.364 5.372 1.00 22.73 77 GLN C C 1
ATOM 2747 O O . GLN C 1 77 ? 164.741 -22.895 5.055 1.00 22.41 77 GLN C O 1
ATOM 2753 N N . SER C 1 78 ? 166.917 -23.054 5.636 1.00 17.62 78 SER C N 1
ATOM 2754 C CA . SER C 1 78 ? 166.968 -24.502 5.512 1.00 21.99 78 SER C CA 1
ATOM 2755 C C . SER C 1 78 ? 166.115 -25.188 6.574 1.00 23.18 78 SER C C 1
ATOM 2756 O O . SER C 1 78 ? 165.784 -26.363 6.441 1.00 22.28 78 SER C O 1
ATOM 2759 N N . VAL C 1 79 ? 165.747 -24.454 7.618 1.00 19.37 79 VAL C N 1
ATOM 2760 C CA . VAL C 1 79 ? 164.834 -24.994 8.623 1.00 20.58 79 VAL C CA 1
ATOM 2761 C C . VAL C 1 79 ? 163.552 -24.165 8.740 1.00 26.40 79 VAL C C 1
ATOM 2762 O O . VAL C 1 79 ? 162.917 -24.126 9.795 1.00 26.40 79 VAL C O 1
ATOM 2766 N N . GLY C 1 80 ? 163.166 -23.513 7.646 1.00 23.08 80 GLY C N 1
ATOM 2767 C CA . GLY C 1 80 ? 161.876 -22.846 7.576 1.00 25.48 80 GLY C CA 1
ATOM 2768 C C . GLY C 1 80 ? 161.807 -21.496 8.272 1.00 25.19 80 GLY C C 1
ATOM 2769 O O . GLY C 1 80 ? 160.716 -20.976 8.520 1.00 25.32 80 GLY C O 1
ATOM 2770 N N . ALA C 1 81 ? 162.962 -20.929 8.602 1.00 21.22 81 ALA C N 1
ATOM 2771 C CA . ALA C 1 81 ? 162.999 -19.615 9.233 1.00 17.68 81 ALA C CA 1
ATOM 2772 C C . ALA C 1 81 ? 163.669 -18.574 8.329 1.00 22.81 81 ALA C C 1
ATOM 2773 O O . ALA C 1 81 ? 164.047 -18.871 7.199 1.00 23.78 81 ALA C O 1
ATOM 2775 N N A ASP C 1 82 ? 163.809 -17.357 8.845 0.60 19.19 82 ASP C N 1
ATOM 2776 N N B ASP C 1 82 ? 163.820 -17.353 8.825 0.40 19.48 82 ASP C N 1
ATOM 2777 C CA A ASP C 1 82 ? 164.308 -16.233 8.054 0.60 19.26 82 ASP C CA 1
ATOM 2778 C CA B ASP C 1 82 ? 164.566 -16.344 8.077 0.40 18.67 82 ASP C CA 1
ATOM 2779 C C A ASP C 1 82 ? 164.836 -15.135 8.981 0.60 18.30 82 ASP C C 1
ATOM 2780 C C B ASP C 1 82 ? 165.058 -15.244 9.003 0.40 19.22 82 ASP C C 1
ATOM 2781 O O A ASP C 1 82 ? 164.616 -15.182 10.192 0.60 20.04 82 ASP C O 1
ATOM 2782 O O B ASP C 1 82 ? 165.006 -15.379 10.225 0.40 19.10 82 ASP C O 1
ATOM 2791 N N . LEU C 1 83 ? 165.543 -14.152 8.424 1.00 19.56 83 LEU C N 1
ATOM 2792 C CA . LEU C 1 83 ? 166.177 -13.117 9.247 1.00 18.99 83 LEU C CA 1
ATOM 2793 C C . LEU C 1 83 ? 165.173 -12.404 10.165 1.00 22.87 83 LEU C C 1
ATOM 2794 O O . LEU C 1 83 ? 165.540 -11.907 11.228 1.00 20.30 83 LEU C O 1
ATOM 2799 N N . GLY C 1 84 ? 163.905 -12.381 9.778 1.00 22.08 84 GLY C N 1
ATOM 2800 C CA . GLY C 1 84 ? 162.882 -11.781 10.614 1.00 24.76 84 GLY C CA 1
ATOM 2801 C C . GLY C 1 84 ? 162.623 -12.529 11.918 1.00 26.61 84 GLY C C 1
ATOM 2802 O O . GLY C 1 84 ? 161.962 -12.010 12.825 1.00 27.44 84 GLY C O 1
ATOM 2803 N N . ASP C 1 85 ? 163.135 -13.754 12.011 1.00 17.83 85 ASP C N 1
ATOM 2804 C CA . ASP C 1 85 ? 162.983 -14.567 13.213 1.00 17.34 85 ASP C CA 1
ATOM 2805 C C . ASP C 1 85 ? 164.183 -14.426 14.156 1.00 21.06 85 ASP C C 1
ATOM 2806 O O . ASP C 1 85 ? 164.169 -14.966 15.266 1.00 18.94 85 ASP C O 1
ATOM 2811 N N . VAL C 1 86 ? 165.221 -13.717 13.714 1.00 19.80 86 VAL C N 1
ATOM 2812 C CA . VAL C 1 86 ? 166.420 -13.560 14.543 1.00 20.42 86 VAL C CA 1
ATOM 2813 C C . VAL C 1 86 ? 166.126 -12.649 15.734 1.00 19.93 86 VAL C C 1
ATOM 2814 O O . VAL C 1 86 ? 165.429 -11.635 15.595 1.00 19.76 86 VAL C O 1
ATOM 2818 N N . VAL C 1 87 ? 166.631 -13.009 16.916 1.00 20.95 87 VAL C N 1
ATOM 2819 C CA . VAL C 1 87 ? 166.338 -12.210 18.106 1.00 20.62 87 VAL C CA 1
ATOM 2820 C C . VAL C 1 87 ? 167.594 -11.792 18.863 1.00 20.60 87 VAL C C 1
ATOM 2821 O O . VAL C 1 87 ? 167.544 -10.864 19.670 1.00 21.04 87 VAL C O 1
ATOM 2825 N N . GLU C 1 88 ? 168.720 -12.455 18.600 1.00 18.34 88 GLU C N 1
ATOM 2826 C CA . GLU C 1 88 ? 169.991 -12.007 19.168 1.00 17.25 88 GLU C CA 1
ATOM 2827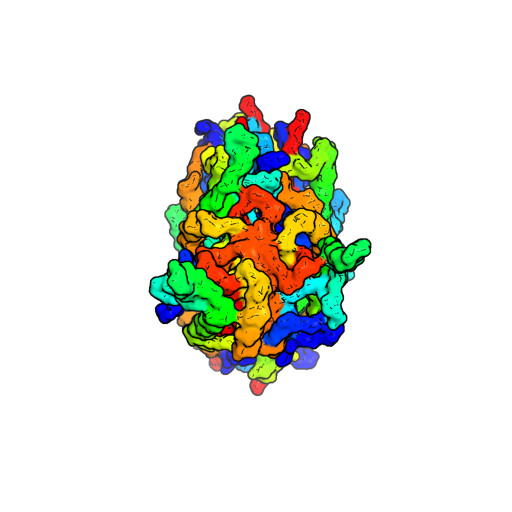 C C . GLU C 1 88 ? 171.141 -12.224 18.201 1.00 18.95 88 GLU C C 1
ATOM 2828 O O . GLU C 1 88 ? 171.326 -13.319 17.673 1.00 20.65 88 GLU C O 1
ATOM 2834 N N . VAL C 1 89 ? 171.906 -11.165 17.982 1.00 15.35 89 VAL C N 1
ATOM 2835 C CA . VAL C 1 89 ? 173.081 -11.207 17.097 1.00 16.36 89 VAL C CA 1
ATOM 2836 C C . VAL C 1 89 ? 174.319 -10.932 17.925 1.00 22.10 89 VAL C C 1
ATOM 2837 O O . VAL C 1 89 ? 174.366 -9.921 18.630 1.00 20.96 89 VAL C O 1
ATOM 2841 N N . CYS C 1 90 ? 175.315 -11.822 17.849 1.00 17.92 90 CYS C N 1
ATOM 2842 C CA . CYS C 1 90 ? 176.616 -11.559 18.448 1.00 15.15 90 CYS C CA 1
ATOM 2843 C C . CYS C 1 90 ? 177.648 -11.508 17.339 1.00 15.23 90 CYS C C 1
ATOM 2844 O O . CYS C 1 90 ? 177.837 -12.494 16.630 1.00 17.26 90 CYS C O 1
ATOM 2847 N N . SER C 1 91 ? 178.291 -10.356 17.193 1.00 15.77 91 SER C N 1
ATOM 2848 C CA . SER C 1 91 ? 179.244 -10.118 16.114 1.00 16.19 91 SER C CA 1
ATOM 2849 C C . SER C 1 91 ? 180.662 -10.028 16.648 1.00 18.40 91 SER C C 1
ATOM 2850 O O . SER C 1 91 ? 180.936 -9.290 17.609 1.00 19.41 91 SER C O 1
ATOM 2853 N N . TYR C 1 92 ? 181.571 -10.751 16.004 1.00 15.47 92 TYR C N 1
ATOM 2854 C CA . TYR C 1 92 ? 182.955 -10.749 16.422 1.00 16.50 92 TYR C CA 1
ATOM 2855 C C . TYR C 1 92 ? 183.837 -10.177 15.322 1.00 16.87 92 TYR C C 1
ATOM 2856 O O . TYR C 1 92 ? 184.052 -10.829 14.313 1.00 17.74 92 TYR C O 1
ATOM 2865 N N . LEU C 1 93 ? 184.321 -8.951 15.522 1.00 14.83 93 LEU C N 1
ATOM 2866 C CA . LEU C 1 93 ? 185.287 -8.319 14.626 1.00 15.55 93 LEU C CA 1
ATOM 2867 C C . LEU C 1 93 ? 186.688 -8.686 15.095 1.00 16.69 93 LEU C C 1
ATOM 2868 O O . LEU C 1 93 ? 186.818 -9.353 16.124 1.00 18.48 93 LEU C O 1
ATOM 2873 N N . VAL C 1 94 ? 187.730 -8.274 14.362 1.00 16.73 94 VAL C N 1
ATOM 2874 C CA . VAL C 1 94 ? 189.104 -8.353 14.882 1.00 17.04 94 VAL C CA 1
ATOM 2875 C C . VAL C 1 94 ? 189.751 -6.972 15.028 1.00 15.15 94 VAL C C 1
ATOM 2876 O O . VAL C 1 94 ? 190.781 -6.821 15.682 1.00 16.86 94 VAL C O 1
ATOM 2880 N N A ASN C 1 95 ? 189.182 -5.971 14.380 0.39 17.12 95 ASN C N 1
ATOM 2881 N N B ASN C 1 95 ? 189.092 -5.962 14.468 0.61 17.26 95 ASN C N 1
ATOM 2882 C CA A ASN C 1 95 ? 189.651 -4.615 14.612 0.39 17.93 95 ASN C CA 1
ATOM 2883 C CA B ASN C 1 95 ? 189.638 -4.606 14.374 0.61 18.49 95 ASN C CA 1
ATOM 2884 C C A ASN C 1 95 ? 188.502 -3.641 14.493 0.39 18.80 95 ASN C C 1
ATOM 2885 C C B ASN C 1 95 ? 188.494 -3.577 14.423 0.61 18.99 95 ASN C C 1
ATOM 2886 O O A ASN C 1 95 ? 187.732 -3.674 13.536 0.39 17.68 95 ASN C O 1
ATOM 2887 O O B ASN C 1 95 ? 187.688 -3.525 13.499 0.61 18.58 95 ASN C O 1
ATOM 2896 N N . MET C 1 96 ? 188.385 -2.785 15.496 1.00 17.35 96 MET C N 1
ATOM 2897 C CA . MET C 1 96 ? 187.262 -1.843 15.585 1.00 19.23 96 MET C CA 1
ATOM 2898 C C . MET C 1 96 ? 187.304 -0.782 14.501 1.00 18.62 96 MET C C 1
ATOM 2899 O O . MET C 1 96 ? 186.330 -0.087 14.290 1.00 17.29 96 MET C O 1
ATOM 2904 N N . ASN C 1 97 ? 188.422 -0.662 13.794 1.00 17.64 97 ASN C N 1
ATOM 2905 C CA . ASN C 1 97 ? 188.456 0.278 12.684 1.00 16.46 97 ASN C CA 1
ATOM 2906 C C . ASN C 1 97 ? 187.573 -0.215 11.538 1.00 17.80 97 ASN C C 1
ATOM 2907 O O . ASN C 1 97 ? 187.267 0.545 10.606 1.00 20.34 97 ASN C O 1
ATOM 2912 N N . ASP C 1 98 ? 187.161 -1.480 11.631 1.00 17.92 98 ASP C N 1
ATOM 2913 C CA . ASP C 1 98 ? 186.204 -2.063 10.685 1.00 17.04 98 ASP C CA 1
ATOM 2914 C C . ASP C 1 98 ? 184.743 -1.834 11.095 1.00 22.73 98 ASP C C 1
ATOM 2915 O O . ASP C 1 98 ? 183.830 -2.217 10.359 1.00 19.40 98 ASP C O 1
ATOM 2920 N N . PHE C 1 99 ? 184.512 -1.205 12.246 1.00 17.94 99 PHE C N 1
ATOM 2921 C CA . PHE C 1 99 ? 183.148 -1.098 12.786 1.00 18.59 99 PHE C CA 1
ATOM 2922 C C . PHE C 1 99 ? 182.175 -0.337 11.870 1.00 19.90 99 PHE C C 1
ATOM 2923 O O . PHE C 1 99 ? 181.074 -0.823 11.609 1.00 19.90 99 PHE C O 1
ATOM 2931 N N . ALA C 1 100 ? 182.563 0.847 11.397 1.00 21.51 100 ALA C N 1
ATOM 2932 C CA . ALA C 1 100 ? 181.641 1.673 10.603 1.00 21.79 100 ALA C CA 1
ATOM 2933 C C . ALA C 1 100 ? 181.100 0.949 9.364 1.00 19.06 100 ALA C C 1
ATOM 2934 O O . ALA C 1 100 ? 179.899 0.979 9.106 1.00 21.23 100 ALA C O 1
ATOM 2936 N N . ALA C 1 101 ? 181.979 0.318 8.590 1.00 18.53 101 ALA C N 1
ATOM 2937 C CA . ALA C 1 101 ? 181.533 -0.406 7.392 1.00 22.88 101 ALA C CA 1
ATOM 2938 C C . ALA C 1 101 ? 180.685 -1.641 7.746 1.00 19.98 101 ALA C C 1
ATOM 2939 O O . ALA C 1 101 ? 179.683 -1.941 7.080 1.00 18.28 101 ALA C O 1
ATOM 2941 N N . TYR C 1 102 ? 181.083 -2.355 8.796 1.00 19.93 102 TYR C N 1
ATOM 2942 C CA . TYR C 1 102 ? 180.285 -3.479 9.309 1.00 18.33 102 TYR C CA 1
ATOM 2943 C C . TYR C 1 102 ? 178.882 -3.013 9.689 1.00 20.54 102 TYR C C 1
ATOM 2944 O O . TYR C 1 102 ? 177.879 -3.628 9.327 1.00 18.31 102 TYR C O 1
ATOM 2953 N N . ASN C 1 103 ? 178.827 -1.881 10.376 1.00 20.17 103 ASN C N 1
ATOM 2954 C CA . ASN C 1 103 ? 177.577 -1.324 10.879 1.00 20.85 103 ASN C CA 1
ATOM 2955 C C . ASN C 1 103 ? 176.626 -0.961 9.730 1.00 21.17 103 ASN C C 1
ATOM 2956 O O . ASN C 1 103 ? 175.417 -1.202 9.787 1.00 21.27 103 ASN C O 1
ATOM 2961 N N . LYS C 1 104 ? 177.205 -0.404 8.677 1.00 18.22 104 LYS C N 1
ATOM 2962 C CA . LYS C 1 104 ? 176.458 -0.023 7.481 1.00 19.95 104 LYS C CA 1
ATOM 2963 C C . LYS C 1 104 ? 175.836 -1.233 6.787 1.00 23.37 104 LYS C C 1
ATOM 2964 O O . LYS C 1 104 ? 174.677 -1.180 6.354 1.00 23.70 104 LYS C O 1
ATOM 2970 N N . VAL C 1 105 ? 176.583 -2.330 6.694 1.00 22.04 105 VAL C N 1
ATOM 2971 C CA . VAL C 1 105 ? 176.030 -3.548 6.098 1.00 19.02 105 VAL C CA 1
ATOM 2972 C C . VAL C 1 105 ? 174.946 -4.158 6.987 1.00 26.12 105 VAL C C 1
ATOM 2973 O O . VAL C 1 105 ? 173.927 -4.629 6.490 1.00 25.32 105 VAL C O 1
ATOM 2977 N N . TYR C 1 106 ? 175.169 -4.152 8.298 1.00 20.05 106 TYR C N 1
ATOM 2978 C CA . TYR C 1 106 ? 174.195 -4.716 9.210 1.00 15.12 106 TYR C CA 1
ATOM 2979 C C . TYR C 1 106 ? 172.832 -4.068 8.955 1.00 20.66 106 TYR C C 1
ATOM 2980 O O . TYR C 1 106 ? 171.799 -4.744 8.937 1.00 23.22 106 TYR C O 1
ATOM 2989 N N . ALA C 1 107 ? 172.843 -2.759 8.725 1.00 20.98 107 ALA C N 1
ATOM 2990 C CA . ALA C 1 107 ? 171.613 -2.001 8.498 1.00 26.41 107 ALA C CA 1
ATOM 2991 C C . ALA C 1 107 ? 170.918 -2.349 7.174 1.00 26.08 107 ALA C C 1
ATOM 2992 O O . ALA C 1 107 ? 169.745 -2.015 6.976 1.00 27.74 107 ALA C O 1
ATOM 2994 N N . GLU C 1 108 ? 171.631 -3.001 6.262 1.00 24.57 108 GLU C N 1
ATOM 2995 C CA . GLU C 1 108 ? 171.001 -3.501 5.035 1.00 26.80 108 GLU C CA 1
ATOM 2996 C C . GLU C 1 108 ? 170.018 -4.635 5.328 1.00 30.22 108 GLU C C 1
ATOM 2997 O O . GLU C 1 108 ? 169.115 -4.897 4.538 1.00 27.95 108 GLU C O 1
ATOM 3003 N N . PHE C 1 109 ? 170.199 -5.302 6.464 1.00 23.15 109 PHE C N 1
ATOM 3004 C CA . PHE C 1 109 ? 169.467 -6.532 6.761 1.00 22.39 109 PHE C CA 1
ATOM 3005 C C . PHE C 1 109 ? 168.526 -6.439 7.972 1.00 27.37 109 PHE C C 1
ATOM 3006 O O . PHE C 1 109 ? 167.483 -7.100 8.004 1.00 31.93 109 PHE C O 1
ATOM 3014 N N . PHE C 1 110 ? 168.901 -5.652 8.978 1.00 24.56 110 PHE C N 1
ATOM 3015 C CA . PHE C 1 110 ? 168.132 -5.587 10.224 1.00 26.44 110 PHE C CA 1
ATOM 3016 C C . PHE C 1 110 ? 167.825 -4.141 10.578 1.00 27.43 110 PHE C C 1
ATOM 3017 O O . PHE C 1 110 ? 168.558 -3.240 10.179 1.00 25.17 110 PHE C O 1
ATOM 3025 N N . ASP C 1 111 ? 166.762 -3.920 11.345 1.00 28.72 111 ASP C N 1
ATOM 3026 C CA . ASP C 1 111 ? 166.492 -2.589 11.877 1.00 24.93 111 ASP C CA 1
ATOM 3027 C C . ASP C 1 111 ? 166.093 -2.667 13.345 1.00 30.43 111 ASP C C 1
ATOM 3028 O O . ASP C 1 111 ? 166.196 -3.725 13.967 1.00 28.17 111 ASP C O 1
ATOM 3033 N N . ALA C 1 112 ? 165.630 -1.549 13.894 1.00 30.06 112 ALA C N 1
ATOM 3034 C CA . ALA C 1 112 ? 165.389 -1.457 15.336 1.00 32.29 112 ALA C CA 1
ATOM 3035 C C . ALA C 1 112 ? 164.180 -2.269 15.794 1.00 27.28 112 ALA C C 1
ATOM 3036 O O . ALA C 1 112 ? 163.907 -2.356 16.993 1.00 28.43 112 ALA C O 1
ATOM 3038 N N . THR C 1 113 ? 163.437 -2.830 14.844 1.00 23.45 113 THR C N 1
ATOM 3039 C CA . THR C 1 113 ? 162.354 -3.755 15.174 1.00 24.36 113 THR C CA 1
ATOM 3040 C C . THR C 1 113 ? 162.874 -5.193 15.255 1.00 25.77 113 THR C C 1
ATOM 3041 O O . THR C 1 113 ? 162.132 -6.106 15.632 1.00 25.38 113 THR C O 1
ATOM 3045 N N . GLY C 1 114 ? 164.149 -5.381 14.905 1.00 26.55 114 GLY C N 1
ATOM 3046 C CA . GLY C 1 114 ? 164.767 -6.699 14.838 1.00 27.74 114 GLY C CA 1
ATOM 3047 C C . GLY C 1 114 ? 165.510 -7.152 16.092 1.00 21.42 114 GLY C C 1
ATOM 3048 O O . GLY C 1 114 ? 165.103 -6.844 17.208 1.00 23.37 114 GLY C O 1
ATOM 3049 N N . PRO C 1 115 ? 166.618 -7.886 15.916 1.00 17.03 115 PRO C N 1
ATOM 3050 C CA . PRO C 1 115 ? 167.261 -8.545 17.065 1.00 17.41 115 PRO C CA 1
ATOM 3051 C C . PRO C 1 115 ? 168.108 -7.630 17.938 1.00 18.79 115 PRO C C 1
ATOM 3052 O O . PRO C 1 115 ? 168.565 -6.562 17.490 1.00 19.23 115 PRO C O 1
ATOM 3056 N N . ALA C 1 116 ? 168.307 -8.042 19.188 1.00 18.13 116 ALA C N 1
ATOM 3057 C CA . ALA C 1 116 ? 169.317 -7.429 20.042 1.00 17.59 116 ALA C CA 1
ATOM 3058 C C . ALA C 1 116 ? 170.688 -7.671 19.416 1.00 20.05 116 ALA C C 1
ATOM 3059 O O . ALA C 1 116 ? 170.900 -8.701 18.784 1.00 19.30 116 ALA C O 1
ATOM 3061 N N . ARG C 1 117 ? 171.619 -6.739 19.580 1.00 18.63 117 ARG C N 1
ATOM 3062 C CA . ARG C 1 117 ? 172.938 -6.908 18.954 1.00 17.15 117 ARG C CA 1
ATOM 3063 C C . ARG C 1 117 ? 174.069 -6.561 19.903 1.00 21.03 117 ARG C C 1
ATOM 3064 O O . ARG C 1 117 ? 173.996 -5.585 20.647 1.00 22.57 117 ARG C O 1
ATOM 3072 N N . THR C 1 118 ? 175.127 -7.362 19.855 1.00 17.96 118 THR C N 1
ATOM 3073 C CA . THR C 1 118 ? 176.344 -7.084 20.607 1.00 16.87 118 THR C CA 1
ATOM 3074 C C . THR C 1 118 ? 177.521 -7.237 19.661 1.00 16.87 118 THR C C 1
ATOM 3075 O O . THR C 1 118 ? 177.597 -8.229 18.921 1.00 18.70 118 THR C O 1
ATOM 3079 N N . THR C 1 119 ? 178.442 -6.279 19.701 1.00 16.42 119 THR C N 1
ATOM 3080 C CA . THR C 1 119 ? 179.612 -6.289 18.805 1.00 15.59 119 THR C CA 1
ATOM 3081 C C . THR C 1 119 ? 180.924 -6.054 19.554 1.00 16.11 119 THR C C 1
ATOM 3082 O O . THR C 1 119 ? 181.084 -5.036 20.220 1.00 16.95 119 THR C O 1
ATOM 3086 N N . VAL C 1 120 ? 181.860 -6.997 19.445 1.00 17.28 120 VAL C N 1
ATOM 3087 C CA . VAL C 1 120 ? 183.169 -6.824 20.063 1.00 14.55 120 VAL C CA 1
ATOM 3088 C C . VAL C 1 120 ? 184.264 -7.240 19.101 1.00 16.75 120 VAL C C 1
ATOM 3089 O O . VAL C 1 120 ? 184.016 -7.956 18.134 1.00 18.24 120 VAL C O 1
ATOM 3093 N N . ALA C 1 121 ? 185.478 -6.787 19.361 1.00 13.65 121 ALA C N 1
ATOM 3094 C CA . ALA C 1 121 ? 186.615 -7.242 18.561 1.00 15.12 121 ALA C CA 1
ATOM 3095 C C . ALA C 1 121 ? 187.376 -8.247 19.404 1.00 15.52 121 ALA C C 1
ATOM 3096 O O . ALA C 1 121 ? 187.746 -7.949 20.540 1.00 16.11 121 ALA C O 1
ATOM 3098 N N . VAL C 1 122 ? 187.587 -9.435 18.849 1.00 18.94 122 VAL C N 1
ATOM 3099 C CA . VAL C 1 122 ? 188.308 -10.492 19.529 1.00 18.29 122 VAL C CA 1
ATOM 3100 C C . VAL C 1 122 ? 189.788 -10.458 19.177 1.00 17.49 122 VAL C C 1
ATOM 3101 O O . VAL C 1 122 ? 190.205 -9.727 18.279 1.00 16.82 122 VAL C O 1
ATOM 3105 N N . HIS C 1 123 ? 190.598 -11.234 19.895 1.00 16.69 123 HIS C N 1
ATOM 3106 C CA . HIS C 1 123 ? 192.020 -11.328 19.572 1.00 13.60 123 HIS C CA 1
ATOM 3107 C C . HIS C 1 123 ? 192.252 -11.995 18.216 1.00 15.00 123 HIS C C 1
ATOM 3108 O O . HIS C 1 123 ? 193.049 -11.504 17.398 1.00 15.73 123 HIS C O 1
ATOM 3115 N N . GLN C 1 124 ? 191.582 -13.127 17.999 1.00 14.67 124 GLN C N 1
ATOM 3116 C CA . GLN C 1 124 ? 191.684 -13.894 16.742 1.00 17.50 124 GLN C CA 1
ATOM 3117 C C . GLN C 1 124 ? 190.408 -14.651 16.401 1.00 15.47 124 GLN C C 1
ATOM 3118 O O . GLN C 1 124 ? 189.672 -15.114 17.284 1.00 15.61 124 GLN C O 1
ATOM 3124 N N . LEU C 1 125 ? 190.148 -14.761 15.100 1.00 17.84 125 LEU C N 1
ATOM 3125 C CA . LEU C 1 125 ? 189.125 -15.665 14.581 1.00 15.93 125 LEU C CA 1
ATOM 3126 C C . LEU C 1 125 ? 189.832 -16.895 14.004 1.00 20.32 125 LEU C C 1
ATOM 3127 O O . LEU C 1 125 ? 191.053 -16.892 13.863 1.00 18.68 125 LEU C O 1
ATOM 3132 N N . PRO C 1 126 ? 189.071 -17.949 13.666 1.00 18.93 126 PRO C N 1
ATOM 3133 C CA . PRO C 1 126 ? 189.676 -19.244 13.296 1.00 21.58 126 PRO C CA 1
ATOM 3134 C C . PRO C 1 126 ? 190.501 -19.266 11.998 1.00 17.72 126 PRO C C 1
ATOM 3135 O O . PRO C 1 126 ? 191.248 -20.225 11.792 1.00 20.56 126 PRO C O 1
ATOM 3139 N N . HIS C 1 127 ? 190.354 -18.254 11.140 1.00 17.57 127 HIS C N 1
ATOM 3140 C CA . HIS C 1 127 ? 191.208 -18.089 9.963 1.00 18.32 127 HIS C CA 1
ATOM 3141 C C . HIS C 1 127 ? 191.724 -16.671 9.899 1.00 20.63 127 HIS C C 1
ATOM 3142 O O . HIS C 1 127 ? 190.968 -15.737 10.150 1.00 20.44 127 HIS C O 1
ATOM 3149 N N . PRO C 1 128 ? 192.995 -16.499 9.505 1.00 18.37 128 PRO C N 1
ATOM 3150 C CA . PRO C 1 128 ? 193.583 -15.155 9.543 1.00 19.26 128 PRO C CA 1
ATOM 3151 C C . PRO C 1 128 ? 192.978 -14.191 8.515 1.00 20.51 128 PRO C C 1
ATOM 3152 O O . PRO C 1 128 ? 193.133 -12.987 8.690 1.00 25.99 128 PRO C O 1
ATOM 3156 N N . GLN C 1 129 ? 192.305 -14.710 7.490 1.00 22.59 129 GLN C N 1
ATOM 3157 C CA . GLN C 1 129 ? 191.681 -13.870 6.455 1.00 25.40 129 GLN C CA 1
ATOM 3158 C C . GLN C 1 129 ? 190.389 -13.201 6.929 1.00 20.61 129 GLN C C 1
ATOM 3159 O O . GLN C 1 129 ? 189.901 -12.271 6.292 1.00 21.40 129 GLN C O 1
ATOM 3165 N N . LEU C 1 130 ? 189.827 -13.688 8.029 1.00 17.87 130 LEU C N 1
ATOM 3166 C CA . LEU C 1 130 ? 188.529 -13.218 8.484 1.00 16.20 130 LEU C CA 1
ATOM 3167 C C . LEU C 1 130 ? 188.605 -11.897 9.224 1.00 18.30 130 LEU C C 1
ATOM 3168 O O . LEU C 1 130 ? 189.531 -11.682 10.013 1.00 18.02 130 LEU C O 1
ATOM 3173 N N . VAL C 1 131 ? 187.629 -11.016 8.983 1.00 18.10 131 VAL C N 1
ATOM 3174 C CA . VAL C 1 131 ? 187.497 -9.834 9.817 1.00 15.05 131 VAL C CA 1
ATOM 3175 C C . VAL C 1 131 ? 186.129 -9.773 10.511 1.00 18.05 131 VAL C C 1
ATOM 3176 O O . VAL C 1 131 ? 185.830 -8.806 11.207 1.00 18.57 131 VAL C O 1
ATOM 3180 N N . ILE C 1 132 ? 185.307 -10.799 10.318 1.00 14.64 132 ILE C N 1
ATOM 3181 C CA . ILE C 1 132 ? 184.001 -10.846 10.993 1.00 13.52 132 ILE C CA 1
ATOM 3182 C C . ILE C 1 132 ? 183.498 -12.275 11.059 1.00 19.66 132 ILE C C 1
ATOM 3183 O O . ILE C 1 132 ? 183.636 -13.034 10.101 1.00 17.20 132 ILE C O 1
ATOM 3188 N N . GLU C 1 133 ? 182.925 -12.639 12.204 1.00 17.38 133 GLU C N 1
ATOM 3189 C CA . GLU C 1 133 ? 182.167 -13.874 12.328 1.00 11.65 133 GLU C CA 1
ATOM 3190 C C . GLU C 1 133 ? 180.953 -13.501 13.153 1.00 17.05 133 GLU C C 1
ATOM 3191 O O . GLU C 1 133 ? 181.064 -12.651 14.045 1.00 18.66 133 GLU C O 1
ATOM 3197 N N . ILE C 1 134 ? 179.799 -14.083 12.842 1.00 14.64 134 ILE C N 1
ATOM 3198 C CA . ILE C 1 134 ? 178.563 -13.768 13.569 1.00 11.69 134 ILE C CA 1
ATOM 3199 C C . ILE C 1 134 ? 177.831 -15.032 13.996 1.00 15.34 134 ILE C C 1
ATOM 3200 O O . ILE C 1 134 ? 177.695 -15.971 13.217 1.00 16.99 134 ILE C O 1
ATOM 3205 N N . LYS C 1 135 ? 177.347 -15.055 15.232 1.00 18.83 135 LYS C N 1
ATOM 3206 C CA . LYS C 1 135 ? 176.451 -16.134 15.636 1.00 20.70 135 LYS C CA 1
ATOM 3207 C C . LYS C 1 135 ? 175.116 -15.512 15.992 1.00 21.66 135 LYS C C 1
ATOM 3208 O O . LYS C 1 135 ? 175.068 -14.356 16.432 1.00 19.99 135 LYS C O 1
ATOM 3214 N N . VAL C 1 136 ? 174.033 -16.241 15.747 1.00 17.65 136 VAL C N 1
ATOM 3215 C CA . VAL C 1 136 ? 172.711 -15.714 16.095 1.00 15.01 136 VAL C CA 1
ATOM 3216 C C . VAL C 1 136 ? 171.865 -16.720 16.832 1.00 17.41 136 VAL C C 1
ATOM 3217 O O . VAL C 1 136 ? 172.101 -17.926 16.764 1.00 18.83 136 VAL C O 1
ATOM 3221 N N . VAL C 1 137 ? 170.881 -16.185 17.550 1.00 14.76 137 VAL C N 1
ATOM 3222 C CA . VAL C 1 137 ? 169.794 -16.949 18.127 1.00 16.39 137 VAL C CA 1
ATOM 3223 C C . VAL C 1 137 ? 168.530 -16.494 17.411 1.00 19.26 137 VAL C C 1
ATOM 3224 O O . VAL C 1 137 ? 168.321 -15.288 17.238 1.00 19.50 137 VAL C O 1
ATOM 3228 N N . ALA C 1 138 ? 167.707 -17.440 16.973 1.00 18.55 138 ALA C N 1
ATOM 3229 C CA . ALA C 1 138 ? 166.429 -17.116 16.351 1.00 19.12 138 ALA C CA 1
ATOM 3230 C C . ALA C 1 138 ? 165.279 -17.794 17.090 1.00 23.56 138 ALA C C 1
ATOM 3231 O O . ALA C 1 138 ? 165.472 -18.781 17.799 1.00 20.85 138 ALA C O 1
ATOM 3233 N N . TYR C 1 139 ? 164.078 -17.274 16.877 1.00 17.82 139 TYR C N 1
ATOM 3234 C CA . TYR C 1 139 ? 162.885 -17.746 17.566 1.00 20.86 139 TYR C CA 1
ATOM 3235 C C . TYR C 1 139 ? 161.830 -18.063 16.534 1.00 23.74 139 TYR C C 1
ATOM 3236 O O . TYR C 1 139 ? 161.391 -17.177 15.805 1.00 19.79 139 TYR C O 1
ATOM 3245 N N . LYS C 1 140 ? 161.436 -19.330 16.457 1.00 21.21 140 LYS C N 1
ATOM 3246 C CA . LYS C 1 140 ? 160.466 -19.759 15.458 1.00 21.14 140 LYS C CA 1
ATOM 3247 C C . LYS C 1 140 ? 159.809 -21.051 15.907 1.00 26.65 140 LYS C C 1
ATOM 3248 O O . LYS C 1 140 ? 160.322 -22.139 15.643 1.00 27.00 140 LYS C O 1
ATOM 3254 N N . PRO C 1 141 ? 158.686 -20.938 16.624 1.00 28.48 141 PRO C N 1
ATOM 3255 C CA . PRO C 1 141 ? 157.988 -22.141 17.068 1.00 30.61 141 PRO C CA 1
ATOM 3256 C C . PRO C 1 141 ? 157.612 -23.021 15.892 1.00 34.33 141 PRO C C 1
ATOM 3257 O O . PRO C 1 141 ? 157.219 -22.523 14.835 1.00 31.83 141 PRO C O 1
ATOM 3261 N N . LEU C 1 142 ? 157.774 -24.327 16.075 1.00 31.28 142 LEU C N 1
ATOM 3262 C CA . LEU C 1 142 ? 157.318 -25.302 15.098 1.00 45.76 142 LEU C CA 1
ATOM 3263 C C . LEU C 1 142 ? 155.797 -25.248 14.977 1.00 52.67 142 LEU C C 1
ATOM 3264 O O . LEU C 1 142 ? 155.245 -25.396 13.887 1.00 51.89 142 LEU C O 1
ATOM 3269 N N . ASP D 1 6 ? 224.465 18.664 26.747 1.00 66.41 6 ASP D N 1
ATOM 3270 C CA . ASP D 1 6 ? 224.012 20.044 26.896 1.00 68.31 6 ASP D CA 1
ATOM 3271 C C . ASP D 1 6 ? 223.010 20.408 25.803 1.00 66.50 6 ASP D C 1
ATOM 3272 O O . ASP D 1 6 ? 221.868 20.767 26.088 1.00 68.17 6 ASP D O 1
ATOM 3274 N N . ASN D 1 7 ? 223.452 20.310 24.553 1.00 60.78 7 ASN D N 1
ATOM 3275 C CA . ASN D 1 7 ? 222.605 20.585 23.398 1.00 50.45 7 ASN D CA 1
ATOM 3276 C C . ASN D 1 7 ? 222.211 19.299 22.673 1.00 33.74 7 ASN D C 1
ATOM 3277 O O . ASN D 1 7 ? 221.781 19.319 21.523 1.00 31.67 7 ASN D O 1
ATOM 3282 N N . SER D 1 8 ? 222.351 18.173 23.356 1.00 31.13 8 SER D N 1
ATOM 3283 C CA . SER D 1 8 ? 222.138 16.893 22.702 1.00 27.18 8 SER D CA 1
ATOM 3284 C C . SER D 1 8 ? 220.656 16.614 22.444 1.00 25.81 8 SER D C 1
ATOM 3285 O O . SER D 1 8 ? 220.320 15.923 21.485 1.00 24.10 8 SER D O 1
ATOM 3288 N N . ALA D 1 9 ? 219.778 17.167 23.278 1.00 21.79 9 ALA D N 1
ATOM 3289 C CA . ALA D 1 9 ? 218.331 16.978 23.115 1.00 21.49 9 ALA D CA 1
ATOM 3290 C C . ALA D 1 9 ? 217.711 18.132 22.352 1.00 23.25 9 ALA D C 1
ATOM 3291 O O . ALA D 1 9 ? 218.088 19.278 22.564 1.00 22.95 9 ALA D O 1
ATOM 3293 N N . LYS D 1 10 ? 216.752 17.849 21.476 1.00 21.41 10 LYS D N 1
ATOM 3294 C CA . LYS D 1 10 ? 216.034 18.934 20.815 1.00 23.30 10 LYS D CA 1
ATOM 3295 C C . LYS D 1 10 ? 214.513 18.760 20.789 1.00 22.39 10 LYS D C 1
ATOM 3296 O O . LYS D 1 10 ? 213.995 17.744 20.311 1.00 19.64 10 LYS D O 1
ATOM 3302 N N . LEU D 1 11 ? 213.813 19.776 21.302 1.00 21.29 11 LEU D N 1
ATOM 3303 C CA . LEU D 1 11 ? 212.387 19.946 21.041 1.00 18.20 11 LEU D CA 1
ATOM 3304 C C . LEU D 1 11 ? 212.233 20.753 19.751 1.00 18.33 11 LEU D C 1
ATOM 3305 O O . LEU D 1 11 ? 212.593 21.939 19.706 1.00 19.22 11 LEU D O 1
ATOM 3310 N N . VAL D 1 12 ? 211.725 20.112 18.704 1.00 20.09 12 VAL D N 1
ATOM 3311 C CA . VAL D 1 12 ? 211.672 20.731 17.380 1.00 20.62 12 VAL D CA 1
ATOM 3312 C C . VAL D 1 12 ? 210.484 21.674 17.298 1.00 18.55 12 VAL D C 1
ATOM 3313 O O . VAL D 1 12 ? 209.334 21.274 17.538 1.00 19.48 12 VAL D O 1
ATOM 3317 N N . GLU D 1 13 ? 210.779 22.934 16.984 1.00 17.39 13 GLU D N 1
ATOM 3318 C CA . GLU D 1 13 ? 209.778 23.989 16.913 1.00 20.02 13 GLU D CA 1
ATOM 3319 C C . GLU D 1 13 ? 208.712 23.676 15.863 1.00 18.93 13 GLU D C 1
ATOM 3320 O O . GLU D 1 13 ? 209.029 23.263 14.751 1.00 22.63 13 GLU D O 1
ATOM 3326 N N . GLY D 1 14 ? 207.448 23.863 16.214 1.00 21.52 14 GLY D N 1
ATOM 3327 C CA . GLY D 1 14 ? 206.379 23.729 15.231 1.00 21.08 14 GLY D CA 1
ATOM 3328 C C . GLY D 1 14 ? 205.888 22.309 14.998 1.00 22.71 14 GLY D C 1
ATOM 3329 O O . GLY D 1 14 ? 204.974 22.082 14.198 1.00 24.29 14 GLY D O 1
ATOM 3330 N N . LYS D 1 15 ? 206.482 21.343 15.683 1.00 18.18 15 LYS D N 1
ATOM 3331 C CA . LYS D 1 15 ? 205.992 19.966 15.588 1.00 19.14 15 LYS D CA 1
ATOM 3332 C C . LYS D 1 15 ? 205.048 19.692 16.753 1.00 20.70 15 LYS D C 1
ATOM 3333 O O . LYS D 1 15 ? 205.052 20.428 17.743 1.00 22.12 15 LYS D O 1
ATOM 3339 N N . ALA D 1 16 ? 204.240 18.644 16.627 1.00 18.18 16 ALA D N 1
ATOM 3340 C CA . ALA D 1 16 ? 203.364 18.202 17.707 1.00 18.58 16 ALA D CA 1
ATOM 3341 C C . ALA D 1 16 ? 204.176 18.060 18.991 1.00 22.35 16 ALA D C 1
ATOM 3342 O O . ALA D 1 16 ? 205.260 17.476 18.984 1.00 22.90 16 ALA D O 1
ATOM 3344 N N . LYS D 1 17 ? 203.657 18.604 20.090 1.00 17.46 17 LYS D N 1
ATOM 3345 C CA . LYS D 1 17 ? 204.359 18.553 21.371 1.00 15.49 17 LYS D CA 1
ATOM 3346 C C . LYS D 1 17 ? 204.420 17.098 21.854 1.00 17.39 17 LYS D C 1
ATOM 3347 O O . LYS D 1 17 ? 203.416 16.385 21.784 1.00 19.40 17 LYS D O 1
ATOM 3353 N N . PRO D 1 18 ? 205.596 16.649 22.323 1.00 20.50 18 PRO D N 1
ATOM 3354 C CA . PRO D 1 18 ? 205.676 15.268 22.829 1.00 18.58 18 PRO D CA 1
ATOM 3355 C C . PRO D 1 18 ? 204.670 15.016 23.944 1.00 22.01 18 PRO D C 1
ATOM 3356 O O . PRO D 1 18 ? 204.338 15.929 24.706 1.00 22.17 18 PRO D O 1
ATOM 3360 N N A MET D 1 19 ? 204.199 13.776 24.044 0.38 20.68 19 MET D N 1
ATOM 3361 N N B MET D 1 19 ? 204.193 13.776 24.034 0.62 19.85 19 MET D N 1
ATOM 3362 C CA A MET D 1 19 ? 203.135 13.435 24.979 0.38 24.36 19 MET D CA 1
ATOM 3363 C CA B MET D 1 19 ? 203.139 13.430 24.975 0.62 24.26 19 MET D CA 1
ATOM 3364 C C A MET D 1 19 ? 203.639 13.306 26.412 0.38 25.00 19 MET D C 1
ATOM 3365 C C B MET D 1 19 ? 203.634 13.432 26.416 0.62 25.32 19 MET D C 1
ATOM 3366 O O A MET D 1 19 ? 202.854 13.125 27.341 0.38 28.27 19 MET D O 1
ATOM 3367 O O B MET D 1 19 ? 202.839 13.476 27.354 0.62 28.97 19 MET D O 1
ATOM 3376 N N . GLY D 1 20 ? 204.952 13.402 26.582 1.00 19.24 20 GLY D N 1
ATOM 3377 C CA . GLY D 1 20 ? 205.563 13.398 27.896 1.00 20.14 20 GLY D CA 1
ATOM 3378 C C . GLY D 1 20 ? 206.767 14.329 27.946 1.00 18.75 20 GLY D C 1
ATOM 3379 O O . GLY D 1 20 ? 207.030 15.080 26.998 1.00 21.36 20 GLY D O 1
ATOM 3380 N N A SER D 1 21 ? 207.504 14.271 29.049 0.51 19.62 21 SER D N 1
ATOM 3381 N N B SER D 1 21 ? 207.500 14.277 29.051 0.49 19.67 21 SER D N 1
ATOM 3382 C CA A SER D 1 21 ? 208.658 15.137 29.253 0.51 22.09 21 SER D CA 1
ATOM 3383 C CA B SER D 1 21 ? 208.659 15.138 29.247 0.49 22.06 21 SER D CA 1
ATOM 3384 C C A SER D 1 21 ? 209.896 14.569 28.561 0.51 22.65 21 SER D C 1
ATOM 3385 C C B SER D 1 21 ? 209.894 14.563 28.559 0.49 22.59 21 SER D C 1
ATOM 3386 O O A SER D 1 21 ? 210.809 14.062 29.213 0.51 20.28 21 SER D O 1
ATOM 3387 O O B SER D 1 21 ? 210.802 14.048 29.212 0.49 20.39 21 SER D O 1
ATOM 3392 N N . PHE D 1 22 ? 209.918 14.653 27.234 1.00 21.21 22 PHE D N 1
ATOM 3393 C CA . PHE D 1 22 ? 211.046 14.166 26.444 1.00 18.90 22 PHE D CA 1
ATOM 3394 C C . PHE D 1 22 ? 211.140 14.957 25.134 1.00 19.76 22 PHE D C 1
ATOM 3395 O O . PHE D 1 22 ? 210.157 15.552 24.701 1.00 18.76 22 PHE D O 1
ATOM 3403 N N . PRO D 1 23 ? 212.329 14.970 24.501 1.00 20.06 23 PRO D N 1
ATOM 3404 C CA . PRO D 1 23 ? 212.543 15.679 23.231 1.00 16.18 23 PRO D CA 1
ATOM 3405 C C . PRO D 1 23 ? 212.118 14.850 22.018 1.00 19.18 23 PRO D C 1
ATOM 3406 O O . PRO D 1 23 ? 211.928 13.650 22.154 1.00 17.91 23 PRO D O 1
ATOM 3410 N N . HIS D 1 24 ? 211.998 15.481 20.851 1.00 16.29 24 HIS D N 1
ATOM 3411 C CA . HIS D 1 24 ? 211.758 14.743 19.611 1.00 16.75 24 HIS D CA 1
ATOM 3412 C C . HIS D 1 24 ? 212.969 13.901 19.230 1.00 17.07 24 HIS D C 1
ATOM 3413 O O . HIS D 1 24 ? 212.822 12.822 18.670 1.00 18.48 24 HIS D O 1
ATOM 3420 N N . VAL D 1 25 ? 214.161 14.419 19.500 1.00 19.21 25 VAL D N 1
ATOM 3421 C CA . VAL D 1 25 ? 215.378 13.742 19.054 1.00 18.34 25 VAL D CA 1
ATOM 3422 C C . VAL D 1 25 ? 216.511 13.985 20.050 1.00 19.20 25 VAL D C 1
ATOM 3423 O O . VAL D 1 25 ? 216.613 15.054 20.634 1.00 20.22 25 VAL D O 1
ATOM 3427 N N . LYS D 1 26 ? 217.349 12.968 20.226 1.00 18.34 26 LYS D N 1
ATOM 3428 C CA . LYS D 1 26 ? 218.438 12.983 21.205 1.00 17.59 26 LYS D CA 1
ATOM 3429 C C . LYS D 1 26 ? 219.703 12.500 20.533 1.00 18.04 26 LYS D C 1
ATOM 3430 O O . LYS D 1 26 ? 219.726 11.401 19.986 1.00 18.37 26 LYS D O 1
ATOM 3436 N N . ARG D 1 27 ? 220.755 13.308 20.587 1.00 17.38 27 ARG D N 1
ATOM 3437 C CA . ARG D 1 27 ? 222.051 12.873 20.079 1.00 17.11 27 ARG D CA 1
ATOM 3438 C C . ARG D 1 27 ? 222.818 12.075 21.130 1.00 19.42 27 ARG D C 1
ATOM 3439 O O . ARG D 1 27 ? 222.761 12.374 22.328 1.00 22.52 27 ARG D O 1
ATOM 3447 N N . ALA D 1 28 ? 223.520 11.042 20.664 1.00 20.33 28 ALA D N 1
ATOM 3448 C CA . ALA D 1 28 ? 224.425 10.256 21.494 1.00 17.54 28 ALA D CA 1
ATOM 3449 C C . ALA D 1 28 ? 225.661 9.988 20.652 1.00 18.95 28 ALA D C 1
ATOM 3450 O O . ALA D 1 28 ? 225.643 9.123 19.774 1.00 22.23 28 ALA D O 1
ATOM 3452 N N . GLY D 1 29 ? 226.723 10.751 20.895 1.00 25.80 29 GLY D N 1
ATOM 3453 C CA . GLY D 1 29 ? 227.919 10.645 20.079 1.00 25.63 29 GLY D CA 1
ATOM 3454 C C . GLY D 1 29 ? 227.580 10.963 18.634 1.00 23.96 29 GLY D C 1
ATOM 3455 O O . GLY D 1 29 ? 227.062 12.042 18.336 1.00 21.62 29 GLY D O 1
ATOM 3456 N N . ASP D 1 30 ? 227.832 10.004 17.745 1.00 21.45 30 ASP D N 1
ATOM 3457 C CA . ASP D 1 30 ? 227.531 10.166 16.326 1.00 20.60 30 ASP D CA 1
ATOM 3458 C C . ASP D 1 30 ? 226.100 9.787 15.945 1.00 20.54 30 ASP D C 1
ATOM 3459 O O . ASP D 1 30 ? 225.734 9.902 14.778 1.00 23.92 30 ASP D O 1
ATOM 3464 N N . PHE D 1 31 ? 225.307 9.321 16.912 1.00 20.60 31 PHE D N 1
ATOM 3465 C CA . PHE D 1 31 ? 223.959 8.815 16.641 1.00 17.57 31 PHE D CA 1
ATOM 3466 C C . PHE D 1 31 ? 222.849 9.789 17.040 1.00 18.89 31 PHE D C 1
ATOM 3467 O O . PHE D 1 31 ? 223.021 10.616 17.933 1.00 18.79 31 PHE D O 1
ATOM 3475 N N . LEU D 1 32 ? 221.716 9.677 16.350 1.00 18.30 32 LEU D N 1
ATOM 3476 C CA . LEU D 1 32 ? 220.498 10.398 16.704 1.00 17.74 32 LEU D CA 1
ATOM 3477 C C . LEU D 1 32 ? 219.367 9.419 16.975 1.00 16.87 32 LEU D C 1
ATOM 3478 O O . LEU D 1 32 ? 219.051 8.572 16.134 1.00 17.99 32 LEU D O 1
ATOM 3483 N N . PHE D 1 33 ? 218.738 9.551 18.134 1.00 16.74 33 PHE D N 1
ATOM 3484 C CA . PHE D 1 33 ? 217.576 8.731 18.470 1.00 16.84 33 PHE D CA 1
ATOM 3485 C C . PHE D 1 33 ? 216.319 9.583 18.356 1.00 17.89 33 PHE D C 1
ATOM 3486 O O . PHE D 1 33 ? 216.204 10.595 19.038 1.00 16.73 33 PHE D O 1
ATOM 3494 N N . VAL D 1 34 ? 215.417 9.213 17.448 1.00 17.95 34 VAL D N 1
ATOM 3495 C CA . VAL D 1 34 ? 214.172 9.950 17.258 1.00 17.91 34 VAL D CA 1
ATOM 3496 C C . VAL D 1 34 ? 213.018 9.230 17.948 1.00 18.03 34 VAL D C 1
ATOM 3497 O O . VAL D 1 34 ? 212.784 8.027 17.726 1.00 18.50 34 VAL D O 1
ATOM 3501 N N . SER D 1 35 ? 212.330 9.964 18.812 1.00 17.24 35 SER D N 1
ATOM 3502 C CA . SER D 1 35 ? 211.188 9.443 19.551 1.00 15.33 35 SER D CA 1
ATOM 3503 C C . SER D 1 35 ? 210.122 8.959 18.593 1.00 17.02 35 SER D C 1
ATOM 3504 O O . SER D 1 35 ? 209.971 9.531 17.519 1.00 19.04 35 SER D O 1
ATOM 3507 N N . GLY D 1 36 ? 209.370 7.939 19.000 1.00 15.83 36 GLY D N 1
ATOM 3508 C CA . GLY D 1 36 ? 208.227 7.460 18.223 1.00 13.44 36 GLY D CA 1
ATOM 3509 C C . GLY D 1 36 ? 207.359 8.601 17.716 1.00 18.02 36 GLY D C 1
ATOM 3510 O O . GLY D 1 36 ? 206.976 9.495 18.473 1.00 18.21 36 GLY D O 1
ATOM 3511 N N . THR D 1 37 ? 207.027 8.572 16.432 1.00 16.84 37 THR D N 1
ATOM 3512 C CA . THR D 1 37 ? 206.380 9.721 15.809 1.00 18.22 37 THR D CA 1
ATOM 3513 C C . THR D 1 37 ? 205.078 9.295 15.143 1.00 16.76 37 THR D C 1
ATOM 3514 O O . THR D 1 37 ? 205.020 8.232 14.534 1.00 16.65 37 THR D O 1
ATOM 3518 N N . SER D 1 38 ? 204.031 10.106 15.311 1.00 16.10 38 SER D N 1
ATOM 3519 C CA . SER D 1 38 ? 202.705 9.805 14.760 1.00 15.12 38 SER D CA 1
ATOM 3520 C C . SER D 1 38 ? 202.283 10.879 13.769 1.00 16.08 38 SER D C 1
ATOM 3521 O O . SER D 1 38 ? 203.037 11.818 13.508 1.00 16.86 38 SER D O 1
ATOM 3524 N N . SER D 1 39 ? 201.052 10.768 13.267 1.00 13.35 39 SER D N 1
ATOM 3525 C CA . SER D 1 39 ? 200.493 11.759 12.361 1.00 19.07 39 SER D CA 1
ATOM 3526 C C . SER D 1 39 ? 199.840 12.933 13.087 1.00 19.09 39 SER D C 1
ATOM 3527 O O . SER D 1 39 ? 199.189 13.767 12.450 1.00 20.30 39 SER D O 1
ATOM 3530 N N . ARG D 1 40 ? 200.017 13.011 14.400 1.00 20.81 40 ARG D N 1
ATOM 3531 C CA . ARG D 1 40 ? 199.370 14.063 15.194 1.00 18.31 40 ARG D CA 1
ATOM 3532 C C . ARG D 1 40 ? 199.882 15.448 14.780 1.00 20.62 40 ARG D C 1
ATOM 3533 O O . ARG D 1 40 ? 201.090 15.649 14.614 1.00 17.10 40 ARG D O 1
ATOM 3541 N N . ARG D 1 41 ? 198.959 16.389 14.576 1.00 18.16 41 ARG D N 1
ATOM 3542 C CA . ARG D 1 41 ? 199.316 17.760 14.179 1.00 17.57 41 ARG D CA 1
ATOM 3543 C C . ARG D 1 41 ? 199.708 18.621 15.380 1.00 20.89 41 ARG D C 1
ATOM 3544 O O . ARG D 1 41 ? 199.449 18.261 16.530 1.00 19.70 41 ARG D O 1
ATOM 3552 N N . PRO D 1 42 ? 200.314 19.785 15.117 1.00 21.40 42 PRO D N 1
ATOM 3553 C CA . PRO D 1 42 ? 200.662 20.690 16.218 1.00 23.57 42 PRO D CA 1
ATOM 3554 C C . PRO D 1 42 ? 199.456 21.079 17.087 1.00 17.95 42 PRO D C 1
ATOM 3555 O O . PRO D 1 42 ? 199.628 21.322 18.279 1.00 22.94 42 PRO D O 1
ATOM 3559 N N . ASP D 1 43 ? 198.257 21.123 16.509 1.00 20.25 43 ASP D N 1
ATOM 3560 C CA . ASP D 1 43 ? 197.071 21.500 17.291 1.00 20.69 43 ASP D CA 1
ATOM 3561 C C . ASP D 1 43 ? 196.398 20.283 17.926 1.00 23.86 43 ASP D C 1
ATOM 3562 O O . ASP D 1 43 ? 195.308 20.383 18.499 1.00 22.32 43 ASP D O 1
ATOM 3567 N N . ASN D 1 44 ? 197.076 19.140 17.832 1.00 22.11 44 ASN D N 1
ATOM 3568 C CA . ASN D 1 44 ? 196.662 17.901 18.483 1.00 23.33 44 ASN D CA 1
ATOM 3569 C C . ASN D 1 44 ? 195.423 17.243 17.868 1.00 23.46 44 ASN D C 1
ATOM 3570 O O . ASN D 1 44 ? 194.830 16.331 18.451 1.00 21.82 44 ASN D O 1
ATOM 3575 N N . THR D 1 45 ? 195.061 17.688 16.671 1.00 23.13 45 THR D N 1
ATOM 3576 C CA . THR D 1 45 ? 194.235 16.875 15.790 1.00 23.54 45 THR D CA 1
ATOM 3577 C C . THR D 1 45 ? 195.154 15.887 15.059 1.00 23.63 45 THR D C 1
ATOM 3578 O O . THR D 1 45 ? 196.373 15.915 15.243 1.00 23.94 45 THR D O 1
ATOM 3582 N N . PHE D 1 46 ? 194.584 15.020 14.226 1.00 19.17 46 PHE D N 1
ATOM 3583 C CA . PHE D 1 46 ? 195.370 13.983 13.557 1.00 17.57 46 PHE D CA 1
ATOM 3584 C C . PHE D 1 46 ? 195.217 13.998 12.044 1.00 27.02 46 PHE D C 1
ATOM 3585 O O . PHE D 1 46 ? 194.102 14.032 11.533 1.00 24.78 46 PHE D O 1
ATOM 3593 N N . VAL D 1 47 ? 196.333 13.970 11.321 1.00 18.17 47 VAL D N 1
ATOM 3594 C CA . VAL D 1 47 ? 196.265 13.693 9.892 1.00 18.17 47 VAL D CA 1
ATOM 3595 C C . VAL D 1 47 ? 195.856 12.230 9.679 1.00 18.51 47 VAL D C 1
ATOM 3596 O O . VAL D 1 47 ? 196.312 11.342 10.392 1.00 18.92 47 VAL D O 1
ATOM 3600 N N . GLY D 1 48 ? 194.984 11.972 8.709 1.00 18.32 48 GLY D N 1
ATOM 3601 C CA . GLY D 1 48 ? 194.632 10.598 8.395 1.00 18.73 48 GLY D CA 1
ATOM 3602 C C . GLY D 1 48 ? 193.705 9.896 9.374 1.00 20.34 48 GLY D C 1
ATOM 3603 O O . GLY D 1 48 ? 193.770 8.679 9.531 1.00 19.42 48 GLY D O 1
ATOM 3604 N N . ALA D 1 49 ? 192.820 10.644 10.020 1.00 25.61 49 ALA D N 1
ATOM 3605 C CA . ALA D 1 49 ? 191.788 10.004 10.830 1.00 22.16 49 ALA D CA 1
ATOM 3606 C C . ALA D 1 49 ? 190.557 10.892 10.885 1.00 25.73 49 ALA D C 1
ATOM 3607 O O . ALA D 1 49 ? 189.986 11.132 11.955 1.00 24.47 49 ALA D O 1
ATOM 3609 N N . GLU D 1 50 ? 190.157 11.378 9.715 1.00 24.84 50 GLU D N 1
ATOM 3610 C CA . GLU D 1 50 ? 188.959 12.192 9.593 1.00 32.87 50 GLU D CA 1
ATOM 3611 C C . GLU D 1 50 ? 187.739 11.453 10.122 1.00 31.83 50 GLU D C 1
ATOM 3612 O O . GLU D 1 50 ? 187.509 10.299 9.769 1.00 26.83 50 GLU D O 1
ATOM 3618 N N . PRO D 1 51 ? 186.959 12.119 10.986 1.00 41.45 51 PRO D N 1
ATOM 3619 C CA . PRO D 1 51 ? 185.701 11.553 11.485 1.00 41.34 51 PRO D CA 1
ATOM 3620 C C . PRO D 1 51 ? 184.692 11.352 10.361 1.00 41.09 51 PRO D C 1
ATOM 3621 O O . PRO D 1 51 ? 184.661 12.166 9.437 1.00 50.12 51 PRO D O 1
ATOM 3625 N N . ASP D 1 52 ? 183.879 10.301 10.433 1.00 32.44 52 ASP D N 1
ATOM 3626 C CA . ASP D 1 52 ? 182.796 10.126 9.467 1.00 42.64 52 ASP D CA 1
ATOM 3627 C C . ASP D 1 52 ? 181.553 10.897 9.919 1.00 45.61 52 ASP D C 1
ATOM 3628 O O . ASP D 1 52 ? 181.618 11.674 10.873 1.00 39.68 52 ASP D O 1
ATOM 3633 N N . ASP D 1 53 ? 180.433 10.660 9.243 1.00 58.49 53 ASP D N 1
ATOM 3634 C CA . ASP D 1 53 ? 179.178 11.365 9.512 1.00 72.77 53 ASP D CA 1
ATOM 3635 C C . ASP D 1 53 ? 178.786 11.321 10.983 1.00 69.67 53 ASP D C 1
ATOM 3636 O O . ASP D 1 53 ? 178.225 12.278 11.517 1.00 70.60 53 ASP D O 1
ATOM 3641 N N . THR D 1 54 ? 179.086 10.199 11.627 1.00 61.61 54 THR D N 1
ATOM 3642 C CA . THR D 1 54 ? 178.700 9.973 13.014 1.00 51.46 54 THR D CA 1
ATOM 3643 C C . THR D 1 54 ? 179.705 10.566 13.989 1.00 49.57 54 THR D C 1
ATOM 3644 O O . THR D 1 54 ? 179.506 10.513 15.201 1.00 51.84 54 THR D O 1
ATOM 3648 N N . GLY D 1 55 ? 180.795 11.114 13.460 1.00 42.76 55 GLY D N 1
ATOM 3649 C CA . GLY D 1 55 ? 181.839 11.674 14.297 1.00 40.72 55 GLY D CA 1
ATOM 3650 C C . GLY D 1 55 ? 182.890 10.654 14.684 1.00 34.73 55 GLY D C 1
ATOM 3651 O O . GLY D 1 55 ? 183.789 10.943 15.471 1.00 40.88 55 GLY D O 1
ATOM 3652 N N A ARG D 1 56 ? 182.774 9.446 14.137 0.45 30.82 56 ARG D N 1
ATOM 3653 N N B ARG D 1 56 ? 182.779 9.457 14.117 0.55 30.77 56 ARG D N 1
ATOM 3654 C CA A ARG D 1 56 ? 183.738 8.388 14.416 0.45 26.94 56 ARG D CA 1
ATOM 3655 C CA B ARG D 1 56 ? 183.732 8.394 14.388 0.55 26.92 56 ARG D CA 1
ATOM 3656 C C A ARG D 1 56 ? 184.944 8.510 13.492 0.45 26.06 56 ARG D C 1
ATOM 3657 C C B ARG D 1 56 ? 184.948 8.529 13.479 0.55 26.21 56 ARG D C 1
ATOM 3658 O O A ARG D 1 56 ? 184.792 8.523 12.270 0.45 25.14 56 ARG D O 1
ATOM 3659 O O B ARG D 1 56 ? 184.807 8.572 12.257 0.55 25.16 56 ARG D O 1
ATOM 3674 N N . PRO D 1 57 ? 186.144 8.613 14.077 1.00 25.66 57 PRO D N 1
ATOM 3675 C CA . PRO D 1 57 ? 187.382 8.701 13.299 1.00 21.15 57 PRO D CA 1
ATOM 3676 C C . PRO D 1 57 ? 187.523 7.521 12.354 1.00 20.42 57 PRO D C 1
ATOM 3677 O O . PRO D 1 57 ? 187.187 6.389 12.727 1.00 20.89 57 PRO D O 1
ATOM 3681 N N . ARG D 1 58 ? 188.011 7.787 11.146 1.00 24.06 58 ARG D N 1
ATOM 3682 C CA . ARG D 1 58 ? 188.291 6.735 10.172 1.00 21.44 58 ARG D CA 1
ATOM 3683 C C . ARG D 1 58 ? 189.772 6.751 9.816 1.00 20.78 58 ARG D C 1
ATOM 3684 O O . ARG D 1 58 ? 190.198 7.470 8.913 1.00 20.36 58 ARG D O 1
ATOM 3692 N N . PRO D 1 59 ? 190.578 5.974 10.552 1.00 20.35 59 PRO D N 1
ATOM 3693 C CA . PRO D 1 59 ? 192.022 5.983 10.302 1.00 17.06 59 PRO D CA 1
ATOM 3694 C C . PRO D 1 59 ? 192.354 5.542 8.890 1.00 18.66 59 PRO D C 1
ATOM 3695 O O . PRO D 1 59 ? 191.703 4.647 8.337 1.00 21.53 59 PRO D O 1
ATOM 3699 N N . ASN D 1 60 ? 193.359 6.185 8.310 1.00 18.48 60 ASN D N 1
ATOM 3700 C CA . ASN D 1 60 ? 193.797 5.905 6.955 1.00 26.03 60 ASN D CA 1
ATOM 3701 C C . ASN D 1 60 ? 195.291 5.632 7.005 1.00 23.46 60 ASN D C 1
ATOM 3702 O O . ASN D 1 60 ? 196.069 6.555 7.195 1.00 20.26 60 ASN D O 1
ATOM 3707 N N . ILE D 1 61 ? 195.696 4.365 6.875 1.00 18.44 61 ILE D N 1
ATOM 3708 C CA . ILE D 1 61 ? 197.104 4.020 7.054 1.00 18.23 61 ILE D CA 1
ATOM 3709 C C . ILE D 1 61 ? 198.013 4.726 6.033 1.00 17.76 61 ILE D C 1
ATOM 3710 O O . ILE D 1 61 ? 199.135 5.120 6.367 1.00 15.39 61 ILE D O 1
ATOM 3715 N N . GLU D 1 62 ? 197.548 4.889 4.799 1.00 18.21 62 GLU D N 1
ATOM 3716 C CA . GLU D 1 62 ? 198.396 5.551 3.808 1.00 19.83 62 GLU D CA 1
ATOM 3717 C C . GLU D 1 62 ? 198.668 6.997 4.205 1.00 18.57 62 GLU D C 1
ATOM 3718 O O . GLU D 1 62 ? 199.808 7.448 4.182 1.00 18.93 62 GLU D O 1
ATOM 3724 N N . LEU D 1 63 ? 197.617 7.727 4.557 1.00 17.79 63 LEU D N 1
ATOM 3725 C CA . LEU D 1 63 ? 197.784 9.137 4.922 1.00 18.02 63 LEU D CA 1
ATOM 3726 C C . LEU D 1 63 ? 198.621 9.284 6.201 1.00 21.42 63 LEU D C 1
ATOM 3727 O O . LEU D 1 63 ? 199.470 10.175 6.297 1.00 20.27 63 LEU D O 1
ATOM 3732 N N . GLN D 1 64 ? 198.385 8.428 7.188 1.00 17.23 64 GLN D N 1
ATOM 3733 C CA . GLN D 1 64 ? 199.147 8.524 8.431 1.00 14.81 64 GLN D CA 1
ATOM 3734 C C . GLN D 1 64 ? 200.625 8.192 8.224 1.00 17.32 64 GLN D C 1
ATOM 3735 O O . GLN D 1 64 ? 201.496 8.877 8.765 1.00 19.04 64 GLN D O 1
ATOM 3741 N N . THR D 1 65 ? 200.908 7.158 7.440 1.00 16.86 65 THR D N 1
ATOM 3742 C CA . THR D 1 65 ? 202.300 6.727 7.244 1.00 17.98 65 THR D CA 1
ATOM 3743 C C . THR D 1 65 ? 203.096 7.803 6.520 1.00 19.13 65 THR D C 1
ATOM 3744 O O . THR D 1 65 ? 204.233 8.105 6.891 1.00 17.55 65 THR D O 1
ATOM 3748 N N . ARG D 1 66 ? 202.501 8.392 5.492 1.00 19.73 66 ARG D N 1
ATOM 3749 C CA . ARG D 1 66 ? 203.186 9.454 4.776 1.00 18.55 66 ARG D CA 1
ATOM 3750 C C . ARG D 1 66 ? 203.459 10.638 5.717 1.00 17.66 66 ARG D C 1
ATOM 3751 O O . ARG D 1 66 ? 204.546 11.220 5.678 1.00 19.41 66 ARG D O 1
ATOM 3759 N N . GLU D 1 67 ? 202.488 10.994 6.559 1.00 15.47 67 GLU D N 1
ATOM 3760 C CA . GLU D 1 67 ? 202.672 12.122 7.480 1.00 17.88 67 GLU D CA 1
ATOM 3761 C C . GLU D 1 67 ? 203.723 11.785 8.535 1.00 16.72 67 GLU D C 1
ATOM 3762 O O . GLU D 1 67 ? 204.543 12.628 8.910 1.00 17.26 67 GLU D O 1
ATOM 3768 N N . VAL D 1 68 ? 203.719 10.542 9.000 1.00 15.27 68 VAL D N 1
ATOM 3769 C CA . VAL D 1 68 ? 204.717 10.132 9.986 1.00 14.83 68 VAL D CA 1
ATOM 3770 C C . VAL D 1 68 ? 206.140 10.289 9.433 1.00 17.41 68 VAL D C 1
ATOM 3771 O O . VAL D 1 68 ? 207.012 10.845 10.099 1.00 14.35 68 VAL D O 1
ATOM 3775 N N . ILE D 1 69 ? 206.376 9.815 8.218 1.00 15.43 69 ILE D N 1
ATOM 3776 C CA . ILE D 1 69 ? 207.748 9.856 7.689 1.00 15.02 69 ILE D CA 1
ATOM 3777 C C . ILE D 1 69 ? 208.146 11.304 7.399 1.00 15.66 69 ILE D C 1
ATOM 3778 O O . ILE D 1 69 ? 209.288 11.701 7.647 1.00 17.40 69 ILE D O 1
ATOM 3783 N N A SER D 1 70 ? 207.197 12.091 6.907 0.44 16.31 70 SER D N 1
ATOM 3784 N N B SER D 1 70 ? 207.201 12.107 6.913 0.56 16.26 70 SER D N 1
ATOM 3785 C CA A SER D 1 70 ? 207.440 13.505 6.660 0.44 18.18 70 SER D CA 1
ATOM 3786 C CA B SER D 1 70 ? 207.474 13.521 6.653 0.56 18.19 70 SER D CA 1
ATOM 3787 C C A SER D 1 70 ? 207.838 14.216 7.950 0.44 17.08 70 SER D C 1
ATOM 3788 C C B SER D 1 70 ? 207.834 14.239 7.952 0.56 17.11 70 SER D C 1
ATOM 3789 O O A SER D 1 70 ? 208.741 15.048 7.959 0.44 18.97 70 SER D O 1
ATOM 3790 O O B SER D 1 70 ? 208.701 15.109 7.969 0.56 19.25 70 SER D O 1
ATOM 3795 N N . ASN D 1 71 ? 207.152 13.883 9.040 1.00 15.70 71 ASN D N 1
ATOM 3796 C CA . ASN D 1 71 ? 207.449 14.475 10.348 1.00 15.38 71 ASN D CA 1
ATOM 3797 C C . ASN D 1 71 ? 208.840 14.066 10.831 1.00 17.24 71 ASN D C 1
ATOM 3798 O O . ASN D 1 71 ? 209.587 14.881 11.371 1.00 17.45 71 ASN D O 1
ATOM 3803 N N . ILE D 1 72 ? 209.183 12.794 10.647 1.00 15.76 72 ILE D N 1
ATOM 3804 C CA . ILE D 1 72 ? 210.519 12.322 10.979 1.00 17.61 72 ILE D CA 1
ATOM 3805 C C . ILE D 1 72 ? 211.591 13.050 10.154 1.00 19.02 72 ILE D C 1
ATOM 3806 O O . ILE D 1 72 ? 212.642 13.425 10.682 1.00 16.47 72 ILE D O 1
ATOM 3811 N N . ARG D 1 73 ? 211.319 13.281 8.877 1.00 16.50 73 ARG D N 1
ATOM 3812 C CA . ARG D 1 73 ? 212.236 14.043 8.042 1.00 15.35 73 ARG D CA 1
ATOM 3813 C C . ARG D 1 73 ? 212.437 15.460 8.593 1.00 15.93 73 ARG D C 1
ATOM 3814 O O . ARG D 1 73 ? 213.562 15.961 8.642 1.00 19.84 73 ARG D O 1
ATOM 3822 N N . ASP D 1 74 ? 211.340 16.096 9.000 1.00 16.22 74 ASP D N 1
ATOM 3823 C CA . ASP D 1 74 ? 211.397 17.452 9.570 1.00 16.97 74 ASP D CA 1
ATOM 3824 C C . ASP D 1 74 ? 212.254 17.479 10.826 1.00 20.85 74 ASP D C 1
ATOM 3825 O O . ASP D 1 74 ? 213.067 18.387 11.023 1.00 19.99 74 ASP D O 1
ATOM 3830 N N . ILE D 1 75 ? 212.044 16.489 11.684 1.00 19.33 75 ILE D N 1
ATOM 3831 C CA . ILE D 1 75 ? 212.775 16.404 12.949 1.00 18.96 75 ILE D CA 1
ATOM 3832 C C . ILE D 1 75 ? 214.270 16.224 12.688 1.00 21.26 75 ILE D C 1
ATOM 3833 O O . ILE D 1 75 ? 215.104 16.910 13.276 1.00 20.13 75 ILE D O 1
ATOM 3838 N N . LEU D 1 76 ? 214.616 15.297 11.801 1.00 17.14 76 LEU D N 1
ATOM 3839 C CA . LEU D 1 76 ? 216.029 15.124 11.439 1.00 16.73 76 LEU D CA 1
ATOM 3840 C C . LEU D 1 76 ? 216.633 16.392 10.842 1.00 19.06 76 LEU D C 1
ATOM 3841 O O . LEU D 1 76 ? 217.749 16.789 11.194 1.00 19.15 76 LEU D O 1
ATOM 3846 N N . GLN D 1 77 ? 215.911 17.035 9.936 1.00 20.40 77 GLN D N 1
ATOM 3847 C CA . GLN D 1 77 ? 216.447 18.242 9.316 1.00 20.07 77 GLN D CA 1
ATOM 3848 C C . GLN D 1 77 ? 216.696 19.370 10.339 1.00 21.00 77 GLN D C 1
ATOM 3849 O O . GLN D 1 77 ? 217.609 20.178 10.169 1.00 22.81 77 GLN D O 1
ATOM 3855 N N A SER D 1 78 ? 215.894 19.424 11.399 0.54 19.41 78 SER D N 1
ATOM 3856 N N B SER D 1 78 ? 215.877 19.419 11.387 0.46 19.83 78 SER D N 1
ATOM 3857 C CA A SER D 1 78 ? 216.077 20.461 12.407 0.54 22.40 78 SER D CA 1
ATOM 3858 C CA B SER D 1 78 ? 216.055 20.414 12.433 0.46 22.27 78 SER D CA 1
ATOM 3859 C C A SER D 1 78 ? 217.404 20.293 13.160 0.54 23.21 78 SER D C 1
ATOM 3860 C C B SER D 1 78 ? 217.443 20.312 13.066 0.46 23.46 78 SER D C 1
ATOM 3861 O O A SER D 1 78 ? 217.883 21.236 13.789 0.54 22.86 78 SER D O 1
ATOM 3862 O O B SER D 1 78 ? 218.005 21.314 13.507 0.46 21.95 78 SER D O 1
ATOM 3867 N N . VAL D 1 79 ? 218.003 19.106 13.097 1.00 20.62 79 VAL D N 1
ATOM 3868 C CA . VAL D 1 79 ? 219.336 18.920 13.685 1.00 23.50 79 VAL D CA 1
ATOM 3869 C C . VAL D 1 79 ? 220.380 18.594 12.616 1.00 22.27 79 VAL D C 1
ATOM 3870 O O . VAL D 1 79 ? 221.434 18.026 12.900 1.00 22.38 79 VAL D O 1
ATOM 3874 N N . GLY D 1 80 ? 220.093 18.980 11.379 1.00 20.95 80 GLY D N 1
ATOM 3875 C CA . GLY D 1 80 ? 221.104 18.932 10.329 1.00 23.47 80 GLY D CA 1
ATOM 3876 C C . GLY D 1 80 ? 221.237 17.577 9.644 1.00 22.82 80 GLY D C 1
ATOM 3877 O O . GLY D 1 80 ? 222.179 17.349 8.881 1.00 22.94 80 GLY D O 1
ATOM 3878 N N . ALA D 1 81 ? 220.303 16.672 9.910 1.00 21.40 81 ALA D N 1
ATOM 3879 C CA . ALA D 1 81 ? 220.324 15.356 9.264 1.00 18.60 81 ALA D CA 1
ATOM 3880 C C . ALA D 1 81 ? 219.180 15.232 8.263 1.00 20.65 81 ALA D C 1
ATOM 3881 O O . ALA D 1 81 ? 218.391 16.154 8.100 1.00 20.50 81 ALA D O 1
ATOM 3883 N N A ASP D 1 82 ? 219.121 14.102 7.565 0.37 20.15 82 ASP D N 1
ATOM 3884 N N B ASP D 1 82 ? 219.081 14.084 7.603 0.63 19.58 82 ASP D N 1
ATOM 3885 C CA A ASP D 1 82 ? 218.023 13.845 6.638 0.37 20.65 82 ASP D CA 1
ATOM 3886 C CA B ASP D 1 82 ? 217.992 13.850 6.656 0.63 20.18 82 ASP D CA 1
ATOM 3887 C C A ASP D 1 82 ? 217.707 12.352 6.599 0.37 19.37 82 ASP D C 1
ATOM 3888 C C B ASP D 1 82 ? 217.672 12.360 6.634 0.63 19.07 82 ASP D C 1
ATOM 3889 O O A ASP D 1 82 ? 218.365 11.558 7.269 0.37 19.82 82 ASP D O 1
ATOM 3890 O O B ASP D 1 82 ? 218.302 11.572 7.334 0.63 19.74 82 ASP D O 1
ATOM 3899 N N . LEU D 1 83 ? 216.692 11.976 5.829 1.00 15.93 83 LEU D N 1
ATOM 3900 C CA . LEU D 1 83 ? 216.261 10.577 5.788 1.00 16.09 83 LEU D CA 1
ATOM 3901 C C . LEU D 1 83 ? 217.383 9.626 5.356 1.00 19.41 83 LEU D C 1
ATOM 3902 O O . LEU D 1 83 ? 217.395 8.451 5.742 1.00 19.19 83 LEU D O 1
ATOM 3907 N N . GLY D 1 84 ? 218.317 10.140 4.568 1.00 19.47 84 GLY D N 1
ATOM 3908 C CA . GLY D 1 84 ? 219.484 9.377 4.159 1.00 17.87 84 GLY D CA 1
ATOM 3909 C C . GLY D 1 84 ? 220.368 8.904 5.310 1.00 20.22 84 GLY D C 1
ATOM 3910 O O . GLY D 1 84 ? 221.152 7.968 5.151 1.00 23.24 84 GLY D O 1
ATOM 3911 N N . ASP D 1 85 ? 220.243 9.549 6.467 1.00 17.69 85 ASP D N 1
ATOM 3912 C CA . ASP D 1 85 ? 221.051 9.186 7.623 1.00 16.22 85 ASP D CA 1
ATOM 3913 C C . ASP D 1 85 ? 220.396 8.114 8.501 1.00 20.70 85 ASP D C 1
ATOM 3914 O O . ASP D 1 85 ? 221.016 7.606 9.442 1.00 19.35 85 ASP D O 1
ATOM 3919 N N . VAL D 1 86 ? 219.150 7.767 8.194 1.00 18.41 86 VAL D N 1
ATOM 3920 C CA . VAL D 1 86 ? 218.425 6.772 8.985 1.00 18.94 86 VAL D CA 1
ATOM 3921 C C . VAL D 1 86 ? 219.049 5.391 8.792 1.00 16.51 86 VAL D C 1
ATOM 3922 O O . VAL D 1 86 ? 219.300 4.977 7.663 1.00 19.59 86 VAL D O 1
ATOM 3926 N N . VAL D 1 87 ? 219.336 4.695 9.892 1.00 19.13 87 VAL D N 1
ATOM 3927 C CA . VAL D 1 87 ? 219.932 3.358 9.776 1.00 19.90 87 VAL D CA 1
ATOM 3928 C C . VAL D 1 87 ? 219.069 2.248 10.372 1.00 19.88 87 VAL D C 1
ATOM 3929 O O . VAL D 1 87 ? 219.254 1.074 10.047 1.00 19.25 87 VAL D O 1
ATOM 3933 N N . GLU D 1 88 ? 218.129 2.609 11.237 1.00 19.67 88 GLU D N 1
ATOM 3934 C CA . GLU D 1 88 ? 217.187 1.625 11.761 1.00 19.48 88 GLU D CA 1
ATOM 3935 C C . GLU D 1 88 ? 215.789 2.211 11.868 1.00 21.94 88 GLU D C 1
ATOM 3936 O O . GLU D 1 88 ? 215.615 3.322 12.365 1.00 18.42 88 GLU D O 1
ATOM 3942 N N . VAL D 1 89 ? 214.812 1.456 11.375 1.00 18.55 89 VAL D N 1
ATOM 3943 C CA . VAL D 1 89 ? 213.412 1.853 11.410 1.00 15.36 89 VAL D CA 1
ATOM 3944 C C . VAL D 1 89 ? 212.618 0.821 12.193 1.00 19.80 89 VAL D C 1
ATOM 3945 O O . VAL D 1 89 ? 212.629 -0.365 11.852 1.00 19.24 89 VAL D O 1
ATOM 3949 N N . CYS D 1 90 ? 211.936 1.267 13.245 1.00 17.74 90 CYS D N 1
ATOM 3950 C CA . CYS D 1 90 ? 211.012 0.391 13.962 1.00 14.35 90 CYS D CA 1
ATOM 3951 C C . CYS D 1 90 ? 209.591 0.917 13.811 1.00 17.32 90 CYS D C 1
ATOM 3952 O O . CYS D 1 90 ? 209.283 2.023 14.266 1.00 17.69 90 CYS D O 1
ATOM 3955 N N . SER D 1 91 ? 208.738 0.137 13.152 1.00 15.68 91 SER D N 1
ATOM 3956 C CA . SER D 1 91 ? 207.368 0.553 12.857 1.00 14.15 91 SER D CA 1
ATOM 3957 C C . SER D 1 91 ? 206.357 -0.236 13.662 1.00 17.52 91 SER D C 1
ATOM 3958 O O . SER D 1 91 ? 206.419 -1.469 13.722 1.00 17.72 91 SER D O 1
ATOM 3961 N N . TYR D 1 92 ? 205.423 0.488 14.270 1.00 16.24 92 TYR D N 1
ATOM 3962 C CA . TYR D 1 92 ? 204.398 -0.119 15.105 1.00 14.41 92 TYR D CA 1
ATOM 3963 C C . TYR D 1 92 ? 203.015 0.107 14.496 1.00 14.18 92 TYR D C 1
ATOM 3964 O O . TYR D 1 92 ? 202.499 1.233 14.537 1.00 16.62 92 TYR D O 1
ATOM 3973 N N . LEU D 1 93 ? 202.443 -0.947 13.905 1.00 16.62 93 LEU D N 1
ATOM 3974 C CA . LEU D 1 93 ? 201.055 -0.934 13.450 1.00 17.41 93 LEU D CA 1
ATOM 3975 C C . LEU D 1 93 ? 200.131 -1.318 14.606 1.00 16.99 93 LEU D C 1
ATOM 3976 O O . LEU D 1 93 ? 200.605 -1.635 15.701 1.00 17.23 93 LEU D O 1
ATOM 3981 N N . VAL D 1 94 ? 198.820 -1.285 14.371 1.00 16.76 94 VAL D N 1
ATOM 3982 C CA . VAL D 1 94 ? 197.873 -1.883 15.313 1.00 15.47 94 VAL D CA 1
ATOM 3983 C C . VAL D 1 94 ? 197.120 -3.045 14.664 1.00 18.41 94 VAL D C 1
ATOM 3984 O O . VAL D 1 94 ? 196.478 -3.826 15.347 1.00 18.75 94 VAL D O 1
ATOM 3988 N N . ASN D 1 95 ? 197.187 -3.139 13.342 1.00 16.04 95 ASN D N 1
ATOM 3989 C CA . ASN D 1 95 ? 196.575 -4.267 12.658 1.00 21.10 95 ASN D CA 1
ATOM 3990 C C . ASN D 1 95 ? 197.307 -4.579 11.368 1.00 17.74 95 ASN D C 1
ATOM 3991 O O . ASN D 1 95 ? 197.561 -3.689 10.555 1.00 17.33 95 ASN D O 1
ATOM 3996 N N . MET D 1 96 ? 197.635 -5.853 11.179 1.00 15.51 96 MET D N 1
ATOM 3997 C CA . MET D 1 96 ? 198.467 -6.248 10.060 1.00 15.75 96 MET D CA 1
ATOM 3998 C C . MET D 1 96 ? 197.723 -6.183 8.745 1.00 16.52 96 MET D C 1
ATOM 3999 O O . MET D 1 96 ? 198.330 -6.295 7.684 1.00 17.64 96 MET D O 1
ATOM 4004 N N . ASN D 1 97 ? 196.417 -5.979 8.800 1.00 13.33 97 ASN D N 1
ATOM 4005 C CA . ASN D 1 97 ? 195.690 -5.766 7.550 1.00 13.93 97 ASN D CA 1
ATOM 4006 C C . ASN D 1 97 ? 196.062 -4.411 6.952 1.00 17.09 97 ASN D C 1
ATOM 4007 O O . ASN D 1 97 ? 195.717 -4.121 5.803 1.00 20.42 97 ASN D O 1
ATOM 4012 N N . ASP D 1 98 ? 196.782 -3.596 7.722 1.00 15.86 98 ASP D N 1
ATOM 4013 C CA . ASP D 1 98 ? 197.273 -2.298 7.228 1.00 16.01 98 ASP D CA 1
ATOM 4014 C C . ASP D 1 98 ? 198.678 -2.399 6.640 1.00 18.05 98 ASP D C 1
ATOM 4015 O O . ASP D 1 98 ? 199.220 -1.415 6.147 1.00 18.54 98 ASP D O 1
ATOM 4020 N N . PHE D 1 99 ? 199.267 -3.585 6.716 1.00 15.65 99 PHE D N 1
ATOM 4021 C CA . PHE D 1 99 ? 200.689 -3.762 6.402 1.00 17.11 99 PHE D CA 1
ATOM 4022 C C . PHE D 1 99 ? 201.039 -3.436 4.947 1.00 18.09 99 PHE D C 1
ATOM 4023 O O . PHE D 1 99 ? 202.009 -2.720 4.689 1.00 20.38 99 PHE D O 1
ATOM 4031 N N . ALA D 1 100 ? 200.261 -3.952 3.997 1.00 15.37 100 ALA D N 1
ATOM 4032 C CA . ALA D 1 100 ? 200.597 -3.754 2.584 1.00 21.66 100 ALA D CA 1
ATOM 4033 C C . ALA D 1 100 ? 200.644 -2.270 2.217 1.00 19.20 100 ALA D C 1
ATOM 4034 O O . ALA D 1 100 ? 201.586 -1.808 1.555 1.00 18.46 100 ALA D O 1
ATOM 4036 N N . ALA D 1 101 ? 199.625 -1.527 2.640 1.00 18.91 101 ALA D N 1
ATOM 4037 C CA . ALA D 1 101 ? 199.526 -0.104 2.308 1.00 19.72 101 ALA D CA 1
ATOM 4038 C C . ALA D 1 101 ? 200.599 0.697 3.013 1.00 18.67 101 ALA D C 1
ATOM 4039 O O . ALA D 1 101 ? 201.145 1.642 2.454 1.00 18.19 101 ALA D O 1
ATOM 4041 N N . TYR D 1 102 ? 200.906 0.324 4.249 1.00 17.03 102 TYR D N 1
ATOM 4042 C CA . TYR D 1 102 ? 202.003 0.976 4.970 1.00 18.95 102 TYR D CA 1
ATOM 4043 C C . TYR D 1 102 ? 203.333 0.731 4.251 1.00 20.55 102 TYR D C 1
ATOM 4044 O O . TYR D 1 102 ? 204.156 1.635 4.111 1.00 16.71 102 TYR D O 1
ATOM 4053 N N . ASN D 1 103 ? 203.533 -0.492 3.780 1.00 16.73 103 ASN D N 1
ATOM 4054 C CA . ASN D 1 103 ? 204.792 -0.827 3.119 1.00 17.86 103 ASN D CA 1
ATOM 4055 C C . ASN D 1 103 ? 204.958 -0.087 1.806 1.00 22.35 103 ASN D C 1
ATOM 4056 O O . ASN D 1 103 ? 206.074 0.272 1.412 1.00 18.21 103 ASN D O 1
ATOM 4061 N N . LYS D 1 104 ? 203.846 0.124 1.113 1.00 18.32 104 LYS D N 1
ATOM 4062 C CA . LYS D 1 104 ? 203.900 0.846 -0.153 1.00 18.39 104 LYS D CA 1
ATOM 4063 C C . LYS D 1 104 ? 204.329 2.289 0.090 1.00 18.88 104 LYS D C 1
ATOM 4064 O O . LYS D 1 104 ? 205.158 2.835 -0.652 1.00 19.91 104 LYS D O 1
ATOM 4070 N N . VAL D 1 105 ? 203.785 2.912 1.128 1.00 18.58 105 VAL D N 1
ATOM 4071 C CA . VAL D 1 105 ? 204.200 4.279 1.432 1.00 18.72 105 VAL D CA 1
ATOM 4072 C C . VAL D 1 105 ? 205.657 4.296 1.868 1.00 20.24 105 VAL D C 1
ATOM 4073 O O . VAL D 1 105 ? 206.425 5.158 1.458 1.00 17.32 105 VAL D O 1
ATOM 4077 N N . TYR D 1 106 ? 206.056 3.327 2.685 1.00 17.06 106 TYR D N 1
ATOM 4078 C CA . TYR D 1 106 ? 207.438 3.301 3.135 1.00 22.07 106 TYR D CA 1
ATOM 4079 C C . TYR D 1 106 ? 208.424 3.300 1.965 1.00 22.10 106 TYR D C 1
ATOM 4080 O O . TYR D 1 106 ? 209.442 3.999 1.989 1.00 19.66 106 TYR D O 1
ATOM 4089 N N . ALA D 1 107 ? 208.110 2.532 0.931 1.00 19.13 107 ALA D N 1
ATOM 4090 C CA . ALA D 1 107 ? 208.998 2.375 -0.219 1.00 18.78 107 ALA D CA 1
ATOM 4091 C C . ALA D 1 107 ? 209.076 3.624 -1.092 1.00 20.51 107 ALA D C 1
ATOM 4092 O O . ALA D 1 107 ? 209.977 3.743 -1.929 1.00 20.15 107 ALA D O 1
ATOM 4094 N N . GLU D 1 108 ? 208.128 4.536 -0.919 1.00 18.98 108 GLU D N 1
ATOM 4095 C CA . GLU D 1 108 ? 208.189 5.827 -1.608 1.00 20.53 108 GLU D CA 1
ATOM 4096 C C . GLU D 1 108 ? 209.294 6.723 -1.042 1.00 19.99 108 GLU D C 1
ATOM 4097 O O . GLU D 1 108 ? 209.761 7.647 -1.722 1.00 21.11 108 GLU D O 1
ATOM 4103 N N . PHE D 1 109 ? 209.715 6.440 0.188 1.00 18.46 109 PHE D N 1
ATOM 4104 C CA . PHE D 1 109 ? 210.726 7.259 0.869 1.00 21.99 109 PHE D CA 1
ATOM 4105 C C . PHE D 1 109 ? 212.100 6.590 0.939 1.00 21.23 109 PHE D C 1
ATOM 4106 O O . PHE D 1 109 ? 213.124 7.243 0.754 1.00 21.05 109 PHE D O 1
ATOM 4114 N N . PHE D 1 110 ? 212.111 5.287 1.221 1.00 20.54 110 PHE D N 1
ATOM 4115 C CA . PHE D 1 110 ? 213.353 4.569 1.495 1.00 21.78 110 PHE D CA 1
ATOM 4116 C C . PHE D 1 110 ? 213.656 3.458 0.508 1.00 26.85 110 PHE D C 1
ATOM 4117 O O . PHE D 1 110 ? 212.751 2.770 0.031 1.00 24.29 110 PHE D O 1
ATOM 4125 N N . ASP D 1 111 ? 214.944 3.272 0.237 1.00 21.52 111 ASP D N 1
ATOM 4126 C CA . ASP D 1 111 ? 215.453 2.051 -0.371 1.00 21.89 111 ASP D CA 1
ATOM 4127 C C . ASP D 1 111 ? 215.213 0.857 0.567 1.00 27.94 111 ASP D C 1
ATOM 4128 O O . ASP D 1 111 ? 215.388 0.966 1.780 1.00 23.73 111 ASP D O 1
ATOM 4133 N N . ALA D 1 112 ? 214.844 -0.285 -0.003 1.00 34.67 112 ALA D N 1
ATOM 4134 C CA . ALA D 1 112 ? 214.625 -1.506 0.782 1.00 33.19 112 ALA D CA 1
ATOM 4135 C C . ALA D 1 112 ? 215.925 -2.093 1.341 1.00 30.85 112 ALA D C 1
ATOM 4136 O O . ALA D 1 112 ? 215.907 -2.859 2.308 1.00 34.75 112 ALA D O 1
ATOM 4138 N N . THR D 1 113 ? 217.052 -1.746 0.730 1.00 36.98 113 THR D N 1
ATOM 4139 C CA . THR D 1 113 ? 218.349 -2.198 1.222 1.00 35.52 113 THR D CA 1
ATOM 4140 C C . THR D 1 113 ? 219.062 -1.026 1.869 1.00 39.15 113 THR D C 1
ATOM 4141 O O . THR D 1 113 ? 220.295 -0.982 1.950 1.00 39.61 113 THR D O 1
ATOM 4145 N N . GLY D 1 114 ? 218.269 -0.063 2.320 1.00 26.14 114 GLY D N 1
ATOM 4146 C CA . GLY D 1 114 ? 218.811 1.077 3.015 1.00 30.46 114 GLY D CA 1
ATOM 4147 C C . GLY D 1 114 ? 218.840 0.729 4.481 1.00 32.19 114 GLY D C 1
ATOM 4148 O O . GLY D 1 114 ? 219.600 -0.142 4.904 1.00 29.92 114 GLY D O 1
ATOM 4149 N N . PRO D 1 115 ? 217.986 1.388 5.268 1.00 24.91 115 PRO D N 1
ATOM 4150 C CA . PRO D 1 115 ? 218.013 1.151 6.709 1.00 22.54 115 PRO D CA 1
ATOM 4151 C C . PRO D 1 115 ? 217.454 -0.219 7.074 1.00 19.44 115 PRO D C 1
ATOM 4152 O O . PRO D 1 115 ? 216.663 -0.817 6.331 1.00 23.21 115 PRO D O 1
ATOM 4156 N N . ALA D 1 116 ? 217.905 -0.732 8.211 1.00 17.71 116 ALA D N 1
ATOM 4157 C CA . ALA D 1 116 ? 217.359 -1.945 8.766 1.00 15.57 116 ALA D CA 1
ATOM 4158 C C . ALA D 1 116 ? 215.938 -1.604 9.210 1.00 18.32 116 ALA D C 1
ATOM 4159 O O . ALA D 1 116 ? 215.663 -0.454 9.564 1.00 22.19 116 ALA D O 1
ATOM 4161 N N . ARG D 1 117 ? 215.035 -2.570 9.138 1.00 17.87 117 ARG D N 1
ATOM 4162 C CA . ARG D 1 117 ? 213.638 -2.305 9.491 1.00 17.85 117 ARG D CA 1
ATOM 4163 C C . ARG D 1 117 ? 212.960 -3.474 10.198 1.00 17.58 117 ARG D C 1
ATOM 4164 O O . ARG D 1 117 ? 213.185 -4.649 9.875 1.00 19.12 117 ARG D O 1
ATOM 4172 N N . THR D 1 118 ? 212.094 -3.134 11.152 1.00 15.27 118 THR D N 1
ATOM 4173 C CA . THR D 1 118 ? 211.272 -4.121 11.856 1.00 16.26 118 THR D CA 1
ATOM 4174 C C . THR D 1 118 ? 209.870 -3.549 11.954 1.00 18.03 118 THR D C 1
ATOM 4175 O O . THR D 1 118 ? 209.702 -2.377 12.310 1.00 19.96 118 THR D O 1
ATOM 4179 N N . THR D 1 119 ? 208.871 -4.365 11.617 1.00 18.37 119 THR D N 1
ATOM 4180 C CA . THR D 1 119 ? 207.472 -3.932 11.665 1.00 16.46 119 THR D CA 1
ATOM 4181 C C . THR D 1 119 ? 206.633 -4.948 12.454 1.00 14.01 119 THR D C 1
ATOM 4182 O O . THR D 1 119 ? 206.585 -6.121 12.102 1.00 16.17 119 THR D O 1
ATOM 4186 N N . VAL D 1 120 ? 205.969 -4.493 13.513 1.00 13.77 120 VAL D N 1
ATOM 4187 C CA . VAL D 1 120 ? 205.067 -5.376 14.271 1.00 13.89 120 VAL D CA 1
ATOM 4188 C C . VAL D 1 120 ? 203.769 -4.641 14.534 1.00 13.54 120 VAL D C 1
ATOM 4189 O O . VAL D 1 120 ? 203.713 -3.421 14.431 1.00 16.81 120 VAL D O 1
ATOM 4193 N N . ALA D 1 121 ? 202.730 -5.385 14.881 1.00 14.28 121 ALA D N 1
ATOM 4194 C CA . ALA D 1 121 ? 201.486 -4.768 15.337 1.00 16.84 121 ALA D CA 1
ATOM 4195 C C . ALA D 1 121 ? 201.432 -4.870 16.852 1.00 15.24 121 ALA D C 1
ATOM 4196 O O . ALA D 1 121 ? 201.560 -5.954 17.393 1.00 16.78 121 ALA D O 1
ATOM 4198 N N . VAL D 1 122 ? 201.285 -3.725 17.516 1.00 18.66 122 VAL D N 1
ATOM 4199 C CA . VAL D 1 122 ? 201.216 -3.667 18.968 1.00 15.58 122 VAL D CA 1
ATOM 4200 C C . VAL D 1 122 ? 199.754 -3.729 19.404 1.00 17.02 122 VAL D C 1
ATOM 4201 O O . VAL D 1 122 ? 198.845 -3.642 18.575 1.00 15.88 122 VAL D O 1
ATOM 4205 N N . HIS D 1 123 ? 199.520 -3.899 20.701 1.00 14.32 123 HIS D N 1
ATOM 4206 C CA . HIS D 1 123 ? 198.151 -3.997 21.209 1.00 15.98 123 HIS D CA 1
ATOM 4207 C C . HIS D 1 123 ? 197.462 -2.641 21.114 1.00 18.72 123 HIS D C 1
ATOM 4208 O O . HIS D 1 123 ? 196.310 -2.538 20.668 1.00 17.90 123 HIS D O 1
ATOM 4215 N N . GLN D 1 124 ? 198.152 -1.606 21.577 1.00 15.98 124 GLN D N 1
ATOM 4216 C CA . GLN D 1 124 ? 197.661 -0.240 21.423 1.00 16.99 124 GLN D CA 1
ATOM 4217 C C . GLN D 1 124 ? 198.780 0.775 21.220 1.00 17.68 124 GLN D C 1
ATOM 4218 O O . GLN D 1 124 ? 199.890 0.612 21.733 1.00 14.90 124 GLN D O 1
ATOM 4224 N N . LEU D 1 125 ? 198.455 1.843 20.488 1.00 16.62 125 LEU D N 1
ATOM 4225 C CA . LEU D 1 125 ? 199.293 3.037 20.422 1.00 17.21 125 LEU D CA 1
ATOM 4226 C C . LEU D 1 125 ? 198.694 4.099 21.364 1.00 14.24 125 LEU D C 1
ATOM 4227 O O . LEU D 1 125 ? 197.573 3.928 21.853 1.00 16.43 125 LEU D O 1
ATOM 4232 N N . PRO D 1 126 ? 199.440 5.180 21.648 1.00 19.62 126 PRO D N 1
ATOM 4233 C CA . PRO D 1 126 ? 199.004 6.108 22.709 1.00 20.75 126 PRO D CA 1
ATOM 4234 C C . PRO D 1 126 ? 197.717 6.918 22.420 1.00 18.63 126 PRO D C 1
ATOM 4235 O O . PRO D 1 126 ? 197.185 7.502 23.359 1.00 16.09 126 PRO D O 1
ATOM 4239 N N . HIS D 1 127 ? 197.255 6.969 21.168 1.00 17.40 127 HIS D N 1
ATOM 4240 C CA . HIS D 1 127 ? 195.978 7.591 20.823 1.00 21.52 127 HIS D CA 1
ATOM 4241 C C . HIS D 1 127 ? 195.210 6.595 19.970 1.00 18.49 127 HIS D C 1
ATOM 4242 O O . HIS D 1 127 ? 195.796 5.902 19.133 1.00 17.52 127 HIS D O 1
ATOM 4249 N N . PRO D 1 128 ? 193.899 6.500 20.183 1.00 18.68 128 PRO D N 1
ATOM 4250 C CA . PRO D 1 128 ? 193.175 5.418 19.511 1.00 19.23 128 PRO D CA 1
ATOM 4251 C C . PRO D 1 128 ? 192.959 5.674 18.016 1.00 20.05 128 PRO D C 1
ATOM 4252 O O . PRO D 1 128 ? 192.615 4.726 17.317 1.00 28.94 128 PRO D O 1
ATOM 4256 N N . GLN D 1 129 ? 193.151 6.912 17.560 1.00 19.45 129 GLN D N 1
ATOM 4257 C CA . GLN D 1 129 ? 193.039 7.275 16.136 1.00 23.55 129 GLN D CA 1
ATOM 4258 C C . GLN D 1 129 ? 194.235 6.769 15.313 1.00 19.99 129 GLN D C 1
ATOM 4259 O O . GLN D 1 129 ? 194.163 6.728 14.085 1.00 17.22 129 GLN D O 1
ATOM 4265 N N . LEU D 1 130 ? 195.328 6.425 15.983 1.00 18.25 130 LEU D N 1
ATOM 4266 C CA . LEU D 1 130 ? 196.566 6.072 15.277 1.00 15.33 130 LEU D CA 1
ATOM 4267 C C . LEU D 1 130 ? 196.531 4.651 14.714 1.00 17.55 130 LEU D C 1
ATOM 4268 O O . LEU D 1 130 ? 196.070 3.726 15.396 1.00 17.82 130 LEU D O 1
ATOM 4273 N N . VAL D 1 131 ? 197.064 4.470 13.501 1.00 14.78 131 VAL D N 1
ATOM 4274 C CA . VAL D 1 131 ? 197.300 3.125 12.985 1.00 13.81 131 VAL D CA 1
ATOM 4275 C C . VAL D 1 131 ? 198.785 2.883 12.665 1.00 19.75 131 VAL D C 1
ATOM 4276 O O . VAL D 1 131 ? 199.151 1.819 12.174 1.00 17.61 131 VAL D O 1
ATOM 4280 N N . ILE D 1 132 ? 199.634 3.864 12.964 1.00 17.00 132 ILE D N 1
ATOM 4281 C CA . ILE D 1 132 ? 201.077 3.718 12.734 1.00 18.50 132 ILE D CA 1
ATOM 4282 C C . ILE D 1 132 ? 201.855 4.699 13.592 1.00 18.70 132 ILE D C 1
ATOM 4283 O O . ILE D 1 132 ? 201.456 5.854 13.755 1.00 15.78 132 ILE D O 1
ATOM 4288 N N . GLU D 1 133 ? 202.954 4.221 14.165 1.00 15.69 133 GLU D N 1
ATOM 4289 C CA . GLU D 1 133 ? 203.922 5.094 14.823 1.00 14.71 133 GLU D CA 1
ATOM 4290 C C . GLU D 1 133 ? 205.305 4.546 14.477 1.00 19.23 133 GLU D C 1
ATOM 4291 O O . GLU D 1 133 ? 205.486 3.329 14.433 1.00 18.61 133 GLU D O 1
ATOM 4297 N N . ILE D 1 134 ? 206.260 5.428 14.193 1.00 14.72 134 ILE D N 1
ATOM 4298 C CA . ILE D 1 134 ? 207.595 4.988 13.775 1.00 15.97 134 ILE D CA 1
ATOM 4299 C C . ILE D 1 134 ? 208.690 5.643 14.614 1.00 15.92 134 ILE D C 1
ATOM 4300 O O . ILE D 1 134 ? 208.662 6.865 14.838 1.00 15.36 134 ILE D O 1
ATOM 4305 N N . LYS D 1 135 ? 209.642 4.846 15.084 1.00 15.46 135 LYS D N 1
ATOM 4306 C CA . LYS D 1 135 ? 210.819 5.408 15.746 1.00 19.85 135 LYS D CA 1
ATOM 4307 C C . LYS D 1 135 ? 212.042 5.065 14.899 1.00 18.65 135 LYS D C 1
ATOM 4308 O O . LYS D 1 135 ? 212.092 3.993 14.266 1.00 17.39 135 LYS D O 1
ATOM 4314 N N . VAL D 1 136 ? 212.988 5.990 14.812 1.00 15.08 136 VAL D N 1
ATOM 4315 C CA . VAL D 1 136 ? 214.184 5.709 14.018 1.00 13.59 136 VAL D CA 1
ATOM 4316 C C . VAL D 1 136 ? 215.451 6.029 14.777 1.00 17.95 136 VAL D C 1
ATOM 4317 O O . VAL D 1 136 ? 215.457 6.819 15.726 1.00 18.28 136 VAL D O 1
ATOM 4321 N N . VAL D 1 137 ? 216.522 5.375 14.348 1.00 16.58 137 VAL D N 1
ATOM 4322 C CA . VAL D 1 137 ? 217.871 5.699 14.766 1.00 18.00 137 VAL D CA 1
ATOM 4323 C C . VAL D 1 137 ? 218.597 6.169 13.525 1.00 20.49 137 VAL D C 1
ATOM 4324 O O . VAL D 1 137 ? 218.463 5.551 12.468 1.00 17.19 137 VAL D O 1
ATOM 4328 N N . ALA D 1 138 ? 219.312 7.281 13.628 1.00 17.90 138 ALA D N 1
ATOM 4329 C CA . ALA D 1 138 ? 220.086 7.778 12.496 1.00 16.08 138 ALA D CA 1
ATOM 4330 C C . ALA D 1 138 ? 221.532 7.947 12.905 1.00 17.89 138 ALA D C 1
ATOM 4331 O O . ALA D 1 138 ? 221.858 7.975 14.093 1.00 19.23 138 ALA D O 1
ATOM 4333 N N . TYR D 1 139 ? 222.391 8.042 11.901 1.00 16.79 139 TYR D N 1
ATOM 4334 C CA . TYR D 1 139 ? 223.827 8.100 12.083 1.00 17.78 139 TYR D CA 1
ATOM 4335 C C . TYR D 1 139 ? 224.339 9.302 11.341 1.00 23.50 139 TYR D C 1
ATOM 4336 O O . TYR D 1 139 ? 224.198 9.389 10.124 1.00 22.75 139 TYR D O 1
ATOM 4345 N N . LYS D 1 140 ? 224.922 10.236 12.079 1.00 19.90 140 LYS D N 1
ATOM 4346 C CA . LYS D 1 140 ? 225.358 11.493 11.506 1.00 22.82 140 LYS D CA 1
ATOM 4347 C C . LYS D 1 140 ? 226.386 12.135 12.425 1.00 24.03 140 LYS D C 1
ATOM 4348 O O . LYS D 1 140 ? 226.033 12.892 13.316 1.00 29.10 140 LYS D O 1
ATOM 4354 N N . PRO D 1 141 ? 227.667 11.802 12.231 1.00 26.06 141 PRO D N 1
ATOM 4355 C CA . PRO D 1 141 ? 228.729 12.401 13.050 1.00 31.06 141 PRO D CA 1
ATOM 4356 C C . PRO D 1 141 ? 228.704 13.922 12.943 1.00 32.34 141 PRO D C 1
ATOM 4357 O O . PRO D 1 141 ? 228.329 14.435 11.891 1.00 35.77 141 PRO D O 1
ATOM 4361 N N . LEU D 1 142 ? 229.066 14.631 14.009 1.00 33.50 142 LEU D N 1
ATOM 4362 C CA . LEU D 1 142 ? 229.189 16.087 13.929 1.00 38.01 142 LEU D CA 1
ATOM 4363 C C . LEU D 1 142 ? 230.478 16.461 13.205 1.00 42.77 142 LEU D C 1
ATOM 4364 O O . LEU D 1 142 ? 231.425 15.675 13.165 1.00 41.58 142 LEU D O 1
ATOM 4369 N N . PHE E 1 22 ? 216.620 -12.121 1.972 1.00 61.09 22 PHE E N 1
ATOM 4370 C CA . PHE E 1 22 ? 216.945 -12.203 3.393 1.00 56.25 22 PHE E CA 1
ATOM 4371 C C . PHE E 1 22 ? 216.860 -10.823 4.054 1.00 51.47 22 PHE E C 1
ATOM 4372 O O . PHE E 1 22 ? 217.044 -9.802 3.389 1.00 47.61 22 PHE E O 1
ATOM 4380 N N . PRO E 1 23 ? 216.551 -10.785 5.363 1.00 45.65 23 PRO E N 1
ATOM 4381 C CA . PRO E 1 23 ? 216.549 -9.503 6.079 1.00 40.44 23 PRO E CA 1
ATOM 4382 C C . PRO E 1 23 ? 217.884 -8.786 5.946 1.00 39.12 23 PRO E C 1
ATOM 4383 O O . PRO E 1 23 ? 218.942 -9.407 5.906 1.00 41.22 23 PRO E O 1
ATOM 4387 N N . HIS E 1 24 ? 217.816 -7.465 5.894 1.00 34.18 24 HIS E N 1
ATOM 4388 C CA . HIS E 1 24 ? 218.945 -6.643 5.538 1.00 31.50 24 HIS E CA 1
ATOM 4389 C C . HIS E 1 24 ? 219.703 -6.186 6.796 1.00 27.64 24 HIS E C 1
ATOM 4390 O O . HIS E 1 24 ? 219.114 -6.024 7.868 1.00 30.82 24 HIS E O 1
ATOM 4397 N N . VAL E 1 25 ? 221.010 -6.005 6.668 1.00 26.60 25 VAL E N 1
ATOM 4398 C CA . VAL E 1 25 ? 221.806 -5.431 7.747 1.00 24.60 25 VAL E CA 1
ATOM 4399 C C . VAL E 1 25 ? 222.402 -4.105 7.277 1.00 23.85 25 VAL E C 1
ATOM 4400 O O . VAL E 1 25 ? 222.784 -3.958 6.110 1.00 24.97 25 VAL E O 1
ATOM 4404 N N . LYS E 1 26 ? 222.470 -3.139 8.186 1.00 22.45 26 LYS E N 1
ATOM 4405 C CA . LYS E 1 26 ? 222.947 -1.804 7.865 1.00 21.91 26 LYS E CA 1
ATOM 4406 C C . LYS E 1 26 ? 224.063 -1.415 8.812 1.00 20.51 26 LYS E C 1
ATOM 4407 O O . LYS E 1 26 ? 223.853 -1.407 10.015 1.00 21.60 26 LYS E O 1
ATOM 4413 N N . ARG E 1 27 ? 225.247 -1.112 8.282 1.00 20.46 27 ARG E N 1
ATOM 4414 C CA . ARG E 1 27 ? 226.312 -0.614 9.147 1.00 19.69 27 ARG E CA 1
ATOM 4415 C C . ARG E 1 27 ? 226.179 0.886 9.395 1.00 20.56 27 ARG E C 1
ATOM 4416 O O . ARG E 1 27 ? 225.772 1.645 8.513 1.00 23.91 27 ARG E O 1
ATOM 4424 N N . ALA E 1 28 ? 226.530 1.290 10.613 1.00 18.48 28 ALA E N 1
ATOM 4425 C CA . ALA E 1 28 ? 226.539 2.684 11.024 1.00 22.63 28 ALA E CA 1
ATOM 4426 C C . ALA E 1 28 ? 227.701 2.847 11.983 1.00 22.69 28 ALA E C 1
ATOM 4427 O O . ALA E 1 28 ? 227.611 2.448 13.139 1.00 23.33 28 ALA E O 1
ATOM 4429 N N . GLY E 1 29 ? 228.804 3.409 11.502 1.00 24.00 29 GLY E N 1
ATOM 4430 C CA . GLY E 1 29 ? 229.998 3.488 12.319 1.00 24.30 29 GLY E CA 1
ATOM 4431 C C . GLY E 1 29 ? 230.448 2.078 12.669 1.00 22.61 29 GLY E C 1
ATOM 4432 O O . GLY E 1 29 ? 230.600 1.237 11.788 1.00 24.46 29 GLY E O 1
ATOM 4433 N N . ASP E 1 30 ? 230.648 1.826 13.960 1.00 25.19 30 ASP E N 1
ATOM 4434 C CA . ASP E 1 30 ? 231.083 0.524 14.455 1.00 25.68 30 ASP E CA 1
ATOM 4435 C C . ASP E 1 30 ? 229.924 -0.451 14.655 1.00 20.39 30 ASP E C 1
ATOM 4436 O O . ASP E 1 30 ? 230.134 -1.594 15.054 1.00 22.86 30 ASP E O 1
ATOM 4441 N N . PHE E 1 31 ? 228.701 0.003 14.408 1.00 20.86 31 PHE E N 1
ATOM 4442 C CA . PHE E 1 31 ? 227.536 -0.820 14.717 1.00 18.88 31 PHE E CA 1
ATOM 4443 C C . PHE E 1 31 ? 226.897 -1.432 13.488 1.00 21.32 31 PHE E C 1
ATOM 4444 O O . PHE E 1 31 ? 227.024 -0.915 12.379 1.00 18.69 31 PHE E O 1
ATOM 4452 N N . LEU E 1 32 ? 226.229 -2.556 13.715 1.00 18.84 32 LEU E N 1
ATOM 4453 C CA . LEU E 1 32 ? 225.439 -3.220 12.694 1.00 18.27 32 LEU E CA 1
ATOM 4454 C C . LEU E 1 32 ? 224.014 -3.374 13.191 1.00 18.21 32 LEU E C 1
ATOM 4455 O O . LEU E 1 32 ? 223.790 -3.952 14.251 1.00 20.09 32 LEU E O 1
ATOM 4460 N N . PHE E 1 33 ? 223.063 -2.866 12.420 1.00 19.32 33 PHE E N 1
ATOM 4461 C CA . PHE E 1 33 ? 221.641 -3.009 12.752 1.00 20.04 33 PHE E CA 1
ATOM 4462 C C . PHE E 1 33 ? 221.030 -4.062 11.849 1.00 21.62 33 PHE E C 1
ATOM 4463 O O . PHE E 1 33 ? 221.073 -3.930 10.627 1.00 20.06 33 PHE E O 1
ATOM 4471 N N . VAL E 1 34 ? 220.486 -5.114 12.451 1.00 16.78 34 VAL E N 1
ATOM 4472 C CA . VAL E 1 34 ? 219.927 -6.202 11.667 1.00 17.57 34 VAL E CA 1
ATOM 4473 C C . VAL E 1 34 ? 218.409 -6.110 11.682 1.00 16.31 34 VAL E C 1
ATOM 4474 O O . VAL E 1 34 ? 217.790 -6.017 12.742 1.00 22.71 34 VAL E O 1
ATOM 4478 N N . SER E 1 35 ? 217.815 -6.099 10.493 1.00 16.90 35 SER E N 1
ATOM 4479 C CA . SER E 1 35 ? 216.362 -6.090 10.367 1.00 20.81 35 SER E CA 1
ATOM 4480 C C . SER E 1 35 ? 215.716 -7.227 11.143 1.00 18.15 35 SER E C 1
ATOM 4481 O O . SER E 1 35 ? 216.318 -8.288 11.290 1.00 18.56 35 SER E O 1
ATOM 4484 N N . GLY E 1 36 ? 214.488 -7.014 11.621 1.00 15.77 36 GLY E N 1
ATOM 4485 C CA . GLY E 1 36 ? 213.754 -8.069 12.306 1.00 15.62 36 GLY E CA 1
ATOM 4486 C C . GLY E 1 36 ? 213.687 -9.295 11.416 1.00 15.44 36 GLY E C 1
ATOM 4487 O O . GLY E 1 36 ? 213.339 -9.201 10.225 1.00 17.69 36 GLY E O 1
ATOM 4488 N N . THR E 1 37 ? 214.017 -10.444 11.997 1.00 15.22 37 THR E N 1
ATOM 4489 C CA . THR E 1 37 ? 214.253 -11.665 11.234 1.00 18.12 37 THR E CA 1
ATOM 4490 C C . THR E 1 37 ? 213.311 -12.778 11.674 1.00 18.84 37 THR E C 1
ATOM 4491 O O . THR E 1 37 ? 213.121 -13.005 12.873 1.00 16.84 37 THR E O 1
ATOM 4495 N N . SER E 1 38 ? 212.693 -13.440 10.696 1.00 18.21 38 SER E N 1
ATOM 4496 C CA . SER E 1 38 ? 211.754 -14.528 10.967 1.00 15.73 38 SER E CA 1
ATOM 4497 C C . SER E 1 38 ? 212.281 -15.825 10.374 1.00 17.52 38 SER E C 1
ATOM 4498 O O . SER E 1 38 ? 213.358 -15.859 9.766 1.00 15.64 38 SER E O 1
ATOM 4501 N N . SER E 1 39 ? 211.502 -16.886 10.514 1.00 16.04 39 SER E N 1
ATOM 4502 C CA . SER E 1 39 ? 211.882 -18.182 9.953 1.00 15.12 39 SER E CA 1
ATOM 4503 C C . SER E 1 39 ? 211.427 -18.342 8.502 1.00 16.04 39 SER E C 1
ATOM 4504 O O . SER E 1 39 ? 211.561 -19.421 7.930 1.00 16.68 39 SER E O 1
ATOM 4507 N N . ARG E 1 40 ? 210.896 -17.280 7.909 1.00 15.69 40 ARG E N 1
ATOM 4508 C CA . ARG E 1 40 ? 210.443 -17.323 6.515 1.00 14.25 40 ARG E CA 1
ATOM 4509 C C . ARG E 1 40 ? 211.636 -17.431 5.550 1.00 17.19 40 ARG E C 1
ATOM 4510 O O . ARG E 1 40 ? 212.619 -16.720 5.705 1.00 20.10 40 ARG E O 1
ATOM 4518 N N . ARG E 1 41 ? 211.526 -18.306 4.550 1.00 16.74 41 ARG E N 1
ATOM 4519 C CA . ARG E 1 41 ? 212.542 -18.455 3.496 1.00 16.96 41 ARG E CA 1
ATOM 4520 C C . ARG E 1 41 ? 212.346 -17.434 2.385 1.00 16.35 41 ARG E C 1
ATOM 4521 O O . ARG E 1 41 ? 211.262 -16.861 2.254 1.00 20.52 41 ARG E O 1
ATOM 4529 N N . PRO E 1 42 ? 213.374 -17.236 1.552 1.00 18.41 42 PRO E N 1
ATOM 4530 C CA . PRO E 1 42 ? 213.219 -16.378 0.370 1.00 16.42 42 PRO E CA 1
ATOM 4531 C C . PRO E 1 42 ? 212.070 -16.773 -0.560 1.00 21.12 42 PRO E C 1
ATOM 4532 O O . PRO E 1 42 ? 211.582 -15.890 -1.285 1.00 22.45 42 PRO E O 1
ATOM 4536 N N . ASP E 1 43 ? 211.640 -18.039 -0.555 1.00 16.80 43 ASP E N 1
ATOM 4537 C CA . ASP E 1 43 ? 210.549 -18.467 -1.439 1.00 17.78 43 ASP E CA 1
ATOM 4538 C C . ASP E 1 43 ? 209.183 -18.378 -0.743 1.00 17.94 43 ASP E C 1
ATOM 4539 O O . ASP E 1 43 ? 208.188 -18.942 -1.215 1.00 20.92 43 ASP E O 1
ATOM 4544 N N . ASN E 1 44 ? 209.168 -17.682 0.388 1.00 20.41 44 ASN E N 1
ATOM 4545 C CA . ASN E 1 44 ? 207.946 -17.375 1.139 1.00 21.74 44 ASN E CA 1
ATOM 4546 C C . ASN E 1 44 ? 207.382 -18.542 1.926 1.00 24.33 44 ASN E C 1
ATOM 4547 O O . ASN E 1 44 ? 206.340 -18.399 2.566 1.00 27.40 44 ASN E O 1
ATOM 4552 N N . THR E 1 45 ? 208.071 -19.683 1.905 1.00 20.13 45 THR E N 1
ATOM 4553 C CA . THR E 1 45 ? 207.713 -20.789 2.784 1.00 17.78 45 THR E CA 1
ATOM 4554 C C . THR E 1 45 ? 208.287 -20.530 4.165 1.00 21.21 45 THR E C 1
ATOM 4555 O O . THR E 1 45 ? 209.088 -19.611 4.344 1.00 19.12 45 THR E O 1
ATOM 4559 N N . PHE E 1 46 ? 207.855 -21.317 5.144 1.00 21.46 46 PHE E N 1
ATOM 4560 C CA . PHE E 1 46 ? 208.255 -21.078 6.524 1.00 19.27 46 PHE E CA 1
ATOM 4561 C C . PHE E 1 46 ? 208.944 -22.287 7.129 1.00 20.49 46 PHE E C 1
ATOM 4562 O O . PHE E 1 46 ? 208.481 -23.415 6.985 1.00 22.70 46 PHE E O 1
ATOM 4570 N N . VAL E 1 47 ? 210.060 -22.050 7.808 1.00 17.60 47 VAL E N 1
ATOM 4571 C CA . VAL E 1 47 ? 210.619 -23.091 8.654 1.00 21.26 47 VAL E CA 1
ATOM 4572 C C . VAL E 1 47 ? 209.795 -23.119 9.946 1.00 15.28 47 VAL E C 1
ATOM 4573 O O . VAL E 1 47 ? 209.533 -22.078 10.540 1.00 15.64 47 VAL E O 1
ATOM 4577 N N . GLY E 1 48 ? 209.371 -24.304 10.368 1.00 16.99 48 GLY E N 1
ATOM 4578 C CA . GLY E 1 48 ? 208.717 -24.427 11.660 1.00 18.62 48 GLY E CA 1
ATOM 4579 C C . GLY E 1 48 ? 207.260 -24.018 11.719 1.00 18.15 48 GLY E C 1
ATOM 4580 O O . GLY E 1 48 ? 206.792 -23.513 12.735 1.00 19.14 48 GLY E O 1
ATOM 4581 N N . ALA E 1 49 ? 206.525 -24.252 10.638 1.00 16.65 49 ALA E N 1
ATOM 4582 C CA . ALA E 1 49 ? 205.086 -24.051 10.682 1.00 14.72 49 ALA E CA 1
ATOM 4583 C C . ALA E 1 49 ? 204.407 -25.069 9.777 1.00 20.97 49 ALA E C 1
ATOM 4584 O O . ALA E 1 49 ? 203.571 -24.713 8.947 1.00 22.22 49 ALA E O 1
ATOM 4586 N N . GLU E 1 50 ? 204.770 -26.336 9.946 1.00 24.99 50 GLU E N 1
ATOM 4587 C CA . GLU E 1 50 ? 204.303 -27.387 9.054 1.00 23.02 50 GLU E CA 1
ATOM 4588 C C . GLU E 1 50 ? 202.787 -27.510 9.105 1.00 25.25 50 GLU E C 1
ATOM 4589 O O . GLU E 1 50 ? 202.212 -27.647 10.175 1.00 26.23 50 GLU E O 1
ATOM 4595 N N . PRO E 1 51 ? 202.136 -27.473 7.936 1.00 25.36 51 PRO E N 1
ATOM 4596 C CA . PRO E 1 51 ? 200.675 -27.620 7.824 1.00 28.89 51 PRO E CA 1
ATOM 4597 C C . PRO E 1 51 ? 200.154 -29.019 8.163 1.00 33.06 51 PRO E C 1
ATOM 4598 O O . PRO E 1 51 ? 200.757 -30.015 7.760 1.00 27.91 51 PRO E O 1
ATOM 4602 N N . ASP E 1 52 ? 199.032 -29.105 8.876 1.00 30.76 52 ASP E N 1
ATOM 4603 C CA . ASP E 1 52 ? 198.414 -30.411 9.100 1.00 38.80 52 ASP E CA 1
ATOM 4604 C C . ASP E 1 52 ? 197.681 -30.864 7.831 1.00 44.81 52 ASP E C 1
ATOM 4605 O O . ASP E 1 52 ? 197.675 -30.147 6.826 1.00 42.21 52 ASP E O 1
ATOM 4610 N N . ASP E 1 53 ? 197.072 -32.047 7.876 1.00 44.30 53 ASP E N 1
ATOM 4611 C CA . ASP E 1 53 ? 196.402 -32.607 6.704 1.00 56.78 53 ASP E CA 1
ATOM 4612 C C . ASP E 1 53 ? 195.216 -31.737 6.302 1.00 57.32 53 ASP E C 1
ATOM 4613 O O . ASP E 1 53 ? 194.708 -31.836 5.187 1.00 65.34 53 ASP E O 1
ATOM 4618 N N . THR E 1 54 ? 194.781 -30.893 7.231 1.00 53.18 54 THR E N 1
ATOM 4619 C CA . THR E 1 54 ? 193.692 -29.951 6.997 1.00 48.44 54 THR E CA 1
ATOM 4620 C C . THR E 1 54 ? 194.202 -28.709 6.275 1.00 38.81 54 THR E C 1
ATOM 4621 O O . THR E 1 54 ? 193.422 -27.946 5.707 1.00 40.12 54 THR E O 1
ATOM 4625 N N . GLY E 1 55 ? 195.520 -28.519 6.296 1.00 36.27 55 GLY E N 1
ATOM 4626 C CA . GLY E 1 55 ? 196.156 -27.378 5.651 1.00 32.34 55 GLY E CA 1
ATOM 4627 C C . GLY E 1 55 ? 196.501 -26.260 6.622 1.00 30.84 55 GLY E C 1
ATOM 4628 O O . GLY E 1 55 ? 197.145 -25.278 6.261 1.00 32.53 55 GLY E O 1
ATOM 4629 N N A ARG E 1 56 ? 196.073 -26.425 7.868 0.27 28.46 56 ARG E N 1
ATOM 4630 N N B ARG E 1 56 ? 196.050 -26.405 7.863 0.73 28.42 56 ARG E N 1
ATOM 4631 C CA A ARG E 1 56 ? 196.311 -25.435 8.909 0.27 25.66 56 ARG E CA 1
ATOM 4632 C CA B ARG E 1 56 ? 196.289 -25.403 8.893 0.73 25.06 56 ARG E CA 1
ATOM 4633 C C A ARG E 1 56 ? 197.747 -25.512 9.432 0.27 23.92 56 ARG E C 1
ATOM 4634 C C B ARG E 1 56 ? 197.720 -25.497 9.441 0.73 23.84 56 ARG E C 1
ATOM 4635 O O A ARG E 1 56 ? 198.189 -26.574 9.869 0.27 24.33 56 ARG E O 1
ATOM 4636 O O B ARG E 1 56 ? 198.131 -26.557 9.906 0.73 23.87 56 ARG E O 1
ATOM 4651 N N . PRO E 1 57 ? 198.483 -24.385 9.385 1.00 23.30 57 PRO E N 1
ATOM 4652 C CA . PRO E 1 57 ? 199.868 -24.369 9.886 1.00 20.46 57 PRO E CA 1
ATOM 4653 C C . PRO E 1 57 ? 199.939 -24.717 11.362 1.00 19.91 57 PRO E C 1
ATOM 4654 O O . PRO E 1 57 ? 199.020 -24.391 12.137 1.00 20.49 57 PRO E O 1
ATOM 4658 N N A ARG E 1 58 ? 201.015 -25.401 11.739 0.50 19.80 58 ARG E N 1
ATOM 4659 N N B ARG E 1 58 ? 200.998 -25.425 11.746 0.50 19.64 58 ARG E N 1
ATOM 4660 C CA A ARG E 1 58 ? 201.287 -25.716 13.132 0.50 18.63 58 ARG E CA 1
ATOM 4661 C CA B ARG E 1 58 ? 201.271 -25.710 13.150 0.50 18.55 58 ARG E CA 1
ATOM 4662 C C A ARG E 1 58 ? 202.603 -25.067 13.550 0.50 18.62 58 ARG E C 1
ATOM 4663 C C B ARG E 1 58 ? 202.595 -25.066 13.545 0.50 18.67 58 ARG E C 1
ATOM 4664 O O A ARG E 1 58 ? 203.655 -25.706 13.514 0.50 20.50 58 ARG E O 1
ATOM 4665 O O B ARG E 1 58 ? 203.645 -25.705 13.486 0.50 20.62 58 ARG E O 1
ATOM 4680 N N . PRO E 1 59 ? 202.549 -23.781 13.925 1.00 21.11 59 PRO E N 1
ATOM 4681 C CA . PRO E 1 59 ? 203.760 -23.045 14.310 1.00 19.77 59 PRO E CA 1
ATOM 4682 C C . PRO E 1 59 ? 204.473 -23.713 15.480 1.00 21.44 59 PRO E C 1
ATOM 4683 O O . PRO E 1 59 ? 203.828 -24.096 16.463 1.00 20.96 59 PRO E O 1
ATOM 4687 N N . ASN E 1 60 ? 205.783 -23.853 15.364 1.00 16.52 60 ASN E N 1
ATOM 4688 C CA . ASN E 1 60 ? 206.597 -24.487 16.402 1.00 15.30 60 ASN E CA 1
ATOM 4689 C C . ASN E 1 60 ? 207.659 -23.498 16.879 1.00 19.92 60 ASN E C 1
ATOM 4690 O O . ASN E 1 60 ? 208.603 -23.203 16.150 1.00 18.35 60 ASN E O 1
ATOM 4695 N N . ILE E 1 61 ? 207.516 -22.994 18.104 1.00 16.25 61 ILE E N 1
ATOM 4696 C CA . ILE E 1 61 ? 208.415 -21.945 18.584 1.00 19.74 61 ILE E CA 1
ATOM 4697 C C . ILE E 1 61 ? 209.872 -22.419 18.650 1.00 17.79 61 ILE E C 1
ATOM 4698 O O . ILE E 1 61 ? 210.793 -21.651 18.350 1.00 17.23 61 ILE E O 1
ATOM 4703 N N . GLU E 1 62 ? 210.092 -23.684 19.003 1.00 17.34 62 GLU E N 1
ATOM 4704 C CA . GLU E 1 62 ? 211.461 -24.195 19.077 1.00 17.20 62 GLU E CA 1
ATOM 4705 C C . GLU E 1 62 ? 212.143 -24.146 17.709 1.00 19.19 62 GLU E C 1
ATOM 4706 O O . GLU E 1 62 ? 213.267 -23.630 17.581 1.00 17.18 62 GLU E O 1
ATOM 4712 N N . LEU E 1 63 ? 211.481 -24.694 16.685 1.00 17.86 63 LEU E N 1
ATOM 4713 C CA . LEU E 1 63 ? 212.049 -24.668 15.334 1.00 17.42 63 LEU E CA 1
ATOM 4714 C C . LEU E 1 63 ? 212.238 -23.242 14.806 1.00 19.43 63 LEU E C 1
ATOM 4715 O O . LEU E 1 63 ? 213.253 -22.931 14.158 1.00 18.22 63 LEU E O 1
ATOM 4720 N N . GLN E 1 64 ? 211.264 -22.375 15.053 1.00 17.50 64 GLN E N 1
ATOM 4721 C CA . GLN E 1 64 ? 211.326 -21.024 14.515 1.00 15.68 64 GLN E CA 1
ATOM 4722 C C . GLN E 1 64 ? 212.420 -20.227 15.198 1.00 16.19 64 GLN E C 1
ATOM 4723 O O . GLN E 1 64 ? 213.158 -19.486 14.545 1.00 16.25 64 GLN E O 1
ATOM 4729 N N . THR E 1 65 ? 212.530 -20.378 16.513 1.00 15.90 65 THR E N 1
ATOM 4730 C CA . THR E 1 65 ? 213.543 -19.613 17.246 1.00 16.21 65 THR E CA 1
ATOM 4731 C C . THR E 1 65 ? 214.947 -20.017 16.792 1.00 15.42 65 THR E C 1
ATOM 4732 O O . THR E 1 65 ? 215.809 -19.169 16.568 1.00 19.77 65 THR E O 1
ATOM 4736 N N . ARG E 1 66 ? 215.177 -21.324 16.653 1.00 16.27 66 ARG E N 1
ATOM 4737 C CA . ARG E 1 66 ? 216.483 -21.793 16.234 1.00 15.47 66 ARG E CA 1
ATOM 4738 C C . ARG E 1 66 ? 216.804 -21.293 14.827 1.00 19.71 66 ARG E C 1
ATOM 4739 O O . ARG E 1 66 ? 217.924 -20.871 14.562 1.00 19.09 66 ARG E O 1
ATOM 4747 N N . GLU E 1 67 ? 215.818 -21.325 13.931 1.00 16.99 67 GLU E N 1
ATOM 4748 C CA . GLU E 1 67 ? 216.032 -20.853 12.564 1.00 15.00 67 GLU E CA 1
ATOM 4749 C C . GLU E 1 67 ? 216.258 -19.342 12.526 1.00 16.04 67 GLU E C 1
ATOM 4750 O O . GLU E 1 67 ? 217.097 -18.856 11.766 1.00 18.37 67 GLU E O 1
ATOM 4756 N N . VAL E 1 68 ? 215.514 -18.592 13.333 1.00 16.44 68 VAL E N 1
ATOM 4757 C CA . VAL E 1 68 ? 215.716 -17.133 13.357 1.00 15.36 68 VAL E CA 1
ATOM 4758 C C . VAL E 1 68 ? 217.140 -16.780 13.789 1.00 16.85 68 VAL E C 1
ATOM 4759 O O . VAL E 1 68 ? 217.814 -15.933 13.166 1.00 18.19 68 VAL E O 1
ATOM 4763 N N . ILE E 1 69 ? 217.621 -17.415 14.850 1.00 15.66 69 ILE E N 1
ATOM 4764 C CA . ILE E 1 69 ? 218.929 -17.034 15.358 1.00 19.50 69 ILE E CA 1
ATOM 4765 C C . ILE E 1 69 ? 220.002 -17.493 14.365 1.00 20.03 69 ILE E C 1
ATOM 4766 O O . ILE E 1 69 ? 221.013 -16.805 14.164 1.00 19.85 69 ILE E O 1
ATOM 4771 N N A SER E 1 70 ? 219.776 -18.641 13.732 0.55 20.17 70 SER E N 1
ATOM 4772 N N B SER E 1 70 ? 219.773 -18.641 13.735 0.45 20.23 70 SER E N 1
ATOM 4773 C CA A SER E 1 70 ? 220.687 -19.111 12.691 0.55 21.63 70 SER E CA 1
ATOM 4774 C CA B SER E 1 70 ? 220.670 -19.123 12.687 0.45 21.70 70 SER E CA 1
ATOM 4775 C C A SER E 1 70 ? 220.696 -18.150 11.499 0.55 21.90 70 SER E C 1
ATOM 4776 C C B SER E 1 70 ? 220.691 -18.158 11.499 0.45 21.75 70 SER E C 1
ATOM 4777 O O A SER E 1 70 ? 221.743 -17.903 10.895 0.55 20.00 70 SER E O 1
ATOM 4778 O O B SER E 1 70 ? 221.742 -17.913 10.902 0.45 20.31 70 SER E O 1
ATOM 4783 N N . ASN E 1 71 ? 219.521 -17.628 11.150 1.00 20.11 71 ASN E N 1
ATOM 4784 C CA . ASN E 1 71 ? 219.410 -16.664 10.049 1.00 22.68 71 ASN E CA 1
ATOM 4785 C C . ASN E 1 71 ? 220.163 -15.365 10.359 1.00 24.14 71 ASN E C 1
ATOM 4786 O O . ASN E 1 71 ? 220.818 -14.787 9.482 1.00 19.80 71 ASN E O 1
ATOM 4791 N N . ILE E 1 72 ? 220.079 -14.918 11.611 1.00 19.06 72 ILE E N 1
ATOM 4792 C CA . ILE E 1 72 ? 220.790 -13.715 12.043 1.00 20.02 72 ILE E CA 1
ATOM 4793 C C . ILE E 1 72 ? 222.292 -13.966 12.007 1.00 23.91 72 ILE E C 1
ATOM 4794 O O . ILE E 1 72 ? 223.064 -13.115 11.561 1.00 20.62 72 ILE E O 1
ATOM 4799 N N . ARG E 1 73 ? 222.717 -15.147 12.438 1.00 19.62 73 ARG E N 1
ATOM 4800 C CA . ARG E 1 73 ? 224.123 -15.497 12.312 1.00 18.44 73 ARG E CA 1
ATOM 4801 C C . ARG E 1 73 ? 224.593 -15.421 10.854 1.00 22.06 73 ARG E C 1
ATOM 4802 O O . ARG E 1 73 ? 225.669 -14.897 10.570 1.00 21.66 73 ARG E O 1
ATOM 4810 N N . ASP E 1 74 ? 223.788 -15.930 9.925 1.00 21.79 74 ASP E N 1
ATOM 4811 C CA . ASP E 1 74 ? 224.174 -15.905 8.515 1.00 20.33 74 ASP E CA 1
ATOM 4812 C C . ASP E 1 74 ? 224.301 -14.472 7.993 1.00 21.78 74 ASP E C 1
ATOM 4813 O O . ASP E 1 74 ? 225.234 -14.160 7.254 1.00 20.40 74 ASP E O 1
ATOM 4818 N N . ILE E 1 75 ? 223.325 -13.635 8.339 1.00 23.89 75 ILE E N 1
ATOM 4819 C CA . ILE E 1 75 ? 223.329 -12.231 7.932 1.00 22.75 75 ILE E CA 1
ATOM 4820 C C . ILE E 1 75 ? 224.573 -11.535 8.459 1.00 24.53 75 ILE E C 1
ATOM 4821 O O . ILE E 1 75 ? 225.233 -10.800 7.730 1.00 22.54 75 ILE E O 1
ATOM 4826 N N . LEU E 1 76 ? 224.895 -11.775 9.726 1.00 24.45 76 LEU E N 1
ATOM 4827 C CA . LEU E 1 76 ? 226.074 -11.155 10.320 1.00 21.94 76 LEU E CA 1
ATOM 4828 C C . LEU E 1 76 ? 227.355 -11.689 9.680 1.00 26.94 76 LEU E C 1
ATOM 4829 O O . LEU E 1 76 ? 228.292 -10.939 9.450 1.00 27.06 76 LEU E O 1
ATOM 4834 N N . GLN E 1 77 ? 227.402 -12.976 9.367 1.00 24.59 77 GLN E N 1
ATOM 4835 C CA . GLN E 1 77 ? 228.610 -13.509 8.749 1.00 24.18 77 GLN E CA 1
ATOM 4836 C C . GLN E 1 77 ? 228.831 -12.897 7.354 1.00 25.85 77 GLN E C 1
ATOM 4837 O O . GLN E 1 77 ? 229.969 -12.757 6.900 1.00 27.87 77 GLN E O 1
ATOM 4843 N N . SER E 1 78 ? 227.749 -12.495 6.697 1.00 29.47 78 SER E N 1
ATOM 4844 C CA . SER E 1 78 ? 227.847 -11.864 5.384 1.00 32.38 78 SER E CA 1
ATOM 4845 C C . SER E 1 78 ? 228.624 -10.541 5.436 1.00 32.38 78 SER E C 1
ATOM 4846 O O . SER E 1 78 ? 229.181 -10.100 4.427 1.00 33.96 78 SER E O 1
ATOM 4849 N N . VAL E 1 79 ? 228.676 -9.914 6.609 1.00 30.25 79 VAL E N 1
ATOM 4850 C CA . VAL E 1 79 ? 229.418 -8.664 6.760 1.00 34.61 79 VAL E CA 1
ATOM 4851 C C . VAL E 1 79 ? 230.560 -8.777 7.773 1.00 35.23 79 VAL E C 1
ATOM 4852 O O . VAL E 1 79 ? 230.976 -7.784 8.374 1.00 31.75 79 VAL E O 1
ATOM 4856 N N . GLY E 1 80 ? 231.067 -9.990 7.958 1.00 31.33 80 GLY E N 1
ATOM 4857 C CA . GLY E 1 80 ? 232.275 -10.188 8.737 1.00 32.69 80 GLY E CA 1
ATOM 4858 C C . GLY E 1 80 ? 232.117 -10.264 10.243 1.00 24.53 80 GLY E C 1
ATOM 4859 O O . GLY E 1 80 ? 233.113 -10.238 10.972 1.00 30.89 80 GLY E O 1
ATOM 4860 N N . ALA E 1 81 ? 230.877 -10.372 10.713 1.00 24.90 81 ALA E N 1
ATOM 4861 C CA . ALA E 1 81 ? 230.607 -10.449 12.141 1.00 24.72 81 ALA E CA 1
ATOM 4862 C C . ALA E 1 81 ? 230.007 -11.810 12.514 1.00 22.93 81 ALA E C 1
ATOM 4863 O O . ALA E 1 81 ? 229.775 -12.647 11.644 1.00 27.03 81 ALA E O 1
ATOM 4865 N N . ASP E 1 82 ? 229.771 -12.039 13.805 1.00 25.50 82 ASP E N 1
ATOM 4866 C CA . ASP E 1 82 ? 229.116 -13.273 14.239 1.00 23.11 82 ASP E CA 1
ATOM 4867 C C . ASP E 1 82 ? 228.289 -13.027 15.509 1.00 22.09 82 ASP E C 1
ATOM 4868 O O . ASP E 1 82 ? 228.165 -11.878 15.962 1.00 23.29 82 ASP E O 1
ATOM 4873 N N . LEU E 1 83 ? 227.690 -14.076 16.064 1.00 23.45 83 LEU E N 1
ATOM 4874 C CA . LEU E 1 83 ? 226.770 -13.889 17.196 1.00 23.64 83 LEU E CA 1
ATOM 4875 C C . LEU E 1 83 ? 227.513 -13.355 18.416 1.00 24.91 83 LEU E C 1
ATOM 4876 O O . LEU E 1 83 ? 226.914 -12.761 19.310 1.00 22.97 83 LEU E O 1
ATOM 4881 N N . GLY E 1 84 ? 228.826 -13.559 18.438 1.00 22.44 84 GLY E N 1
ATOM 4882 C CA . GLY E 1 84 ? 229.652 -13.030 19.512 1.00 22.55 84 GLY E CA 1
ATOM 4883 C C . GLY E 1 84 ? 229.750 -11.514 19.494 1.00 24.41 84 GLY E C 1
ATOM 4884 O O . GLY E 1 84 ? 230.252 -10.901 20.437 1.00 24.99 84 GLY E O 1
ATOM 4885 N N . ASP E 1 85 ? 229.273 -10.901 18.416 1.00 20.31 85 ASP E N 1
ATOM 4886 C CA . ASP E 1 85 ? 229.343 -9.449 18.285 1.00 23.09 85 ASP E CA 1
ATOM 4887 C C . ASP E 1 85 ? 228.010 -8.797 18.613 1.00 21.08 85 ASP E C 1
ATOM 4888 O O . ASP E 1 85 ? 227.907 -7.569 18.621 1.00 24.01 85 ASP E O 1
ATOM 4893 N N . VAL E 1 86 ? 226.997 -9.612 18.884 1.00 19.23 86 VAL E N 1
ATOM 4894 C CA . VAL E 1 86 ? 225.666 -9.076 19.166 1.00 20.12 86 VAL E CA 1
ATOM 4895 C C . VAL E 1 86 ? 225.671 -8.441 20.555 1.00 21.86 86 VAL E C 1
ATOM 4896 O O . VAL E 1 86 ? 226.272 -8.989 21.494 1.00 20.84 86 VAL E O 1
ATOM 4900 N N . VAL E 1 87 ? 225.042 -7.276 20.691 1.00 20.73 87 VAL E N 1
ATOM 4901 C CA . VAL E 1 87 ? 225.049 -6.575 21.976 1.00 18.22 87 VAL E CA 1
ATOM 4902 C C . VAL E 1 87 ? 223.631 -6.256 22.470 1.00 17.34 87 VAL E C 1
ATOM 4903 O O . VAL E 1 87 ? 223.439 -6.018 23.660 1.00 20.36 87 VAL E O 1
ATOM 4907 N N . GLU E 1 88 ? 222.642 -6.255 21.577 1.00 17.34 88 GLU E N 1
ATOM 4908 C CA . GLU E 1 88 ? 221.247 -6.091 22.011 1.00 17.13 88 GLU E CA 1
ATOM 4909 C C . GLU E 1 88 ? 220.314 -6.979 21.202 1.00 22.66 88 GLU E C 1
ATOM 4910 O O . GLU E 1 88 ? 220.342 -6.974 19.976 1.00 21.52 88 GLU E O 1
ATOM 4916 N N . VAL E 1 89 ? 219.487 -7.739 21.906 1.00 15.59 89 VAL E N 1
ATOM 4917 C CA . VAL E 1 89 ? 218.483 -8.573 21.284 1.00 16.49 89 VAL E CA 1
ATOM 4918 C C . VAL E 1 89 ? 217.093 -8.081 21.682 1.00 17.76 89 VAL E C 1
ATOM 4919 O O . VAL E 1 89 ? 216.824 -7.879 22.861 1.00 21.38 89 VAL E O 1
ATOM 4923 N N . CYS E 1 90 ? 216.228 -7.868 20.698 1.00 16.64 90 CYS E N 1
ATOM 4924 C CA . CYS E 1 90 ? 214.826 -7.574 20.954 1.00 13.69 90 CYS E CA 1
ATOM 4925 C C . CYS E 1 90 ? 213.989 -8.690 20.338 1.00 19.48 90 CYS E C 1
ATOM 4926 O O . CYS E 1 90 ? 214.007 -8.860 19.125 1.00 15.48 90 CYS E O 1
ATOM 4929 N N . SER E 1 91 ? 213.251 -9.431 21.164 1.00 15.20 91 SER E N 1
ATOM 4930 C CA . SER E 1 91 ? 212.486 -10.580 20.679 1.00 15.19 91 SER E CA 1
ATOM 4931 C C . SER E 1 91 ? 210.997 -10.314 20.736 1.00 18.05 91 SER E C 1
ATOM 4932 O O . SER E 1 91 ? 210.486 -9.837 21.745 1.00 18.45 91 SER E O 1
ATOM 4935 N N . TYR E 1 92 ? 210.313 -10.611 19.639 1.00 15.68 92 TYR E N 1
ATOM 4936 C CA . TYR E 1 92 ? 208.872 -10.415 19.535 1.00 15.06 92 TYR E CA 1
ATOM 4937 C C . TYR E 1 92 ? 208.157 -11.752 19.365 1.00 16.95 92 TYR E C 1
ATOM 4938 O O . TYR E 1 92 ? 208.213 -12.374 18.296 1.00 18.31 92 TYR E O 1
ATOM 4947 N N . LEU E 1 93 ? 207.518 -12.206 20.440 1.00 16.65 93 LEU E N 1
ATOM 4948 C CA . LEU E 1 93 ? 206.653 -13.382 20.416 1.00 17.66 93 LEU E CA 1
ATOM 4949 C C . LEU E 1 93 ? 205.238 -12.945 20.052 1.00 14.73 93 LEU E C 1
ATOM 4950 O O . LEU E 1 93 ? 204.974 -11.739 19.911 1.00 16.30 93 LEU E O 1
ATOM 4955 N N . VAL E 1 94 ? 204.326 -13.906 19.911 1.00 16.68 94 VAL E N 1
ATOM 4956 C CA . VAL E 1 94 ? 202.909 -13.577 19.777 1.00 16.43 94 VAL E CA 1
ATOM 4957 C C . VAL E 1 94 ? 202.089 -14.141 20.927 1.00 16.88 94 VAL E C 1
ATOM 4958 O O . VAL E 1 94 ? 200.963 -13.712 21.155 1.00 18.02 94 VAL E O 1
ATOM 4962 N N A ASN E 1 95 ? 202.622 -15.136 21.624 0.46 15.10 95 ASN E N 1
ATOM 4963 N N B ASN E 1 95 ? 202.708 -15.055 21.680 0.54 16.21 95 ASN E N 1
ATOM 4964 C CA A ASN E 1 95 ? 201.971 -15.599 22.838 0.46 15.58 95 ASN E CA 1
ATOM 4965 C CA B ASN E 1 95 ? 202.053 -15.824 22.734 0.54 17.16 95 ASN E CA 1
ATOM 4966 C C A ASN E 1 95 ? 203.015 -16.055 23.834 0.46 17.21 95 ASN E C 1
ATOM 4967 C C B ASN E 1 95 ? 203.051 -16.139 23.860 0.54 17.10 95 ASN E C 1
ATOM 4968 O O A ASN E 1 95 ? 203.917 -16.823 23.502 0.46 17.61 95 ASN E O 1
ATOM 4969 O O B ASN E 1 95 ? 203.984 -16.907 23.634 0.54 19.94 95 ASN E O 1
ATOM 4978 N N . MET E 1 96 ? 202.887 -15.555 25.053 1.00 15.24 96 MET E N 1
ATOM 4979 C CA . MET E 1 96 ? 203.876 -15.794 26.118 1.00 17.94 96 MET E CA 1
ATOM 4980 C C . MET E 1 96 ? 203.920 -17.234 26.579 1.00 21.14 96 MET E C 1
ATOM 4981 O O . MET E 1 96 ? 204.836 -17.618 27.306 1.00 21.02 96 MET E O 1
ATOM 4986 N N . ASN E 1 97 ? 202.933 -18.035 26.183 1.00 17.74 97 ASN E N 1
ATOM 4987 C CA . ASN E 1 97 ? 203.003 -19.461 26.496 1.00 16.33 97 ASN E CA 1
ATOM 4988 C C . ASN E 1 97 ? 204.121 -20.143 25.709 1.00 19.72 97 ASN E C 1
ATOM 4989 O O . ASN E 1 97 ? 204.492 -21.289 25.999 1.00 21.27 97 ASN E O 1
ATOM 4994 N N . ASP E 1 98 ? 204.642 -19.432 24.712 1.00 18.77 98 ASP E N 1
ATOM 4995 C CA . ASP E 1 98 ? 205.784 -19.899 23.929 1.00 18.69 98 ASP E CA 1
ATOM 4996 C C . ASP E 1 98 ? 207.119 -19.506 24.560 1.00 19.49 98 ASP E C 1
ATOM 4997 O O . ASP E 1 98 ? 208.182 -19.859 24.039 1.00 17.83 98 ASP E O 1
ATOM 5002 N N . PHE E 1 99 ? 207.073 -18.742 25.651 1.00 16.65 99 PHE E N 1
ATOM 5003 C CA . PHE E 1 99 ? 208.298 -18.183 26.239 1.00 18.54 99 PHE E CA 1
ATOM 5004 C C . PHE E 1 99 ? 209.328 -19.226 26.679 1.00 17.55 99 PHE E C 1
ATOM 5005 O O . PHE E 1 99 ? 210.511 -19.125 26.342 1.00 17.99 99 PHE E O 1
ATOM 5013 N N . ALA E 1 100 ? 208.895 -20.219 27.445 1.00 17.41 100 ALA E N 1
ATOM 5014 C CA . ALA E 1 100 ? 209.842 -21.182 28.018 1.00 22.48 100 ALA E CA 1
ATOM 5015 C C . ALA E 1 100 ? 210.684 -21.872 26.933 1.00 20.74 100 ALA E C 1
ATOM 5016 O O . ALA E 1 100 ? 211.906 -21.995 27.067 1.00 18.33 100 ALA E O 1
ATOM 5018 N N . ALA E 1 101 ? 210.036 -22.287 25.848 1.00 19.46 101 ALA E N 1
ATOM 5019 C CA . ALA E 1 101 ? 210.725 -23.015 24.790 1.00 18.98 101 ALA E CA 1
ATOM 5020 C C . ALA E 1 101 ? 211.651 -22.086 24.006 1.00 19.13 101 ALA E C 1
ATOM 5021 O O . ALA E 1 101 ? 212.750 -22.482 23.625 1.00 18.99 101 ALA E O 1
ATOM 5023 N N . TYR E 1 102 ? 211.189 -20.860 23.755 1.00 17.68 102 TYR E N 1
ATOM 5024 C CA . TYR E 1 102 ? 212.009 -19.840 23.110 1.00 15.58 102 TYR E CA 1
ATOM 5025 C C . TYR E 1 102 ? 213.257 -19.568 23.941 1.00 17.86 102 TYR E C 1
ATOM 5026 O O . TYR E 1 102 ? 214.365 -19.490 23.419 1.00 15.74 102 TYR E O 1
ATOM 5035 N N . ASN E 1 103 ? 213.058 -19.433 25.244 1.00 18.26 103 ASN E N 1
ATOM 5036 C CA . ASN E 1 103 ? 214.139 -19.177 26.193 1.00 17.61 103 ASN E CA 1
ATOM 5037 C C . ASN E 1 103 ? 215.216 -20.265 26.149 1.00 20.07 103 ASN E C 1
ATOM 5038 O O . ASN E 1 103 ? 216.422 -19.977 26.202 1.00 20.25 103 ASN E O 1
ATOM 5043 N N . LYS E 1 104 ? 214.782 -21.519 26.037 1.00 17.71 104 LYS E N 1
ATOM 5044 C CA . LYS E 1 104 ? 215.728 -22.630 26.004 1.00 23.28 104 LYS E CA 1
ATOM 5045 C C . LYS E 1 104 ? 216.561 -22.591 24.730 1.00 21.50 104 LYS E C 1
ATOM 5046 O O . LYS E 1 104 ? 217.765 -22.828 24.770 1.00 20.90 104 LYS E O 1
ATOM 5052 N N . VAL E 1 105 ? 215.927 -22.285 23.599 1.00 19.50 105 VAL E N 1
ATOM 5053 C CA . VAL E 1 105 ? 216.676 -22.175 22.348 1.00 20.23 105 VAL E CA 1
ATOM 5054 C C . VAL E 1 105 ? 217.658 -21.012 22.408 1.00 20.28 105 VAL E C 1
ATOM 5055 O O . VAL E 1 105 ? 218.802 -21.148 21.986 1.00 20.03 105 VAL E O 1
ATOM 5059 N N . TYR E 1 106 ? 217.216 -19.871 22.930 1.00 16.56 106 TYR E N 1
ATOM 5060 C CA . TYR E 1 106 ? 218.105 -18.718 23.088 1.00 20.82 106 TYR E CA 1
ATOM 5061 C C . TYR E 1 106 ? 219.406 -19.121 23.796 1.00 23.22 106 TYR E C 1
ATOM 5062 O O . TYR E 1 106 ? 220.489 -18.739 23.372 1.00 22.69 106 TYR E O 1
ATOM 5071 N N . ALA E 1 107 ? 219.287 -19.938 24.838 1.00 23.36 107 ALA E N 1
ATOM 5072 C CA . ALA E 1 107 ? 220.446 -20.370 25.627 1.00 21.56 107 ALA E CA 1
ATOM 5073 C C . ALA E 1 107 ? 221.410 -21.279 24.864 1.00 21.30 107 ALA E C 1
ATOM 5074 O O . ALA E 1 107 ? 222.522 -21.542 25.330 1.00 23.87 107 ALA E O 1
ATOM 5076 N N . GLU E 1 108 ? 220.980 -21.776 23.705 1.00 20.19 108 GLU E N 1
ATOM 5077 C CA . GLU E 1 108 ? 221.858 -22.571 22.851 1.00 19.86 108 GLU E CA 1
ATOM 5078 C C . GLU E 1 108 ? 222.906 -21.692 22.188 1.00 21.82 108 GLU E C 1
ATOM 5079 O O . GLU E 1 108 ? 223.997 -22.166 21.846 1.00 24.96 108 GLU E O 1
ATOM 5085 N N . PHE E 1 109 ? 222.576 -20.409 22.029 1.00 22.31 109 PHE E N 1
ATOM 5086 C CA . PHE E 1 109 ? 223.392 -19.480 21.240 1.00 28.09 109 PHE E CA 1
ATOM 5087 C C . PHE E 1 109 ? 224.063 -18.366 22.050 1.00 28.95 109 PHE E C 1
ATOM 5088 O O . PHE E 1 109 ? 225.129 -17.881 21.670 1.00 26.08 109 PHE E O 1
ATOM 5096 N N . PHE E 1 110 ? 223.429 -17.944 23.140 1.00 22.90 110 PHE E N 1
ATOM 5097 C CA . PHE E 1 110 ? 223.927 -16.826 23.938 1.00 22.94 110 PHE E CA 1
ATOM 5098 C C . PHE E 1 110 ? 224.002 -17.178 25.416 1.00 32.22 110 PHE E C 1
ATOM 5099 O O . PHE E 1 110 ? 223.286 -18.060 25.888 1.00 29.02 110 PHE E O 1
ATOM 5107 N N . ASP E 1 111 ? 224.845 -16.463 26.157 1.00 32.46 111 ASP E N 1
ATOM 5108 C CA . ASP E 1 111 ? 224.834 -16.589 27.608 1.00 33.62 111 ASP E CA 1
ATOM 5109 C C . ASP E 1 111 ? 224.934 -15.223 28.280 1.00 26.38 111 ASP E C 1
ATOM 5110 O O . ASP E 1 111 ? 224.783 -14.197 27.626 1.00 24.72 111 ASP E O 1
ATOM 5115 N N . ALA E 1 112 ? 225.186 -15.211 29.583 1.00 31.36 112 ALA E N 1
ATOM 5116 C CA . ALA E 1 112 ? 225.099 -13.976 30.347 1.00 31.14 112 ALA E CA 1
ATOM 5117 C C . ALA E 1 112 ? 226.292 -13.053 30.115 1.00 30.96 112 ALA E C 1
ATOM 5118 O O . ALA E 1 112 ? 226.334 -11.948 30.659 1.00 29.99 112 ALA E O 1
ATOM 5120 N N . THR E 1 113 ? 227.260 -13.500 29.321 1.00 23.72 113 THR E N 1
ATOM 5121 C CA . THR E 1 113 ? 228.345 -12.618 28.897 1.00 29.72 113 THR E CA 1
ATOM 5122 C C . THR E 1 113 ? 227.995 -11.941 27.572 1.00 27.32 113 THR E C 1
ATOM 5123 O O . THR E 1 113 ? 228.737 -11.081 27.095 1.00 29.14 113 THR E O 1
ATOM 5127 N N . GLY E 1 114 ? 226.862 -12.338 26.990 1.00 24.05 114 GLY E N 1
ATOM 5128 C CA . GLY E 1 114 ? 226.424 -11.833 25.698 1.00 28.76 114 GLY E CA 1
ATOM 5129 C C . GLY E 1 114 ? 225.537 -10.591 25.724 1.00 22.04 114 GLY E C 1
ATOM 5130 O O . GLY E 1 114 ? 225.665 -9.733 26.599 1.00 23.06 114 GLY E O 1
ATOM 5131 N N . PRO E 1 115 ? 224.617 -10.484 24.749 1.00 21.10 115 PRO E N 1
ATOM 5132 C CA . PRO E 1 115 ? 223.825 -9.262 24.573 1.00 19.76 115 PRO E CA 1
ATOM 5133 C C . PRO E 1 115 ? 222.747 -9.024 25.631 1.00 17.69 115 PRO E C 1
ATOM 5134 O O . PRO E 1 115 ? 222.252 -9.972 26.237 1.00 22.63 115 PRO E O 1
ATOM 5138 N N . ALA E 1 116 ? 222.395 -7.759 25.828 1.00 17.02 116 ALA E N 1
ATOM 5139 C CA . ALA E 1 116 ? 221.173 -7.419 26.559 1.00 14.98 116 ALA E CA 1
ATOM 5140 C C . ALA E 1 116 ? 220.000 -7.987 25.779 1.00 18.86 116 ALA E C 1
ATOM 5141 O O . ALA E 1 116 ? 220.083 -8.117 24.562 1.00 20.97 116 ALA E O 1
ATOM 5143 N N . ARG E 1 117 ? 218.911 -8.321 26.472 1.00 16.62 117 ARG E N 1
ATOM 5144 C CA . ARG E 1 117 ? 217.776 -8.950 25.820 1.00 16.58 117 ARG E CA 1
ATOM 5145 C C . ARG E 1 117 ? 216.468 -8.403 26.358 1.00 16.37 117 ARG E C 1
ATOM 5146 O O . ARG E 1 117 ? 216.326 -8.204 27.553 1.00 19.49 117 ARG E O 1
ATOM 5154 N N . THR E 1 118 ? 215.514 -8.182 25.462 1.00 16.01 118 THR E N 1
ATOM 5155 C CA . THR E 1 118 ? 214.164 -7.763 25.841 1.00 13.51 118 THR E CA 1
ATOM 5156 C C . THR E 1 118 ? 213.204 -8.637 25.051 1.00 18.01 118 THR E C 1
ATOM 5157 O O . THR E 1 118 ? 213.405 -8.850 23.857 1.00 19.50 118 THR E O 1
ATOM 5161 N N . THR E 1 119 ? 212.186 -9.169 25.724 1.00 19.69 119 THR E N 1
ATOM 5162 C CA . THR E 1 119 ? 211.219 -10.061 25.091 1.00 14.58 119 THR E CA 1
ATOM 5163 C C . THR E 1 119 ? 209.793 -9.617 25.419 1.00 16.77 119 THR E C 1
ATOM 5164 O O . THR E 1 119 ? 209.433 -9.502 26.594 1.00 18.36 119 THR E O 1
ATOM 5168 N N . VAL E 1 120 ? 208.976 -9.401 24.386 1.00 16.03 120 VAL E N 1
ATOM 5169 C CA . VAL E 1 120 ? 207.551 -9.082 24.569 1.00 12.55 120 VAL E CA 1
ATOM 5170 C C . VAL E 1 120 ? 206.724 -9.904 23.602 1.00 17.33 120 VAL E C 1
ATOM 5171 O O . VAL E 1 120 ? 207.253 -10.408 22.623 1.00 16.96 120 VAL E O 1
ATOM 5175 N N . ALA E 1 121 ? 205.429 -10.044 23.861 1.00 13.84 121 ALA E N 1
ATOM 5176 C CA . ALA E 1 121 ? 204.552 -10.574 22.820 1.00 13.59 121 ALA E CA 1
ATOM 5177 C C . ALA E 1 121 ? 203.796 -9.424 22.181 1.00 14.24 121 ALA E C 1
ATOM 5178 O O . ALA E 1 121 ? 203.250 -8.576 22.880 1.00 17.05 121 ALA E O 1
ATOM 5180 N N . VAL E 1 122 ? 203.780 -9.399 20.853 1.00 17.55 122 VAL E N 1
ATOM 5181 C CA . VAL E 1 122 ? 203.088 -8.349 20.105 1.00 14.39 122 VAL E CA 1
ATOM 5182 C C . VAL E 1 122 ? 201.695 -8.835 19.727 1.00 18.80 122 VAL E C 1
ATOM 5183 O O . VAL E 1 122 ? 201.385 -10.018 19.860 1.00 15.29 122 VAL E O 1
ATOM 5187 N N . HIS E 1 123 ? 200.839 -7.924 19.284 1.00 14.26 123 HIS E N 1
ATOM 5188 C CA . HIS E 1 123 ? 199.511 -8.309 18.805 1.00 14.41 123 HIS E CA 1
ATOM 5189 C C . HIS E 1 123 ? 199.587 -9.191 17.549 1.00 16.26 123 HIS E C 1
ATOM 5190 O O . HIS E 1 123 ? 198.886 -10.198 17.464 1.00 16.09 123 HIS E O 1
ATOM 5197 N N . GLN E 1 124 ? 200.444 -8.830 16.587 1.00 14.37 124 GLN E N 1
ATOM 5198 C CA . GLN E 1 124 ? 200.616 -9.632 15.379 1.00 14.21 124 GLN E CA 1
ATOM 5199 C C . GLN E 1 124 ? 202.010 -9.451 14.809 1.00 14.92 124 GLN E C 1
ATOM 5200 O O . GLN E 1 124 ? 202.562 -8.355 14.858 1.00 17.39 124 GLN E O 1
ATOM 5206 N N . LEU E 1 125 ? 202.541 -10.517 14.224 1.00 16.03 125 LEU E N 1
ATOM 5207 C CA . LEU E 1 125 ? 203.720 -10.422 13.374 1.00 15.90 125 LEU E CA 1
ATOM 5208 C C . LEU E 1 125 ? 203.228 -10.367 11.931 1.00 13.89 125 LEU E C 1
ATOM 5209 O O . LEU E 1 125 ? 202.035 -10.515 11.701 1.00 16.24 125 LEU E O 1
ATOM 5214 N N . PRO E 1 126 ? 204.124 -10.126 10.961 1.00 17.38 126 PRO E N 1
ATOM 5215 C CA . PRO E 1 126 ? 203.641 -9.840 9.594 1.00 18.85 126 PRO E CA 1
ATOM 5216 C C . PRO E 1 126 ? 202.988 -11.022 8.863 1.00 17.78 126 PRO E C 1
ATOM 5217 O O . PRO E 1 126 ? 202.295 -10.798 7.865 1.00 20.03 126 PRO E O 1
ATOM 5221 N N . HIS E 1 127 ? 203.185 -12.248 9.353 1.00 16.10 127 HIS E N 1
ATOM 5222 C CA . HIS E 1 127 ? 202.581 -13.430 8.753 1.00 14.85 127 HIS E CA 1
ATOM 5223 C C . HIS E 1 127 ? 201.999 -14.295 9.863 1.00 17.09 127 HIS E C 1
ATOM 5224 O O . HIS E 1 127 ? 202.619 -14.442 10.919 1.00 16.26 127 HIS E O 1
ATOM 5231 N N . PRO E 1 128 ? 200.810 -14.870 9.631 1.00 18.12 128 PRO E N 1
ATOM 5232 C CA . PRO E 1 128 ? 200.124 -15.591 10.710 1.00 15.40 128 PRO E CA 1
ATOM 5233 C C . PRO E 1 128 ? 200.827 -16.889 11.135 1.00 20.99 128 PRO E C 1
ATOM 5234 O O . PRO E 1 128 ? 200.520 -17.388 12.220 1.00 21.66 128 PRO E O 1
ATOM 5238 N N . GLN E 1 129 ? 201.726 -17.415 10.303 1.00 19.66 129 GLN E N 1
ATOM 5239 C CA . GLN E 1 129 ? 202.518 -18.613 10.631 1.00 21.30 129 GLN E CA 1
ATOM 5240 C C . GLN E 1 129 ? 203.631 -18.350 11.657 1.00 18.19 129 GLN E C 1
ATOM 5241 O O . GLN E 1 129 ? 204.202 -19.285 12.213 1.00 18.90 129 GLN E O 1
ATOM 5247 N N . LEU E 1 130 ? 203.960 -17.086 11.887 1.00 17.24 130 LEU E N 1
ATOM 5248 C CA . LEU E 1 130 ? 205.111 -16.750 12.735 1.00 15.29 130 LEU E CA 1
ATOM 5249 C C . LEU E 1 130 ? 204.777 -16.748 14.215 1.00 17.52 130 LEU E C 1
ATOM 5250 O O . LEU E 1 130 ? 203.725 -16.255 14.620 1.00 17.38 130 LEU E O 1
ATOM 5255 N N . VAL E 1 131 ? 205.692 -17.256 15.037 1.00 16.36 131 VAL E N 1
ATOM 5256 C CA . VAL E 1 131 ? 205.528 -17.107 16.481 1.00 16.62 131 VAL E CA 1
ATOM 5257 C C . VAL E 1 131 ? 206.728 -16.379 17.106 1.00 13.95 131 VAL E C 1
ATOM 5258 O O . VAL E 1 131 ? 206.776 -16.169 18.310 1.00 15.32 131 VAL E O 1
ATOM 5262 N N . ILE E 1 132 ? 207.705 -15.998 16.283 1.00 16.90 132 ILE E N 1
ATOM 5263 C CA . ILE E 1 132 ? 208.840 -15.232 16.792 1.00 15.83 132 ILE E CA 1
ATOM 5264 C C . ILE E 1 132 ? 209.504 -14.436 15.669 1.00 18.07 132 ILE E C 1
ATOM 5265 O O . ILE E 1 132 ? 209.599 -14.894 14.527 1.00 18.23 132 ILE E O 1
ATOM 5270 N N . GLU E 1 133 ? 209.915 -13.225 16.003 1.00 13.70 133 GLU E N 1
ATOM 5271 C CA . GLU E 1 133 ? 210.805 -12.433 15.152 1.00 13.86 133 GLU E CA 1
ATOM 5272 C C . GLU E 1 133 ? 211.818 -11.762 16.066 1.00 18.08 133 GLU E C 1
ATOM 5273 O O . GLU E 1 133 ? 211.477 -11.323 17.153 1.00 17.46 133 GLU E O 1
ATOM 5279 N N . ILE E 1 134 ? 213.072 -11.684 15.632 1.00 14.10 134 ILE E N 1
ATOM 5280 C CA . ILE E 1 134 ? 214.098 -11.086 16.478 1.00 12.88 134 ILE E CA 1
ATOM 5281 C C . ILE E 1 134 ? 214.859 -10.034 15.698 1.00 16.69 134 ILE E C 1
ATOM 5282 O O . ILE E 1 134 ? 215.281 -10.291 14.574 1.00 17.33 134 ILE E O 1
ATOM 5287 N N . LYS E 1 135 ? 215.042 -8.855 16.292 1.00 15.62 135 LYS E N 1
ATOM 5288 C CA . LYS E 1 135 ? 215.947 -7.859 15.710 1.00 14.24 135 LYS E CA 1
ATOM 5289 C C . LYS E 1 135 ? 217.156 -7.690 16.628 1.00 19.51 135 LYS E C 1
ATOM 5290 O O . LYS E 1 135 ? 217.019 -7.749 17.851 1.00 21.72 135 LYS E O 1
ATOM 5296 N N . VAL E 1 136 ? 218.342 -7.519 16.057 1.00 19.20 136 VAL E N 1
ATOM 5297 C CA . VAL E 1 136 ? 219.521 -7.340 16.913 1.00 20.33 136 VAL E CA 1
ATOM 5298 C C . VAL E 1 136 ? 220.347 -6.145 16.506 1.00 24.63 136 VAL E C 1
ATOM 5299 O O . VAL E 1 136 ? 220.240 -5.659 15.382 1.00 19.39 136 VAL E O 1
ATOM 5303 N N . VAL E 1 137 ? 221.152 -5.669 17.456 1.00 17.25 137 VAL E N 1
ATOM 5304 C CA . VAL E 1 137 ? 222.192 -4.699 17.197 1.00 19.49 137 VAL E CA 1
ATOM 5305 C C . VAL E 1 137 ? 223.507 -5.397 17.502 1.00 19.97 137 VAL E C 1
ATOM 5306 O O . VAL E 1 137 ? 223.631 -6.039 18.542 1.00 19.99 137 VAL E O 1
ATOM 5310 N N . ALA E 1 138 ? 224.476 -5.287 16.600 1.00 19.97 138 ALA E N 1
ATOM 5311 C CA . ALA E 1 138 ? 225.804 -5.847 16.855 1.00 20.56 138 ALA E CA 1
ATOM 5312 C C . ALA E 1 138 ? 226.879 -4.770 16.793 1.00 19.07 138 ALA E C 1
ATOM 5313 O O . ALA E 1 138 ? 226.672 -3.691 16.227 1.00 19.02 138 ALA E O 1
ATOM 5315 N N . TYR E 1 139 ? 228.026 -5.080 17.391 1.00 21.05 139 TYR E N 1
ATOM 5316 C CA . TYR E 1 139 ? 229.143 -4.159 17.485 1.00 21.91 139 TYR E CA 1
ATOM 5317 C C . TYR E 1 139 ? 230.389 -4.825 16.933 1.00 19.76 139 TYR E C 1
ATOM 5318 O O . TYR E 1 139 ? 230.843 -5.843 17.459 1.00 24.00 139 TYR E O 1
ATOM 5327 N N . LYS E 1 140 ? 230.921 -4.257 15.857 1.00 20.76 140 LYS E N 1
ATOM 5328 C CA . LYS E 1 140 ? 232.090 -4.804 15.174 1.00 23.23 140 LYS E CA 1
ATOM 5329 C C . LYS E 1 140 ? 232.807 -3.686 14.425 1.00 23.17 140 LYS E C 1
ATOM 5330 O O . LYS E 1 140 ? 232.483 -3.387 13.268 1.00 23.62 140 LYS E O 1
ATOM 5336 N N . PRO E 1 141 ? 233.774 -3.041 15.086 1.00 26.87 141 PRO E N 1
ATOM 5337 C CA . PRO E 1 141 ? 234.484 -1.981 14.365 1.00 27.92 141 PRO E CA 1
ATOM 5338 C C . PRO E 1 141 ? 235.227 -2.558 13.173 1.00 32.60 141 PRO E C 1
ATOM 5339 O O . PRO E 1 141 ? 235.688 -3.701 13.219 1.00 32.04 141 PRO E O 1
ATOM 5343 N N . LEU E 1 142 ? 235.313 -1.781 12.097 1.00 30.86 142 LEU E N 1
ATOM 5344 C CA . LEU E 1 142 ? 236.015 -2.222 10.895 1.00 46.45 142 LEU E CA 1
ATOM 5345 C C . LEU E 1 142 ? 237.525 -2.221 11.107 1.00 54.87 142 LEU E C 1
ATOM 5346 O O . LEU E 1 142 ? 238.046 -1.420 11.885 1.00 52.39 142 LEU E O 1
ATOM 5351 N N . ASP F 1 6 ? 234.845 -10.188 27.967 1.00 63.81 6 ASP F N 1
ATOM 5352 C CA . ASP F 1 6 ? 235.553 -9.223 28.800 1.00 57.80 6 ASP F CA 1
ATOM 5353 C C . ASP F 1 6 ? 234.662 -8.712 29.930 1.00 54.72 6 ASP F C 1
ATOM 5354 O O . ASP F 1 6 ? 233.920 -9.477 30.549 1.00 61.43 6 ASP F O 1
ATOM 5356 N N . ASN F 1 7 ? 234.747 -7.414 30.196 1.00 74.78 7 ASN F N 1
ATOM 5357 C CA . ASN F 1 7 ? 233.935 -6.796 31.232 1.00 63.75 7 ASN F CA 1
ATOM 5358 C C . ASN F 1 7 ? 232.725 -6.078 30.654 1.00 51.72 7 ASN F C 1
ATOM 5359 O O . ASN F 1 7 ? 232.078 -5.293 31.346 1.00 55.76 7 ASN F O 1
ATOM 5364 N N . SER F 1 8 ? 232.413 -6.348 29.390 1.00 43.70 8 SER F N 1
ATOM 5365 C CA . SER F 1 8 ? 231.352 -5.607 28.713 1.00 36.57 8 SER F CA 1
ATOM 5366 C C . SER F 1 8 ? 229.968 -5.949 29.275 1.00 28.34 8 SER F C 1
ATOM 5367 O O . SER F 1 8 ? 229.116 -5.078 29.360 1.00 27.06 8 SER F O 1
ATOM 5370 N N . ALA F 1 9 ? 229.754 -7.201 29.686 1.00 29.92 9 ALA F N 1
ATOM 5371 C CA . ALA F 1 9 ? 228.444 -7.603 30.219 1.00 29.58 9 ALA F CA 1
ATOM 5372 C C . ALA F 1 9 ? 228.437 -7.603 31.746 1.00 26.98 9 ALA F C 1
ATOM 5373 O O . ALA F 1 9 ? 229.423 -7.976 32.374 1.00 29.09 9 ALA F O 1
ATOM 5375 N N . LYS F 1 10 ? 227.321 -7.209 32.352 1.00 30.40 10 LYS F N 1
ATOM 5376 C CA . LYS F 1 10 ? 227.278 -7.177 33.804 1.00 28.31 10 LYS F CA 1
ATOM 5377 C C . LYS F 1 10 ? 225.975 -7.699 34.384 1.00 28.69 10 LYS F C 1
ATOM 5378 O O . LYS F 1 10 ? 224.880 -7.309 33.963 1.00 23.21 10 LYS F O 1
ATOM 5384 N N . LEU F 1 11 ? 226.125 -8.600 35.349 1.00 30.13 11 LEU F N 1
ATOM 5385 C CA . LEU F 1 11 ? 225.038 -9.024 36.219 1.00 31.24 11 LEU F CA 1
ATOM 5386 C C . LEU F 1 11 ? 225.123 -8.220 37.516 1.00 28.53 11 LEU F C 1
ATOM 5387 O O . LEU F 1 11 ? 226.122 -8.289 38.240 1.00 32.53 11 LEU F O 1
ATOM 5392 N N . VAL F 1 12 ? 224.079 -7.451 37.808 1.00 28.85 12 VAL F N 1
ATOM 5393 C CA . VAL F 1 12 ? 224.108 -6.531 38.937 1.00 33.04 12 VAL F CA 1
ATOM 5394 C C . VAL F 1 12 ? 223.628 -7.224 40.208 1.00 35.85 12 VAL F C 1
ATOM 5395 O O . VAL F 1 12 ? 222.521 -7.761 40.250 1.00 34.36 12 VAL F O 1
ATOM 5399 N N . GLU F 1 13 ? 224.464 -7.228 41.240 1.00 40.29 13 GLU F N 1
ATOM 5400 C CA . GLU F 1 13 ? 224.082 -7.870 42.493 1.00 44.36 13 GLU F CA 1
ATOM 5401 C C . GLU F 1 13 ? 222.910 -7.138 43.148 1.00 41.22 13 GLU F C 1
ATOM 5402 O O . GLU F 1 13 ? 222.803 -5.911 43.060 1.00 38.87 13 GLU F O 1
ATOM 5408 N N . GLY F 1 14 ? 222.016 -7.900 43.775 1.00 36.79 14 GLY F N 1
ATOM 5409 C CA . GLY F 1 14 ? 220.882 -7.329 44.481 1.00 37.30 14 GLY F CA 1
ATOM 5410 C C . GLY F 1 14 ? 219.699 -7.045 43.572 1.00 38.76 14 GLY F C 1
ATOM 5411 O O . GLY F 1 14 ? 218.662 -6.553 44.019 1.00 38.95 14 GLY F O 1
ATOM 5412 N N . LYS F 1 15 ? 219.858 -7.345 42.290 1.00 27.67 15 LYS F N 1
ATOM 5413 C CA . LYS F 1 15 ? 218.767 -7.211 41.333 1.00 26.54 15 LYS F CA 1
ATOM 5414 C C . LYS F 1 15 ? 218.170 -8.571 40.980 1.00 28.95 15 LYS F C 1
ATOM 5415 O O . LYS F 1 15 ? 218.823 -9.607 41.133 1.00 31.86 15 LYS F O 1
ATOM 5421 N N . ALA F 1 16 ? 216.924 -8.557 40.516 1.00 25.26 16 ALA F N 1
ATOM 5422 C CA . ALA F 1 16 ? 216.253 -9.777 40.088 1.00 29.37 16 ALA F CA 1
ATOM 5423 C C . ALA F 1 16 ? 217.085 -10.487 39.032 1.00 32.26 16 ALA F C 1
ATOM 5424 O O . ALA F 1 16 ? 217.560 -9.856 38.087 1.00 29.67 16 ALA F O 1
ATOM 5426 N N . LYS F 1 17 ? 217.254 -11.794 39.193 1.00 29.35 17 LYS F N 1
ATOM 5427 C CA . LYS F 1 17 ? 217.942 -12.597 38.192 1.00 26.50 17 LYS F CA 1
ATOM 5428 C C . LYS F 1 17 ? 217.181 -12.542 36.869 1.00 29.99 17 LYS F C 1
ATOM 5429 O O . LYS F 1 17 ? 215.986 -12.838 36.837 1.00 29.04 17 LYS F O 1
ATOM 5435 N N . PRO F 1 18 ? 217.873 -12.173 35.777 1.00 23.98 18 PRO F N 1
ATOM 5436 C CA . PRO F 1 18 ? 217.270 -12.193 34.437 1.00 26.30 18 PRO F CA 1
ATOM 5437 C C . PRO F 1 18 ? 216.609 -13.533 34.144 1.00 27.91 18 PRO F C 1
ATOM 5438 O O . PRO F 1 18 ? 217.104 -14.586 34.552 1.00 28.32 18 PRO F O 1
ATOM 5442 N N . MET F 1 19 ? 215.497 -13.492 33.426 1.00 26.28 19 MET F N 1
ATOM 5443 C CA . MET F 1 19 ? 214.721 -14.695 33.188 1.00 29.63 19 MET F CA 1
ATOM 5444 C C . MET F 1 19 ? 215.268 -15.548 32.043 1.00 29.36 19 MET F C 1
ATOM 5445 O O . MET F 1 19 ? 214.709 -16.598 31.724 1.00 36.30 19 MET F O 1
ATOM 5450 N N . GLY F 1 20 ? 216.360 -15.100 31.432 1.00 26.25 20 GLY F N 1
ATOM 5451 C CA . GLY F 1 20 ? 217.053 -15.889 30.426 1.00 30.79 20 GLY F CA 1
ATOM 5452 C C . GLY F 1 20 ? 218.554 -15.736 30.614 1.00 26.49 20 GLY F C 1
ATOM 5453 O O . GLY F 1 20 ? 218.989 -15.049 31.538 1.00 26.38 20 GLY F O 1
ATOM 5454 N N . SER F 1 21 ? 219.347 -16.353 29.744 1.00 28.00 21 SER F N 1
ATOM 5455 C CA . SER F 1 21 ? 220.797 -16.284 29.901 1.00 29.19 21 SER F CA 1
ATOM 5456 C C . SER F 1 21 ? 221.327 -15.009 29.250 1.00 26.76 21 SER F C 1
ATOM 5457 O O . SER F 1 21 ? 221.906 -15.031 28.160 1.00 26.39 21 SER F O 1
ATOM 5460 N N . PHE F 1 22 ? 221.119 -13.893 29.943 1.00 24.52 22 PHE F N 1
ATOM 5461 C CA . PHE F 1 22 ? 221.588 -12.594 29.475 1.00 24.83 22 PHE F CA 1
ATOM 5462 C C . PHE F 1 22 ? 221.910 -11.688 30.663 1.00 23.72 22 PHE F C 1
ATOM 5463 O O . PHE F 1 22 ? 221.424 -11.924 31.774 1.00 24.83 22 PHE F O 1
ATOM 5471 N N . PRO F 1 23 ? 222.732 -10.650 30.434 1.00 23.70 23 PRO F N 1
ATOM 5472 C CA . PRO F 1 23 ? 223.131 -9.716 31.494 1.00 22.53 23 PRO F CA 1
ATOM 5473 C C . PRO F 1 23 ? 222.115 -8.602 31.706 1.00 24.34 23 PRO F C 1
ATOM 5474 O O . PRO F 1 23 ? 221.251 -8.403 30.853 1.00 22.29 23 PRO F O 1
ATOM 5478 N N . HIS F 1 24 ? 222.225 -7.879 32.814 1.00 23.91 24 HIS F N 1
ATOM 5479 C CA . HIS F 1 24 ? 221.377 -6.707 33.038 1.00 21.61 24 HIS F CA 1
ATOM 5480 C C . HIS F 1 24 ? 221.729 -5.578 32.068 1.00 21.39 24 HIS F C 1
ATOM 5481 O O . HIS F 1 24 ? 220.859 -4.834 31.609 1.00 21.74 24 HIS F O 1
ATOM 5488 N N . VAL F 1 25 ? 223.018 -5.460 31.769 1.00 21.21 25 VAL F N 1
ATOM 5489 C CA . VAL F 1 25 ? 223.504 -4.375 30.925 1.00 22.67 25 VAL F CA 1
ATOM 5490 C C . VAL F 1 25 ? 224.722 -4.848 30.144 1.00 23.40 25 VAL F C 1
ATOM 5491 O O . VAL F 1 25 ? 225.543 -5.620 30.646 1.00 26.92 25 VAL F O 1
ATOM 5495 N N . LYS F 1 26 ? 224.816 -4.388 28.903 1.00 20.28 26 LYS F N 1
ATOM 5496 C CA . LYS F 1 26 ? 225.902 -4.765 28.000 1.00 19.26 26 LYS F CA 1
ATOM 5497 C C . LYS F 1 26 ? 226.540 -3.513 27.424 1.00 23.17 26 LYS F C 1
ATOM 5498 O O . LYS F 1 26 ? 225.841 -2.691 26.837 1.00 19.53 26 LYS F O 1
ATOM 5504 N N . ARG F 1 27 ? 227.853 -3.357 27.592 1.00 22.94 27 ARG F N 1
ATOM 5505 C CA . ARG F 1 27 ? 228.548 -2.255 26.938 1.00 26.96 27 ARG F CA 1
ATOM 5506 C C . ARG F 1 27 ? 228.937 -2.615 25.504 1.00 24.35 27 ARG F C 1
ATOM 5507 O O . ARG F 1 27 ? 229.294 -3.764 25.201 1.00 23.96 27 ARG F O 1
ATOM 5515 N N . ALA F 1 28 ? 228.858 -1.617 24.628 1.00 24.90 28 ALA F N 1
ATOM 5516 C CA . ALA F 1 28 ? 229.320 -1.733 23.256 1.00 24.08 28 ALA F CA 1
ATOM 5517 C C . ALA F 1 28 ? 229.961 -0.412 22.866 1.00 25.68 28 ALA F C 1
ATOM 5518 O O . ALA F 1 28 ? 229.266 0.584 22.627 1.00 25.59 28 ALA F O 1
ATOM 5520 N N . GLY F 1 29 ? 231.291 -0.387 22.829 1.00 26.91 29 GLY F N 1
ATOM 5521 C CA . GLY F 1 29 ? 232.003 0.864 22.647 1.00 26.78 29 GLY F CA 1
ATOM 5522 C C . GLY F 1 29 ? 231.582 1.867 23.711 1.00 27.03 29 GLY F C 1
ATOM 5523 O O . GLY F 1 29 ? 231.748 1.619 24.905 1.00 28.79 29 GLY F O 1
ATOM 5524 N N . ASP F 1 30 ? 231.023 2.994 23.282 1.00 22.52 30 ASP F N 1
ATOM 5525 C CA . ASP F 1 30 ? 230.648 4.051 24.219 1.00 25.57 30 ASP F CA 1
ATOM 5526 C C . ASP F 1 30 ? 229.233 3.869 24.758 1.00 22.31 30 ASP F C 1
ATOM 5527 O O . ASP F 1 30 ? 228.784 4.648 25.599 1.00 23.59 30 ASP F O 1
ATOM 5532 N N . PHE F 1 31 ? 228.538 2.844 24.276 1.00 19.98 31 PHE F N 1
ATOM 5533 C CA . PHE F 1 31 ? 227.112 2.698 24.569 1.00 18.11 31 PHE F CA 1
ATOM 5534 C C . PHE F 1 31 ? 226.857 1.632 25.623 1.00 19.75 31 PHE F C 1
ATOM 5535 O O . PHE F 1 31 ? 227.655 0.712 25.807 1.00 21.35 31 PHE F O 1
ATOM 5543 N N . LEU F 1 32 ? 225.737 1.780 26.320 1.00 22.73 32 LEU F N 1
ATOM 5544 C CA . LEU F 1 32 ? 225.273 0.774 27.261 1.00 23.00 32 LEU F CA 1
ATOM 5545 C C . LEU F 1 32 ? 223.862 0.373 26.884 1.00 23.12 32 LEU F C 1
ATOM 5546 O O . LEU F 1 32 ? 222.979 1.228 26.748 1.00 21.34 32 LEU F O 1
ATOM 5551 N N . PHE F 1 33 ? 223.654 -0.925 26.697 1.00 19.06 33 PHE F N 1
ATOM 5552 C CA . PHE F 1 33 ? 222.323 -1.434 26.422 1.00 20.32 33 PHE F CA 1
ATOM 5553 C C . PHE F 1 33 ? 221.782 -2.116 27.669 1.00 22.29 33 PHE F C 1
ATOM 5554 O O . PHE F 1 33 ? 222.363 -3.085 28.152 1.00 20.29 33 PHE F O 1
ATOM 5562 N N . VAL F 1 34 ? 220.692 -1.580 28.213 1.00 18.63 34 VAL F N 1
ATOM 5563 C CA . VAL F 1 34 ? 220.071 -2.176 29.389 1.00 21.38 34 VAL F CA 1
ATOM 5564 C C . VAL F 1 34 ? 218.887 -3.047 28.984 1.00 21.93 34 VAL F C 1
ATOM 5565 O O . VAL F 1 34 ? 217.961 -2.595 28.299 1.00 21.90 34 VAL F O 1
ATOM 5569 N N . SER F 1 35 ? 218.943 -4.310 29.394 1.00 18.72 35 SER F N 1
ATOM 5570 C CA . SER F 1 35 ? 217.892 -5.269 29.124 1.00 15.99 35 SER F CA 1
ATOM 5571 C C . SER F 1 35 ? 216.569 -4.755 29.663 1.00 18.46 35 SER F C 1
ATOM 5572 O O . SER F 1 35 ? 216.553 -4.045 30.668 1.00 17.74 35 SER F O 1
ATOM 5575 N N . GLY F 1 36 ? 215.471 -5.126 29.010 1.00 17.34 36 GLY F N 1
ATOM 5576 C CA . GLY F 1 36 ? 214.143 -4.775 29.503 1.00 17.42 36 GLY F CA 1
ATOM 5577 C C . GLY F 1 36 ? 213.987 -5.074 30.985 1.00 19.85 36 GLY F C 1
ATOM 5578 O O . GLY F 1 36 ? 214.284 -6.185 31.428 1.00 20.23 36 GLY F O 1
ATOM 5579 N N . THR F 1 37 ? 213.540 -4.075 31.749 1.00 19.79 37 THR F N 1
ATOM 5580 C CA . THR F 1 37 ? 213.547 -4.158 33.202 1.00 22.49 37 THR F CA 1
ATOM 5581 C C . THR F 1 37 ? 212.136 -3.947 33.753 1.00 22.69 37 THR F C 1
ATOM 5582 O O . THR F 1 37 ? 211.407 -3.068 33.290 1.00 18.93 37 THR F O 1
ATOM 5586 N N . SER F 1 38 ? 211.753 -4.800 34.700 1.00 18.27 38 SER F N 1
ATOM 5587 C CA . SER F 1 38 ? 210.434 -4.744 35.336 1.00 17.25 38 SER F CA 1
ATOM 5588 C C . SER F 1 38 ? 210.533 -4.369 36.810 1.00 23.10 38 SER F C 1
ATOM 5589 O O . SER F 1 38 ? 211.623 -4.126 37.329 1.00 21.12 38 SER F O 1
ATOM 5592 N N . SER F 1 39 ? 209.391 -4.345 37.492 1.00 18.84 39 SER F N 1
ATOM 5593 C CA . SER F 1 39 ? 209.383 -4.055 38.929 1.00 22.34 39 SER F CA 1
ATOM 5594 C C . SER F 1 39 ? 209.651 -5.291 39.793 1.00 21.81 39 SER F C 1
ATOM 5595 O O . SER F 1 39 ? 209.550 -5.225 41.029 1.00 20.12 39 SER F O 1
ATOM 5598 N N . ARG F 1 40 ? 209.970 -6.415 39.155 1.00 22.08 40 ARG F N 1
ATOM 5599 C CA . ARG F 1 40 ? 210.246 -7.654 39.892 1.00 22.08 40 ARG F CA 1
ATOM 5600 C C . ARG F 1 40 ? 211.434 -7.519 40.859 1.00 22.94 40 ARG F C 1
ATOM 5601 O O . ARG F 1 40 ? 212.525 -7.088 40.464 1.00 24.15 40 ARG F O 1
ATOM 5609 N N . ARG F 1 41 ? 211.205 -7.889 42.117 1.00 22.83 41 ARG F N 1
ATOM 5610 C CA . ARG F 1 41 ? 212.243 -7.848 43.154 1.00 23.84 41 ARG F CA 1
ATOM 5611 C C . ARG F 1 41 ? 213.171 -9.054 43.042 1.00 33.02 41 ARG F C 1
ATOM 5612 O O . ARG F 1 41 ? 212.833 -10.031 42.376 1.00 30.52 41 ARG F O 1
ATOM 5620 N N . PRO F 1 42 ? 214.337 -8.986 43.708 1.00 34.38 42 PRO F N 1
ATOM 5621 C CA . PRO F 1 42 ? 215.292 -10.096 43.847 1.00 37.80 42 PRO F CA 1
ATOM 5622 C C . PRO F 1 42 ? 214.644 -11.405 44.306 1.00 40.21 42 PRO F C 1
ATOM 5623 O O . PRO F 1 42 ? 215.074 -12.483 43.893 1.00 45.66 42 PRO F O 1
ATOM 5627 N N . ASP F 1 43 ? 213.629 -11.317 45.161 1.00 37.08 43 ASP F N 1
ATOM 5628 C CA . ASP F 1 43 ? 212.971 -12.510 45.675 1.00 34.07 43 ASP F CA 1
ATOM 5629 C C . ASP F 1 43 ? 211.793 -12.922 44.785 1.00 38.19 43 ASP F C 1
ATOM 5630 O O . ASP F 1 43 ? 210.956 -13.740 45.177 1.00 34.42 43 ASP F O 1
ATOM 5635 N N . ASN F 1 44 ? 211.741 -12.319 43.601 1.00 42.15 44 ASN F N 1
ATOM 5636 C CA . ASN F 1 44 ? 210.785 -12.668 42.545 1.00 42.03 44 ASN F CA 1
ATOM 5637 C C . ASN F 1 44 ? 209.330 -12.315 42.836 1.00 44.84 44 ASN F C 1
ATOM 5638 O O . ASN F 1 44 ? 208.431 -12.715 42.097 1.00 46.54 44 ASN F O 1
ATOM 5643 N N . THR F 1 45 ? 209.107 -11.550 43.899 1.00 41.99 45 THR F N 1
ATOM 5644 C CA . THR F 1 45 ? 207.830 -10.888 44.098 1.00 27.63 45 THR F CA 1
ATOM 5645 C C . THR F 1 45 ? 207.853 -9.634 43.243 1.00 24.44 45 THR F C 1
ATOM 5646 O O . THR F 1 45 ? 208.876 -9.332 42.620 1.00 30.24 45 THR F O 1
ATOM 5650 N N . PHE F 1 46 ? 206.742 -8.904 43.199 1.00 24.64 46 PHE F N 1
ATOM 5651 C CA . PHE F 1 46 ? 206.655 -7.739 42.319 1.00 25.61 46 PHE F CA 1
ATOM 5652 C C . PHE F 1 46 ? 206.218 -6.479 43.050 1.00 25.40 46 PHE F C 1
ATOM 5653 O O . PHE F 1 46 ? 205.144 -6.448 43.657 1.00 27.98 46 PHE F O 1
ATOM 5661 N N . VAL F 1 47 ? 207.036 -5.436 42.977 1.00 24.94 47 VAL F N 1
ATOM 5662 C CA . VAL F 1 47 ? 206.593 -4.134 43.441 1.00 21.30 47 VAL F CA 1
ATOM 5663 C C . VAL F 1 47 ? 205.418 -3.710 42.571 1.00 22.54 47 VAL F C 1
ATOM 5664 O O . VAL F 1 47 ? 205.458 -3.862 41.352 1.00 24.41 47 VAL F O 1
ATOM 5668 N N . GLY F 1 48 ? 204.362 -3.212 43.205 1.00 23.11 48 GLY F N 1
ATOM 5669 C CA . GLY F 1 48 ? 203.206 -2.739 42.467 1.00 26.19 48 GLY F CA 1
ATOM 5670 C C . GLY F 1 48 ? 202.336 -3.832 41.875 1.00 23.99 48 GLY F C 1
ATOM 5671 O O . GLY F 1 48 ? 201.688 -3.626 40.857 1.00 21.52 48 GLY F O 1
ATOM 5672 N N . ALA F 1 49 ? 202.310 -5.003 42.505 1.00 21.49 49 ALA F N 1
ATOM 5673 C CA . ALA F 1 49 ? 201.306 -5.990 42.141 1.00 24.89 49 ALA F CA 1
ATOM 5674 C C . ALA F 1 49 ? 200.973 -6.861 43.343 1.00 29.19 49 ALA F C 1
ATOM 5675 O O . ALA F 1 49 ? 200.858 -8.087 43.237 1.00 30.80 49 ALA F O 1
ATOM 5677 N N . GLU F 1 50 ? 200.823 -6.218 44.494 1.00 26.55 50 GLU F N 1
ATOM 5678 C CA . GLU F 1 50 ? 200.440 -6.929 45.707 1.00 32.78 50 GLU F CA 1
ATOM 5679 C C . GLU F 1 50 ? 199.132 -7.692 45.517 1.00 35.30 50 GLU F C 1
ATOM 5680 O O . GLU F 1 50 ? 198.148 -7.146 45.017 1.00 35.16 50 GLU F O 1
ATOM 5686 N N . PRO F 1 51 ? 199.129 -8.976 45.900 1.00 36.95 51 PRO F N 1
ATOM 5687 C CA . PRO F 1 51 ? 197.898 -9.769 45.883 1.00 39.17 51 PRO F CA 1
ATOM 5688 C C . PRO F 1 51 ? 196.835 -9.143 46.783 1.00 45.02 51 PRO F C 1
ATOM 5689 O O . PRO F 1 51 ? 197.175 -8.659 47.864 1.00 49.43 51 PRO F O 1
ATOM 5693 N N . ASP F 1 52 ? 195.580 -9.137 46.342 1.00 42.76 52 ASP F N 1
ATOM 5694 C CA . ASP F 1 52 ? 194.486 -8.648 47.180 1.00 48.41 52 ASP F CA 1
ATOM 5695 C C . ASP F 1 52 ? 193.962 -9.744 48.106 1.00 52.06 52 ASP F C 1
ATOM 5696 O O . ASP F 1 52 ? 194.581 -10.801 48.243 1.00 46.26 52 ASP F O 1
ATOM 5701 N N . ASP F 1 53 ? 192.806 -9.480 48.713 1.00 56.90 53 ASP F N 1
ATOM 5702 C CA . ASP F 1 53 ? 192.171 -10.386 49.667 1.00 67.96 53 ASP F CA 1
ATOM 5703 C C . ASP F 1 53 ? 192.045 -11.826 49.163 1.00 71.17 53 ASP F C 1
ATOM 5704 O O . ASP F 1 53 ? 192.126 -12.770 49.949 1.00 69.95 53 ASP F O 1
ATOM 5706 N N . THR F 1 54 ? 191.848 -11.990 47.857 1.00 64.47 54 THR F N 1
ATOM 5707 C CA . THR F 1 54 ? 191.653 -13.318 47.279 1.00 58.71 54 THR F CA 1
ATOM 5708 C C . THR F 1 54 ? 192.959 -13.924 46.763 1.00 61.01 54 THR F C 1
ATOM 5709 O O . THR F 1 54 ? 192.969 -15.041 46.244 1.00 56.29 54 THR F O 1
ATOM 5713 N N . GLY F 1 55 ? 194.058 -13.188 46.900 1.00 47.34 55 GLY F N 1
ATOM 5714 C CA . GLY F 1 55 ? 195.352 -13.671 46.451 1.00 44.51 55 GLY F CA 1
ATOM 5715 C C . GLY F 1 55 ? 195.657 -13.245 45.031 1.00 43.09 55 GLY F C 1
ATOM 5716 O O . GLY F 1 55 ? 196.705 -13.578 44.472 1.00 45.48 55 GLY F O 1
ATOM 5717 N N . ARG F 1 56 ? 194.728 -12.501 44.442 1.00 33.98 56 ARG F N 1
ATOM 5718 C CA . ARG F 1 56 ? 194.875 -12.044 43.069 1.00 28.08 56 ARG F CA 1
ATOM 5719 C C . ARG F 1 56 ? 195.728 -10.785 42.989 1.00 27.64 56 ARG F C 1
ATOM 5720 O O . ARG F 1 56 ? 195.405 -9.780 43.613 1.00 26.13 56 ARG F O 1
ATOM 5728 N N . PRO F 1 57 ? 196.820 -10.834 42.212 1.00 28.42 57 PRO F N 1
ATOM 5729 C CA . PRO F 1 57 ? 197.657 -9.642 42.025 1.00 26.20 57 PRO F CA 1
ATOM 5730 C C . PRO F 1 57 ? 196.847 -8.420 41.595 1.00 24.76 57 PRO F C 1
ATOM 5731 O O . PRO F 1 57 ? 195.951 -8.531 40.749 1.00 22.92 57 PRO F O 1
ATOM 5735 N N . ARG F 1 58 ? 197.158 -7.272 42.183 1.00 23.18 58 ARG F N 1
ATOM 5736 C CA . ARG F 1 58 ? 196.534 -6.013 41.805 1.00 23.46 58 ARG F CA 1
ATOM 5737 C C . ARG F 1 58 ? 197.591 -5.059 41.250 1.00 22.81 58 ARG F C 1
ATOM 5738 O O . ARG F 1 58 ? 198.169 -4.257 41.990 1.00 22.74 58 ARG F O 1
ATOM 5746 N N . PRO F 1 59 ? 197.849 -5.143 39.938 1.00 20.25 59 PRO F N 1
ATOM 5747 C CA . PRO F 1 59 ? 198.887 -4.288 39.346 1.00 24.72 59 PRO F CA 1
ATOM 5748 C C . PRO F 1 59 ? 198.596 -2.798 39.486 1.00 21.90 59 PRO F C 1
ATOM 5749 O O . PRO F 1 59 ? 197.457 -2.346 39.346 1.00 25.78 59 PRO F O 1
ATOM 5753 N N . ASN F 1 60 ? 199.646 -2.047 39.785 1.00 19.24 60 ASN F N 1
ATOM 5754 C CA . ASN F 1 60 ? 199.564 -0.606 39.981 1.00 20.21 60 ASN F CA 1
ATOM 5755 C C . ASN F 1 60 ? 200.641 0.024 39.106 1.00 22.02 60 ASN F C 1
ATOM 5756 O O . ASN F 1 60 ? 201.828 -0.111 39.401 1.00 21.37 60 ASN F O 1
ATOM 5761 N N . ILE F 1 61 ? 200.239 0.691 38.025 1.00 18.26 61 ILE F N 1
ATOM 5762 C CA . ILE F 1 61 ? 201.211 1.240 37.072 1.00 16.24 61 ILE F CA 1
ATOM 5763 C C . ILE F 1 61 ? 202.124 2.300 37.701 1.00 17.41 61 ILE F C 1
ATOM 5764 O O . ILE F 1 61 ? 203.298 2.404 37.343 1.00 18.23 61 ILE F O 1
ATOM 5769 N N . GLU F 1 62 ? 201.601 3.102 38.622 1.00 19.14 62 GLU F N 1
ATOM 5770 C CA . GLU F 1 62 ? 202.431 4.132 39.232 1.00 19.08 62 GLU F CA 1
ATOM 5771 C C . GLU F 1 62 ? 203.573 3.475 39.994 1.00 21.74 62 GLU F C 1
ATOM 5772 O O . GLU F 1 62 ? 204.737 3.813 39.800 1.00 19.48 62 GLU F O 1
ATOM 5778 N N . LEU F 1 63 ? 203.234 2.517 40.848 1.00 21.43 63 LEU F N 1
ATOM 5779 C CA . LEU F 1 63 ? 204.245 1.851 41.666 1.00 19.89 63 LEU F CA 1
ATOM 5780 C C . LEU F 1 63 ? 205.232 1.047 40.829 1.00 18.96 63 LEU F C 1
ATOM 5781 O O . LEU F 1 63 ? 206.432 1.045 41.105 1.00 22.29 63 LEU F O 1
ATOM 5786 N N . GLN F 1 64 ? 204.736 0.356 39.807 1.00 17.31 64 GLN F N 1
ATOM 5787 C CA . GLN F 1 64 ? 205.637 -0.411 38.954 1.00 19.60 64 GLN F CA 1
ATOM 5788 C C . GLN F 1 64 ? 206.574 0.484 38.155 1.00 17.44 64 GLN F C 1
ATOM 5789 O O . GLN F 1 64 ? 207.767 0.187 38.047 1.00 18.41 64 GLN F O 1
ATOM 5795 N N . THR F 1 65 ? 206.042 1.567 37.589 1.00 18.26 65 THR F N 1
ATOM 5796 C CA . THR F 1 65 ? 206.868 2.465 36.769 1.00 14.78 65 THR F CA 1
ATOM 5797 C C . THR F 1 65 ? 207.986 3.073 37.615 1.00 18.26 65 THR F C 1
ATOM 5798 O O . THR F 1 65 ? 209.137 3.140 37.187 1.00 18.19 65 THR F O 1
ATOM 5802 N N . ARG F 1 66 ? 207.654 3.496 38.827 1.00 18.14 66 ARG F N 1
ATOM 5803 C CA . ARG F 1 66 ? 208.681 4.081 39.693 1.00 20.73 66 ARG F CA 1
ATOM 5804 C C . ARG F 1 66 ? 209.783 3.059 40.018 1.00 22.09 66 ARG F C 1
ATOM 5805 O O . ARG F 1 66 ? 210.977 3.383 40.002 1.00 20.60 66 ARG F O 1
ATOM 5813 N N . GLU F 1 67 ? 209.398 1.820 40.307 1.00 21.88 67 GLU F N 1
ATOM 5814 C CA . GLU F 1 67 ? 210.386 0.783 40.618 1.00 21.50 67 GLU F CA 1
ATOM 5815 C C . GLU F 1 67 ? 211.214 0.418 39.383 1.00 18.39 67 GLU F C 1
ATOM 5816 O O . GLU F 1 67 ? 212.416 0.168 39.477 1.00 18.77 67 GLU F O 1
ATOM 5822 N N . VAL F 1 68 ? 210.576 0.393 38.215 1.00 17.72 68 VAL F N 1
ATOM 5823 C CA . VAL F 1 68 ? 211.311 0.087 36.988 1.00 16.60 68 VAL F CA 1
ATOM 5824 C C . VAL F 1 68 ? 212.431 1.111 36.758 1.00 20.91 68 VAL F C 1
ATOM 5825 O O . VAL F 1 68 ? 213.591 0.745 36.536 1.00 19.33 68 VAL F O 1
ATOM 5829 N N . ILE F 1 69 ? 212.100 2.397 36.820 1.00 17.56 69 ILE F N 1
ATOM 5830 C CA . ILE F 1 69 ? 213.104 3.401 36.517 1.00 19.07 69 ILE F CA 1
ATOM 5831 C C . ILE F 1 69 ? 214.150 3.392 37.637 1.00 15.68 69 ILE F C 1
ATOM 5832 O O . ILE F 1 69 ? 215.342 3.565 37.377 1.00 18.38 69 ILE F O 1
ATOM 5837 N N . SER F 1 70 ? 213.724 3.142 38.872 1.00 20.00 70 SER F N 1
ATOM 5838 C CA . SER F 1 70 ? 214.690 3.018 39.976 1.00 18.71 70 SER F CA 1
ATOM 5839 C C . SER F 1 70 ? 215.656 1.847 39.762 1.00 22.19 70 SER F C 1
ATOM 5840 O O . SER F 1 70 ? 216.853 1.957 40.038 1.00 20.51 70 SER F O 1
ATOM 5843 N N . ASN F 1 71 ? 215.137 0.717 39.289 1.00 20.82 71 ASN F N 1
ATOM 5844 C CA . ASN F 1 71 ? 215.994 -0.432 38.984 1.00 20.67 71 ASN F CA 1
ATOM 5845 C C . ASN F 1 71 ? 216.976 -0.127 37.856 1.00 22.21 71 ASN F C 1
ATOM 5846 O O . ASN F 1 71 ? 218.144 -0.502 37.912 1.00 20.11 71 ASN F O 1
ATOM 5851 N N . ILE F 1 72 ? 216.505 0.563 36.826 1.00 20.03 72 ILE F N 1
ATOM 5852 C CA . ILE F 1 72 ? 217.384 0.913 35.717 1.00 19.47 72 ILE F CA 1
ATOM 5853 C C . ILE F 1 72 ? 218.499 1.859 36.184 1.00 18.93 72 ILE F C 1
ATOM 5854 O O . ILE F 1 72 ? 219.650 1.743 35.766 1.00 20.65 72 ILE F O 1
ATOM 5859 N N A ARG F 1 73 ? 218.139 2.799 37.046 0.58 20.25 73 ARG F N 1
ATOM 5860 N N B ARG F 1 73 ? 218.148 2.795 37.056 0.42 20.15 73 ARG F N 1
ATOM 5861 C CA A ARG F 1 73 ? 219.112 3.707 37.643 0.58 19.41 73 ARG F CA 1
ATOM 5862 C CA B ARG F 1 73 ? 219.146 3.693 37.623 0.42 19.86 73 ARG F CA 1
ATOM 5863 C C A ARG F 1 73 ? 220.187 2.935 38.420 0.58 21.32 73 ARG F C 1
ATOM 5864 C C B ARG F 1 73 ? 220.204 2.916 38.408 0.42 21.67 73 ARG F C 1
ATOM 5865 O O A ARG F 1 73 ? 221.377 3.213 38.281 0.58 22.58 73 ARG F O 1
ATOM 5866 O O B ARG F 1 73 ? 221.398 3.178 38.270 0.42 22.45 73 ARG F O 1
ATOM 5881 N N . ASP F 1 74 ? 219.765 1.958 39.222 1.00 21.38 74 ASP F N 1
ATOM 5882 C CA . ASP F 1 74 ? 220.699 1.136 40.001 1.00 21.60 74 ASP F CA 1
ATOM 5883 C C . ASP F 1 74 ? 221.643 0.379 39.084 1.00 23.65 74 ASP F C 1
ATOM 5884 O O . ASP F 1 74 ? 222.843 0.277 39.342 1.00 22.86 74 ASP F O 1
ATOM 5889 N N . ILE F 1 75 ? 221.081 -0.154 38.005 1.00 20.75 75 ILE F N 1
ATOM 5890 C CA . ILE F 1 75 ? 221.862 -0.916 37.044 1.00 20.15 75 ILE F CA 1
ATOM 5891 C C . ILE F 1 75 ? 222.913 -0.027 36.381 1.00 20.69 75 ILE F C 1
ATOM 5892 O O . ILE F 1 75 ? 224.082 -0.395 36.297 1.00 21.26 75 ILE F O 1
ATOM 5897 N N . LEU F 1 76 ? 222.512 1.155 35.920 1.00 20.66 76 LEU F N 1
ATOM 5898 C CA . LEU F 1 76 ? 223.482 2.065 35.321 1.00 17.60 76 LEU F CA 1
ATOM 5899 C C . LEU F 1 76 ? 224.550 2.519 36.325 1.00 18.46 76 LEU F C 1
ATOM 5900 O O . LEU F 1 76 ? 225.742 2.577 35.996 1.00 20.80 76 LEU F O 1
ATOM 5905 N N A GLN F 1 77 ? 224.113 2.851 37.536 0.29 21.72 77 GLN F N 1
ATOM 5906 N N B GLN F 1 77 ? 224.127 2.851 37.538 0.71 21.98 77 GLN F N 1
ATOM 5907 C CA A GLN F 1 77 ? 225.027 3.257 38.602 0.29 23.22 77 GLN F CA 1
ATOM 5908 C CA B GLN F 1 77 ? 225.071 3.291 38.564 0.71 22.76 77 GLN F CA 1
ATOM 5909 C C A GLN F 1 77 ? 226.110 2.211 38.833 0.29 24.12 77 GLN F C 1
ATOM 5910 C C B GLN F 1 77 ? 226.103 2.207 38.883 0.71 23.91 77 GLN F C 1
ATOM 5911 O O A GLN F 1 77 ? 227.252 2.544 39.151 0.29 26.29 77 GLN F O 1
ATOM 5912 O O B GLN F 1 77 ? 227.221 2.514 39.296 0.71 27.45 77 GLN F O 1
ATOM 5923 N N . SER F 1 78 ? 225.748 0.945 38.659 1.00 22.30 78 SER F N 1
ATOM 5924 C CA . SER F 1 78 ? 226.676 -0.148 38.923 1.00 24.45 78 SER F CA 1
ATOM 5925 C C . SER F 1 78 ? 227.822 -0.178 37.910 1.00 27.57 78 SER F C 1
ATOM 5926 O O . SER F 1 78 ? 228.867 -0.778 38.167 1.00 28.84 78 SER F O 1
ATOM 5929 N N . VAL F 1 79 ? 227.634 0.471 36.763 1.00 25.54 79 VAL F N 1
ATOM 5930 C CA . VAL F 1 79 ? 228.710 0.555 35.780 1.00 25.26 79 VAL F CA 1
ATOM 5931 C C . VAL F 1 79 ? 229.153 1.999 35.549 1.00 26.23 79 VAL F C 1
ATOM 5932 O O . VAL F 1 79 ? 229.671 2.344 34.482 1.00 28.71 79 VAL F O 1
ATOM 5936 N N . GLY F 1 80 ? 228.954 2.837 36.563 1.00 25.33 80 GLY F N 1
ATOM 5937 C CA . GLY F 1 80 ? 229.474 4.191 36.549 1.00 27.40 80 GLY F CA 1
ATOM 5938 C C . GLY F 1 80 ? 228.715 5.168 35.679 1.00 28.93 80 GLY F C 1
ATOM 5939 O O . GLY F 1 80 ? 229.249 6.204 35.299 1.00 31.82 80 GLY F O 1
ATOM 5940 N N . ALA F 1 81 ? 227.467 4.846 35.365 1.00 21.85 81 ALA F N 1
ATOM 5941 C CA . ALA F 1 81 ? 226.620 5.725 34.570 1.00 20.82 81 ALA F CA 1
ATOM 5942 C C . ALA F 1 81 ? 225.432 6.186 35.420 1.00 26.18 81 ALA F C 1
ATOM 5943 O O . ALA F 1 81 ? 225.291 5.747 36.560 1.00 25.92 81 ALA F O 1
ATOM 5945 N N . ASP F 1 82 ? 224.585 7.067 34.889 1.00 24.05 82 ASP F N 1
ATOM 5946 C CA . ASP F 1 82 ? 223.385 7.471 35.629 1.00 20.20 82 ASP F CA 1
ATOM 5947 C C . ASP F 1 82 ? 222.260 7.818 34.657 1.00 21.88 82 ASP F C 1
ATOM 5948 O O . ASP F 1 82 ? 222.416 7.656 33.447 1.00 21.79 82 ASP F O 1
ATOM 5953 N N . LEU F 1 83 ? 221.103 8.236 35.167 1.00 20.72 83 LEU F N 1
ATOM 5954 C CA . LEU F 1 83 ? 219.968 8.435 34.267 1.00 19.46 83 LEU F CA 1
ATOM 5955 C C . LEU F 1 83 ? 220.240 9.622 33.330 1.00 23.03 83 LEU F C 1
ATOM 5956 O O . LEU F 1 83 ? 219.660 9.706 32.246 1.00 21.74 83 LEU F O 1
ATOM 5961 N N . GLY F 1 84 ? 221.135 10.518 33.744 1.00 23.39 84 GLY F N 1
ATOM 5962 C CA . GLY F 1 84 ? 221.557 11.627 32.902 1.00 24.66 84 GLY F CA 1
ATOM 5963 C C . GLY F 1 84 ? 222.235 11.147 31.626 1.00 26.52 84 GLY F C 1
ATOM 5964 O O . GLY F 1 84 ? 222.404 11.909 30.665 1.00 23.64 84 GLY F O 1
ATOM 5965 N N . ASP F 1 85 ? 222.626 9.876 31.615 1.00 19.06 85 ASP F N 1
ATOM 5966 C CA . ASP F 1 85 ? 223.320 9.311 30.465 1.00 21.95 85 ASP F CA 1
ATOM 5967 C C . ASP F 1 85 ? 222.382 8.577 29.508 1.00 23.23 85 ASP F C 1
ATOM 5968 O O . ASP F 1 85 ? 222.803 8.140 28.435 1.00 20.98 85 ASP F O 1
ATOM 5973 N N . VAL F 1 86 ? 221.114 8.430 29.884 1.00 18.51 86 VAL F N 1
ATOM 5974 C CA . VAL F 1 86 ? 220.203 7.674 29.032 1.00 16.83 86 VAL F CA 1
ATOM 5975 C C . VAL F 1 86 ? 219.875 8.493 27.780 1.00 15.81 86 VAL F C 1
ATOM 5976 O O . VAL F 1 86 ? 219.697 9.722 27.859 1.00 18.10 86 VAL F O 1
ATOM 5980 N N . VAL F 1 87 ? 219.801 7.830 26.621 1.00 18.61 87 VAL F N 1
ATOM 5981 C CA . VAL F 1 87 ? 219.545 8.557 25.378 1.00 19.03 87 VAL F CA 1
ATOM 5982 C C . VAL F 1 87 ? 218.340 8.010 24.625 1.00 17.85 87 VAL F C 1
ATOM 5983 O O . VAL F 1 87 ? 217.756 8.718 23.801 1.00 17.58 87 VAL F O 1
ATOM 5987 N N . GLU F 1 88 ? 217.940 6.766 24.908 1.00 16.32 88 GLU F N 1
ATOM 5988 C CA . GLU F 1 88 ? 216.707 6.234 24.320 1.00 15.83 88 GLU F CA 1
ATOM 5989 C C . GLU F 1 88 ? 215.950 5.376 25.318 1.00 19.10 88 GLU F C 1
ATOM 5990 O O . GLU F 1 88 ? 216.522 4.470 25.930 1.00 19.43 88 GLU F O 1
ATOM 5996 N N . VAL F 1 89 ? 214.667 5.682 25.488 1.00 18.68 89 VAL F N 1
ATOM 5997 C CA . VAL F 1 89 ? 213.789 4.913 26.358 1.00 16.95 89 VAL F CA 1
ATOM 5998 C C . VAL F 1 89 ? 212.709 4.249 25.520 1.00 16.77 89 VAL F C 1
ATOM 5999 O O . VAL F 1 89 ? 212.050 4.916 24.734 1.00 19.60 89 VAL F O 1
ATOM 6003 N N . CYS F 1 90 ? 212.556 2.934 25.650 1.00 17.16 90 CYS F N 1
ATOM 6004 C CA . CYS F 1 90 ? 211.467 2.216 24.996 1.00 16.95 90 CYS F CA 1
ATOM 6005 C C . CYS F 1 90 ? 210.593 1.607 26.078 1.00 17.65 90 CYS F C 1
ATOM 6006 O O . CYS F 1 90 ? 211.064 0.789 26.851 1.00 17.20 90 CYS F O 1
ATOM 6009 N N . SER F 1 91 ? 209.340 2.026 26.146 1.00 14.38 91 SER F N 1
ATOM 6010 C CA . SER F 1 91 ? 208.454 1.607 27.226 1.00 16.21 91 SER F CA 1
ATOM 6011 C C . SER F 1 91 ? 207.355 0.701 26.701 1.00 16.39 91 SER F C 1
ATOM 6012 O O . SER F 1 91 ? 206.692 1.024 25.707 1.00 17.26 91 SER F O 1
ATOM 6015 N N . TYR F 1 92 ? 207.155 -0.428 27.371 1.00 19.68 92 TYR F N 1
ATOM 6016 C CA . TYR F 1 92 ? 206.145 -1.395 26.963 1.00 14.74 92 TYR F CA 1
ATOM 6017 C C . TYR F 1 92 ? 205.092 -1.536 28.060 1.00 15.00 92 TYR F C 1
ATOM 6018 O O . TYR F 1 92 ? 205.347 -2.131 29.114 1.00 18.10 92 TYR F O 1
ATOM 6027 N N . LEU F 1 93 ? 203.935 -0.944 27.807 1.00 14.95 93 LEU F N 1
ATOM 6028 C CA . LEU F 1 93 ? 202.752 -1.097 28.646 1.00 15.05 93 LEU F CA 1
ATOM 6029 C C . LEU F 1 93 ? 202.000 -2.341 28.196 1.00 14.98 93 LEU F C 1
ATOM 6030 O O . LEU F 1 93 ? 202.381 -2.956 27.200 1.00 16.59 93 LEU F O 1
ATOM 6035 N N . VAL F 1 94 ? 200.920 -2.701 28.897 1.00 16.19 94 VAL F N 1
ATOM 6036 C CA . VAL F 1 94 ? 200.011 -3.741 28.380 1.00 17.31 94 VAL F CA 1
ATOM 6037 C C . VAL F 1 94 ? 198.606 -3.179 28.170 1.00 17.67 94 VAL F C 1
ATOM 6038 O O . VAL F 1 94 ? 197.772 -3.785 27.493 1.00 19.81 94 VAL F O 1
ATOM 6042 N N . ASN F 1 95 ? 198.370 -1.984 28.702 1.00 16.02 95 ASN F N 1
ATOM 6043 C CA . ASN F 1 95 ? 197.047 -1.372 28.669 1.00 19.98 95 ASN F CA 1
ATOM 6044 C C . ASN F 1 95 ? 197.217 0.138 28.625 1.00 20.22 95 ASN F C 1
ATOM 6045 O O . ASN F 1 95 ? 197.734 0.718 29.578 1.00 15.97 95 ASN F O 1
ATOM 6050 N N . MET F 1 96 ? 196.807 0.761 27.521 1.00 16.00 96 MET F N 1
ATOM 6051 C CA . MET F 1 96 ? 196.993 2.210 27.357 1.00 14.71 96 MET F CA 1
ATOM 6052 C C . MET F 1 96 ? 196.202 3.021 28.367 1.00 15.51 96 MET F C 1
ATOM 6053 O O . MET F 1 96 ? 196.411 4.224 28.483 1.00 16.70 96 MET F O 1
ATOM 6058 N N . ASN F 1 97 ? 195.292 2.396 29.106 1.00 14.46 97 ASN F N 1
ATOM 6059 C CA . ASN F 1 97 ? 194.577 3.153 30.133 1.00 14.74 97 ASN F CA 1
ATOM 6060 C C . ASN F 1 97 ? 195.513 3.484 31.286 1.00 19.33 97 ASN F C 1
ATOM 6061 O O . ASN F 1 97 ? 195.212 4.335 32.137 1.00 21.74 97 ASN F O 1
ATOM 6066 N N . ASP F 1 98 ? 196.656 2.818 31.285 1.00 16.05 98 ASP F N 1
ATOM 6067 C CA . ASP F 1 98 ? 197.701 3.051 32.275 1.00 16.76 98 ASP F CA 1
ATOM 6068 C C . ASP F 1 98 ? 198.626 4.198 31.877 1.00 18.62 98 ASP F C 1
ATOM 6069 O O . ASP F 1 98 ? 199.544 4.534 32.626 1.00 16.65 98 ASP F O 1
ATOM 6074 N N . PHE F 1 99 ? 198.390 4.802 30.713 1.00 16.47 99 PHE F N 1
ATOM 6075 C CA . PHE F 1 99 ? 199.341 5.776 30.166 1.00 17.03 99 PHE F CA 1
ATOM 6076 C C . PHE F 1 99 ? 199.575 6.994 31.051 1.00 15.59 99 PHE F C 1
ATOM 6077 O O . PHE F 1 99 ? 200.720 7.357 31.303 1.00 17.61 99 PHE F O 1
ATOM 6085 N N . ALA F 1 100 ? 198.495 7.629 31.499 1.00 16.77 100 ALA F N 1
ATOM 6086 C CA . ALA F 1 100 ? 198.610 8.907 32.204 1.00 17.84 100 ALA F CA 1
ATOM 6087 C C . ALA F 1 100 ? 199.436 8.773 33.493 1.00 15.64 100 ALA F C 1
ATOM 6088 O O . ALA F 1 100 ? 200.270 9.629 33.800 1.00 20.04 100 ALA F O 1
ATOM 6090 N N . ALA F 1 101 ? 199.194 7.709 34.253 1.00 17.05 101 ALA F N 1
ATOM 6091 C CA . ALA F 1 101 ? 199.925 7.511 35.503 1.00 19.21 101 ALA F CA 1
ATOM 6092 C C . ALA F 1 101 ? 201.395 7.167 35.243 1.00 20.16 101 ALA F C 1
ATOM 6093 O O . ALA F 1 101 ? 202.283 7.642 35.951 1.00 19.54 101 ALA F O 1
ATOM 6095 N N . TYR F 1 102 ? 201.644 6.301 34.261 1.00 18.54 102 TYR F N 1
ATOM 6096 C CA . TYR F 1 102 ? 203.002 5.999 33.814 1.00 14.07 102 TYR F CA 1
ATOM 6097 C C . TYR F 1 102 ? 203.718 7.279 33.406 1.00 16.05 102 TYR F C 1
ATOM 6098 O O . TYR F 1 102 ? 204.861 7.512 33.770 1.00 16.14 102 TYR F O 1
ATOM 6107 N N . ASN F 1 103 ? 203.020 8.110 32.647 1.00 15.83 103 ASN F N 1
ATOM 6108 C CA . ASN F 1 103 ? 203.595 9.336 32.120 1.00 17.93 103 ASN F CA 1
ATOM 6109 C C . ASN F 1 103 ? 204.021 10.290 33.233 1.00 18.62 103 ASN F C 1
ATOM 6110 O O . ASN F 1 103 ? 205.082 10.922 33.156 1.00 19.75 103 ASN F O 1
ATOM 6115 N N . LYS F 1 104 ? 203.180 10.399 34.259 1.00 17.75 104 LYS F N 1
ATOM 6116 C CA . LYS F 1 104 ? 203.463 11.267 35.405 1.00 17.22 104 LYS F CA 1
ATOM 6117 C C . LYS F 1 104 ? 204.703 10.764 36.147 1.00 18.82 104 LYS F C 1
ATOM 6118 O O . LYS F 1 104 ? 205.539 11.560 36.580 1.00 20.49 104 LYS F O 1
ATOM 6124 N N . VAL F 1 105 ? 204.835 9.448 36.302 1.00 18.66 105 VAL F N 1
ATOM 6125 C CA . VAL F 1 105 ? 206.012 8.919 36.994 1.00 17.89 105 VAL F CA 1
ATOM 6126 C C . VAL F 1 105 ? 207.265 9.162 36.140 1.00 18.22 105 VAL F C 1
ATOM 6127 O O . VAL F 1 105 ? 208.323 9.522 36.662 1.00 17.87 105 VAL F O 1
ATOM 6131 N N . TYR F 1 106 ? 207.144 8.994 34.827 1.00 18.58 106 TYR F N 1
ATOM 6132 C CA . TYR F 1 106 ? 208.289 9.219 33.941 1.00 17.99 106 TYR F CA 1
ATOM 6133 C C . TYR F 1 106 ? 208.880 10.608 34.171 1.00 21.96 106 TYR F C 1
ATOM 6134 O O . TYR F 1 106 ? 210.101 10.782 34.223 1.00 18.91 106 TYR F O 1
ATOM 6143 N N . ALA F 1 107 ? 208.010 11.600 34.326 1.00 18.61 107 ALA F N 1
ATOM 6144 C CA . ALA F 1 107 ? 208.456 12.977 34.545 1.00 16.64 107 ALA F CA 1
ATOM 6145 C C . ALA F 1 107 ? 209.188 13.185 35.882 1.00 22.06 107 ALA F C 1
ATOM 6146 O O . ALA F 1 107 ? 209.865 14.201 36.073 1.00 23.62 107 ALA F O 1
ATOM 6148 N N . GLU F 1 108 ? 209.059 12.236 36.806 1.00 23.78 108 GLU F N 1
ATOM 6149 C CA . GLU F 1 108 ? 209.806 12.320 38.072 1.00 22.95 108 GLU F CA 1
ATOM 6150 C C . GLU F 1 108 ? 211.297 12.068 37.866 1.00 22.00 108 GLU F C 1
ATOM 6151 O O . GLU F 1 108 ? 212.127 12.444 38.706 1.00 23.44 108 GLU F O 1
ATOM 6157 N N . PHE F 1 109 ? 211.631 11.433 36.752 1.00 18.89 109 PHE F N 1
ATOM 6158 C CA . PHE F 1 109 ? 212.997 10.959 36.524 1.00 21.49 109 PHE F CA 1
ATOM 6159 C C . PHE F 1 109 ? 213.693 11.578 35.323 1.00 23.63 109 PHE F C 1
ATOM 6160 O O . PHE F 1 109 ? 214.926 11.660 35.286 1.00 21.12 109 PHE F O 1
ATOM 6168 N N . PHE F 1 110 ? 212.912 11.978 34.327 1.00 21.93 110 PHE F N 1
ATOM 6169 C CA . PHE F 1 110 ? 213.473 12.473 33.073 1.00 22.91 110 PHE F CA 1
ATOM 6170 C C . PHE F 1 110 ? 212.791 13.767 32.658 1.00 25.36 110 PHE F C 1
ATOM 6171 O O . PHE F 1 110 ? 211.661 14.024 33.058 1.00 25.55 110 PHE F O 1
ATOM 6179 N N . ASP F 1 111 ? 213.463 14.572 31.843 1.00 25.19 111 ASP F N 1
ATOM 6180 C CA . ASP F 1 111 ? 212.810 15.742 31.270 1.00 24.82 111 ASP F CA 1
ATOM 6181 C C . ASP F 1 111 ? 213.166 15.906 29.801 1.00 20.94 111 ASP F C 1
ATOM 6182 O O . ASP F 1 111 ? 213.792 15.037 29.207 1.00 22.83 111 ASP F O 1
ATOM 6187 N N . ALA F 1 112 ? 212.762 17.026 29.214 1.00 21.02 112 ALA F N 1
ATOM 6188 C CA . ALA F 1 112 ? 212.889 17.220 27.771 1.00 23.44 112 ALA F CA 1
ATOM 6189 C C . ALA F 1 112 ? 214.326 17.454 27.318 1.00 20.97 112 ALA F C 1
ATOM 6190 O O . ALA F 1 112 ? 214.580 17.580 26.123 1.00 25.31 112 ALA F O 1
ATOM 6192 N N . THR F 1 113 ? 215.265 17.524 28.261 1.00 18.00 113 THR F N 1
ATOM 6193 C CA . THR F 1 113 ? 216.684 17.546 27.911 1.00 18.22 113 THR F CA 1
ATOM 6194 C C . THR F 1 113 ? 217.277 16.121 27.926 1.00 19.43 113 THR F C 1
ATOM 6195 O O . THR F 1 113 ? 218.454 15.926 27.604 1.00 22.09 113 THR F O 1
ATOM 6199 N N . GLY F 1 114 ? 216.453 15.149 28.300 1.00 20.15 114 GLY F N 1
ATOM 6200 C CA . GLY F 1 114 ? 216.898 13.768 28.445 1.00 18.48 114 GLY F CA 1
ATOM 6201 C C . GLY F 1 114 ? 216.665 12.911 27.203 1.00 18.62 114 GLY F C 1
ATOM 6202 O O . GLY F 1 114 ? 216.772 13.397 26.076 1.00 20.64 114 GLY F O 1
ATOM 6203 N N . PRO F 1 115 ? 216.346 11.623 27.399 1.00 20.13 115 PRO F N 1
ATOM 6204 C CA . PRO F 1 115 ? 216.336 10.706 26.260 1.00 16.73 115 PRO F CA 1
ATOM 6205 C C . PRO F 1 115 ? 215.092 10.788 25.382 1.00 19.24 115 PRO F C 1
ATOM 6206 O O . PRO F 1 115 ? 214.027 11.214 25.840 1.00 17.98 115 PRO F O 1
ATOM 6210 N N . ALA F 1 116 ? 215.237 10.360 24.131 1.00 17.84 116 ALA F N 1
ATOM 6211 C CA . ALA F 1 116 ? 214.090 10.078 23.269 1.00 16.66 116 ALA F CA 1
ATOM 6212 C C . ALA F 1 116 ? 213.225 8.997 23.919 1.00 19.54 116 ALA F C 1
ATOM 6213 O O . ALA F 1 116 ? 213.738 8.143 24.634 1.00 18.38 116 ALA F O 1
ATOM 6215 N N . ARG F 1 117 ? 211.919 9.029 23.670 1.00 16.74 117 ARG F N 1
ATOM 6216 C CA . ARG F 1 117 ? 211.017 8.061 24.290 1.00 15.47 117 ARG F CA 1
ATOM 6217 C C . ARG F 1 117 ? 209.973 7.555 23.317 1.00 16.06 117 ARG F C 1
ATOM 6218 O O . ARG F 1 117 ? 209.409 8.322 22.532 1.00 17.17 117 ARG F O 1
ATOM 6226 N N . THR F 1 118 ? 209.723 6.250 23.390 1.00 15.74 118 THR F N 1
ATOM 6227 C CA . THR F 1 118 ? 208.688 5.606 22.597 1.00 15.87 118 THR F CA 1
ATOM 6228 C C . THR F 1 118 ? 207.912 4.707 23.541 1.00 18.33 118 THR F C 1
ATOM 6229 O O . THR F 1 118 ? 208.505 3.956 24.316 1.00 19.86 118 THR F O 1
ATOM 6233 N N . THR F 1 119 ? 206.587 4.793 23.475 1.00 14.90 119 THR F N 1
ATOM 6234 C CA . THR F 1 119 ? 205.701 4.061 24.381 1.00 14.02 119 THR F CA 1
ATOM 6235 C C . THR F 1 119 ? 204.613 3.349 23.607 1.00 16.44 119 THR F C 1
ATOM 6236 O O . THR F 1 119 ? 203.860 3.996 22.885 1.00 16.00 119 THR F O 1
ATOM 6240 N N . VAL F 1 120 ? 204.519 2.030 23.774 1.00 14.96 120 VAL F N 1
ATOM 6241 C CA . VAL F 1 120 ? 203.453 1.246 23.145 1.00 15.15 120 VAL F CA 1
ATOM 6242 C C . VAL F 1 120 ? 202.895 0.248 24.148 1.00 17.52 120 VAL F C 1
ATOM 6243 O O . VAL F 1 120 ? 203.556 -0.076 25.134 1.00 17.95 120 VAL F O 1
ATOM 6247 N N . ALA F 1 121 ? 201.683 -0.236 23.913 1.00 14.47 121 ALA F N 1
ATOM 6248 C CA . ALA F 1 121 ? 201.179 -1.342 24.721 1.00 13.78 121 ALA F CA 1
ATOM 6249 C C . ALA F 1 121 ? 201.356 -2.614 23.920 1.00 16.23 121 ALA F C 1
ATOM 6250 O O . ALA F 1 121 ? 200.883 -2.696 22.787 1.00 15.31 121 ALA F O 1
ATOM 6252 N N . VAL F 1 122 ? 202.020 -3.605 24.514 1.00 15.98 122 VAL F N 1
ATOM 6253 C CA . VAL F 1 122 ? 202.180 -4.908 23.878 1.00 14.21 122 VAL F CA 1
ATOM 6254 C C . VAL F 1 122 ? 201.060 -5.872 24.268 1.00 14.40 122 VAL F C 1
ATOM 6255 O O . VAL F 1 122 ? 200.254 -5.591 25.166 1.00 18.38 122 VAL F O 1
ATOM 6259 N N . HIS F 1 123 ? 200.996 -7.010 23.581 1.00 14.26 123 HIS F N 1
ATOM 6260 C CA . HIS F 1 123 ? 200.002 -8.025 23.890 1.00 18.15 123 HIS F CA 1
ATOM 6261 C C . HIS F 1 123 ? 200.242 -8.611 25.291 1.00 21.55 123 HIS F C 1
ATOM 6262 O O . HIS F 1 123 ? 199.321 -8.685 26.108 1.00 19.05 123 HIS F O 1
ATOM 6269 N N . GLN F 1 124 ? 201.478 -9.019 25.559 1.00 15.89 124 GLN F N 1
ATOM 6270 C CA . GLN F 1 124 ? 201.850 -9.564 26.873 1.00 14.70 124 GLN F CA 1
ATOM 6271 C C . GLN F 1 124 ? 203.293 -9.239 27.244 1.00 20.33 124 GLN F C 1
ATOM 6272 O O . GLN F 1 124 ? 204.165 -9.173 26.375 1.00 17.28 124 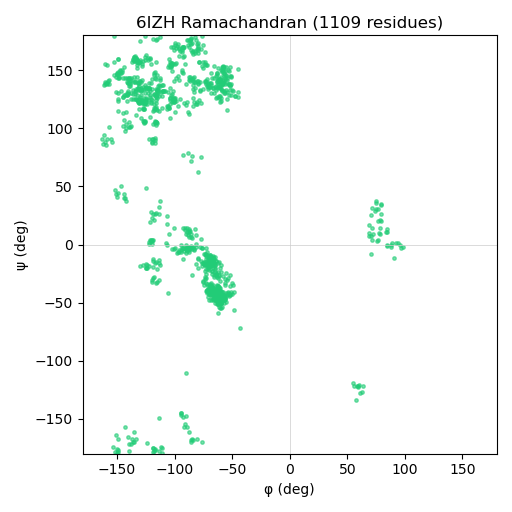GLN F O 1
ATOM 6278 N N . LEU F 1 125 ? 203.548 -9.058 28.537 1.00 17.85 125 LEU F N 1
ATOM 6279 C CA . LEU F 1 125 ? 204.922 -9.056 29.039 1.00 15.88 125 LEU F CA 1
ATOM 6280 C C . LEU F 1 125 ? 205.208 -10.441 29.640 1.00 17.83 125 LEU F C 1
ATOM 6281 O O . LEU F 1 125 ? 204.301 -11.265 29.735 1.00 19.51 125 LEU F O 1
ATOM 6286 N N . PRO F 1 126 ? 206.474 -10.720 30.003 1.00 16.97 126 PRO F N 1
ATOM 6287 C CA . PRO F 1 126 ? 206.857 -12.089 30.408 1.00 19.08 126 PRO F CA 1
ATOM 6288 C C . PRO F 1 126 ? 206.230 -12.609 31.719 1.00 18.82 126 PRO F C 1
ATOM 6289 O O . PRO F 1 126 ? 206.270 -13.824 31.958 1.00 21.20 126 PRO F O 1
ATOM 6293 N N . HIS F 1 127 ? 205.672 -11.729 32.547 1.00 20.79 127 HIS F N 1
ATOM 6294 C CA . HIS F 1 127 ? 204.902 -12.162 33.715 1.00 22.56 127 HIS F CA 1
ATOM 6295 C C . HIS F 1 127 ? 203.554 -11.466 33.683 1.00 16.59 127 HIS F C 1
ATOM 6296 O O . HIS F 1 127 ? 203.486 -10.279 33.334 1.00 20.11 127 HIS F O 1
ATOM 6303 N N . PRO F 1 128 ? 202.481 -12.179 34.060 1.00 17.83 128 PRO F N 1
ATOM 6304 C CA . PRO F 1 128 ? 201.135 -11.613 33.889 1.00 17.83 128 PRO F CA 1
ATOM 6305 C C . PRO F 1 128 ? 200.836 -10.442 34.832 1.00 23.40 128 PRO F C 1
ATOM 6306 O O . PRO F 1 128 ? 199.919 -9.675 34.545 1.00 26.28 128 PRO F O 1
ATOM 6310 N N . GLN F 1 129 ? 201.600 -10.304 35.912 1.00 18.85 129 GLN F N 1
ATOM 6311 C CA . GLN F 1 129 ? 201.394 -9.217 36.881 1.00 23.90 129 GLN F CA 1
ATOM 6312 C C . GLN F 1 129 ? 201.989 -7.880 36.436 1.00 20.79 129 GLN F C 1
ATOM 6313 O O . GLN F 1 129 ? 201.728 -6.837 37.053 1.00 19.80 129 GLN F O 1
ATOM 6319 N N . LEU F 1 130 ? 202.814 -7.905 35.395 1.00 18.89 130 LEU F N 1
ATOM 6320 C CA . LEU F 1 130 ? 203.493 -6.694 34.957 1.00 15.87 130 LEU F CA 1
ATOM 6321 C C . LEU F 1 130 ? 202.580 -5.811 34.123 1.00 16.14 130 LEU F C 1
ATOM 6322 O O . LEU F 1 130 ? 201.838 -6.313 33.276 1.00 18.25 130 LEU F O 1
ATOM 6327 N N . VAL F 1 131 ? 202.648 -4.503 34.355 1.00 17.35 131 VAL F N 1
ATOM 6328 C CA . VAL F 1 131 ? 201.976 -3.542 33.473 1.00 15.91 131 VAL F CA 1
ATOM 6329 C C . VAL F 1 131 ? 202.953 -2.576 32.805 1.00 17.35 131 VAL F C 1
ATOM 6330 O O . VAL F 1 131 ? 202.536 -1.658 32.094 1.00 17.97 131 VAL F O 1
ATOM 6334 N N . ILE F 1 132 ? 204.249 -2.773 33.039 1.00 17.33 132 ILE F N 1
ATOM 6335 C CA . ILE F 1 132 ? 205.258 -1.944 32.382 1.00 19.79 132 ILE F CA 1
ATOM 6336 C C . ILE F 1 132 ? 206.607 -2.647 32.397 1.00 16.92 132 ILE F C 1
ATOM 6337 O O . ILE F 1 132 ? 207.004 -3.255 33.396 1.00 17.42 132 ILE F O 1
ATOM 6342 N N . GLU F 1 133 ? 207.318 -2.550 31.278 1.00 16.05 133 GLU F N 1
ATOM 6343 C CA . GLU F 1 133 ? 208.710 -2.959 31.221 1.00 15.04 133 GLU F CA 1
ATOM 6344 C C . GLU F 1 133 ? 209.411 -1.945 30.338 1.00 19.63 133 GLU F C 1
ATOM 6345 O O . GLU F 1 133 ? 208.825 -1.494 29.357 1.00 17.75 133 GLU F O 1
ATOM 6351 N N . ILE F 1 134 ? 210.634 -1.554 30.709 1.00 16.45 134 ILE F N 1
ATOM 6352 C CA . ILE F 1 134 ? 211.355 -0.505 29.982 1.00 15.51 134 ILE F CA 1
ATOM 6353 C C . ILE F 1 134 ? 212.763 -0.962 29.627 1.00 16.09 134 ILE F C 1
ATOM 6354 O O . ILE F 1 134 ? 213.478 -1.526 30.458 1.00 18.60 134 ILE F O 1
ATOM 6359 N N . LYS F 1 135 ? 213.138 -0.705 28.383 1.00 14.78 135 LYS F N 1
ATOM 6360 C CA . LYS F 1 135 ? 214.470 -0.987 27.857 1.00 17.55 135 LYS F CA 1
ATOM 6361 C C . LYS F 1 135 ? 215.126 0.343 27.575 1.00 20.91 135 LYS F C 1
ATOM 6362 O O . LYS F 1 135 ? 214.466 1.238 27.043 1.00 22.46 135 LYS F O 1
ATOM 6368 N N . VAL F 1 136 ? 216.393 0.518 27.940 1.00 17.28 136 VAL F N 1
ATOM 6369 C CA . VAL F 1 136 ? 217.033 1.794 27.612 1.00 15.59 136 VAL F CA 1
ATOM 6370 C C . VAL F 1 136 ? 218.378 1.601 26.949 1.00 18.46 136 VAL F C 1
ATOM 6371 O O . VAL F 1 136 ? 219.028 0.568 27.106 1.00 19.04 136 VAL F O 1
ATOM 6375 N N . VAL F 1 137 ? 218.784 2.630 26.217 1.00 15.91 137 VAL F N 1
ATOM 6376 C CA . VAL F 1 137 ? 220.129 2.756 25.665 1.00 15.63 137 VAL F CA 1
ATOM 6377 C C . VAL F 1 137 ? 220.757 3.960 26.362 1.00 21.00 137 VAL F C 1
ATOM 6378 O O . VAL F 1 137 ? 220.127 5.017 26.449 1.00 18.92 137 VAL F O 1
ATOM 6382 N N . ALA F 1 138 ? 221.976 3.805 26.865 1.00 20.56 138 ALA F N 1
ATOM 6383 C CA . ALA F 1 138 ? 222.681 4.912 27.493 1.00 20.19 138 ALA F CA 1
ATOM 6384 C C . ALA F 1 138 ? 223.993 5.165 26.762 1.00 19.59 138 ALA F C 1
ATOM 6385 O O . ALA F 1 138 ? 224.511 4.292 26.055 1.00 18.07 138 ALA F O 1
ATOM 6387 N N . TYR F 1 139 ? 224.532 6.366 26.931 1.00 19.14 139 TYR F N 1
ATOM 6388 C CA . TYR F 1 139 ? 225.777 6.743 26.282 1.00 17.79 139 TYR F CA 1
ATOM 6389 C C . TYR F 1 139 ? 226.756 7.245 27.332 1.00 21.69 139 TYR F C 1
ATOM 6390 O O . TYR F 1 139 ? 226.500 8.254 27.998 1.00 22.63 139 TYR F O 1
ATOM 6399 N N . LYS F 1 140 ? 227.864 6.526 27.491 1.00 23.58 140 LYS F N 1
ATOM 6400 C CA . LYS F 1 140 ? 228.850 6.827 28.526 1.00 21.14 140 LYS F CA 1
ATOM 6401 C C . LYS F 1 140 ? 230.218 6.317 28.106 1.00 19.74 140 LYS F C 1
ATOM 6402 O O . LYS F 1 140 ? 230.576 5.170 28.404 1.00 25.40 140 LYS F O 1
ATOM 6408 N N . PRO F 1 141 ? 230.985 7.150 27.388 1.00 25.63 141 PRO F N 1
ATOM 6409 C CA . PRO F 1 141 ? 232.337 6.737 26.993 1.00 31.07 141 PRO F CA 1
ATOM 6410 C C . PRO F 1 141 ? 233.188 6.392 28.210 1.00 34.18 141 PRO F C 1
ATOM 6411 O O . PRO F 1 141 ? 233.069 7.065 29.232 1.00 36.02 141 PRO F O 1
ATOM 6415 N N . LEU F 1 142 ? 234.001 5.344 28.113 1.00 36.28 142 LEU F N 1
ATOM 6416 C CA . LEU F 1 142 ? 234.928 5.000 29.190 1.00 38.12 142 LEU F CA 1
ATOM 6417 C C . LEU F 1 142 ? 236.000 6.067 29.345 1.00 40.96 142 LEU F C 1
ATOM 6418 O O . LEU F 1 142 ? 236.374 6.710 28.367 1.00 39.49 142 LEU F O 1
ATOM 6423 N N . SER G 1 8 ? 215.393 -28.364 39.903 1.00 81.22 8 SER G N 1
ATOM 6424 C CA . SER G 1 8 ? 215.335 -28.006 41.316 1.00 80.91 8 SER G CA 1
ATOM 6425 C C . SER G 1 8 ? 216.717 -27.629 41.848 1.00 80.05 8 SER G C 1
ATOM 6426 O O . SER G 1 8 ? 216.835 -27.024 42.911 1.00 80.63 8 SER G O 1
ATOM 6429 N N . ALA G 1 9 ? 217.759 -27.993 41.105 1.00 80.05 9 ALA G N 1
ATOM 6430 C CA . ALA G 1 9 ? 219.117 -27.567 41.429 1.00 80.74 9 ALA G CA 1
ATOM 6431 C C . ALA G 1 9 ? 219.441 -26.293 40.657 1.00 84.68 9 ALA G C 1
ATOM 6432 O O . ALA G 1 9 ? 218.911 -26.074 39.567 1.00 82.15 9 ALA G O 1
ATOM 6434 N N . LYS G 1 10 ? 220.304 -25.450 41.215 1.00 87.68 10 LYS G N 1
ATOM 6435 C CA . LYS G 1 10 ? 220.606 -24.168 40.584 1.00 87.60 10 LYS G CA 1
ATOM 6436 C C . LYS G 1 10 ? 222.070 -23.746 40.700 1.00 91.70 10 LYS G C 1
ATOM 6437 O O . LYS G 1 10 ? 222.565 -23.477 41.797 1.00 89.23 10 LYS G O 1
ATOM 6439 N N . LEU G 1 11 ? 222.756 -23.698 39.560 1.00 97.28 11 LEU G N 1
ATOM 6440 C CA . LEU G 1 11 ? 224.043 -23.016 39.465 1.00 99.23 11 LEU G CA 1
ATOM 6441 C C . LEU G 1 11 ? 223.756 -21.522 39.378 1.00 97.34 11 LEU G C 1
ATOM 6442 O O . LEU G 1 11 ? 222.893 -21.094 38.612 1.00 98.49 11 LEU G O 1
ATOM 6447 N N . VAL G 1 12 ? 224.473 -20.726 40.162 1.00 94.25 12 VAL G N 1
ATOM 6448 C CA . VAL G 1 12 ? 224.040 -19.358 40.412 1.00 93.01 12 VAL G CA 1
ATOM 6449 C C . VAL G 1 12 ? 224.963 -18.256 39.899 1.00 99.55 12 VAL G C 1
ATOM 6450 O O . VAL G 1 12 ? 226.180 -18.310 40.082 1.00 90.07 12 VAL G O 1
ATOM 6454 N N . GLU G 1 13 ? 224.358 -17.270 39.241 1.00 109.93 13 GLU G N 1
ATOM 6455 C CA . GLU G 1 13 ? 224.929 -15.930 39.139 1.00 120.73 13 GLU G CA 1
ATOM 6456 C C . GLU G 1 13 ? 226.311 -15.749 38.535 1.00 121.49 13 GLU G C 1
ATOM 6457 O O . GLU G 1 13 ? 226.637 -16.287 37.477 1.00 123.72 13 GLU G O 1
ATOM 6463 N N . GLY G 1 14 ? 227.105 -14.950 39.236 1.00 119.86 14 GLY G N 1
ATOM 6464 C CA . GLY G 1 14 ? 228.535 -14.885 39.038 1.00 117.27 14 GLY G CA 1
ATOM 6465 C C . GLY G 1 14 ? 229.093 -15.165 40.419 1.00 111.07 14 GLY G C 1
ATOM 6466 O O . GLY G 1 14 ? 229.936 -14.425 40.922 1.00 116.69 14 GLY G O 1
ATOM 6467 N N . LYS G 1 15 ? 228.583 -16.221 41.047 1.00 101.98 15 LYS G N 1
ATOM 6468 C CA . LYS G 1 15 ? 229.087 -16.673 42.340 1.00 95.58 15 LYS G CA 1
ATOM 6469 C C . LYS G 1 15 ? 230.185 -17.707 42.128 1.00 98.00 15 LYS G C 1
ATOM 6470 O O . LYS G 1 15 ? 230.224 -18.368 41.090 1.00 94.54 15 LYS G O 1
ATOM 6476 N N . ALA G 1 16 ? 231.070 -17.843 43.111 1.00 104.50 16 ALA G N 1
ATOM 6477 C CA . ALA G 1 16 ? 232.181 -18.785 43.025 1.00 112.18 16 ALA G CA 1
ATOM 6478 C C . ALA G 1 16 ? 231.690 -20.196 42.713 1.00 117.15 16 ALA G C 1
ATOM 6479 O O . ALA G 1 16 ? 230.958 -20.797 43.502 1.00 115.88 16 ALA G O 1
ATOM 6481 N N . LYS G 1 17 ? 232.087 -20.710 41.552 1.00 120.96 17 LYS G N 1
ATOM 6482 C CA . LYS G 1 17 ? 231.704 -22.056 41.144 1.00 123.88 17 LYS G CA 1
ATOM 6483 C C . LYS G 1 17 ? 232.202 -23.073 42.163 1.00 128.15 17 LYS G C 1
ATOM 6484 O O . LYS G 1 17 ? 233.397 -23.128 42.459 1.00 131.11 17 LYS G O 1
ATOM 6490 N N . PRO G 1 18 ? 231.273 -23.871 42.708 1.00 76.53 18 PRO G N 1
ATOM 6491 C CA . PRO G 1 18 ? 231.505 -24.896 43.735 1.00 74.93 18 PRO G CA 1
ATOM 6492 C C . PRO G 1 18 ? 232.727 -25.770 43.448 1.00 70.96 18 PRO G C 1
ATOM 6493 O O . PRO G 1 18 ? 233.082 -25.974 42.285 1.00 70.02 18 PRO G O 1
ATOM 6497 N N . MET G 1 19 ? 233.360 -26.273 44.504 1.00 64.94 19 MET G N 1
ATOM 6498 C CA . MET G 1 19 ? 234.571 -27.076 44.362 1.00 63.66 19 MET G CA 1
ATOM 6499 C C . MET G 1 19 ? 234.275 -28.499 43.901 1.00 60.35 19 MET G C 1
ATOM 6500 O O . MET G 1 19 ? 235.177 -29.331 43.818 1.00 60.94 19 MET G O 1
ATOM 6505 N N . GLY G 1 20 ? 233.011 -28.776 43.601 1.00 56.67 20 GLY G N 1
ATOM 6506 C CA . GLY G 1 20 ? 232.616 -30.099 43.157 1.00 60.98 20 GLY G CA 1
ATOM 6507 C C . GLY G 1 20 ? 231.425 -30.077 42.221 1.00 60.30 20 GLY G C 1
ATOM 6508 O O . GLY G 1 20 ? 230.895 -29.013 41.895 1.00 54.06 20 GLY G O 1
ATOM 6509 N N . SER G 1 21 ? 231.002 -31.261 41.790 1.00 60.84 21 SER G N 1
ATOM 6510 C CA . SER G 1 21 ? 229.852 -31.383 40.903 1.00 59.18 21 SER G CA 1
ATOM 6511 C C . SER G 1 21 ? 228.552 -31.207 41.679 1.00 48.01 21 SER G C 1
ATOM 6512 O O . SER G 1 21 ? 227.847 -32.182 41.962 1.00 36.61 21 SER G O 1
ATOM 6515 N N . PHE G 1 22 ? 228.247 -29.961 42.033 1.00 37.28 22 PHE G N 1
ATOM 6516 C CA . PHE G 1 22 ? 227.040 -29.656 42.788 1.00 34.73 22 PHE G CA 1
ATOM 6517 C C . PHE G 1 22 ? 226.644 -28.196 42.633 1.00 39.01 22 PHE G C 1
ATOM 6518 O O . PHE G 1 22 ? 227.490 -27.344 42.353 1.00 36.08 22 PHE G O 1
ATOM 6526 N N . PRO G 1 23 ? 225.347 -27.911 42.814 1.00 35.97 23 PRO G N 1
ATOM 6527 C CA . PRO G 1 23 ? 224.761 -26.577 42.687 1.00 36.48 23 PRO G CA 1
ATOM 6528 C C . PRO G 1 23 ? 225.020 -25.768 43.942 1.00 33.38 23 PRO G C 1
ATOM 6529 O O . PRO G 1 23 ? 225.446 -26.332 44.947 1.00 31.83 23 PRO G O 1
ATOM 6533 N N . HIS G 1 24 ? 224.756 -24.470 43.905 1.00 34.09 24 HIS G N 1
ATOM 6534 C CA . HIS G 1 24 ? 224.861 -23.685 45.127 1.00 32.92 24 HIS G CA 1
ATOM 6535 C C . HIS G 1 24 ? 223.653 -23.987 46.002 1.00 35.22 24 HIS G C 1
ATOM 6536 O O . HIS G 1 24 ? 223.730 -23.972 47.229 1.00 32.55 24 HIS G O 1
ATOM 6543 N N . VAL G 1 25 ? 222.533 -24.273 45.350 1.00 31.95 25 VAL G N 1
ATOM 6544 C CA . VAL G 1 25 ? 221.278 -24.480 46.053 1.00 31.66 25 VAL G CA 1
ATOM 6545 C C . VAL G 1 25 ? 220.431 -25.534 45.351 1.00 33.07 25 VAL G C 1
ATOM 6546 O O . VAL G 1 25 ? 220.481 -25.676 44.126 1.00 34.30 25 VAL G O 1
ATOM 6550 N N . LYS G 1 26 ? 219.652 -26.262 46.144 1.00 30.69 26 LYS G N 1
ATOM 6551 C CA . LYS G 1 26 ? 218.851 -27.378 45.662 1.00 31.47 26 LYS G CA 1
ATOM 6552 C C . LYS G 1 26 ? 217.464 -27.358 46.285 1.00 31.54 26 LYS G C 1
ATOM 6553 O O . LYS G 1 26 ? 217.328 -27.339 47.504 1.00 31.59 26 LYS G O 1
ATOM 6559 N N . ARG G 1 27 ? 216.430 -27.370 45.451 1.00 33.42 27 ARG G N 1
ATOM 6560 C CA . ARG G 1 27 ? 215.073 -27.364 45.975 1.00 33.96 27 ARG G CA 1
ATOM 6561 C C . ARG G 1 27 ? 214.586 -28.781 46.245 1.00 36.77 27 ARG G C 1
ATOM 6562 O O . ARG G 1 27 ? 214.916 -29.721 45.523 1.00 36.12 27 ARG G O 1
ATOM 6570 N N . ALA G 1 28 ? 213.808 -28.922 47.308 1.00 35.34 28 ALA G N 1
ATOM 6571 C CA . ALA G 1 28 ? 213.187 -30.190 47.648 1.00 41.25 28 ALA G CA 1
ATOM 6572 C C . ALA G 1 28 ? 211.804 -29.899 48.201 1.00 36.78 28 ALA G C 1
ATOM 6573 O O . ALA G 1 28 ? 211.663 -29.556 49.370 1.00 34.65 28 ALA G O 1
ATOM 6575 N N . GLY G 1 29 ? 210.785 -30.014 47.358 1.00 38.22 29 GLY G N 1
ATOM 6576 C CA . GLY G 1 29 ? 209.458 -29.584 47.749 1.00 42.16 29 GLY G CA 1
ATOM 6577 C C . GLY G 1 29 ? 209.489 -28.107 48.108 1.00 45.43 29 GLY G C 1
ATOM 6578 O O . GLY G 1 29 ? 209.884 -27.271 47.294 1.00 39.08 29 GLY G O 1
ATOM 6579 N N . ASP G 1 30 ? 209.103 -27.784 49.339 1.00 38.48 30 ASP G N 1
ATOM 6580 C CA . ASP G 1 30 ? 209.034 -26.389 49.765 1.00 37.84 30 ASP G CA 1
ATOM 6581 C C . ASP G 1 30 ? 210.352 -25.903 50.350 1.00 36.84 30 ASP G C 1
ATOM 6582 O O . ASP G 1 30 ? 210.482 -24.733 50.712 1.00 36.43 30 ASP G O 1
ATOM 6587 N N . PHE G 1 31 ? 211.326 -26.807 50.427 1.00 35.89 31 PHE G N 1
ATOM 6588 C CA . PHE G 1 31 ? 212.598 -26.521 51.084 1.00 31.59 31 PHE G CA 1
ATOM 6589 C C . PHE G 1 31 ? 213.713 -26.206 50.095 1.00 33.23 31 PHE G C 1
ATOM 6590 O O . PHE G 1 31 ? 213.677 -26.620 48.935 1.00 32.36 31 PHE G O 1
ATOM 6598 N N . LEU G 1 32 ? 214.702 -25.462 50.572 1.00 31.78 32 LEU G N 1
ATOM 6599 C CA . LEU G 1 32 ? 215.870 -25.115 49.781 1.00 29.53 32 LEU G CA 1
ATOM 6600 C C . LEU G 1 32 ? 217.094 -25.450 50.587 1.00 32.24 32 LEU G C 1
ATOM 6601 O O . LEU G 1 32 ? 217.202 -25.048 51.748 1.00 31.28 32 LEU G O 1
ATOM 6606 N N . PHE G 1 33 ? 218.012 -26.190 49.979 1.00 27.58 33 PHE G N 1
ATOM 6607 C CA . PHE G 1 33 ? 219.253 -26.553 50.653 1.00 26.37 33 PHE G CA 1
ATOM 6608 C C . PHE G 1 33 ? 220.411 -25.834 50.003 1.00 33.78 33 PHE G C 1
ATOM 6609 O O . PHE G 1 33 ? 220.689 -26.028 48.818 1.00 29.16 33 PHE G O 1
ATOM 6617 N N . VAL G 1 34 ? 221.078 -24.990 50.784 1.00 29.55 34 VAL G N 1
ATOM 6618 C CA . VAL G 1 34 ? 222.178 -24.200 50.267 1.00 28.87 34 VAL G CA 1
ATOM 6619 C C . VAL G 1 34 ? 223.507 -24.835 50.661 1.00 29.21 34 VAL G C 1
ATOM 6620 O O . VAL G 1 34 ? 223.760 -25.099 51.835 1.00 26.63 34 VAL G O 1
ATOM 6624 N N . SER G 1 35 ? 224.344 -25.088 49.660 1.00 26.65 35 SER G N 1
ATOM 6625 C CA . SER G 1 35 ? 225.665 -25.654 49.871 1.00 20.75 35 SER G CA 1
ATOM 6626 C C . SER G 1 35 ? 226.498 -24.793 50.810 1.00 23.91 35 SER G C 1
ATOM 6627 O O . SER G 1 35 ? 226.275 -23.581 50.921 1.00 24.28 35 SER G O 1
ATOM 6630 N N . GLY G 1 36 ? 227.436 -25.428 51.512 1.00 23.27 36 GLY G N 1
ATOM 6631 C CA . GLY G 1 36 ? 228.369 -24.698 52.360 1.00 23.26 36 GLY G CA 1
ATOM 6632 C C . GLY G 1 36 ? 229.006 -23.572 51.567 1.00 23.33 36 GLY G C 1
ATOM 6633 O O . GLY G 1 36 ? 229.521 -23.790 50.468 1.00 25.77 36 GLY G O 1
ATOM 6634 N N . THR G 1 37 ? 228.954 -22.363 52.119 1.00 23.15 37 THR G N 1
ATOM 6635 C CA . THR G 1 37 ? 229.339 -21.168 51.383 1.00 24.34 37 THR G CA 1
ATOM 6636 C C . THR G 1 37 ? 230.454 -20.410 52.103 1.00 21.39 37 THR G C 1
ATOM 6637 O O . THR G 1 37 ? 230.400 -20.236 53.316 1.00 19.99 37 THR G O 1
ATOM 6641 N N . SER G 1 38 ? 231.469 -19.985 51.342 1.00 23.32 38 SER G N 1
ATOM 6642 C CA . SER G 1 38 ? 232.620 -19.274 51.905 1.00 26.12 38 SER G CA 1
ATOM 6643 C C . SER G 1 38 ? 232.715 -17.878 51.345 1.00 30.37 38 SER G C 1
ATOM 6644 O O . SER G 1 38 ? 231.887 -17.465 50.533 1.00 24.19 38 SER G O 1
ATOM 6647 N N . SER G 1 39 ? 233.771 -17.170 51.732 1.00 24.30 39 SER G N 1
ATOM 6648 C CA . SER G 1 39 ? 234.009 -15.844 51.182 1.00 23.12 39 SER G CA 1
ATOM 6649 C C . SER G 1 39 ? 234.814 -15.885 49.876 1.00 30.82 39 SER G C 1
ATOM 6650 O O . SER G 1 39 ? 235.229 -14.843 49.368 1.00 30.02 39 SER G O 1
ATOM 6653 N N A ARG G 1 40 ? 235.034 -17.081 49.334 0.66 31.04 40 ARG G N 1
ATOM 6654 N N B ARG G 1 40 ? 235.024 -17.081 49.334 0.34 31.03 40 ARG G N 1
ATOM 6655 C CA A ARG G 1 40 ? 235.799 -17.204 48.095 0.66 31.88 40 ARG G CA 1
ATOM 6656 C CA B ARG G 1 40 ? 235.770 -17.226 48.087 0.34 31.85 40 ARG G CA 1
ATOM 6657 C C A ARG G 1 40 ? 235.067 -16.535 46.935 0.66 33.32 40 ARG G C 1
ATOM 6658 C C B ARG G 1 40 ? 235.057 -16.538 46.924 0.34 33.13 40 ARG G C 1
ATOM 6659 O O A ARG G 1 40 ? 233.857 -16.701 46.769 0.66 32.97 40 ARG G O 1
ATOM 6660 O O B ARG G 1 40 ? 233.849 -16.699 46.742 0.34 32.86 40 ARG G O 1
ATOM 6675 N N . ARG G 1 41 ? 235.808 -15.766 46.146 1.00 33.02 41 ARG G N 1
ATOM 6676 C CA . ARG G 1 41 ? 235.256 -15.090 44.974 1.00 36.95 41 ARG G CA 1
ATOM 6677 C C . ARG G 1 41 ? 235.273 -16.010 43.754 1.00 38.69 41 ARG G C 1
ATOM 6678 O O . ARG G 1 41 ? 235.943 -17.042 43.759 1.00 39.92 41 ARG G O 1
ATOM 6686 N N . PRO G 1 42 ? 234.534 -15.633 42.698 1.00 44.39 42 PRO G N 1
ATOM 6687 C CA . PRO G 1 42 ? 234.506 -16.394 41.444 1.00 47.16 42 PRO G CA 1
ATOM 6688 C C . PRO G 1 42 ? 235.901 -16.587 40.848 1.00 47.50 42 PRO G C 1
ATOM 6689 O O . PRO G 1 42 ? 236.171 -17.638 40.270 1.00 44.78 42 PRO G O 1
ATOM 6693 N N . ASP G 1 43 ? 236.778 -15.597 40.999 1.00 49.80 43 ASP G N 1
ATOM 6694 C CA . ASP G 1 43 ? 238.123 -15.701 40.439 1.00 49.99 43 ASP G CA 1
ATOM 6695 C C . ASP G 1 43 ? 239.046 -16.511 41.355 1.00 46.22 43 ASP G C 1
ATOM 6696 O O . ASP G 1 43 ? 240.255 -16.577 41.132 1.00 49.06 43 ASP G O 1
ATOM 6701 N N . ASN G 1 44 ? 238.450 -17.118 42.382 1.00 40.76 44 ASN G N 1
ATOM 6702 C CA . ASN G 1 44 ? 239.127 -18.047 43.294 1.00 41.61 44 ASN G CA 1
ATOM 6703 C C . ASN G 1 44 ? 240.020 -17.363 44.314 1.00 38.77 44 ASN G C 1
ATOM 6704 O O . ASN G 1 44 ? 240.703 -18.030 45.099 1.00 41.31 44 ASN G O 1
ATOM 6709 N N . THR G 1 45 ? 240.010 -16.034 44.305 1.00 40.51 45 THR G N 1
ATOM 6710 C CA . THR G 1 45 ? 240.608 -15.269 45.392 1.00 41.38 45 THR G CA 1
ATOM 6711 C C . THR G 1 45 ? 239.622 -15.242 46.548 1.00 40.19 45 THR G C 1
ATOM 6712 O O . THR G 1 45 ? 238.490 -15.710 46.414 1.00 39.08 45 THR G O 1
ATOM 6716 N N . PHE G 1 46 ? 240.049 -14.695 47.682 1.00 35.20 46 PHE G N 1
ATOM 6717 C CA . PHE G 1 46 ? 239.230 -14.718 48.887 1.00 28.82 46 PHE G CA 1
ATOM 6718 C C . PHE G 1 46 ? 238.958 -13.324 49.423 1.00 38.72 46 PHE G C 1
ATOM 6719 O O . PHE G 1 46 ? 239.839 -12.464 49.433 1.00 43.44 46 PHE G O 1
ATOM 6727 N N . VAL G 1 47 ? 237.724 -13.104 49.860 1.00 34.71 47 VAL G N 1
ATOM 6728 C CA . VAL G 1 47 ? 237.399 -11.897 50.596 1.00 33.79 47 VAL G CA 1
ATOM 6729 C C . VAL G 1 47 ? 237.789 -12.108 52.055 1.00 29.40 47 VAL G C 1
ATOM 6730 O O . VAL G 1 47 ? 237.530 -13.175 52.636 1.00 29.36 47 VAL G O 1
ATOM 6734 N N . GLY G 1 48 ? 238.442 -11.106 52.640 1.00 28.41 48 GLY G N 1
ATOM 6735 C CA . GLY G 1 48 ? 238.809 -11.168 54.045 1.00 32.26 48 GLY G CA 1
ATOM 6736 C C . GLY G 1 48 ? 239.984 -12.072 54.392 1.00 29.84 48 GLY G C 1
ATOM 6737 O O . GLY G 1 48 ? 239.996 -12.709 55.452 1.00 27.88 48 GLY G O 1
ATOM 6738 N N . ALA G 1 49 ? 240.982 -12.133 53.515 1.00 31.00 49 ALA G N 1
ATOM 6739 C CA . ALA G 1 49 ? 242.232 -12.808 53.861 1.00 25.75 49 ALA G CA 1
ATOM 6740 C C . ALA G 1 49 ? 243.396 -12.164 53.132 1.00 32.77 49 ALA G C 1
ATOM 6741 O O . ALA G 1 49 ? 244.257 -12.850 52.587 1.00 34.89 49 ALA G O 1
ATOM 6743 N N . GLU G 1 50 ? 243.412 -10.835 53.129 1.00 36.83 50 GLU G N 1
ATOM 6744 C CA . GLU G 1 50 ? 244.477 -10.074 52.492 1.00 36.39 50 GLU G CA 1
ATOM 6745 C C . GLU G 1 50 ? 245.840 -10.389 53.095 1.00 32.79 50 GLU G C 1
ATOM 6746 O O . GLU G 1 50 ? 245.952 -10.617 54.294 1.00 33.80 50 GLU G O 1
ATOM 6752 N N . PRO G 1 51 ? 246.882 -10.404 52.252 1.00 46.06 51 PRO G N 1
ATOM 6753 C CA . PRO G 1 51 ? 248.268 -10.653 52.664 1.00 48.30 51 PRO G CA 1
ATOM 6754 C C . PRO G 1 51 ? 248.820 -9.529 53.525 1.00 49.13 51 PRO G C 1
ATOM 6755 O O . PRO G 1 51 ? 248.498 -8.371 53.276 1.00 47.02 51 PRO G O 1
ATOM 6759 N N . ASP G 1 52 ? 249.641 -9.859 54.519 1.00 49.44 52 ASP G N 1
ATOM 6760 C CA . ASP G 1 52 ? 250.339 -8.826 55.278 1.00 50.95 52 ASP G CA 1
ATOM 6761 C C . ASP G 1 52 ? 251.679 -8.481 54.623 1.00 59.01 52 ASP G C 1
ATOM 6762 O O . ASP G 1 52 ?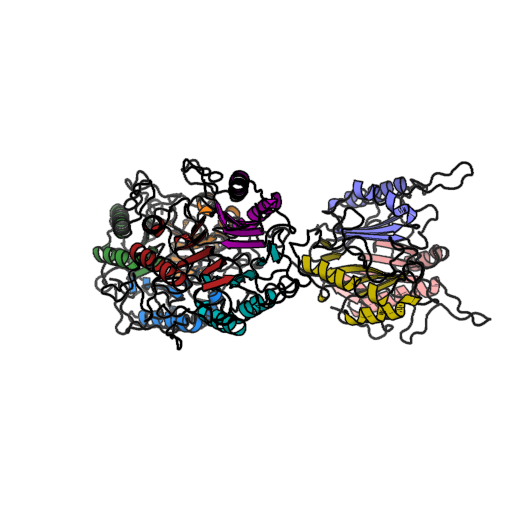 251.875 -8.718 53.431 1.00 56.18 52 ASP G O 1
ATOM 6767 N N . ASP G 1 53 ? 252.597 -7.942 55.421 1.00 72.53 53 ASP G N 1
ATOM 6768 C CA . ASP G 1 53 ? 253.909 -7.502 54.945 1.00 82.48 53 ASP G CA 1
ATOM 6769 C C . ASP G 1 53 ? 254.680 -8.590 54.203 1.00 75.99 53 ASP G C 1
ATOM 6770 O O . ASP G 1 53 ? 255.471 -8.298 53.306 1.00 74.20 53 ASP G O 1
ATOM 6775 N N . THR G 1 54 ? 254.451 -9.842 54.584 1.00 66.40 54 THR G N 1
ATOM 6776 C CA . THR G 1 54 ? 255.227 -10.958 54.057 1.00 60.14 54 THR G CA 1
ATOM 6777 C C . THR G 1 54 ? 254.447 -11.780 53.044 1.00 61.48 54 THR G C 1
ATOM 6778 O O . THR G 1 54 ? 254.889 -12.855 52.632 1.00 65.19 54 THR G O 1
ATOM 6782 N N . GLY G 1 55 ? 253.284 -11.280 52.648 1.00 56.15 55 GLY G N 1
ATOM 6783 C CA . GLY G 1 55 ? 252.457 -11.986 51.690 1.00 55.20 55 GLY G CA 1
ATOM 6784 C C . GLY G 1 55 ? 251.703 -13.130 52.339 1.00 47.08 55 GLY G C 1
ATOM 6785 O O . GLY G 1 55 ? 251.092 -13.949 51.655 1.00 45.49 55 GLY G O 1
ATOM 6786 N N . ARG G 1 56 ? 251.753 -13.187 53.668 1.00 40.94 56 ARG G N 1
ATOM 6787 C CA . ARG G 1 56 ? 250.982 -14.167 54.420 1.00 38.69 56 ARG G CA 1
ATOM 6788 C C . ARG G 1 56 ? 249.542 -13.700 54.574 1.00 34.64 56 ARG G C 1
ATOM 6789 O O . ARG G 1 56 ? 249.294 -12.632 55.138 1.00 34.11 56 ARG G O 1
ATOM 6797 N N . PRO G 1 57 ? 248.586 -14.495 54.071 1.00 33.53 57 PRO G N 1
ATOM 6798 C CA . PRO G 1 57 ? 247.162 -14.190 54.241 1.00 26.55 57 PRO G CA 1
ATOM 6799 C C . PRO G 1 57 ? 246.835 -13.939 55.706 1.00 26.23 57 PRO G C 1
ATOM 6800 O O . PRO G 1 57 ? 247.336 -14.658 56.573 1.00 26.03 57 PRO G O 1
ATOM 6804 N N . ARG G 1 58 ? 246.039 -12.911 55.979 1.00 27.28 58 ARG G N 1
ATOM 6805 C CA . ARG G 1 58 ? 245.577 -12.645 57.335 1.00 30.07 58 ARG G CA 1
ATOM 6806 C C . ARG G 1 58 ? 244.058 -12.771 57.391 1.00 28.92 58 ARG G C 1
ATOM 6807 O O . ARG G 1 58 ? 243.348 -11.797 57.150 1.00 30.15 58 ARG G O 1
ATOM 6815 N N . PRO G 1 59 ? 243.551 -13.981 57.674 1.00 27.48 59 PRO G N 1
ATOM 6816 C CA . PRO G 1 59 ? 242.102 -14.197 57.719 1.00 27.52 59 PRO G CA 1
ATOM 6817 C C . PRO G 1 59 ? 241.403 -13.267 58.704 1.00 33.94 59 PRO G C 1
ATOM 6818 O O . PRO G 1 59 ? 241.906 -13.022 59.794 1.00 31.09 59 PRO G O 1
ATOM 6822 N N . ASN G 1 60 ? 240.253 -12.747 58.298 1.00 25.19 60 ASN G N 1
ATOM 6823 C CA . ASN G 1 60 ? 239.486 -11.813 59.106 1.00 29.93 60 ASN G CA 1
ATOM 6824 C C . ASN G 1 60 ? 238.058 -12.327 59.260 1.00 30.36 60 ASN G C 1
ATOM 6825 O O . ASN G 1 60 ? 237.269 -12.268 58.313 1.00 27.33 60 ASN G O 1
ATOM 6830 N N . ILE G 1 61 ? 237.722 -12.833 60.446 1.00 23.70 61 ILE G N 1
ATOM 6831 C CA . ILE G 1 61 ? 236.397 -13.415 60.656 1.00 23.95 61 ILE G CA 1
ATOM 6832 C C . ILE G 1 61 ? 235.248 -12.433 60.390 1.00 27.99 61 ILE G C 1
ATOM 6833 O O . ILE G 1 61 ? 234.244 -12.811 59.788 1.00 28.01 61 ILE G O 1
ATOM 6838 N N . GLU G 1 62 ? 235.385 -11.180 60.818 1.00 27.73 62 GLU G N 1
ATOM 6839 C CA . GLU G 1 62 ? 234.298 -10.232 60.611 1.00 25.43 62 GLU G CA 1
ATOM 6840 C C . GLU G 1 62 ? 234.008 -10.037 59.121 1.00 28.96 62 GLU G C 1
ATOM 6841 O O . GLU G 1 62 ? 232.861 -10.125 58.691 1.00 28.67 62 GLU G O 1
ATOM 6847 N N . LEU G 1 63 ? 235.050 -9.784 58.336 1.00 29.23 63 LEU G N 1
ATOM 6848 C CA . LEU G 1 63 ? 234.881 -9.563 56.902 1.00 30.30 63 LEU G CA 1
ATOM 6849 C C . LEU G 1 63 ? 234.395 -10.822 56.190 1.00 24.98 63 LEU G C 1
ATOM 6850 O O . LEU G 1 63 ? 233.567 -10.752 55.277 1.00 29.37 63 LEU G O 1
ATOM 6855 N N . GLN G 1 64 ? 234.904 -11.976 56.600 1.00 25.07 64 GLN G N 1
ATOM 6856 C CA . GLN G 1 64 ? 234.498 -13.211 55.945 1.00 26.55 64 GLN G CA 1
ATOM 6857 C C . GLN G 1 64 ? 233.054 -13.554 56.278 1.00 27.12 64 GLN G C 1
ATOM 6858 O O . GLN G 1 64 ? 232.311 -14.024 55.414 1.00 24.43 64 GLN G O 1
ATOM 6864 N N . THR G 1 65 ? 232.649 -13.324 57.524 1.00 27.89 65 THR G N 1
ATOM 6865 C CA . THR G 1 65 ? 231.286 -13.664 57.912 1.00 27.03 65 THR G CA 1
ATOM 6866 C C . THR G 1 65 ? 230.276 -12.810 57.150 1.00 26.28 65 THR G C 1
ATOM 6867 O O . THR G 1 65 ? 229.249 -13.320 56.700 1.00 27.19 65 THR G O 1
ATOM 6871 N N A ARG G 1 66 ? 230.571 -11.522 56.982 0.30 24.68 66 ARG G N 1
ATOM 6872 N N B ARG G 1 66 ? 230.565 -11.517 56.988 0.70 23.63 66 ARG G N 1
ATOM 6873 C CA A ARG G 1 66 ? 229.657 -10.636 56.271 0.30 27.76 66 ARG G CA 1
ATOM 6874 C CA B ARG G 1 66 ? 229.646 -10.653 56.266 0.70 27.03 66 ARG G CA 1
ATOM 6875 C C A ARG G 1 66 ? 229.551 -11.010 54.790 0.30 28.32 66 ARG G C 1
ATOM 6876 C C B ARG G 1 66 ? 229.534 -11.076 54.800 0.70 28.52 66 ARG G C 1
ATOM 6877 O O A ARG G 1 66 ? 228.479 -10.905 54.192 0.30 30.06 66 ARG G O 1
ATOM 6878 O O B ARG G 1 66 ? 228.443 -11.076 54.223 0.70 30.39 66 ARG G O 1
ATOM 6893 N N . GLU G 1 67 ? 230.660 -11.452 54.203 1.00 26.79 67 GLU G N 1
ATOM 6894 C CA . GLU G 1 67 ? 230.668 -11.884 52.806 1.00 26.69 67 GLU G CA 1
ATOM 6895 C C . GLU G 1 67 ? 229.917 -13.198 52.627 1.00 31.20 67 GLU G C 1
ATOM 6896 O O . GLU G 1 67 ? 229.195 -13.385 51.647 1.00 30.97 67 GLU G O 1
ATOM 6902 N N . VAL G 1 68 ? 230.097 -14.113 53.572 1.00 29.08 68 VAL G N 1
ATOM 6903 C CA . VAL G 1 68 ? 229.422 -15.403 53.505 1.00 27.53 68 VAL G CA 1
ATOM 6904 C C . VAL G 1 68 ? 227.911 -15.213 53.536 1.00 29.92 68 VAL G C 1
ATOM 6905 O O . VAL G 1 68 ? 227.194 -15.759 52.702 1.00 27.63 68 VAL G O 1
ATOM 6909 N N . ILE G 1 69 ? 227.430 -14.414 54.481 1.00 26.17 69 ILE G N 1
ATOM 6910 C CA . ILE G 1 69 ? 225.993 -14.193 54.593 1.00 30.09 69 ILE G CA 1
ATOM 6911 C C . ILE G 1 69 ? 225.449 -13.441 53.369 1.00 32.05 69 ILE G C 1
ATOM 6912 O O . ILE G 1 69 ? 224.375 -13.776 52.868 1.00 32.45 69 ILE G O 1
ATOM 6917 N N . SER G 1 70 ? 226.193 -12.450 52.879 1.00 28.37 70 SER G N 1
ATOM 6918 C CA . SER G 1 70 ? 225.861 -11.791 51.614 1.00 30.08 70 SER G CA 1
ATOM 6919 C C . SER G 1 70 ? 225.762 -12.780 50.447 1.00 33.35 70 SER G C 1
ATOM 6920 O O . SER G 1 70 ? 224.812 -12.725 49.654 1.00 34.19 70 SER G O 1
ATOM 6923 N N . ASN G 1 71 ? 226.749 -13.669 50.339 1.00 31.57 71 ASN G N 1
ATOM 6924 C CA . ASN G 1 71 ? 226.787 -14.655 49.258 1.00 31.00 71 ASN G CA 1
ATOM 6925 C C . ASN G 1 71 ? 225.599 -15.598 49.330 1.00 34.57 71 ASN G C 1
ATOM 6926 O O . ASN G 1 71 ? 225.034 -16.002 48.303 1.00 33.99 71 ASN G O 1
ATOM 6931 N N . ILE G 1 72 ? 225.231 -15.950 50.556 1.00 27.72 72 ILE G N 1
ATOM 6932 C CA . ILE G 1 72 ? 224.093 -16.816 50.781 1.00 26.75 72 ILE G CA 1
ATOM 6933 C C . ILE G 1 72 ? 222.816 -16.110 50.347 1.00 32.35 72 ILE G C 1
ATOM 6934 O O . ILE G 1 72 ? 221.977 -16.708 49.686 1.00 30.23 72 ILE G O 1
ATOM 6939 N N . ARG G 1 73 ? 222.675 -14.835 50.699 1.00 32.72 73 ARG G N 1
ATOM 6940 C CA . ARG G 1 73 ? 221.497 -14.086 50.281 1.00 31.43 73 ARG G CA 1
ATOM 6941 C C . ARG G 1 73 ? 221.373 -14.077 48.758 1.00 28.76 73 ARG G C 1
ATOM 6942 O O . ARG G 1 73 ? 220.289 -14.302 48.215 1.00 29.66 73 ARG G O 1
ATOM 6950 N N . ASP G 1 74 ? 222.490 -13.824 48.078 1.00 31.61 74 ASP G N 1
ATOM 6951 C CA . ASP G 1 74 ? 222.529 -13.848 46.616 1.00 35.47 74 ASP G CA 1
ATOM 6952 C C . ASP G 1 74 ? 222.051 -15.182 46.043 1.00 39.83 74 ASP G C 1
ATOM 6953 O O . ASP G 1 74 ? 221.271 -15.208 45.091 1.00 32.96 74 ASP G O 1
ATOM 6958 N N . ILE G 1 75 ? 222.550 -16.283 46.603 1.00 35.23 75 ILE G N 1
ATOM 6959 C CA . ILE G 1 75 ? 222.212 -17.618 46.117 1.00 31.34 75 ILE G CA 1
ATOM 6960 C C . ILE G 1 75 ? 220.719 -17.862 46.280 1.00 34.64 75 ILE G C 1
ATOM 6961 O O . ILE G 1 75 ? 220.052 -18.352 45.363 1.00 35.44 75 ILE G O 1
ATOM 6966 N N . LEU G 1 76 ? 220.192 -17.492 47.443 1.00 28.67 76 LEU G N 1
ATOM 6967 C CA . LEU G 1 76 ? 218.769 -17.647 47.703 1.00 28.73 76 LEU G CA 1
ATOM 6968 C C . LEU G 1 76 ? 217.929 -16.792 46.749 1.00 37.74 76 LEU G C 1
ATOM 6969 O O . LEU G 1 76 ? 216.896 -17.241 46.255 1.00 38.74 76 LEU G O 1
ATOM 6974 N N . GLN G 1 77 ? 218.373 -15.565 46.482 1.00 37.95 77 GLN G N 1
ATOM 6975 C CA . GLN G 1 77 ? 217.615 -14.679 45.599 1.00 40.38 77 GLN G CA 1
ATOM 6976 C C . GLN G 1 77 ? 217.579 -15.205 44.166 1.00 43.28 77 GLN G C 1
ATOM 6977 O O . GLN G 1 77 ? 216.645 -14.912 43.415 1.00 42.15 77 GLN G O 1
ATOM 6983 N N . SER G 1 78 ? 218.586 -15.987 43.787 1.00 42.33 78 SER G N 1
ATOM 6984 C CA . SER G 1 78 ? 218.597 -16.580 42.454 1.00 44.13 78 SER G CA 1
ATOM 6985 C C . SER G 1 78 ? 217.421 -17.537 42.300 1.00 47.43 78 SER G C 1
ATOM 6986 O O . SER G 1 78 ? 216.965 -17.790 41.187 1.00 53.07 78 SER G O 1
ATOM 6989 N N . VAL G 1 79 ? 216.927 -18.069 43.415 1.00 37.53 79 VAL G N 1
ATOM 6990 C CA . VAL G 1 79 ? 215.765 -18.949 43.354 1.00 44.37 79 VAL G CA 1
ATOM 6991 C C . VAL G 1 79 ? 214.563 -18.363 44.091 1.00 41.24 79 VAL G C 1
ATOM 6992 O O . VAL G 1 79 ? 213.703 -19.095 44.576 1.00 41.78 79 VAL G O 1
ATOM 6996 N N . GLY G 1 80 ? 214.506 -17.039 44.172 1.00 40.20 80 GLY G N 1
ATOM 6997 C CA . GLY G 1 80 ? 213.311 -16.374 44.657 1.00 40.63 80 GLY G CA 1
ATOM 6998 C C . GLY G 1 80 ? 213.044 -16.517 46.142 1.00 38.42 80 GLY G C 1
ATOM 6999 O O . GLY G 1 80 ? 211.890 -16.525 46.576 1.00 40.10 80 GLY G O 1
ATOM 7000 N N . ALA G 1 81 ? 214.114 -16.617 46.922 1.00 40.54 81 ALA G N 1
ATOM 7001 C CA . ALA G 1 81 ? 214.026 -16.580 48.379 1.00 40.17 81 ALA G CA 1
ATOM 7002 C C . ALA G 1 81 ? 215.046 -15.572 48.909 1.00 40.99 81 ALA G C 1
ATOM 7003 O O . ALA G 1 81 ? 215.837 -15.024 48.138 1.00 37.94 81 ALA G O 1
ATOM 7005 N N . ASP G 1 82 ? 215.048 -15.333 50.217 1.00 37.72 82 ASP G N 1
ATOM 7006 C CA . ASP G 1 82 ? 216.117 -14.529 50.807 1.00 34.59 82 ASP G CA 1
ATOM 7007 C C . ASP G 1 82 ? 216.387 -14.935 52.256 1.00 35.17 82 ASP G C 1
ATOM 7008 O O . ASP G 1 82 ? 215.974 -16.010 52.690 1.00 37.77 82 ASP G O 1
ATOM 7013 N N . LEU G 1 83 ? 217.085 -14.079 52.996 1.00 36.75 83 LEU G N 1
ATOM 7014 C CA . LEU G 1 83 ? 217.533 -14.428 54.341 1.00 37.18 83 LEU G CA 1
ATOM 7015 C C . LEU G 1 83 ? 216.358 -14.644 55.284 1.00 38.91 83 LEU G C 1
ATOM 7016 O O . LEU G 1 83 ? 216.461 -15.406 56.246 1.00 34.91 83 LEU G O 1
ATOM 7021 N N . GLY G 1 84 ? 215.237 -13.998 54.982 1.00 36.25 84 GLY G N 1
ATOM 7022 C CA . GLY G 1 84 ? 214.037 -14.115 55.792 1.00 35.92 84 GLY G CA 1
ATOM 7023 C C . GLY G 1 84 ? 213.400 -15.491 55.720 1.00 37.44 84 GLY G C 1
ATOM 7024 O O . GLY G 1 84 ? 212.522 -15.818 56.518 1.00 35.31 84 GLY G O 1
ATOM 7025 N N . ASP G 1 85 ? 213.841 -16.302 54.763 1.00 37.22 85 ASP G N 1
ATOM 7026 C CA . ASP G 1 85 ? 213.281 -17.639 54.581 1.00 37.19 85 ASP G CA 1
ATOM 7027 C C . ASP G 1 85 ? 214.159 -18.717 55.194 1.00 32.59 85 ASP G C 1
ATOM 7028 O O . ASP G 1 85 ? 213.816 -19.902 55.168 1.00 33.67 85 ASP G O 1
ATOM 7033 N N . VAL G 1 86 ? 215.303 -18.314 55.730 1.00 32.20 86 VAL G N 1
ATOM 7034 C CA . VAL G 1 86 ? 216.221 -19.287 56.318 1.00 29.66 86 VAL G CA 1
ATOM 7035 C C . VAL G 1 86 ? 215.632 -19.820 57.625 1.00 30.25 86 VAL G C 1
ATOM 7036 O O . VAL G 1 86 ? 215.100 -19.052 58.430 1.00 32.84 86 VAL G O 1
ATOM 7040 N N . VAL G 1 87 ? 215.699 -21.135 57.822 1.00 28.34 87 VAL G N 1
ATOM 7041 C CA . VAL G 1 87 ? 215.152 -21.738 59.034 1.00 29.89 87 VAL G CA 1
ATOM 7042 C C . VAL G 1 87 ? 216.200 -22.541 59.829 1.00 29.92 87 VAL G C 1
ATOM 7043 O O . VAL G 1 87 ? 216.001 -22.814 61.010 1.00 28.76 87 VAL G O 1
ATOM 7047 N N . GLU G 1 88 ? 217.310 -22.922 59.196 1.00 28.82 88 GLU G N 1
ATOM 7048 C CA . GLU G 1 88 ? 218.423 -23.532 59.932 1.00 28.38 88 GLU G CA 1
ATOM 7049 C C . GLU G 1 88 ? 219.767 -23.045 59.411 1.00 30.73 88 GLU G C 1
ATOM 7050 O O . GLU G 1 88 ? 220.021 -23.061 58.210 1.00 28.92 88 GLU G O 1
ATOM 7056 N N . VAL G 1 89 ? 220.626 -22.615 60.329 1.00 25.92 89 VAL G N 1
ATOM 7057 C CA . VAL G 1 89 ? 221.978 -22.180 59.995 1.00 26.31 89 VAL G CA 1
ATOM 7058 C C . VAL G 1 89 ? 222.975 -23.123 60.657 1.00 28.46 89 VAL G C 1
ATOM 7059 O O . VAL G 1 89 ? 222.882 -23.374 61.852 1.00 27.98 89 VAL G O 1
ATOM 7063 N N . CYS G 1 90 ? 223.913 -23.660 59.881 1.00 24.13 90 CYS G N 1
ATOM 7064 C CA . CYS G 1 90 ? 225.016 -24.420 60.456 1.00 22.10 90 CYS G CA 1
ATOM 7065 C C . CYS G 1 90 ? 226.300 -23.710 60.107 1.00 26.19 90 CYS G C 1
ATOM 7066 O O . CYS G 1 90 ? 226.638 -23.588 58.931 1.00 23.59 90 CYS G O 1
ATOM 7069 N N . SER G 1 91 ? 226.999 -23.226 61.128 1.00 24.13 91 SER G N 1
ATOM 7070 C CA . SER G 1 91 ? 228.211 -22.440 60.930 1.00 21.12 91 SER G CA 1
ATOM 7071 C C . SER G 1 91 ? 229.449 -23.224 61.350 1.00 23.93 91 SER G C 1
ATOM 7072 O O . SER G 1 91 ? 229.490 -23.818 62.434 1.00 23.48 91 SER G O 1
ATOM 7075 N N . TYR G 1 92 ? 230.461 -23.221 60.486 1.00 22.37 92 TYR G N 1
ATOM 7076 C CA . TYR G 1 92 ? 231.694 -23.943 60.752 1.00 22.19 92 TYR G CA 1
ATOM 7077 C C . TYR G 1 92 ? 232.868 -22.977 60.842 1.00 23.04 92 TYR G C 1
ATOM 7078 O O . TYR G 1 92 ? 233.315 -22.450 59.831 1.00 26.74 92 TYR G O 1
ATOM 7087 N N . LEU G 1 93 ? 233.345 -22.738 62.062 1.00 19.13 93 LEU G N 1
ATOM 7088 C CA . LEU G 1 93 ? 234.560 -21.965 62.305 1.00 20.33 93 LEU G CA 1
ATOM 7089 C C . LEU G 1 93 ? 235.783 -22.886 62.249 1.00 19.78 93 LEU G C 1
ATOM 7090 O O . LEU G 1 93 ? 235.639 -24.115 62.114 1.00 21.95 93 LEU G O 1
ATOM 7095 N N . VAL G 1 94 ? 236.982 -22.308 62.371 1.00 21.81 94 VAL G N 1
ATOM 7096 C CA . VAL G 1 94 ? 238.187 -23.117 62.558 1.00 20.05 94 VAL G CA 1
ATOM 7097 C C . VAL G 1 94 ? 238.843 -22.836 63.909 1.00 22.78 94 VAL G C 1
ATOM 7098 O O . VAL G 1 94 ? 239.671 -23.614 64.369 1.00 19.44 94 VAL G O 1
ATOM 7102 N N . ASN G 1 95 ? 238.472 -21.730 64.546 1.00 21.00 95 ASN G N 1
ATOM 7103 C CA . ASN G 1 95 ? 238.926 -21.471 65.912 1.00 26.24 95 ASN G CA 1
ATOM 7104 C C . ASN G 1 95 ? 237.895 -20.669 66.693 1.00 23.68 95 ASN G C 1
ATOM 7105 O O . ASN G 1 95 ? 237.408 -19.638 66.216 1.00 21.04 95 ASN G O 1
ATOM 7110 N N . MET G 1 96 ? 237.558 -21.138 67.892 1.00 19.65 96 MET G N 1
ATOM 7111 C CA . MET G 1 96 ? 236.488 -20.498 68.660 1.00 22.30 96 MET G CA 1
ATOM 7112 C C . MET G 1 96 ? 236.843 -19.103 69.173 1.00 21.25 96 MET G C 1
ATOM 7113 O O . MET G 1 96 ? 235.976 -18.386 69.689 1.00 23.78 96 MET G O 1
ATOM 7118 N N . ASN G 1 97 ? 238.104 -18.701 69.039 1.00 24.78 97 ASN G N 1
ATOM 7119 C CA . ASN G 1 97 ? 238.465 -17.343 69.429 1.00 21.19 97 ASN G CA 1
ATOM 7120 C C . ASN G 1 97 ? 237.921 -16.335 68.403 1.00 24.64 97 ASN G C 1
ATOM 7121 O O . ASN G 1 97 ? 237.955 -15.125 68.636 1.00 25.52 97 ASN G O 1
ATOM 7126 N N . ASP G 1 98 ? 237.398 -16.854 67.292 1.00 21.46 98 ASP G N 1
ATOM 7127 C CA . ASP G 1 98 ? 236.701 -16.045 66.281 1.00 23.08 98 ASP G CA 1
ATOM 7128 C C . ASP G 1 98 ? 235.204 -15.959 66.570 1.00 25.67 98 ASP G C 1
ATOM 7129 O O . ASP G 1 98 ? 234.478 -15.257 65.870 1.00 22.61 98 ASP G O 1
ATOM 7134 N N . PHE G 1 99 ? 234.742 -16.669 67.598 1.00 25.75 99 PHE G N 1
ATOM 7135 C CA . PHE G 1 99 ? 233.304 -16.782 67.846 1.00 24.11 99 PHE G CA 1
ATOM 7136 C C . PHE G 1 99 ? 232.635 -15.435 68.145 1.00 26.54 99 PHE G C 1
ATOM 7137 O O . PHE G 1 99 ? 231.593 -15.118 67.576 1.00 26.83 99 PHE G O 1
ATOM 7145 N N . ALA G 1 100 ? 233.231 -14.650 69.036 1.00 23.95 100 ALA G N 1
ATOM 7146 C CA . ALA G 1 100 ? 232.599 -13.418 69.478 1.00 25.60 100 ALA G CA 1
ATOM 7147 C C . ALA G 1 100 ? 232.326 -12.501 68.285 1.00 27.77 100 ALA G C 1
ATOM 7148 O O . ALA G 1 100 ? 231.224 -11.962 68.145 1.00 26.58 100 ALA G O 1
ATOM 7150 N N . ALA G 1 101 ? 233.316 -12.357 67.406 1.00 22.53 101 ALA G N 1
ATOM 7151 C CA . ALA G 1 101 ? 233.185 -11.415 66.293 1.00 23.02 101 ALA G CA 1
ATOM 7152 C C . ALA G 1 101 ? 232.241 -11.968 65.218 1.00 25.83 101 ALA G C 1
ATOM 7153 O O . ALA G 1 101 ? 231.508 -11.215 64.577 1.00 30.44 101 ALA G O 1
ATOM 7155 N N . TYR G 1 102 ? 232.268 -13.282 65.021 1.00 24.38 102 TYR G N 1
ATOM 7156 C CA . TYR G 1 102 ? 231.309 -13.940 64.136 1.00 22.72 102 TYR G CA 1
ATOM 7157 C C . TYR G 1 102 ? 229.885 -13.699 64.632 1.00 22.28 102 TYR G C 1
ATOM 7158 O O . TYR G 1 102 ? 228.981 -13.361 63.862 1.00 25.42 102 TYR G O 1
ATOM 7167 N N . ASN G 1 103 ? 229.701 -13.840 65.936 1.00 22.53 103 ASN G N 1
ATOM 7168 C CA . ASN G 1 103 ? 228.387 -13.686 66.543 1.00 28.26 103 ASN G CA 1
ATOM 7169 C C . ASN G 1 103 ? 227.827 -12.272 66.366 1.00 27.25 103 ASN G C 1
ATOM 7170 O O . ASN G 1 103 ? 226.627 -12.083 66.129 1.00 30.81 103 ASN G O 1
ATOM 7175 N N . LYS G 1 104 ? 228.701 -11.280 66.492 1.00 29.14 104 LYS G N 1
ATOM 7176 C CA . LYS G 1 104 ? 228.306 -9.892 66.301 1.00 34.88 104 LYS G CA 1
ATOM 7177 C C . LYS G 1 104 ? 227.766 -9.645 64.894 1.00 30.60 104 LYS G C 1
ATOM 7178 O O . LYS G 1 104 ? 226.725 -9.003 64.723 1.00 36.18 104 LYS G O 1
ATOM 7184 N N . VAL G 1 105 ? 228.472 -10.162 63.892 1.00 30.29 105 VAL G N 1
ATOM 7185 C CA . VAL G 1 105 ? 228.049 -9.986 62.508 1.00 30.51 105 VAL G CA 1
ATOM 7186 C C . VAL G 1 105 ? 226.733 -10.703 62.258 1.00 29.23 105 VAL G C 1
ATOM 7187 O O . VAL G 1 105 ? 225.814 -10.140 61.656 1.00 34.77 105 VAL G O 1
ATOM 7191 N N . TYR G 1 106 ? 226.647 -11.946 62.723 1.00 27.64 106 TYR G N 1
ATOM 7192 C CA . TYR G 1 106 ? 225.439 -12.746 62.554 1.00 31.83 106 TYR G CA 1
ATOM 7193 C C . TYR G 1 106 ? 224.193 -11.985 63.011 1.00 35.14 106 TYR G C 1
ATOM 7194 O O . TYR G 1 106 ? 223.150 -12.029 62.352 1.00 36.55 106 TYR G O 1
ATOM 7203 N N . ALA G 1 107 ? 224.318 -11.272 64.128 1.00 34.13 107 ALA G N 1
ATOM 7204 C CA . ALA G 1 107 ? 223.188 -10.570 64.728 1.00 36.97 107 ALA G CA 1
ATOM 7205 C C . ALA G 1 107 ? 222.725 -9.386 63.881 1.00 42.69 107 ALA G C 1
ATOM 7206 O O . ALA G 1 107 ? 221.651 -8.831 64.113 1.00 46.33 107 ALA G O 1
ATOM 7208 N N . GLU G 1 108 ? 223.532 -9.002 62.899 1.00 44.83 108 GLU G N 1
ATOM 7209 C CA . GLU G 1 108 ? 223.148 -7.927 61.987 1.00 50.53 108 GLU G CA 1
ATOM 7210 C C . GLU G 1 108 ? 222.124 -8.397 60.957 1.00 47.47 108 GLU G C 1
ATOM 7211 O O . GLU G 1 108 ? 221.439 -7.581 60.335 1.00 48.95 108 GLU G O 1
ATOM 7217 N N . PHE G 1 109 ? 222.027 -9.711 60.780 1.00 40.58 109 PHE G N 1
ATOM 7218 C CA . PHE G 1 109 ? 221.258 -10.273 59.675 1.00 42.88 109 PHE G CA 1
ATOM 7219 C C . PHE G 1 109 ? 220.092 -11.140 60.140 1.00 45.01 109 PHE G C 1
ATOM 7220 O O . PHE G 1 109 ? 219.075 -11.248 59.449 1.00 40.57 109 PHE G O 1
ATOM 7228 N N . PHE G 1 110 ? 220.246 -11.757 61.308 1.00 41.95 110 PHE G N 1
ATOM 7229 C CA . PHE G 1 110 ? 219.200 -12.592 61.885 1.00 40.97 110 PHE G CA 1
ATOM 7230 C C . PHE G 1 110 ? 218.914 -12.173 63.320 1.00 41.90 110 PHE G C 1
ATOM 7231 O O . PHE G 1 110 ? 219.787 -11.631 63.996 1.00 45.06 110 PHE G O 1
ATOM 7239 N N . ASP G 1 111 ? 217.693 -12.421 63.785 1.00 46.41 111 ASP G N 1
ATOM 7240 C CA . ASP G 1 111 ? 217.381 -12.249 65.199 1.00 49.92 111 ASP G CA 1
ATOM 7241 C C . ASP G 1 111 ? 216.565 -13.431 65.719 1.00 52.48 111 ASP G C 1
ATOM 7242 O O . ASP G 1 111 ? 216.531 -14.493 65.096 1.00 51.23 111 ASP G O 1
ATOM 7247 N N . ALA G 1 112 ? 215.900 -13.237 66.853 1.00 53.25 112 ALA G N 1
ATOM 7248 C CA . ALA G 1 112 ? 215.192 -14.321 67.528 1.00 54.82 112 ALA G CA 1
ATOM 7249 C C . ALA G 1 112 ? 213.969 -14.814 66.756 1.00 51.29 112 ALA G C 1
ATOM 7250 O O . ALA G 1 112 ? 213.395 -15.848 67.097 1.00 52.15 112 ALA G O 1
ATOM 7252 N N . THR G 1 113 ? 213.563 -14.079 65.725 1.00 38.56 113 THR G N 1
ATOM 7253 C CA . THR G 1 113 ? 212.459 -14.527 64.885 1.00 42.60 113 THR G CA 1
ATOM 7254 C C . THR G 1 113 ? 212.995 -15.363 63.722 1.00 45.05 113 THR G C 1
ATOM 7255 O O . THR G 1 113 ? 212.233 -15.919 62.932 1.00 48.65 113 THR G O 1
ATOM 7259 N N . GLY G 1 114 ? 214.319 -15.452 63.639 1.00 40.55 114 GLY G N 1
ATOM 7260 C CA . GLY G 1 114 ? 214.978 -16.115 62.534 1.00 39.90 114 GLY G CA 1
ATOM 7261 C C . GLY G 1 114 ? 215.268 -17.586 62.759 1.00 39.53 114 GLY G C 1
ATOM 7262 O O . GLY G 1 114 ? 214.620 -18.246 63.572 1.00 36.87 114 GLY G O 1
ATOM 7263 N N . PRO G 1 115 ? 216.259 -18.110 62.030 1.00 32.98 115 PRO G N 1
ATOM 7264 C CA . PRO G 1 115 ? 216.512 -19.550 61.949 1.00 31.44 115 PRO G CA 1
ATOM 7265 C C . PRO G 1 115 ? 217.129 -20.135 63.211 1.00 32.40 115 PRO G C 1
ATOM 7266 O O . PRO G 1 115 ? 217.755 -19.423 63.997 1.00 31.08 115 PRO G O 1
ATOM 7270 N N . ALA G 1 116 ? 216.955 -21.439 63.394 1.00 28.64 116 ALA G N 1
ATOM 7271 C CA . ALA G 1 116 ? 217.715 -22.148 64.408 1.00 25.32 116 ALA G CA 1
ATOM 7272 C C . ALA G 1 116 ? 219.188 -22.111 63.994 1.00 26.99 116 ALA G C 1
ATOM 7273 O O . ALA G 1 116 ? 219.496 -21.976 62.811 1.00 25.91 116 ALA G O 1
ATOM 7275 N N . ARG G 1 117 ? 220.101 -22.196 64.955 1.00 25.11 117 ARG G N 1
ATOM 7276 C CA . ARG G 1 117 ? 221.519 -22.079 64.615 1.00 25.49 117 ARG G CA 1
ATOM 7277 C C . ARG G 1 117 ? 222.407 -23.024 65.415 1.00 24.98 117 ARG G C 1
ATOM 7278 O O . ARG G 1 117 ? 222.166 -23.287 66.588 1.00 27.21 117 ARG G O 1
ATOM 7286 N N . THR G 1 118 ? 223.436 -23.539 64.751 1.00 21.41 118 THR G N 1
ATOM 7287 C CA . THR G 1 118 ? 224.431 -24.382 65.390 1.00 22.64 118 THR G CA 1
ATOM 7288 C C . THR G 1 118 ? 225.808 -23.925 64.943 1.00 24.95 118 THR G C 1
ATOM 7289 O O . THR G 1 118 ? 226.019 -23.729 63.756 1.00 23.14 118 THR G O 1
ATOM 7293 N N . THR G 1 119 ? 226.741 -23.753 65.882 1.00 21.04 119 THR G N 1
ATOM 7294 C CA . THR G 1 119 ? 228.084 -23.282 65.539 1.00 19.76 119 THR G CA 1
ATOM 7295 C C . THR G 1 119 ? 229.161 -24.162 66.183 1.00 19.85 119 THR G C 1
ATOM 7296 O O . THR G 1 119 ? 229.187 -24.321 67.402 1.00 23.44 119 THR G O 1
ATOM 7300 N N . VAL G 1 120 ? 230.038 -24.732 65.357 1.00 20.70 120 VAL G N 1
ATOM 7301 C CA . VAL G 1 120 ? 231.155 -25.540 65.836 1.00 17.38 120 VAL G CA 1
ATOM 7302 C C . VAL G 1 120 ? 232.427 -25.116 65.104 1.00 17.03 120 VAL G C 1
ATOM 7303 O O . VAL G 1 120 ? 232.357 -24.500 64.049 1.00 21.49 120 VAL G O 1
ATOM 7307 N N . ALA G 1 121 ? 233.587 -25.438 65.665 1.00 16.98 121 ALA G N 1
ATOM 7308 C CA . ALA G 1 121 ? 234.839 -25.265 64.928 1.00 17.32 121 ALA G CA 1
ATOM 7309 C C . ALA G 1 121 ? 235.306 -26.622 64.438 1.00 20.98 121 ALA G C 1
ATOM 7310 O O . ALA G 1 121 ? 235.389 -27.571 65.215 1.00 18.96 121 ALA G O 1
ATOM 7312 N N . VAL G 1 122 ? 235.603 -26.700 63.147 1.00 19.18 122 VAL G N 1
ATOM 7313 C CA . VAL G 1 122 ? 236.024 -27.942 62.502 1.00 20.78 122 VAL G CA 1
ATOM 7314 C C . VAL G 1 122 ? 237.552 -28.047 62.483 1.00 21.10 122 VAL G C 1
ATOM 7315 O O . VAL G 1 122 ? 238.253 -27.065 62.735 1.00 19.34 122 VAL G O 1
ATOM 7319 N N . HIS G 1 123 ? 238.071 -29.234 62.199 1.00 17.16 123 HIS G N 1
ATOM 7320 C CA . HIS G 1 123 ? 239.523 -29.393 62.090 1.00 19.43 123 HIS G CA 1
ATOM 7321 C C . HIS G 1 123 ? 240.064 -28.538 60.937 1.00 23.69 123 HIS G C 1
ATOM 7322 O O . HIS G 1 123 ? 241.037 -27.791 61.109 1.00 21.62 123 HIS G O 1
ATOM 7329 N N . GLN G 1 124 ? 239.415 -28.620 59.773 1.00 20.17 124 GLN G N 1
ATOM 7330 C CA . GLN G 1 124 ? 239.812 -27.828 58.608 1.00 17.08 124 GLN G CA 1
ATOM 7331 C C . GLN G 1 124 ? 238.620 -27.480 57.730 1.00 22.07 124 GLN G C 1
ATOM 7332 O O . GLN G 1 124 ? 237.674 -28.256 57.618 1.00 20.08 124 GLN G O 1
ATOM 7338 N N . LEU G 1 125 ? 238.693 -26.322 57.088 1.00 23.85 125 LEU G N 1
ATOM 7339 C CA . LEU G 1 125 ? 237.817 -26.023 55.953 1.00 20.17 125 LEU G CA 1
ATOM 7340 C C . LEU G 1 125 ? 238.608 -26.282 54.664 1.00 22.83 125 LEU G C 1
ATOM 7341 O O . LEU G 1 125 ? 239.819 -26.481 54.718 1.00 20.00 125 LEU G O 1
ATOM 7346 N N . PRO G 1 126 ? 237.937 -26.290 53.493 1.00 22.91 126 PRO G N 1
ATOM 7347 C CA . PRO G 1 126 ? 238.627 -26.724 52.263 1.00 21.69 126 PRO G CA 1
ATOM 7348 C C . PRO G 1 126 ? 239.786 -25.830 51.800 1.00 24.29 126 PRO G C 1
ATOM 7349 O O . PRO G 1 126 ? 240.628 -26.303 51.027 1.00 22.74 126 PRO G O 1
ATOM 7353 N N . HIS G 1 127 ? 239.831 -24.580 52.255 1.00 20.12 127 HIS G N 1
ATOM 7354 C CA . HIS G 1 127 ? 240.916 -23.664 51.869 1.00 22.98 127 HIS G CA 1
ATOM 7355 C C . HIS G 1 127 ? 241.480 -23.021 53.125 1.00 20.38 127 HIS G C 1
ATOM 7356 O O . HIS G 1 127 ? 240.725 -22.669 54.033 1.00 24.68 127 HIS G O 1
ATOM 7363 N N . PRO G 1 128 ? 242.812 -22.892 53.194 1.00 21.36 128 PRO G N 1
ATOM 7364 C CA . PRO G 1 128 ? 243.442 -22.463 54.449 1.00 23.67 128 PRO G CA 1
ATOM 7365 C C . PRO G 1 128 ? 243.189 -20.984 54.788 1.00 23.24 128 PRO G C 1
ATOM 7366 O O . PRO G 1 128 ? 243.385 -20.579 55.940 1.00 24.82 128 PRO G O 1
ATOM 7370 N N . GLN G 1 129 ? 242.738 -20.206 53.813 1.00 23.86 129 GLN G N 1
ATOM 7371 C CA . GLN G 1 129 ? 242.442 -18.783 54.026 1.00 23.41 129 GLN G CA 1
ATOM 7372 C C . GLN G 1 129 ? 241.128 -18.558 54.791 1.00 25.83 129 GLN G C 1
ATOM 7373 O O . GLN G 1 129 ? 240.878 -17.463 55.303 1.00 24.29 129 GLN G O 1
ATOM 7379 N N . LEU G 1 130 ? 240.294 -19.595 54.858 1.00 23.10 130 LEU G N 1
ATOM 7380 C CA . LEU G 1 130 ? 238.939 -19.483 55.419 1.00 20.43 130 LEU G CA 1
ATOM 7381 C C . LEU G 1 130 ? 238.890 -19.619 56.939 1.00 25.36 130 LEU G C 1
ATOM 7382 O O . LEU G 1 130 ? 239.545 -20.491 57.516 1.00 21.74 130 LEU G O 1
ATOM 7387 N N . VAL G 1 131 ? 238.094 -18.770 57.584 1.00 22.78 131 VAL G N 1
ATOM 7388 C CA . VAL G 1 131 ? 237.839 -18.928 59.013 1.00 19.64 131 VAL G CA 1
ATOM 7389 C C . VAL G 1 131 ? 236.346 -19.149 59.282 1.00 20.43 131 VAL G C 1
ATOM 7390 O O . VAL G 1 131 ? 235.924 -19.243 60.436 1.00 22.18 131 VAL G O 1
ATOM 7394 N N . ILE G 1 132 ? 235.551 -19.242 58.213 1.00 22.79 132 ILE G N 1
ATOM 7395 C CA . ILE G 1 132 ? 234.126 -19.533 58.360 1.00 22.34 132 ILE G CA 1
ATOM 7396 C C . ILE G 1 132 ? 233.513 -20.059 57.074 1.00 26.54 132 ILE G C 1
ATOM 7397 O O . ILE G 1 132 ? 233.801 -19.566 55.987 1.00 25.62 132 ILE G O 1
ATOM 7402 N N . GLU G 1 133 ? 232.673 -21.073 57.212 1.00 18.55 133 GLU G N 1
ATOM 7403 C CA . GLU G 1 133 ? 231.801 -21.492 56.119 1.00 16.59 133 GLU G CA 1
ATOM 7404 C C . GLU G 1 133 ? 230.423 -21.715 56.732 1.00 23.73 133 GLU G C 1
ATOM 7405 O O . GLU G 1 133 ? 230.315 -22.170 57.872 1.00 24.21 133 GLU G O 1
ATOM 7411 N N . ILE G 1 134 ? 229.370 -21.395 55.989 1.00 22.76 134 ILE G N 1
ATOM 7412 C CA . ILE G 1 134 ? 228.019 -21.556 56.514 1.00 22.14 134 ILE G CA 1
ATOM 7413 C C . ILE G 1 134 ? 227.142 -22.290 55.504 1.00 22.87 134 ILE G C 1
ATOM 7414 O O . ILE G 1 134 ? 227.154 -21.969 54.314 1.00 22.29 134 ILE G O 1
ATOM 7419 N N . LYS G 1 135 ? 226.399 -23.288 55.971 1.00 24.16 135 LYS G N 1
ATOM 7420 C CA . LYS G 1 135 ? 225.372 -23.890 55.126 1.00 26.03 135 LYS G CA 1
ATOM 7421 C C . LYS G 1 135 ? 224.003 -23.610 55.748 1.00 24.69 135 LYS G C 1
ATOM 7422 O O . LYS G 1 135 ? 223.875 -23.560 56.976 1.00 22.89 135 LYS G O 1
ATOM 7428 N N . VAL G 1 136 ? 222.983 -23.419 54.916 1.00 23.56 136 VAL G N 1
ATOM 7429 C CA . VAL G 1 136 ? 221.654 -23.150 55.453 1.00 24.28 136 VAL G CA 1
ATOM 7430 C C . VAL G 1 136 ? 220.573 -23.990 54.800 1.00 27.59 136 VAL G C 1
ATOM 7431 O O . VAL G 1 136 ? 220.745 -24.522 53.699 1.00 26.90 136 VAL G O 1
ATOM 7435 N N . VAL G 1 137 ? 219.468 -24.118 55.527 1.00 26.29 137 VAL G N 1
ATOM 7436 C CA . VAL G 1 137 ? 218.220 -24.644 55.011 1.00 24.13 137 VAL G CA 1
ATOM 7437 C C . VAL G 1 137 ? 217.185 -23.529 55.055 1.00 29.60 137 VAL G C 1
ATOM 7438 O O . VAL G 1 137 ? 217.049 -22.842 56.068 1.00 28.38 137 VAL G O 1
ATOM 7442 N N . ALA G 1 138 ? 216.457 -23.347 53.957 1.00 29.53 138 ALA G N 1
ATOM 7443 C CA . ALA G 1 138 ? 215.437 -22.311 53.886 1.00 33.60 138 ALA G CA 1
ATOM 7444 C C . ALA G 1 138 ? 214.092 -22.928 53.538 1.00 34.81 138 ALA G C 1
ATOM 7445 O O . ALA G 1 138 ? 214.014 -24.046 53.021 1.00 31.24 138 ALA G O 1
ATOM 7447 N N . TYR G 1 139 ? 213.029 -22.212 53.864 1.00 37.34 139 TYR G N 1
ATOM 7448 C CA . TYR G 1 139 ? 211.681 -22.703 53.611 1.00 35.13 139 TYR G CA 1
ATOM 7449 C C . TYR G 1 139 ? 210.909 -21.671 52.805 1.00 38.56 139 TYR G C 1
ATOM 7450 O O . TYR G 1 139 ? 210.772 -20.524 53.221 1.00 35.64 139 TYR G O 1
ATOM 7459 N N . LYS G 1 140 ? 210.425 -22.084 51.639 1.00 34.58 140 LYS G N 1
ATOM 7460 C CA . LYS G 1 140 ? 209.728 -21.182 50.735 1.00 38.07 140 LYS G CA 1
ATOM 7461 C C . LYS G 1 140 ? 208.905 -21.981 49.738 1.00 43.08 140 LYS G C 1
ATOM 7462 O O . LYS G 1 140 ? 209.420 -22.406 48.701 1.00 44.14 140 LYS G O 1
ATOM 7468 N N . PRO G 1 141 ? 207.621 -22.201 50.057 1.00 50.06 141 PRO G N 1
ATOM 7469 C CA . PRO G 1 141 ? 206.702 -22.943 49.189 1.00 55.44 141 PRO G CA 1
ATOM 7470 C C . PRO G 1 141 ? 206.623 -22.349 47.785 1.00 59.82 141 PRO G C 1
ATOM 7471 O O . PRO G 1 141 ? 206.846 -21.153 47.594 1.00 55.71 141 PRO G O 1
ATOM 7475 N N . LEU G 1 142 ? 206.304 -23.195 46.815 1.00 68.34 142 LEU G N 1
ATOM 7476 C CA . LEU G 1 142 ? 206.265 -22.793 45.416 1.00 72.07 142 LEU G CA 1
ATOM 7477 C C . LEU G 1 142 ? 205.056 -21.909 45.132 1.00 68.88 142 LEU G C 1
ATOM 7478 O O . LEU G 1 142 ? 204.020 -22.039 45.783 1.00 64.83 142 LEU G O 1
ATOM 7483 N N . SER H 1 8 ? 206.781 -18.696 64.072 1.00 101.83 8 SER H N 1
ATOM 7484 C CA . SER H 1 8 ? 207.469 -19.928 63.700 1.00 96.94 8 SER H CA 1
ATOM 7485 C C . SER H 1 8 ? 208.684 -20.172 64.595 1.00 96.73 8 SER H C 1
ATOM 7486 O O . SER H 1 8 ? 209.002 -21.315 64.927 1.00 86.43 8 SER H O 1
ATOM 7489 N N . ALA H 1 9 ? 209.357 -19.092 64.983 1.00 94.26 9 ALA H N 1
ATOM 7490 C CA . ALA H 1 9 ? 210.486 -19.181 65.903 1.00 93.16 9 ALA H CA 1
ATOM 7491 C C . ALA H 1 9 ? 210.012 -18.989 67.342 1.00 97.39 9 ALA H C 1
ATOM 7492 O O . ALA H 1 9 ? 209.055 -18.256 67.591 1.00 99.61 9 ALA H O 1
ATOM 7494 N N . LYS H 1 10 ? 210.679 -19.648 68.286 1.00 98.21 10 LYS H N 1
ATOM 7495 C CA . LYS H 1 10 ? 210.304 -19.539 69.693 1.00 99.32 10 LYS H CA 1
ATOM 7496 C C . LYS H 1 10 ? 211.491 -19.580 70.654 1.00 102.06 10 LYS H C 1
ATOM 7497 O O . LYS H 1 10 ? 212.317 -20.493 70.609 1.00 97.69 10 LYS H O 1
ATOM 7503 N N . LEU H 1 11 ? 211.560 -18.579 71.527 1.00 108.13 11 LEU H N 1
ATOM 7504 C CA . LEU H 1 11 ? 212.472 -18.603 72.664 1.00 110.50 11 LEU H CA 1
ATOM 7505 C C . LEU H 1 11 ? 211.774 -19.269 73.848 1.00 114.55 11 LEU H C 1
ATOM 7506 O O . LEU H 1 11 ? 210.788 -18.745 74.368 1.00 114.61 11 LEU H O 1
ATOM 7511 N N . VAL H 1 12 ? 212.278 -20.427 74.262 1.00 115.47 12 VAL H N 1
ATOM 7512 C CA . VAL H 1 12 ? 211.672 -21.171 75.362 1.00 115.42 12 VAL H CA 1
ATOM 7513 C C . VAL H 1 12 ? 211.965 -20.492 76.700 1.00 118.43 12 VAL H C 1
ATOM 7514 O O . VAL H 1 12 ? 213.069 -19.998 76.928 1.00 115.66 12 VAL H O 1
ATOM 7518 N N . GLU H 1 13 ? 210.967 -20.479 77.579 1.00 124.62 13 GLU H N 1
ATOM 7519 C CA . GLU H 1 13 ? 211.014 -19.694 78.812 1.00 128.78 13 GLU H CA 1
ATOM 7520 C C . GLU H 1 13 ? 212.130 -20.099 79.776 1.00 131.29 13 GLU H C 1
ATOM 7521 O O . GLU H 1 13 ? 212.981 -19.281 80.130 1.00 133.20 13 GLU H O 1
ATOM 7523 N N . GLY H 1 14 ? 212.119 -21.356 80.206 1.00 129.54 14 GLY H N 1
ATOM 7524 C CA . GLY H 1 14 ? 213.050 -21.817 81.232 1.00 126.19 14 GLY H CA 1
ATOM 7525 C C . GLY H 1 14 ? 214.362 -22.340 80.648 1.00 119.80 14 GLY H C 1
ATOM 7526 O O . GLY H 1 14 ? 215.141 -22.989 81.347 1.00 122.33 14 GLY H O 1
ATOM 7527 N N . LYS H 1 15 ? 214.606 -22.053 79.373 1.00 111.00 15 LYS H N 1
ATOM 7528 C CA . LYS H 1 15 ? 215.816 -22.527 78.706 1.00 103.44 15 LYS H CA 1
ATOM 7529 C C . LYS H 1 15 ? 216.884 -21.436 78.639 1.00 99.37 15 LYS H C 1
ATOM 7530 O O . LYS H 1 15 ? 216.571 -20.246 78.675 1.00 94.76 15 LYS H O 1
ATOM 7532 N N . ALA H 1 16 ? 218.144 -21.855 78.544 1.00 98.51 16 ALA H N 1
ATOM 7533 C CA . ALA H 1 16 ? 219.273 -20.929 78.510 1.00 95.17 16 ALA H CA 1
ATOM 7534 C C . ALA H 1 16 ? 219.193 -19.992 77.310 1.00 92.41 16 ALA H C 1
ATOM 7535 O O . ALA H 1 16 ? 218.784 -20.401 76.222 1.00 89.15 16 ALA H O 1
ATOM 7537 N N . LYS H 1 17 ? 219.581 -18.735 77.514 1.00 91.25 17 LYS H N 1
ATOM 7538 C CA . LYS H 1 17 ? 219.588 -17.759 76.431 1.00 92.29 17 LYS H CA 1
ATOM 7539 C C . LYS H 1 17 ? 220.586 -18.167 75.353 1.00 93.89 17 LYS H C 1
ATOM 7540 O O . LYS H 1 17 ? 221.755 -18.413 75.650 1.00 93.01 17 LYS H O 1
ATOM 7546 N N . PRO H 1 18 ? 220.120 -18.254 74.098 1.00 60.87 18 PRO H N 1
ATOM 7547 C CA . PRO H 1 18 ? 220.989 -18.588 72.964 1.00 63.73 18 PRO H CA 1
ATOM 7548 C C . PRO H 1 18 ? 222.226 -17.690 72.906 1.00 72.53 18 PRO H C 1
ATOM 7549 O O . PRO H 1 18 ? 222.136 -16.511 73.253 1.00 73.82 18 PRO H O 1
ATOM 7553 N N . MET H 1 19 ? 223.359 -18.248 72.484 1.00 77.06 19 MET H N 1
ATOM 7554 C CA . MET H 1 19 ? 224.622 -17.508 72.444 1.00 83.34 19 MET H CA 1
ATOM 7555 C C . MET H 1 19 ? 224.608 -16.374 71.418 1.00 86.07 19 MET H C 1
ATOM 7556 O O . MET H 1 19 ? 225.505 -15.532 71.402 1.00 91.17 19 MET H O 1
ATOM 7561 N N . GLY H 1 20 ? 223.587 -16.356 70.567 1.00 83.56 20 GLY H N 1
ATOM 7562 C CA . GLY H 1 20 ? 223.446 -15.317 69.564 1.00 81.23 20 GLY H CA 1
ATOM 7563 C C . GLY H 1 20 ? 222.000 -14.914 69.340 1.00 74.16 20 GLY H C 1
ATOM 7564 O O . GLY H 1 20 ? 221.144 -15.115 70.205 1.00 71.38 20 GLY H O 1
ATOM 7565 N N . SER H 1 21 ? 221.724 -14.346 68.170 1.00 69.44 21 SER H N 1
ATOM 7566 C CA . SER H 1 21 ? 220.381 -13.880 67.847 1.00 62.97 21 SER H CA 1
ATOM 7567 C C . SER H 1 21 ? 219.578 -14.961 67.126 1.00 52.56 21 SER H C 1
ATOM 7568 O O . SER H 1 21 ? 219.400 -14.911 65.907 1.00 47.91 21 SER H O 1
ATOM 7571 N N . PHE H 1 22 ? 219.094 -15.940 67.884 1.00 50.01 22 PHE H N 1
ATOM 7572 C CA . PHE H 1 22 ? 218.345 -17.053 67.306 1.00 42.68 22 PHE H CA 1
ATOM 7573 C C . PHE H 1 22 ? 217.502 -17.754 68.364 1.00 37.33 22 PHE H C 1
ATOM 7574 O O . PHE H 1 22 ? 217.815 -17.694 69.551 1.00 41.76 22 PHE H O 1
ATOM 7582 N N . PRO H 1 23 ? 216.426 -18.423 67.931 1.00 39.01 23 PRO H N 1
ATOM 7583 C CA . PRO H 1 23 ? 215.538 -19.179 68.818 1.00 39.46 23 PRO H CA 1
ATOM 7584 C C . PRO H 1 23 ? 216.113 -20.545 69.172 1.00 39.01 23 PRO H C 1
ATOM 7585 O O . PRO H 1 23 ? 217.074 -20.994 68.539 1.00 35.41 23 PRO H O 1
ATOM 7589 N N . HIS H 1 24 ? 215.523 -21.206 70.163 1.00 37.00 24 HIS H N 1
ATOM 7590 C CA . HIS H 1 24 ? 215.889 -22.585 70.457 1.00 32.94 24 HIS H CA 1
ATOM 7591 C C . HIS H 1 24 ? 215.342 -23.512 69.380 1.00 29.60 24 HIS H C 1
ATOM 7592 O O . HIS H 1 24 ? 215.956 -24.527 69.060 1.00 28.08 24 HIS H O 1
ATOM 7599 N N . VAL H 1 25 ? 214.185 -23.159 68.825 1.00 27.92 25 VAL H N 1
ATOM 7600 C CA . VAL H 1 25 ? 213.535 -23.997 67.820 1.00 26.32 25 VAL H CA 1
ATOM 7601 C C . VAL H 1 25 ? 212.792 -23.144 66.802 1.00 29.46 25 VAL H C 1
ATOM 7602 O O . VAL H 1 25 ? 212.268 -22.078 67.131 1.00 34.49 25 VAL H O 1
ATOM 7606 N N . LYS H 1 26 ? 212.751 -23.628 65.565 1.00 27.21 26 LYS H N 1
ATOM 7607 C CA . LYS H 1 26 ? 212.154 -22.904 64.447 1.00 25.46 26 LYS H CA 1
ATOM 7608 C C . LYS H 1 26 ? 211.319 -23.861 63.624 1.00 30.12 26 LYS H C 1
ATOM 7609 O O . LYS H 1 26 ? 211.815 -24.896 63.181 1.00 33.46 26 LYS H O 1
ATOM 7615 N N . ARG H 1 27 ? 210.052 -23.523 63.424 1.00 31.35 27 ARG H N 1
ATOM 7616 C CA . ARG H 1 27 ? 209.197 -24.352 62.589 1.00 32.07 27 ARG H CA 1
ATOM 7617 C C . ARG H 1 27 ? 209.324 -23.957 61.133 1.00 35.82 27 ARG H C 1
ATOM 7618 O O . ARG H 1 27 ? 209.498 -22.784 60.803 1.00 34.33 27 ARG H O 1
ATOM 7626 N N . ALA H 1 28 ? 209.251 -24.960 60.268 1.00 34.95 28 ALA H N 1
ATOM 7627 C CA . ALA H 1 28 ? 209.214 -24.754 58.830 1.00 32.30 28 ALA H CA 1
ATOM 7628 C C . ALA H 1 28 ? 208.297 -25.819 58.263 1.00 35.25 28 ALA H C 1
ATOM 7629 O O . ALA H 1 28 ? 208.656 -26.995 58.228 1.00 32.78 28 ALA H O 1
ATOM 7631 N N . GLY H 1 29 ? 207.106 -25.412 57.838 1.00 41.87 29 GLY H N 1
ATOM 7632 C CA . GLY H 1 29 ? 206.117 -26.367 57.378 1.00 39.71 29 GLY H CA 1
ATOM 7633 C C . GLY H 1 29 ? 205.804 -27.345 58.493 1.00 38.38 29 GLY H C 1
ATOM 7634 O O . GLY H 1 29 ? 205.413 -26.943 59.588 1.00 38.61 29 GLY H O 1
ATOM 7635 N N . ASP H 1 30 ? 206.002 -28.630 58.221 1.00 37.23 30 ASP H N 1
ATOM 7636 C CA . ASP H 1 30 ? 205.700 -29.674 59.191 1.00 36.06 30 ASP H CA 1
ATOM 7637 C C . ASP H 1 30 ? 206.886 -29.981 60.096 1.00 35.49 30 ASP H C 1
ATOM 7638 O O . ASP H 1 30 ? 206.780 -30.789 61.016 1.00 35.68 30 ASP H O 1
ATOM 7643 N N . PHE H 1 31 ? 208.013 -29.331 59.829 1.00 31.29 31 PHE H N 1
ATOM 7644 C CA . PHE H 1 31 ? 209.256 -29.649 60.517 1.00 25.75 31 PHE H CA 1
ATOM 7645 C C . PHE H 1 31 ? 209.625 -28.660 61.607 1.00 27.60 31 PHE H C 1
ATOM 7646 O O . PHE H 1 31 ? 209.212 -27.498 61.600 1.00 33.65 31 PHE H O 1
ATOM 7654 N N . LEU H 1 32 ? 210.420 -29.159 62.543 1.00 29.22 32 LEU H N 1
ATOM 7655 C CA . LEU H 1 32 ? 210.960 -28.373 63.634 1.00 31.71 32 LEU H CA 1
ATOM 7656 C C . LEU H 1 32 ? 212.470 -28.505 63.630 1.00 31.14 32 LEU H C 1
ATOM 7657 O O . LEU H 1 32 ? 213.004 -29.614 63.699 1.00 30.14 32 LEU H O 1
ATOM 7662 N N . PHE H 1 33 ? 213.157 -27.373 63.539 1.00 23.80 33 PHE H N 1
ATOM 7663 C CA . PHE H 1 33 ? 214.608 -27.372 63.614 1.00 23.13 33 PHE H CA 1
ATOM 7664 C C . PHE H 1 33 ? 215.040 -26.825 64.972 1.00 23.65 33 PHE H C 1
ATOM 7665 O O . PHE H 1 33 ? 214.712 -25.688 65.322 1.00 30.30 33 PHE H O 1
ATOM 7673 N N . VAL H 1 34 ? 215.742 -27.653 65.738 1.00 24.07 34 VAL H N 1
ATOM 7674 C CA . VAL H 1 34 ? 216.228 -27.276 67.064 1.00 26.24 34 VAL H CA 1
ATOM 7675 C C . VAL H 1 34 ? 217.709 -26.892 67.003 1.00 31.54 34 VAL H C 1
ATOM 7676 O O . VAL H 1 34 ? 218.543 -27.664 66.529 1.00 29.88 34 VAL H O 1
ATOM 7680 N N . SER H 1 35 ? 218.023 -25.687 67.471 1.00 25.12 35 SER H N 1
ATOM 7681 C CA . SER H 1 35 ? 219.398 -25.207 67.498 1.00 26.80 35 SER H CA 1
ATOM 7682 C C . SER H 1 35 ? 220.272 -26.153 68.300 1.00 27.93 35 SER H C 1
ATOM 7683 O O . SER H 1 35 ? 219.781 -26.857 69.187 1.00 24.59 35 SER H O 1
ATOM 7686 N N . GLY H 1 36 ? 221.559 -26.178 67.969 1.00 23.80 36 GLY H N 1
ATOM 7687 C CA . GLY H 1 36 ? 222.546 -26.910 68.747 1.00 22.94 36 GLY H CA 1
ATOM 7688 C C . GLY H 1 36 ? 222.407 -26.618 70.229 1.00 22.22 36 GLY H C 1
ATOM 7689 O O . GLY H 1 36 ? 222.379 -25.463 70.647 1.00 24.69 36 GLY H O 1
ATOM 7690 N N . THR H 1 37 ? 222.317 -27.680 71.019 1.00 24.51 37 THR H N 1
ATOM 7691 C CA . THR H 1 37 ? 221.966 -27.566 72.421 1.00 23.99 37 THR H CA 1
ATOM 7692 C C . THR H 1 37 ? 223.035 -28.187 73.309 1.00 20.58 37 THR H C 1
ATOM 7693 O O . THR H 1 37 ? 223.479 -29.312 73.065 1.00 24.08 37 THR H O 1
ATOM 7697 N N . SER H 1 38 ? 223.451 -27.431 74.321 1.00 21.02 38 SER H N 1
ATOM 7698 C CA . SER H 1 38 ? 224.467 -27.868 75.279 1.00 21.56 38 SER H CA 1
ATOM 7699 C C . SER H 1 38 ? 223.871 -28.105 76.665 1.00 23.41 38 SER H C 1
ATOM 7700 O O . SER H 1 38 ? 222.660 -27.995 76.858 1.00 21.33 38 SER H O 1
ATOM 7703 N N . SER H 1 39 ? 224.738 -28.400 77.632 1.00 22.01 39 SER H N 1
ATOM 7704 C CA . SER H 1 39 ? 224.323 -28.570 79.025 1.00 22.36 39 SER H CA 1
ATOM 7705 C C . SER H 1 39 ? 224.332 -27.254 79.813 1.00 24.44 39 SER H C 1
ATOM 7706 O O . SER H 1 39 ? 224.162 -27.251 81.037 1.00 23.02 39 SER H O 1
ATOM 7709 N N A ARG H 1 40 ? 224.547 -26.144 79.116 0.60 23.55 40 ARG H N 1
ATOM 7710 N N B ARG H 1 40 ? 224.528 -26.146 79.106 0.40 23.46 40 ARG H N 1
ATOM 7711 C CA A ARG H 1 40 ? 224.578 -24.836 79.773 0.60 22.33 40 ARG H CA 1
ATOM 7712 C CA B ARG H 1 40 ? 224.539 -24.816 79.720 0.40 22.88 40 ARG H CA 1
ATOM 7713 C C A ARG H 1 40 ? 223.203 -24.450 80.311 0.60 26.21 40 ARG H C 1
ATOM 7714 C C B ARG H 1 40 ? 223.181 -24.433 80.303 0.40 26.19 40 ARG H C 1
ATOM 7715 O O A ARG H 1 40 ? 222.196 -24.544 79.605 0.60 29.41 40 ARG H O 1
ATOM 7716 O O B ARG H 1 40 ? 222.158 -24.512 79.619 0.40 28.82 40 ARG H O 1
ATOM 7731 N N . ARG H 1 41 ? 223.176 -24.014 81.566 1.00 25.46 41 ARG H N 1
ATOM 7732 C CA . ARG H 1 41 ? 221.943 -23.584 82.230 1.00 27.66 41 ARG H CA 1
ATOM 7733 C C . ARG H 1 41 ? 221.583 -22.156 81.836 1.00 35.74 41 ARG H C 1
ATOM 7734 O O . ARG H 1 41 ? 222.423 -21.430 81.309 1.00 32.86 41 ARG H O 1
ATOM 7742 N N . PRO H 1 42 ? 220.337 -21.743 82.118 1.00 41.50 42 PRO H N 1
ATOM 7743 C CA . PRO H 1 42 ? 219.872 -20.381 81.836 1.00 44.71 42 PRO H CA 1
ATOM 7744 C C . PRO H 1 42 ? 220.703 -19.291 82.515 1.00 43.99 42 PRO H C 1
ATOM 7745 O O . PRO H 1 42 ? 220.765 -18.183 81.994 1.00 51.10 42 PRO H O 1
ATOM 7749 N N . ASP H 1 43 ? 221.336 -19.593 83.643 1.00 37.25 43 ASP H N 1
ATOM 7750 C CA . ASP H 1 43 ? 222.159 -18.596 84.322 1.00 35.71 43 ASP H CA 1
ATOM 7751 C C . ASP H 1 43 ? 223.602 -18.673 83.829 1.00 36.53 43 ASP H C 1
ATOM 7752 O O . ASP H 1 43 ? 224.515 -18.120 84.443 1.00 38.49 43 ASP H O 1
ATOM 7757 N N . ASN H 1 44 ? 223.791 -19.381 82.716 1.00 36.89 44 ASN H N 1
ATOM 7758 C CA . ASN H 1 44 ? 225.087 -19.477 82.039 1.00 39.08 44 ASN H CA 1
ATOM 7759 C C . ASN H 1 44 ? 226.143 -20.310 82.774 1.00 38.74 44 ASN H C 1
ATOM 7760 O O . ASN H 1 44 ? 227.293 -20.395 82.332 1.00 36.19 44 ASN H O 1
ATOM 7765 N N . THR H 1 45 ? 225.765 -20.927 83.891 1.00 35.67 45 THR H N 1
ATOM 7766 C CA . THR H 1 45 ? 226.590 -21.991 84.448 1.00 26.30 45 THR H CA 1
ATOM 7767 C C . THR H 1 45 ? 226.400 -23.243 83.584 1.00 29.86 45 THR H C 1
ATOM 7768 O O . THR H 1 45 ? 225.538 -23.277 82.700 1.00 30.11 45 THR H O 1
ATOM 7772 N N . PHE H 1 46 ? 227.203 -24.270 83.836 1.00 25.88 46 PHE H N 1
ATOM 7773 C CA . PHE H 1 46 ? 227.136 -25.500 83.041 1.00 21.74 46 PHE H CA 1
ATOM 7774 C C . PHE H 1 46 ? 226.793 -26.710 83.898 1.00 23.74 46 PHE H C 1
ATOM 7775 O O . PHE H 1 46 ? 227.270 -26.815 85.020 1.00 26.86 46 PHE H O 1
ATOM 7783 N N . VAL H 1 47 ? 225.987 -27.624 83.354 1.00 21.93 47 VAL H N 1
ATOM 7784 C CA . VAL H 1 47 ? 225.797 -28.936 83.974 1.00 22.40 47 VAL H CA 1
ATOM 7785 C C . VAL H 1 47 ? 226.922 -29.866 83.542 1.00 20.96 47 VAL H C 1
ATOM 7786 O O . VAL H 1 47 ? 227.279 -29.914 82.368 1.00 22.10 47 VAL H O 1
ATOM 7790 N N . GLY H 1 48 ? 227.508 -30.586 84.489 1.00 21.53 48 GLY H N 1
ATOM 7791 C CA . GLY H 1 48 ? 228.437 -31.636 84.122 1.00 21.65 48 GLY H CA 1
ATOM 7792 C C . GLY H 1 48 ? 229.843 -31.212 83.745 1.00 21.54 48 GLY H C 1
ATOM 7793 O O . GLY H 1 48 ? 230.460 -31.825 82.870 1.00 22.27 48 GLY H O 1
ATOM 7794 N N . ALA H 1 49 ? 230.347 -30.172 84.406 1.00 22.76 49 ALA H N 1
ATOM 7795 C CA . ALA H 1 49 ? 231.759 -29.817 84.335 1.00 24.06 49 ALA H CA 1
ATOM 7796 C C . ALA H 1 49 ? 232.203 -29.306 85.703 1.00 26.45 49 ALA H C 1
ATOM 7797 O O . ALA H 1 49 ? 232.903 -28.294 85.807 1.00 25.05 49 ALA H O 1
ATOM 7799 N N . GLU H 1 50 ? 231.777 -29.994 86.762 1.00 20.80 50 GLU H N 1
ATOM 7800 C CA . GLU H 1 50 ? 232.109 -29.541 88.110 1.00 23.38 50 GLU H CA 1
ATOM 7801 C C . GLU H 1 50 ? 233.613 -29.521 88.348 1.00 24.21 50 GLU H C 1
ATOM 7802 O O . GLU H 1 50 ? 234.327 -30.409 87.892 1.00 25.54 50 GLU H O 1
ATOM 7808 N N . PRO H 1 51 ? 234.091 -28.512 89.086 1.00 24.44 51 PRO H N 1
ATOM 7809 C CA . PRO H 1 51 ? 235.505 -28.447 89.461 1.00 28.57 51 PRO H CA 1
ATOM 7810 C C . PRO H 1 51 ? 235.920 -29.658 90.293 1.00 27.99 51 PRO H C 1
ATOM 7811 O O . PRO H 1 51 ? 235.165 -30.098 91.163 1.00 26.84 51 PRO H O 1
ATOM 7815 N N . ASP H 1 52 ? 237.111 -30.188 90.032 1.00 24.48 52 ASP H N 1
ATOM 7816 C CA . ASP H 1 52 ? 237.629 -31.287 90.834 1.00 25.91 52 ASP H CA 1
ATOM 7817 C C . ASP H 1 52 ? 238.318 -30.760 92.098 1.00 28.13 52 ASP H C 1
ATOM 7818 O O . ASP H 1 52 ? 238.197 -29.578 92.438 1.00 27.85 52 ASP H O 1
ATOM 7823 N N . ASP H 1 53 ? 239.039 -31.634 92.795 1.00 26.39 53 ASP H N 1
ATOM 7824 C CA . ASP H 1 53 ? 239.662 -31.283 94.065 1.00 28.69 53 ASP H CA 1
ATOM 7825 C C . ASP H 1 53 ? 240.665 -30.124 93.986 1.00 31.78 53 ASP H C 1
ATOM 7826 O O . ASP H 1 53 ? 241.001 -29.533 95.008 1.00 31.85 53 ASP H O 1
ATOM 7831 N N . THR H 1 54 ? 241.143 -29.808 92.784 1.00 25.74 54 THR H N 1
ATOM 7832 C CA . THR H 1 54 ? 242.069 -28.688 92.594 1.00 38.16 54 THR H CA 1
ATOM 7833 C C . THR H 1 54 ? 241.370 -27.451 92.029 1.00 36.38 54 THR H C 1
ATOM 7834 O O . THR H 1 54 ? 241.993 -26.404 91.847 1.00 32.15 54 THR H O 1
ATOM 7838 N N . GLY H 1 55 ? 240.081 -27.582 91.728 1.00 32.73 55 GLY H N 1
ATOM 7839 C CA . GLY H 1 55 ? 239.314 -26.478 91.183 1.00 34.26 55 GLY H CA 1
ATOM 7840 C C . GLY H 1 55 ? 239.239 -26.454 89.665 1.00 31.69 55 GLY H C 1
ATOM 7841 O O . GLY H 1 55 ? 238.640 -25.553 89.080 1.00 29.01 55 GLY H O 1
ATOM 7842 N N . ARG H 1 56 ? 239.847 -27.443 89.017 1.00 25.11 56 ARG H N 1
ATOM 7843 C CA . ARG H 1 56 ? 239.821 -27.509 87.562 1.00 24.17 56 ARG H CA 1
ATOM 7844 C C . ARG H 1 56 ? 238.533 -28.177 87.099 1.00 27.25 56 ARG H C 1
ATOM 7845 O O . ARG H 1 56 ? 238.226 -29.284 87.540 1.00 26.16 56 ARG H O 1
ATOM 7853 N N . PRO H 1 57 ? 237.777 -27.515 86.209 1.00 26.32 57 PRO H N 1
ATOM 7854 C CA . PRO H 1 57 ? 236.542 -28.123 85.694 1.00 25.13 57 PRO H CA 1
ATOM 7855 C C . PRO H 1 57 ? 236.792 -29.524 85.143 1.00 29.16 57 PRO H C 1
ATOM 7856 O O . PRO H 1 57 ? 237.801 -29.747 84.485 1.00 24.81 57 PRO H O 1
ATOM 7860 N N . ARG H 1 58 ? 235.891 -30.455 85.427 1.00 23.60 58 ARG H N 1
ATOM 7861 C CA . ARG H 1 58 ? 236.018 -31.834 84.949 1.00 24.28 58 ARG H CA 1
ATOM 7862 C C . ARG H 1 58 ? 234.821 -32.196 84.068 1.00 24.33 58 ARG H C 1
ATOM 7863 O O . ARG H 1 58 ? 233.812 -32.704 84.570 1.00 22.58 58 ARG H O 1
ATOM 7871 N N . PRO H 1 59 ? 234.906 -31.907 82.763 1.00 19.92 59 PRO H N 1
ATOM 7872 C CA . PRO H 1 59 ? 233.774 -32.235 81.880 1.00 18.10 59 PRO H CA 1
ATOM 7873 C C . PRO H 1 59 ? 233.439 -33.723 81.920 1.00 27.45 59 PRO H C 1
ATOM 7874 O O . PRO H 1 59 ? 234.325 -34.586 82.001 1.00 22.74 59 PRO H O 1
ATOM 7878 N N . ASN H 1 60 ? 232.145 -34.009 81.880 1.00 20.31 60 ASN H N 1
ATOM 7879 C CA . ASN H 1 60 ? 231.633 -35.356 82.072 1.00 18.65 60 ASN H CA 1
ATOM 7880 C C . ASN H 1 60 ? 230.606 -35.643 80.991 1.00 22.57 60 ASN H C 1
ATOM 7881 O O . ASN H 1 60 ? 229.531 -35.049 80.992 1.00 22.72 60 ASN H O 1
ATOM 7886 N N . ILE H 1 61 ? 230.928 -36.552 80.073 1.00 19.20 61 ILE H N 1
ATOM 7887 C CA . ILE H 1 61 ? 230.070 -36.773 78.908 1.00 21.77 61 ILE H CA 1
ATOM 7888 C C . ILE H 1 61 ? 228.716 -37.383 79.290 1.00 23.60 61 ILE H C 1
ATOM 7889 O O . ILE H 1 61 ? 227.691 -37.035 78.691 1.00 23.70 61 ILE H O 1
ATOM 7894 N N . GLU H 1 62 ? 228.690 -38.289 80.267 1.00 22.83 62 GLU H N 1
ATOM 7895 C CA . GLU H 1 62 ? 227.402 -38.861 80.662 1.00 22.19 62 GLU H CA 1
ATOM 7896 C C . GLU H 1 62 ? 226.489 -37.774 81.205 1.00 29.36 62 GLU H C 1
ATOM 7897 O O . GLU H 1 62 ? 225.345 -37.649 80.779 1.00 26.26 62 GLU H O 1
ATOM 7903 N N . LEU H 1 63 ? 226.990 -36.992 82.155 1.00 22.46 63 LEU H N 1
ATOM 7904 C CA . LEU H 1 63 ? 226.171 -35.946 82.754 1.00 22.02 63 LEU H CA 1
ATOM 7905 C C . LEU H 1 63 ? 225.701 -34.936 81.711 1.00 22.08 63 LEU H C 1
ATOM 7906 O O . LEU H 1 63 ? 224.546 -34.508 81.740 1.00 24.11 63 LEU H O 1
ATOM 7911 N N . GLN H 1 64 ? 226.593 -34.549 80.797 1.00 19.69 64 GLN H N 1
ATOM 7912 C CA . GLN H 1 64 ? 226.237 -33.548 79.791 1.00 18.57 64 GLN H CA 1
ATOM 7913 C C . GLN H 1 64 ? 225.272 -34.101 78.756 1.00 20.72 64 GLN H C 1
ATOM 7914 O O . GLN H 1 64 ? 224.350 -33.405 78.345 1.00 21.04 64 GLN H O 1
ATOM 7920 N N . THR H 1 65 ? 225.465 -35.350 78.339 1.00 20.15 65 THR H N 1
ATOM 7921 C CA . THR H 1 65 ? 224.600 -35.906 77.300 1.00 19.69 65 THR H CA 1
ATOM 7922 C C . THR H 1 65 ? 223.173 -35.980 77.823 1.00 23.57 65 THR H C 1
ATOM 7923 O O . THR H 1 65 ? 222.229 -35.643 77.116 1.00 24.13 65 THR H O 1
ATOM 7927 N N . ARG H 1 66 ? 223.031 -36.405 79.073 1.00 22.11 66 ARG H N 1
ATOM 7928 C CA . ARG H 1 66 ? 221.720 -36.492 79.703 1.00 24.59 66 ARG H CA 1
ATOM 7929 C C . ARG H 1 66 ? 221.026 -35.125 79.744 1.00 27.38 66 ARG H C 1
ATOM 7930 O O . ARG H 1 66 ? 219.837 -35.020 79.421 1.00 28.74 66 ARG H O 1
ATOM 7938 N N . GLU H 1 67 ? 221.768 -34.082 80.120 1.00 24.47 67 GLU H N 1
ATOM 7939 C CA . GLU H 1 67 ? 221.192 -32.735 80.228 1.00 22.87 67 GLU H CA 1
ATOM 7940 C C . GLU H 1 67 ? 220.837 -32.162 78.859 1.00 20.68 67 GLU H C 1
ATOM 7941 O O . GLU H 1 67 ? 219.780 -31.550 78.688 1.00 24.57 67 GLU H O 1
ATOM 7947 N N . VAL H 1 68 ? 221.727 -32.358 77.889 1.00 21.03 68 VAL H N 1
ATOM 7948 C CA . VAL H 1 68 ? 221.446 -31.969 76.514 1.00 22.12 68 VAL H CA 1
ATOM 7949 C C . VAL H 1 68 ? 220.140 -32.605 76.008 1.00 24.61 68 VAL H C 1
ATOM 7950 O O . VAL H 1 68 ? 219.272 -31.908 75.491 1.00 25.15 68 VAL H O 1
ATOM 7954 N N . ILE H 1 69 ? 219.977 -33.914 76.187 1.00 25.36 69 ILE H N 1
ATOM 7955 C CA . ILE H 1 69 ? 218.791 -34.571 75.664 1.00 24.12 69 ILE H CA 1
ATOM 7956 C C . ILE H 1 69 ? 217.564 -34.134 76.448 1.00 27.61 69 ILE H C 1
ATOM 7957 O O . ILE H 1 69 ? 216.492 -33.946 75.875 1.00 29.16 69 ILE H O 1
ATOM 7962 N N . SER H 1 70 ? 217.731 -33.936 77.753 1.00 27.64 70 SER H N 1
ATOM 7963 C CA . SER H 1 70 ? 216.660 -33.373 78.571 1.00 31.65 70 SER H CA 1
ATOM 7964 C C . SER H 1 70 ? 216.261 -31.983 78.083 1.00 28.71 70 SER H C 1
ATOM 7965 O O . SER H 1 70 ? 215.073 -31.669 77.983 1.00 31.93 70 SER H O 1
ATOM 7968 N N . ASN H 1 71 ? 217.257 -31.149 77.794 1.00 28.35 71 ASN H N 1
ATOM 7969 C CA . ASN H 1 71 ? 217.008 -29.801 77.300 1.00 28.71 71 ASN H CA 1
ATOM 7970 C C . ASN H 1 71 ? 216.258 -29.810 75.969 1.00 29.28 71 ASN H C 1
ATOM 7971 O O . ASN H 1 71 ? 215.346 -29.019 75.748 1.00 30.10 71 ASN H O 1
ATOM 7976 N N . ILE H 1 72 ? 216.658 -30.705 75.077 1.00 27.26 72 ILE H N 1
ATOM 7977 C CA . ILE H 1 72 ? 215.995 -30.824 73.786 1.00 25.72 72 ILE H CA 1
ATOM 7978 C C . ILE H 1 72 ? 214.534 -31.245 73.957 1.00 29.90 72 ILE H C 1
ATOM 7979 O O . ILE H 1 72 ? 213.638 -30.728 73.276 1.00 29.87 72 ILE H O 1
ATOM 7984 N N . ARG H 1 73 ? 214.289 -32.178 74.868 1.00 26.69 73 ARG H N 1
ATOM 7985 C CA . ARG H 1 73 ? 212.919 -32.553 75.188 1.00 28.06 73 ARG H CA 1
ATOM 7986 C C . ARG H 1 73 ? 212.102 -31.338 75.630 1.00 31.31 73 ARG H C 1
ATOM 7987 O O . ARG H 1 73 ? 210.979 -31.148 75.180 1.00 33.71 73 ARG H O 1
ATOM 7995 N N . ASP H 1 74 ? 212.661 -30.519 76.518 1.00 31.78 74 ASP H N 1
ATOM 7996 C CA . ASP H 1 74 ? 211.918 -29.365 77.024 1.00 34.70 74 ASP H CA 1
ATOM 7997 C C . ASP H 1 74 ? 211.583 -28.395 75.897 1.00 35.99 74 ASP H C 1
ATOM 7998 O O . ASP H 1 74 ? 210.485 -27.846 75.845 1.00 37.00 74 ASP H O 1
ATOM 8003 N N . ILE H 1 75 ? 212.535 -28.188 74.998 1.00 29.46 75 ILE H N 1
ATOM 8004 C CA . ILE H 1 75 ? 212.336 -27.300 73.860 1.00 31.40 75 ILE H CA 1
ATOM 8005 C C . ILE H 1 75 ? 211.224 -27.821 72.959 1.00 31.52 75 ILE H C 1
ATOM 8006 O O . ILE H 1 75 ? 210.342 -27.072 72.545 1.00 33.82 75 ILE H O 1
ATOM 8011 N N . LEU H 1 76 ? 211.259 -29.117 72.666 1.00 28.18 76 LEU H N 1
ATOM 8012 C CA . LEU H 1 76 ? 210.224 -29.720 71.837 1.00 29.30 76 LEU H CA 1
ATOM 8013 C C . LEU H 1 76 ? 208.864 -29.673 72.520 1.00 35.95 76 LEU H C 1
ATOM 8014 O O . LEU H 1 76 ? 207.847 -29.446 71.869 1.00 38.95 76 LEU H O 1
ATOM 8019 N N . GLN H 1 77 ? 208.840 -29.879 73.832 1.00 31.51 77 GLN H N 1
ATOM 8020 C CA . GLN H 1 77 ? 207.564 -29.880 74.543 1.00 33.52 77 GLN H CA 1
ATOM 8021 C C . GLN H 1 77 ? 206.932 -28.493 74.547 1.00 36.84 77 GLN H C 1
ATOM 8022 O O . GLN H 1 77 ? 205.707 -28.368 74.638 1.00 38.81 77 GLN H O 1
ATOM 8028 N N . SER H 1 78 ? 207.755 -27.454 74.428 1.00 36.94 78 SER H N 1
ATOM 8029 C CA . SER H 1 78 ? 207.233 -26.087 74.428 1.00 39.56 78 SER H CA 1
ATOM 8030 C C . SER H 1 78 ? 206.479 -25.776 73.139 1.00 46.49 78 SER H C 1
ATOM 8031 O O . SER H 1 78 ? 205.737 -24.797 73.072 1.00 49.61 78 SER H O 1
ATOM 8034 N N . VAL H 1 79 ? 206.667 -26.604 72.117 1.00 39.54 79 VAL H N 1
ATOM 8035 C CA . VAL H 1 79 ? 205.945 -26.419 70.862 1.00 44.03 79 VAL H CA 1
ATOM 8036 C C . VAL H 1 79 ? 205.078 -27.631 70.527 1.00 45.79 79 VAL H C 1
ATOM 8037 O O . VAL H 1 79 ? 204.741 -27.864 69.366 1.00 50.31 79 VAL H O 1
ATOM 8041 N N . GLY H 1 80 ? 204.725 -28.403 71.550 1.00 46.50 80 GLY H N 1
ATOM 8042 C CA . GLY H 1 80 ? 203.768 -29.484 71.394 1.00 46.52 80 GLY H CA 1
ATOM 8043 C C . GLY H 1 80 ? 204.320 -30.742 70.757 1.00 45.26 80 GLY H C 1
ATOM 8044 O O . GLY H 1 80 ? 203.569 -31.558 70.224 1.00 48.94 80 GLY H O 1
ATOM 8045 N N . ALA H 1 81 ? 205.636 -30.900 70.810 1.00 41.97 81 ALA H N 1
ATOM 8046 C CA . ALA H 1 81 ? 206.285 -32.091 70.280 1.00 39.94 81 ALA H CA 1
ATOM 8047 C C . ALA H 1 81 ? 207.015 -32.826 71.401 1.00 42.57 81 ALA H C 1
ATOM 8048 O O . ALA H 1 81 ? 207.029 -32.372 72.547 1.00 39.87 81 ALA H O 1
ATOM 8050 N N . ASP H 1 82 ? 207.610 -33.968 71.078 1.00 38.97 82 ASP H N 1
ATOM 8051 C CA . ASP H 1 82 ? 208.419 -34.691 72.053 1.00 34.41 82 ASP H CA 1
ATOM 8052 C C . ASP H 1 82 ? 209.513 -35.443 71.319 1.00 37.74 82 ASP H C 1
ATOM 8053 O O . ASP H 1 82 ? 209.635 -35.312 70.102 1.00 37.74 82 ASP H O 1
ATOM 8058 N N . LEU H 1 83 ? 210.297 -36.232 72.049 1.00 37.37 83 LEU H N 1
ATOM 8059 C CA . LEU H 1 83 ? 211.453 -36.910 71.458 1.00 33.48 83 LEU H CA 1
ATOM 8060 C C . LEU H 1 83 ? 211.032 -37.967 70.443 1.00 36.06 83 LEU H C 1
ATOM 8061 O O . LEU H 1 83 ? 211.826 -38.373 69.586 1.00 35.72 83 LEU H O 1
ATOM 8066 N N . GLY H 1 84 ? 209.783 -38.405 70.537 1.00 38.78 84 GLY H N 1
ATOM 8067 C CA . GLY H 1 84 ? 209.241 -39.370 69.597 1.00 42.95 84 GLY H CA 1
ATOM 8068 C C . GLY H 1 84 ? 209.085 -38.788 68.205 1.00 44.29 84 GLY H C 1
ATOM 8069 O O . GLY H 1 84 ? 208.923 -39.519 67.225 1.00 43.46 84 GLY H O 1
ATOM 8070 N N . ASP H 1 85 ? 209.134 -37.462 68.120 1.00 36.52 85 ASP H N 1
ATOM 8071 C CA . ASP H 1 85 ? 208.946 -36.772 66.852 1.00 35.69 85 ASP H CA 1
ATOM 8072 C C . ASP H 1 85 ? 210.279 -36.439 66.199 1.00 31.90 85 ASP H C 1
ATOM 8073 O O . ASP H 1 85 ? 210.311 -35.919 65.086 1.00 33.29 85 ASP H O 1
ATOM 8078 N N . VAL H 1 86 ? 211.373 -36.729 66.895 1.00 28.14 86 VAL H N 1
ATOM 8079 C CA . VAL H 1 86 ? 212.706 -36.440 66.363 1.00 28.24 86 VAL H CA 1
ATOM 8080 C C . VAL H 1 86 ? 212.988 -37.403 65.210 1.00 32.15 86 VAL H C 1
ATOM 8081 O O . VAL H 1 86 ? 212.648 -38.583 65.294 1.00 30.63 86 VAL H O 1
ATOM 8085 N N . VAL H 1 87 ? 213.589 -36.904 64.132 1.00 27.96 87 VAL H N 1
ATOM 8086 C CA . VAL H 1 87 ? 213.814 -37.739 62.954 1.00 30.46 87 VAL H CA 1
ATOM 8087 C C . VAL H 1 87 ? 215.258 -37.667 62.457 1.00 28.35 87 VAL H C 1
ATOM 8088 O O . VAL H 1 87 ? 215.706 -38.544 61.729 1.00 33.98 87 VAL H O 1
ATOM 8092 N N . GLU H 1 88 ? 215.996 -36.634 62.857 1.00 26.70 88 GLU H N 1
ATOM 8093 C CA . GLU H 1 88 ? 217.432 -36.614 62.599 1.00 24.96 88 GLU H CA 1
ATOM 8094 C C . GLU H 1 88 ? 218.202 -36.051 63.776 1.00 30.78 88 GLU H C 1
ATOM 8095 O O . GLU H 1 88 ? 217.875 -34.979 64.281 1.00 26.86 88 GLU H O 1
ATOM 8101 N N . VAL H 1 89 ? 219.230 -36.779 64.201 1.00 27.91 89 VAL H N 1
ATOM 8102 C CA . VAL H 1 89 ? 220.115 -36.311 65.264 1.00 24.29 89 VAL H CA 1
ATOM 8103 C C . VAL H 1 89 ? 221.536 -36.123 64.752 1.00 27.44 89 VAL H C 1
ATOM 8104 O O . VAL H 1 89 ? 222.105 -37.025 64.135 1.00 26.09 89 VAL H O 1
ATOM 8108 N N . CYS H 1 90 ? 222.109 -34.952 65.016 1.00 20.59 90 CYS H N 1
ATOM 8109 C CA . CYS H 1 90 ? 223.524 -34.713 64.729 1.00 23.50 90 CYS H CA 1
ATOM 8110 C C . CYS H 1 90 ? 224.233 -34.399 66.037 1.00 22.28 90 CYS H C 1
ATOM 8111 O O . CYS H 1 90 ? 223.942 -33.384 66.668 1.00 21.47 90 CYS H O 1
ATOM 8114 N N . SER H 1 91 ? 225.149 -35.269 66.439 1.00 18.00 91 SER H N 1
ATOM 8115 C CA . SER H 1 91 ? 225.864 -35.114 67.697 1.00 17.68 91 SER H CA 1
ATOM 8116 C C . SER H 1 91 ? 227.302 -34.664 67.477 1.00 21.57 91 SER H C 1
ATOM 8117 O O . SER H 1 91 ? 228.024 -35.240 66.662 1.00 23.11 91 SER H O 1
ATOM 8120 N N . TYR H 1 92 ? 227.714 -33.642 68.220 1.00 16.91 92 TYR H N 1
ATOM 8121 C CA . TYR H 1 92 ? 229.061 -33.115 68.092 1.00 18.12 92 TYR H CA 1
ATOM 8122 C C . TYR H 1 92 ? 229.820 -33.312 69.399 1.00 19.86 92 TYR H C 1
ATOM 8123 O O . TYR H 1 92 ? 229.596 -32.588 70.369 1.00 21.32 92 TYR H O 1
ATOM 8132 N N . LEU H 1 93 ? 230.697 -34.312 69.415 1.00 16.09 93 LEU H N 1
ATOM 8133 C CA . LEU H 1 93 ? 231.618 -34.530 70.529 1.00 17.01 93 LEU H CA 1
ATOM 8134 C C . LEU H 1 93 ? 232.865 -33.661 70.338 1.00 18.26 93 LEU H C 1
ATOM 8135 O O . LEU H 1 93 ? 233.006 -32.999 69.310 1.00 21.70 93 LEU H O 1
ATOM 8140 N N . VAL H 1 94 ? 233.750 -33.627 71.336 1.00 19.19 94 VAL H N 1
ATOM 8141 C CA . VAL H 1 94 ? 235.083 -33.064 71.126 1.00 20.98 94 VAL H CA 1
ATOM 8142 C C . VAL H 1 94 ? 236.166 -34.147 71.248 1.00 18.45 94 VAL H C 1
ATOM 8143 O O . VAL H 1 94 ? 237.299 -33.946 70.838 1.00 19.74 94 VAL H O 1
ATOM 8147 N N . ASN H 1 95 ? 235.795 -35.304 71.783 1.00 18.23 95 ASN H N 1
ATOM 8148 C CA . ASN H 1 95 ? 236.758 -36.369 72.026 1.00 21.66 95 ASN H CA 1
ATOM 8149 C C . ASN H 1 95 ? 236.081 -37.719 71.787 1.00 19.99 95 ASN H C 1
ATOM 8150 O O . ASN H 1 95 ? 235.159 -38.098 72.516 1.00 18.38 95 ASN H O 1
ATOM 8155 N N . MET H 1 96 ? 236.511 -38.440 70.759 1.00 17.95 96 MET H N 1
ATOM 8156 C CA . MET H 1 96 ? 235.842 -39.704 70.427 1.00 22.49 96 MET H CA 1
ATOM 8157 C C . MET H 1 96 ? 235.985 -40.742 71.531 1.00 21.87 96 MET H C 1
ATOM 8158 O O . MET H 1 96 ? 235.272 -41.746 71.535 1.00 24.34 96 MET H O 1
ATOM 8163 N N . ASN H 1 97 ? 236.893 -40.516 72.476 1.00 18.73 97 ASN H N 1
ATOM 8164 C CA . ASN H 1 97 ? 236.993 -41.435 73.606 1.00 25.64 97 ASN H CA 1
ATOM 8165 C C . ASN H 1 97 ? 235.762 -41.329 74.510 1.00 24.76 97 ASN H C 1
ATOM 8166 O O . ASN H 1 97 ? 235.497 -42.222 75.324 1.00 27.00 97 ASN H O 1
ATOM 8171 N N . ASP H 1 98 ? 234.993 -40.259 74.333 1.00 20.26 98 ASP H N 1
ATOM 8172 C CA . ASP H 1 98 ? 233.708 -40.101 75.023 1.00 20.32 98 ASP H CA 1
ATOM 8173 C C . ASP H 1 98 ? 232.560 -40.854 74.340 1.00 23.34 98 ASP H C 1
ATOM 8174 O O . ASP H 1 98 ? 231.426 -40.831 74.832 1.00 20.95 98 ASP H O 1
ATOM 8179 N N . PHE H 1 99 ? 232.835 -41.514 73.214 1.00 21.81 99 PHE H N 1
ATOM 8180 C CA . PHE H 1 99 ? 231.762 -42.101 72.399 1.00 23.83 99 PHE H CA 1
ATOM 8181 C C . PHE H 1 99 ? 230.933 -43.170 73.123 1.00 23.99 99 PHE H C 1
ATOM 8182 O O . PHE H 1 99 ? 229.705 -43.122 73.092 1.00 25.05 99 PHE H O 1
ATOM 8190 N N . ALA H 1 100 ? 231.590 -44.143 73.755 1.00 21.73 100 ALA H N 1
ATOM 8191 C CA . ALA H 1 100 ? 230.852 -45.245 74.385 1.00 25.10 100 ALA H CA 1
ATOM 8192 C C . ALA H 1 100 ? 229.868 -44.731 75.432 1.00 28.71 100 ALA H C 1
ATOM 8193 O O . ALA H 1 100 ? 228.714 -45.157 75.478 1.00 28.44 100 ALA H O 1
ATOM 8195 N N . ALA H 1 101 ? 230.331 -43.817 76.278 1.00 26.12 101 ALA H N 1
ATOM 8196 C CA . ALA H 1 101 ? 229.494 -43.269 77.340 1.00 28.87 101 ALA H CA 1
ATOM 8197 C C . ALA H 1 101 ? 228.338 -42.442 76.780 1.00 27.38 101 ALA H C 1
ATOM 8198 O O . ALA H 1 101 ? 227.213 -42.519 77.277 1.00 28.37 101 ALA H O 1
ATOM 8200 N N . TYR H 1 102 ? 228.622 -41.643 75.757 1.00 23.27 102 TYR H N 1
ATOM 8201 C CA . TYR H 1 102 ? 227.582 -40.847 75.096 1.00 20.99 102 TYR H CA 1
ATOM 8202 C C . TYR H 1 102 ? 226.538 -41.772 74.487 1.00 23.68 102 TYR H C 1
ATOM 8203 O O . TYR H 1 102 ? 225.328 -41.547 74.606 1.00 24.28 102 TYR H O 1
ATOM 8212 N N . ASN H 1 103 ? 227.018 -42.835 73.858 1.00 24.85 103 ASN H N 1
ATOM 8213 C CA . ASN H 1 103 ? 226.153 -43.799 73.200 1.00 23.85 103 ASN H CA 1
ATOM 8214 C C . ASN H 1 103 ? 225.202 -44.469 74.181 1.00 24.85 103 ASN H C 1
ATOM 8215 O O . ASN H 1 103 ? 224.032 -44.697 73.879 1.00 31.99 103 ASN H O 1
ATOM 8220 N N . LYS H 1 104 ? 225.724 -44.788 75.359 1.00 25.18 104 LYS H N 1
ATOM 8221 C CA . LYS H 1 104 ? 224.947 -45.460 76.395 1.00 26.38 104 LYS H CA 1
ATOM 8222 C C . LYS H 1 104 ? 223.788 -44.579 76.860 1.00 28.17 104 LYS H C 1
ATOM 8223 O O . LYS H 1 104 ? 222.672 -45.060 77.060 1.00 29.99 104 LYS H O 1
ATOM 8229 N N . VAL H 1 105 ? 224.045 -43.283 77.016 1.00 26.63 105 VAL H N 1
ATOM 8230 C CA . VAL H 1 105 ? 222.996 -42.364 77.443 1.00 28.90 105 VAL H CA 1
ATOM 8231 C C . VAL H 1 105 ? 221.988 -42.150 76.318 1.00 29.25 105 VAL H C 1
ATOM 8232 O O . VAL H 1 105 ? 220.785 -42.086 76.568 1.00 28.26 105 VAL H O 1
ATOM 8236 N N . TYR H 1 106 ? 222.481 -42.040 75.084 1.00 27.72 106 TYR H N 1
ATOM 8237 C CA . TYR H 1 106 ? 221.610 -41.897 73.922 1.00 28.60 106 TYR H CA 1
ATOM 8238 C C . TYR H 1 106 ? 220.562 -43.006 73.885 1.00 31.27 106 TYR H C 1
ATOM 8239 O O . TYR H 1 106 ? 219.375 -42.751 73.658 1.00 30.13 106 TYR H O 1
ATOM 8248 N N . ALA H 1 107 ? 221.000 -44.235 74.144 1.00 30.41 107 ALA H N 1
ATOM 8249 C CA . ALA H 1 107 ? 220.128 -45.402 74.060 1.00 30.95 107 ALA H CA 1
ATOM 8250 C C . ALA H 1 107 ? 219.025 -45.392 75.121 1.00 33.19 107 ALA H C 1
ATOM 8251 O O . ALA H 1 107 ? 218.093 -46.177 75.048 1.00 36.38 107 ALA H O 1
ATOM 8253 N N . GLU H 1 108 ? 219.129 -44.498 76.101 1.00 33.43 108 GLU H N 1
ATOM 8254 C CA . GLU H 1 108 ? 218.086 -44.380 77.119 1.00 36.26 108 GLU H CA 1
ATOM 8255 C C . GLU H 1 108 ? 216.884 -43.581 76.624 1.00 40.39 108 GLU H C 1
ATOM 8256 O O . GLU H 1 108 ? 215.783 -43.681 77.186 1.00 36.87 108 GLU H O 1
ATOM 8262 N N . PHE H 1 109 ? 217.099 -42.788 75.577 1.00 34.05 109 PHE H N 1
ATOM 8263 C CA . PHE H 1 109 ? 216.078 -41.865 75.085 1.00 34.61 109 PHE H CA 1
ATOM 8264 C C . PHE H 1 109 ? 215.585 -42.185 73.675 1.00 39.89 109 PHE H C 1
ATOM 8265 O O . PHE H 1 109 ? 214.507 -41.744 73.276 1.00 40.80 109 PHE H O 1
ATOM 8273 N N . PHE H 1 110 ? 216.388 -42.926 72.918 1.00 36.60 110 PHE H N 1
ATOM 8274 C CA . PHE H 1 110 ? 216.064 -43.247 71.530 1.00 34.80 110 PHE H CA 1
ATOM 8275 C C . PHE H 1 110 ? 216.380 -44.711 71.250 1.00 39.31 110 PHE H C 1
ATOM 8276 O O . PHE H 1 110 ? 217.207 -45.310 71.934 1.00 41.51 110 PHE H O 1
ATOM 8284 N N . ASP H 1 111 ? 215.740 -45.279 70.233 1.00 40.06 111 ASP H N 1
ATOM 8285 C CA . ASP H 1 111 ? 216.095 -46.616 69.772 1.00 43.38 111 ASP H CA 1
ATOM 8286 C C . ASP H 1 111 ? 216.071 -46.693 68.244 1.00 48.09 111 ASP H C 1
ATOM 8287 O O . ASP H 1 111 ? 215.918 -45.676 67.565 1.00 43.27 111 ASP H O 1
ATOM 8292 N N . ALA H 1 112 ? 216.205 -47.907 67.717 1.00 48.72 112 ALA H N 1
ATOM 8293 C CA . ALA H 1 112 ? 216.330 -48.124 66.279 1.00 46.19 112 ALA H CA 1
ATOM 8294 C C . ALA H 1 112 ? 215.085 -47.713 65.498 1.00 46.28 112 ALA H C 1
ATOM 8295 O O . ALA H 1 112 ? 215.128 -47.601 64.274 1.00 48.75 112 ALA H O 1
ATOM 8297 N N . THR H 1 113 ? 213.974 -47.498 66.194 1.00 41.38 113 THR H N 1
ATOM 8298 C CA . THR H 1 113 ? 212.754 -47.071 65.522 1.00 46.32 113 THR H CA 1
ATOM 8299 C C . THR H 1 113 ? 212.689 -45.550 65.439 1.00 46.98 113 THR H C 1
ATOM 8300 O O . THR H 1 113 ? 211.761 -44.987 64.855 1.00 50.66 113 THR H O 1
ATOM 8304 N N . GLY H 1 114 ? 213.681 -44.892 66.028 1.00 42.37 114 GLY H N 1
ATOM 8305 C CA . GLY H 1 114 ? 213.700 -43.444 66.090 1.00 36.14 114 GLY H CA 1
ATOM 8306 C C . GLY H 1 114 ? 214.497 -42.812 64.969 1.00 35.14 114 GLY H C 1
ATOM 8307 O O . GLY H 1 114 ? 214.555 -43.349 63.862 1.00 36.74 114 GLY H O 1
ATOM 8308 N N . PRO H 1 115 ? 215.140 -41.673 65.262 1.00 35.08 115 PRO H N 1
ATOM 8309 C CA . PRO H 1 115 ? 215.778 -40.809 64.265 1.00 29.23 115 PRO H CA 1
ATOM 8310 C C . PRO H 1 115 ? 217.099 -41.333 63.707 1.00 28.01 115 PRO H C 1
ATOM 8311 O O . PRO H 1 115 ? 217.828 -42.067 64.386 1.00 27.59 115 PRO H O 1
ATOM 8315 N N . ALA H 1 116 ? 217.390 -40.941 62.470 1.00 28.04 116 ALA H N 1
ATOM 8316 C CA . ALA H 1 116 ? 218.730 -41.058 61.907 1.00 24.14 116 ALA H CA 1
ATOM 8317 C C . ALA H 1 116 ? 219.738 -40.356 62.805 1.00 25.83 116 ALA H C 1
ATOM 8318 O O . ALA H 1 116 ? 219.426 -39.323 63.403 1.00 26.41 116 ALA H O 1
ATOM 8320 N N . ARG H 1 117 ? 220.949 -40.900 62.900 1.00 25.37 117 ARG H N 1
ATOM 8321 C CA . ARG H 1 117 ? 221.963 -40.282 63.759 1.00 23.67 117 ARG H CA 1
ATOM 8322 C C . ARG H 1 117 ? 223.319 -40.191 63.076 1.00 23.94 117 ARG H C 1
ATOM 8323 O O . ARG H 1 117 ? 223.748 -41.109 62.380 1.00 27.94 117 ARG H O 1
ATOM 8331 N N . THR H 1 118 ? 223.992 -39.077 63.312 1.00 22.54 118 THR H N 1
ATOM 8332 C CA . THR H 1 118 ? 225.359 -38.856 62.847 1.00 19.73 118 THR H CA 1
ATOM 8333 C C . THR H 1 118 ? 226.162 -38.278 64.001 1.00 21.36 118 THR H C 1
ATOM 8334 O O . THR H 1 118 ? 225.747 -37.296 64.624 1.00 21.87 118 THR H O 1
ATOM 8338 N N . THR H 1 119 ? 227.314 -38.879 64.275 1.00 21.49 119 THR H N 1
ATOM 8339 C CA . THR H 1 119 ? 228.151 -38.462 65.396 1.00 20.97 119 THR H CA 1
ATOM 8340 C C . THR H 1 119 ? 229.590 -38.211 64.945 1.00 19.57 119 THR H C 1
ATOM 8341 O O . THR H 1 119 ? 230.233 -39.098 64.381 1.00 21.07 119 THR H O 1
ATOM 8345 N N . VAL H 1 120 ? 230.088 -37.006 65.191 1.00 18.96 120 VAL H N 1
ATOM 8346 C CA . VAL H 1 120 ? 231.468 -36.673 64.879 1.00 18.03 120 VAL H CA 1
ATOM 8347 C C . VAL H 1 120 ? 232.100 -35.947 66.059 1.00 19.00 120 VAL H C 1
ATOM 8348 O O . VAL H 1 120 ? 231.390 -35.418 66.916 1.00 20.16 120 VAL H O 1
ATOM 8352 N N . ALA H 1 121 ? 233.427 -35.914 66.117 1.00 18.78 121 ALA H N 1
ATOM 8353 C CA . ALA H 1 121 ? 234.077 -35.008 67.061 1.00 18.41 121 ALA H CA 1
ATOM 8354 C C . ALA H 1 121 ? 234.589 -33.792 66.313 1.00 17.31 121 ALA H C 1
ATOM 8355 O O . ALA H 1 121 ? 235.262 -33.918 65.293 1.00 18.57 121 ALA H O 1
ATOM 8357 N N . VAL H 1 122 ? 234.247 -32.611 66.815 1.00 20.10 122 VAL H N 1
ATOM 8358 C CA . VAL H 1 122 ? 234.702 -31.371 66.214 1.00 16.89 122 VAL H CA 1
ATOM 8359 C C . VAL H 1 122 ? 235.950 -30.858 66.934 1.00 15.86 122 VAL H C 1
ATOM 8360 O O . VAL H 1 122 ? 236.331 -31.374 67.986 1.00 19.54 122 VAL H O 1
ATOM 8364 N N . HIS H 1 123 ? 236.613 -29.867 66.344 1.00 17.66 123 HIS H N 1
ATOM 8365 C CA . HIS H 1 123 ? 237.818 -29.302 66.948 1.00 20.46 123 HIS H CA 1
ATOM 8366 C C . HIS H 1 123 ? 237.480 -28.562 68.250 1.00 19.68 123 HIS H C 1
ATOM 8367 O O . HIS H 1 123 ? 238.165 -28.741 69.268 1.00 18.47 123 HIS H O 1
ATOM 8374 N N . GLN H 1 124 ? 236.418 -27.756 68.218 1.00 20.21 124 GLN H N 1
ATOM 8375 C CA . GLN H 1 124 ? 235.916 -27.078 69.419 1.00 20.81 124 GLN H CA 1
ATOM 8376 C C . GLN H 1 124 ? 234.409 -26.846 69.386 1.00 23.95 124 GLN H C 1
ATOM 8377 O O . GLN H 1 124 ? 233.822 -26.598 68.324 1.00 20.16 124 GLN H O 1
ATOM 8383 N N . LEU H 1 125 ? 233.808 -26.899 70.570 1.00 21.74 125 LEU H N 1
ATOM 8384 C CA . LEU H 1 125 ? 232.472 -26.370 70.800 1.00 20.10 125 LEU H CA 1
ATOM 8385 C C . LEU H 1 125 ? 232.590 -24.943 71.371 1.00 21.50 125 LEU H C 1
ATOM 8386 O O . LEU H 1 125 ? 233.686 -24.511 71.731 1.00 23.73 125 LEU H O 1
ATOM 8391 N N . PRO H 1 126 ? 231.469 -24.201 71.449 1.00 23.39 126 PRO H N 1
ATOM 8392 C CA . PRO H 1 126 ? 231.584 -22.774 71.796 1.00 21.66 126 PRO H CA 1
ATOM 8393 C C . PRO H 1 126 ? 232.120 -22.456 73.203 1.00 20.42 126 PRO H C 1
ATOM 8394 O O . PRO H 1 126 ? 232.550 -21.332 73.430 1.00 23.65 126 PRO H O 1
ATOM 8398 N N . HIS H 1 127 ? 232.103 -23.417 74.121 1.00 21.92 127 HIS H N 1
ATOM 8399 C CA . HIS H 1 127 ? 232.662 -23.195 75.455 1.00 22.34 127 HIS H CA 1
ATOM 8400 C C . HIS H 1 127 ? 233.549 -24.364 75.822 1.00 20.73 127 HIS H C 1
ATOM 8401 O O . HIS H 1 127 ? 233.231 -25.493 75.478 1.00 20.77 127 HIS H O 1
ATOM 8408 N N . PRO H 1 128 ? 234.654 -24.100 76.544 1.00 23.83 128 PRO H N 1
ATOM 8409 C CA . PRO H 1 128 ? 235.665 -25.143 76.768 1.00 24.55 128 PRO H CA 1
ATOM 8410 C C . PRO H 1 128 ? 235.188 -26.243 77.728 1.00 26.98 128 PRO H C 1
ATOM 8411 O O . PRO H 1 128 ? 235.756 -27.337 77.710 1.00 26.71 128 PRO H O 1
ATOM 8415 N N . GLN H 1 129 ? 234.154 -25.960 78.522 1.00 22.66 129 GLN H N 1
ATOM 8416 C CA . GLN H 1 129 ? 233.582 -26.942 79.452 1.00 21.11 129 GLN H CA 1
ATOM 8417 C C . GLN H 1 129 ? 232.771 -28.024 78.742 1.00 21.83 129 GLN H C 1
ATOM 8418 O O . GLN H 1 129 ? 232.470 -29.071 79.319 1.00 22.33 129 GLN H O 1
ATOM 8424 N N . LEU H 1 130 ? 232.388 -27.766 77.497 1.00 19.15 130 LEU H N 1
ATOM 8425 C CA . LEU H 1 130 ? 231.461 -28.664 76.815 1.00 19.33 130 LEU H CA 1
ATOM 8426 C C . LEU H 1 130 ? 232.169 -29.882 76.215 1.00 19.93 130 LEU H C 1
ATOM 8427 O O . LEU H 1 130 ? 233.256 -29.747 75.643 1.00 19.69 130 LEU H O 1
ATOM 8432 N N . VAL H 1 131 ? 231.546 -31.057 76.321 1.00 19.75 131 VAL H N 1
ATOM 8433 C CA . VAL H 1 131 ? 232.037 -32.231 75.586 1.00 18.36 131 VAL H CA 1
ATOM 8434 C C . VAL H 1 131 ? 230.991 -32.798 74.611 1.00 18.63 131 VAL H C 1
ATOM 8435 O O . VAL H 1 131 ? 231.249 -33.784 73.928 1.00 22.14 131 VAL H O 1
ATOM 8439 N N . ILE H 1 132 ? 229.815 -32.173 74.556 1.00 17.83 132 ILE H N 1
ATOM 8440 C CA . ILE H 1 132 ? 228.777 -32.588 73.617 1.00 17.81 132 ILE H CA 1
ATOM 8441 C C . ILE H 1 132 ? 227.780 -31.463 73.333 1.00 22.32 132 ILE H C 1
ATOM 8442 O O . ILE H 1 132 ? 227.405 -30.690 74.216 1.00 20.46 132 ILE H O 1
ATOM 8447 N N . GLU H 1 133 ? 227.363 -31.370 72.079 1.00 22.02 133 GLU H N 1
ATOM 8448 C CA . GLU H 1 133 ? 226.246 -30.523 71.696 1.00 22.70 133 GLU H CA 1
ATOM 8449 C C . GLU H 1 133 ? 225.456 -31.326 70.670 1.00 24.18 133 GLU H C 1
ATOM 8450 O O . GLU H 1 133 ? 226.051 -32.066 69.876 1.00 23.35 133 GLU H O 1
ATOM 8456 N N . ILE H 1 134 ? 224.131 -31.211 70.700 1.00 19.42 134 ILE H N 1
ATOM 8457 C CA . ILE H 1 134 ? 223.292 -31.972 69.787 1.00 19.65 134 ILE H CA 1
ATOM 8458 C C . ILE H 1 134 ? 222.299 -31.047 69.110 1.00 23.57 134 ILE H C 1
ATOM 8459 O O . ILE H 1 134 ? 221.662 -30.207 69.762 1.00 25.55 134 ILE H O 1
ATOM 8464 N N . LYS H 1 135 ? 222.197 -31.209 67.796 1.00 23.27 135 LYS H N 1
ATOM 8465 C CA . LYS H 1 135 ? 221.225 -30.510 66.969 1.00 23.75 135 LYS H CA 1
ATOM 8466 C C . LYS H 1 135 ? 220.243 -31.540 66.430 1.00 26.45 135 LYS H C 1
ATOM 8467 O O . LYS H 1 135 ? 220.645 -32.631 66.035 1.00 24.40 135 LYS H O 1
ATOM 8473 N N . VAL H 1 136 ? 218.955 -31.225 66.430 1.00 22.25 136 VAL H N 1
ATOM 8474 C CA . VAL H 1 136 ? 217.989 -32.198 65.924 1.00 22.86 136 VAL H CA 1
ATOM 8475 C C . VAL H 1 136 ? 217.010 -31.568 64.965 1.00 27.41 136 VAL H C 1
ATOM 8476 O O . VAL H 1 136 ? 216.831 -30.346 64.948 1.00 27.78 136 VAL H O 1
ATOM 8480 N N . VAL H 1 137 ? 216.408 -32.428 64.151 1.00 23.44 137 VAL H N 1
ATOM 8481 C CA . VAL H 1 137 ? 215.247 -32.101 63.344 1.00 26.64 137 VAL H CA 1
ATOM 8482 C C . VAL H 1 137 ? 214.087 -32.983 63.792 1.00 31.97 137 VAL H C 1
ATOM 8483 O O . VAL H 1 137 ? 214.234 -34.205 63.905 1.00 32.46 137 VAL H O 1
ATOM 8487 N N . ALA H 1 138 ? 212.942 -32.372 64.069 1.00 29.83 138 ALA H N 1
ATOM 8488 C CA . ALA H 1 138 ? 211.751 -33.136 64.416 1.00 31.16 138 ALA H CA 1
ATOM 8489 C C . ALA H 1 138 ? 210.677 -32.926 63.370 1.00 34.52 138 ALA H C 1
ATOM 8490 O O . ALA H 1 138 ? 210.682 -31.928 62.645 1.00 30.84 138 ALA H O 1
ATOM 8492 N N . TYR H 1 139 ? 209.759 -33.881 63.297 1.00 32.06 139 TYR H N 1
ATOM 8493 C CA . TYR H 1 139 ? 208.658 -33.822 62.354 1.00 32.05 139 TYR H CA 1
ATOM 8494 C C . TYR H 1 139 ? 207.357 -33.818 63.141 1.00 33.67 139 TYR H C 1
ATOM 8495 O O . TYR H 1 139 ? 207.125 -34.713 63.954 1.00 35.19 139 TYR H O 1
ATOM 8504 N N . LYS H 1 140 ? 206.523 -32.804 62.911 1.00 36.43 140 LYS H N 1
ATOM 8505 C CA . LYS H 1 140 ? 205.273 -32.655 63.655 1.00 39.82 140 LYS H CA 1
ATOM 8506 C C . LYS H 1 140 ? 204.310 -31.702 62.949 1.00 44.09 140 LYS H C 1
ATOM 8507 O O . LYS H 1 140 ? 204.346 -30.496 63.183 1.00 46.51 140 LYS H O 1
ATOM 8513 N N . PRO H 1 141 ? 203.448 -32.244 62.074 1.00 48.08 141 PRO H N 1
ATOM 8514 C CA . PRO H 1 141 ? 202.424 -31.443 61.397 1.00 48.99 141 PRO H CA 1
ATOM 8515 C C . PRO H 1 141 ? 201.530 -30.728 62.399 1.00 51.55 141 PRO H C 1
ATOM 8516 O O . PRO H 1 141 ? 201.252 -31.281 63.462 1.00 51.84 141 PRO H O 1
ATOM 8520 N N . LEU H 1 142 ? 201.093 -29.517 62.069 1.00 59.03 142 LEU H N 1
ATOM 8521 C CA . LEU H 1 142 ? 200.217 -28.757 62.958 1.00 59.25 142 LEU H CA 1
ATOM 8522 C C . LEU H 1 142 ? 198.792 -29.296 62.923 1.00 62.89 142 LEU H C 1
ATOM 8523 O O . LEU H 1 142 ? 198.351 -29.839 61.911 1.00 67.13 142 LEU H O 1
ATOM 8528 N N . ASN I 1 7 ? 206.507 -47.828 60.454 1.00 81.23 7 ASN I N 1
ATOM 8529 C CA . ASN I 1 7 ? 207.539 -48.353 59.565 1.00 79.43 7 ASN I CA 1
ATOM 8530 C C . ASN I 1 7 ? 208.379 -47.250 58.911 1.00 73.72 7 ASN I C 1
ATOM 8531 O O . ASN I 1 7 ? 208.808 -47.381 57.765 1.00 75.38 7 ASN I O 1
ATOM 8533 N N . SER I 1 8 ? 208.620 -46.170 59.648 1.00 63.91 8 SER I N 1
ATOM 8534 C CA . SER I 1 8 ? 209.335 -45.019 59.101 1.00 52.54 8 SER I CA 1
ATOM 8535 C C . SER I 1 8 ? 210.852 -45.179 59.193 1.00 48.40 8 SER I C 1
ATOM 8536 O O . SER I 1 8 ? 211.593 -44.586 58.409 1.00 43.84 8 SER I O 1
ATOM 8539 N N . ALA I 1 9 ? 211.307 -45.972 60.160 1.00 53.71 9 ALA I N 1
ATOM 8540 C CA . ALA I 1 9 ? 212.735 -46.232 60.334 1.00 54.42 9 ALA I CA 1
ATOM 8541 C C . ALA I 1 9 ? 213.091 -47.624 59.815 1.00 57.12 9 ALA I C 1
ATOM 8542 O O . ALA I 1 9 ? 212.386 -48.600 60.090 1.00 52.21 9 ALA I O 1
ATOM 8544 N N . LYS I 1 10 ? 214.183 -47.712 59.063 1.00 57.55 10 LYS I N 1
ATOM 8545 C CA . LYS I 1 10 ? 214.566 -48.975 58.444 1.00 54.72 10 LYS I CA 1
ATOM 8546 C C . LYS I 1 10 ? 216.002 -49.378 58.751 1.00 54.48 10 LYS I C 1
ATOM 8547 O O . LYS I 1 10 ? 216.930 -48.562 58.695 1.00 38.94 10 LYS I O 1
ATOM 8553 N N . LEU I 1 11 ? 216.161 -50.657 59.078 1.00 64.40 11 LEU I N 1
ATOM 8554 C CA . LEU I 1 11 ? 217.464 -51.280 59.251 1.00 67.22 11 LEU I CA 1
ATOM 8555 C C . LEU I 1 11 ? 217.746 -52.131 58.015 1.00 64.70 11 LEU I C 1
ATOM 8556 O O . LEU I 1 11 ? 217.110 -53.170 57.809 1.00 62.78 11 LEU I O 1
ATOM 8561 N N . VAL I 1 12 ? 218.684 -51.682 57.186 1.00 55.20 12 VAL I N 1
ATOM 8562 C CA . VAL I 1 12 ? 218.924 -52.315 55.892 1.00 60.89 12 VAL I CA 1
ATOM 8563 C C . VAL I 1 12 ? 219.678 -53.637 56.045 1.00 63.78 12 VAL I C 1
ATOM 8564 O O . VAL I 1 12 ? 220.667 -53.728 56.774 1.00 61.04 12 VAL I O 1
ATOM 8568 N N . GLU I 1 13 ? 219.195 -54.657 55.342 1.00 67.66 13 GLU I N 1
ATOM 8569 C CA . GLU I 1 13 ? 219.640 -56.033 55.536 1.00 75.14 13 GLU I CA 1
ATOM 8570 C C . GLU I 1 13 ? 221.136 -56.260 55.307 1.00 71.87 13 GLU I C 1
ATOM 8571 O O . GLU I 1 13 ? 221.829 -56.791 56.178 1.00 77.31 13 GLU I O 1
ATOM 8577 N N . GLY I 1 14 ? 221.634 -55.866 54.140 1.00 65.29 14 GLY I N 1
ATOM 8578 C CA . GLY I 1 14 ? 223.001 -56.185 53.763 1.00 69.35 14 GLY I CA 1
ATOM 8579 C C . GLY I 1 14 ? 224.066 -55.206 54.226 1.00 68.13 14 GLY I C 1
ATOM 8580 O O . GLY I 1 14 ? 225.212 -55.276 53.781 1.00 66.37 14 GLY I O 1
ATOM 8581 N N . LYS I 1 15 ? 223.699 -54.298 55.124 1.00 66.86 15 LYS I N 1
ATOM 8582 C CA . LYS I 1 15 ? 224.618 -53.252 55.565 1.00 67.60 15 LYS I CA 1
ATOM 8583 C C . LYS I 1 15 ? 225.163 -53.514 56.964 1.00 64.67 15 LYS I C 1
ATOM 8584 O O . LYS I 1 15 ? 224.584 -54.279 57.736 1.00 65.60 15 LYS I O 1
ATOM 8590 N N . ALA I 1 16 ? 226.285 -52.875 57.276 1.00 59.26 16 ALA I N 1
ATOM 8591 C CA . ALA I 1 16 ? 226.881 -52.958 58.604 1.00 60.98 16 ALA I CA 1
ATOM 8592 C C . ALA I 1 16 ? 225.930 -52.416 59.672 1.00 55.39 16 ALA I C 1
ATOM 8593 O O . ALA I 1 16 ? 225.227 -51.429 59.449 1.00 53.34 16 ALA I O 1
ATOM 8595 N N . LYS I 1 17 ? 225.913 -53.072 60.827 1.00 53.36 17 LYS I N 1
ATOM 8596 C CA . LYS I 1 17 ? 225.047 -52.675 61.932 1.00 54.17 17 LYS I CA 1
ATOM 8597 C C . LYS I 1 17 ? 225.438 -51.304 62.483 1.00 45.72 17 LYS I C 1
ATOM 8598 O O . LYS I 1 17 ? 226.612 -51.063 62.764 1.00 41.82 17 LYS I O 1
ATOM 8604 N N . PRO I 1 18 ? 224.454 -50.400 62.631 1.00 45.18 18 PRO I N 1
ATOM 8605 C CA . PRO I 1 18 ? 224.705 -49.065 63.192 1.00 43.79 18 PRO I CA 1
ATOM 8606 C C . PRO I 1 18 ? 225.419 -49.096 64.550 1.00 44.56 18 PRO I C 1
ATOM 8607 O O . PRO I 1 18 ? 225.250 -50.032 65.337 1.00 41.74 18 PRO I O 1
ATOM 8611 N N . MET I 1 19 ? 226.217 -48.064 64.810 1.00 49.60 19 MET I N 1
ATOM 8612 C CA . MET I 1 19 ? 227.054 -48.010 66.005 1.00 51.38 19 MET I CA 1
ATOM 8613 C C . MET I 1 19 ? 226.274 -47.635 67.261 1.00 49.85 19 MET I C 1
ATOM 8614 O O . MET I 1 19 ? 226.835 -47.579 68.353 1.00 51.45 19 MET I O 1
ATOM 8619 N N . GLY I 1 20 ? 224.983 -47.375 67.100 1.00 47.14 20 GLY I N 1
ATOM 8620 C CA . GLY I 1 20 ? 224.119 -47.068 68.225 1.00 44.66 20 GLY I CA 1
ATOM 8621 C C . GLY I 1 20 ? 222.712 -47.548 67.942 1.00 46.79 20 GLY I C 1
ATOM 8622 O O . GLY I 1 20 ? 222.486 -48.308 66.997 1.00 46.47 20 GLY I O 1
ATOM 8623 N N . SER I 1 21 ? 221.759 -47.110 68.756 1.00 42.34 21 SER I N 1
ATOM 8624 C CA . SER I 1 21 ? 220.370 -47.480 68.534 1.00 47.11 21 SER I CA 1
ATOM 8625 C C . SER I 1 21 ? 219.705 -46.479 67.593 1.00 37.04 21 SER I C 1
ATOM 8626 O O . SER I 1 21 ? 218.983 -45.576 68.028 1.00 36.87 21 SER I O 1
ATOM 8629 N N . PHE I 1 22 ? 219.973 -46.639 66.300 1.00 35.72 22 PHE I N 1
ATOM 8630 C CA . PHE I 1 22 ? 219.346 -45.816 65.270 1.00 34.84 22 PHE I CA 1
ATOM 8631 C C . PHE I 1 22 ? 219.280 -46.590 63.950 1.00 34.25 22 PHE I C 1
ATOM 8632 O O . PHE I 1 22 ? 220.044 -47.534 63.743 1.00 35.30 22 PHE I O 1
ATOM 8640 N N . PRO I 1 23 ? 218.352 -46.200 63.060 1.00 33.78 23 PRO I N 1
ATOM 8641 C CA . PRO I 1 23 ? 218.176 -46.833 61.750 1.00 34.52 23 PRO I CA 1
ATOM 8642 C C . PRO I 1 23 ? 219.177 -46.284 60.738 1.00 32.53 23 PRO I C 1
ATOM 8643 O O . PRO I 1 23 ? 219.778 -45.247 60.996 1.00 31.29 23 PRO I O 1
ATOM 8647 N N . HIS I 1 24 ? 219.351 -46.970 59.612 1.00 33.62 24 HIS I N 1
ATOM 8648 C CA . HIS I 1 24 ? 220.181 -46.455 58.531 1.00 32.34 24 HIS I CA 1
ATOM 8649 C C . HIS I 1 24 ? 219.499 -45.258 57.892 1.00 34.59 24 HIS I C 1
ATOM 8650 O O . HIS I 1 24 ? 220.153 -44.303 57.477 1.00 34.41 24 HIS I O 1
ATOM 8657 N N . VAL I 1 25 ? 218.174 -45.328 57.813 1.00 35.13 25 VAL I N 1
ATOM 8658 C CA . VAL I 1 25 ? 217.384 -44.281 57.183 1.00 30.73 25 VAL I CA 1
ATOM 8659 C C . VAL I 1 25 ? 216.058 -44.119 57.915 1.00 31.40 25 VAL I C 1
ATOM 8660 O O . VAL I 1 25 ? 215.471 -45.093 58.373 1.00 33.55 25 VAL I O 1
ATOM 8664 N N . LYS I 1 26 ? 215.602 -42.877 58.019 1.00 30.49 26 LYS I N 1
ATOM 8665 C CA . LYS I 1 26 ? 214.361 -42.538 58.707 1.00 30.72 26 LYS I CA 1
ATOM 8666 C C . LYS I 1 26 ? 213.509 -41.642 57.807 1.00 38.59 26 LYS I C 1
ATOM 8667 O O . LYS I 1 26 ? 213.990 -40.609 57.330 1.00 34.04 26 LYS I O 1
ATOM 8673 N N . ARG I 1 27 ? 212.256 -42.025 57.574 1.00 36.54 27 ARG I N 1
ATOM 8674 C CA . ARG I 1 27 ? 211.373 -41.199 56.758 1.00 33.51 27 ARG I CA 1
ATOM 8675 C C . ARG I 1 27 ? 210.607 -40.202 57.619 1.00 40.31 27 ARG I C 1
ATOM 8676 O O . ARG I 1 27 ? 210.134 -40.535 58.705 1.00 38.90 27 ARG I O 1
ATOM 8684 N N . ALA I 1 28 ? 210.498 -38.974 57.128 1.00 36.44 28 ALA I N 1
ATOM 8685 C CA . ALA I 1 28 ? 209.678 -37.963 57.779 1.00 33.52 28 ALA I CA 1
ATOM 8686 C C . ALA I 1 28 ? 208.911 -37.189 56.716 1.00 34.26 28 ALA I C 1
ATOM 8687 O O . ALA I 1 28 ? 209.472 -36.319 56.042 1.00 35.92 28 ALA I O 1
ATOM 8689 N N . GLY I 1 29 ? 207.633 -37.517 56.558 1.00 40.48 29 GLY I N 1
ATOM 8690 C CA . GLY I 1 29 ? 206.834 -36.928 55.501 1.00 37.78 29 GLY I CA 1
ATOM 8691 C C . GLY I 1 29 ? 207.387 -37.337 54.152 1.00 39.79 29 GLY I C 1
ATOM 8692 O O . GLY I 1 29 ? 207.492 -38.529 53.854 1.00 38.72 29 GLY I O 1
ATOM 8693 N N . ASP I 1 30 ? 207.759 -36.354 53.339 1.00 36.27 30 ASP I N 1
ATOM 8694 C CA . ASP I 1 30 ? 208.279 -36.635 52.004 1.00 37.93 30 ASP I CA 1
ATOM 8695 C C . ASP I 1 30 ? 209.796 -36.805 52.001 1.00 35.74 30 ASP I C 1
ATOM 8696 O O . ASP I 1 30 ? 210.395 -37.049 50.950 1.00 37.59 30 ASP I O 1
ATOM 8701 N N . PHE I 1 31 ? 210.417 -36.674 53.172 1.00 31.99 31 PHE I N 1
ATOM 8702 C CA . PHE I 1 31 ? 211.875 -36.678 53.246 1.00 31.85 31 PHE I CA 1
ATOM 8703 C C . PHE I 1 31 ? 212.453 -37.970 53.809 1.00 31.54 31 PHE I C 1
ATOM 8704 O O . PHE I 1 31 ? 211.805 -38.679 54.578 1.00 32.61 31 PHE I O 1
ATOM 8712 N N . LEU I 1 32 ? 213.684 -38.259 53.401 1.00 30.49 32 LEU I N 1
ATOM 8713 C CA . LEU I 1 32 ? 214.457 -39.363 53.953 1.00 29.99 32 LEU I CA 1
ATOM 8714 C C . LEU I 1 32 ? 215.751 -38.844 54.576 1.00 28.12 32 LEU I C 1
ATOM 8715 O O . LEU I 1 32 ? 216.542 -38.173 53.912 1.00 29.09 32 LEU I O 1
ATOM 8720 N N . PHE I 1 33 ? 215.981 -39.165 55.845 1.00 26.41 33 PHE I N 1
ATOM 8721 C CA . PHE I 1 33 ? 217.246 -38.816 56.482 1.00 27.95 33 PHE I CA 1
ATOM 8722 C C . PHE I 1 33 ? 218.105 -40.064 56.635 1.00 31.44 33 PHE I C 1
ATOM 8723 O O . PHE I 1 33 ? 217.706 -41.026 57.288 1.00 30.06 33 PHE I O 1
ATOM 8731 N N . VAL I 1 34 ? 219.269 -40.053 55.996 1.00 30.33 34 VAL I N 1
ATOM 8732 C CA . VAL I 1 34 ? 220.168 -41.196 56.032 1.00 30.74 34 VAL I CA 1
ATOM 8733 C C . VAL I 1 34 ? 221.286 -40.947 57.036 1.00 28.04 34 VAL I C 1
ATOM 8734 O O . VAL I 1 34 ? 222.020 -39.965 56.920 1.00 29.10 34 VAL I O 1
ATOM 8738 N N . SER I 1 35 ? 221.416 -41.836 58.019 1.00 22.82 35 SER I N 1
ATOM 8739 C CA . SER I 1 35 ? 222.446 -41.679 59.051 1.00 19.95 35 SER I CA 1
ATOM 8740 C C . SER I 1 35 ? 223.834 -41.620 58.431 1.00 27.51 35 SER I C 1
ATOM 8741 O O . SER I 1 35 ? 224.054 -42.182 57.356 1.00 26.07 35 SER I O 1
ATOM 8744 N N . GLY I 1 36 ? 224.768 -40.951 59.109 1.00 23.02 36 GLY I N 1
ATOM 8745 C CA . GLY I 1 36 ? 226.140 -40.876 58.633 1.00 20.25 36 GLY I CA 1
ATOM 8746 C C . GLY I 1 36 ? 226.628 -42.274 58.285 1.00 23.52 36 GLY I C 1
ATOM 8747 O O . GLY I 1 36 ? 226.447 -43.211 59.069 1.00 23.76 36 GLY I O 1
ATOM 8748 N N . THR I 1 37 ? 227.236 -42.410 57.108 1.00 21.65 37 THR I N 1
ATOM 8749 C CA . THR I 1 37 ? 227.572 -43.715 56.551 1.00 23.15 37 THR I CA 1
ATOM 8750 C C . THR I 1 37 ? 229.056 -43.775 56.222 1.00 24.12 37 THR I C 1
ATOM 8751 O O . THR I 1 37 ? 229.629 -42.823 55.679 1.00 20.61 37 THR I O 1
ATOM 8755 N N . SER I 1 38 ? 229.686 -44.882 56.600 1.00 24.19 38 SER I N 1
ATOM 8756 C CA . SER I 1 38 ? 231.109 -45.066 56.366 1.00 25.27 38 SER I CA 1
ATOM 8757 C C . SER I 1 38 ? 231.338 -46.271 55.475 1.00 26.90 38 SER I C 1
ATOM 8758 O O . SER I 1 38 ? 230.388 -46.896 54.995 1.00 29.76 38 SER I O 1
ATOM 8761 N N . SER I 1 39 ? 232.609 -46.599 55.276 1.00 28.28 39 SER I N 1
ATOM 8762 C CA . SER I 1 39 ? 232.990 -47.704 54.418 1.00 30.39 39 SER I CA 1
ATOM 8763 C C . SER I 1 39 ? 232.983 -49.023 55.170 1.00 35.26 39 SER I C 1
ATOM 8764 O O . SER I 1 39 ? 233.409 -50.052 54.636 1.00 35.40 39 SER I O 1
ATOM 8767 N N . ARG I 1 40 ? 232.511 -48.998 56.411 1.00 33.87 40 ARG I N 1
ATOM 8768 C CA . ARG I 1 40 ? 232.559 -50.202 57.237 1.00 37.40 40 ARG I CA 1
ATOM 8769 C C . ARG I 1 40 ? 231.667 -51.309 56.672 1.00 39.00 40 ARG I C 1
ATOM 8770 O O . ARG I 1 40 ? 230.530 -51.057 56.273 1.00 40.69 40 ARG I O 1
ATOM 8778 N N . ARG I 1 41 ? 232.196 -52.531 56.638 1.00 42.59 41 ARG I N 1
ATOM 8779 C CA . ARG I 1 41 ? 231.444 -53.703 56.185 1.00 51.05 41 ARG I CA 1
ATOM 8780 C C . ARG I 1 41 ? 230.756 -54.394 57.357 1.00 58.04 41 ARG I C 1
ATOM 8781 O O . ARG I 1 41 ? 231.129 -54.181 58.510 1.00 60.92 41 ARG I O 1
ATOM 8789 N N . PRO I 1 42 ? 229.752 -55.236 57.060 1.00 67.34 42 PRO I N 1
ATOM 8790 C CA . PRO I 1 42 ? 229.025 -56.039 58.054 1.00 69.82 42 PRO I CA 1
ATOM 8791 C C . PRO I 1 42 ? 229.938 -56.860 58.972 1.00 71.62 42 PRO I C 1
ATOM 8792 O O . PRO I 1 42 ? 229.542 -57.176 60.094 1.00 71.17 42 PRO I O 1
ATOM 8796 N N . ASP I 1 43 ? 231.134 -57.204 58.503 1.00 72.86 43 ASP I N 1
ATOM 8797 C CA . ASP I 1 43 ? 232.099 -57.922 59.332 1.00 74.89 43 ASP I CA 1
ATOM 8798 C C . ASP I 1 43 ? 232.970 -56.957 60.141 1.00 78.27 43 ASP I C 1
ATOM 8799 O O . ASP I 1 43 ? 233.997 -57.349 60.697 1.00 78.26 43 ASP I O 1
ATOM 8804 N N . ASN I 1 44 ? 232.551 -55.693 60.184 1.00 82.41 44 ASN I N 1
ATOM 8805 C CA . ASN I 1 44 ? 233.224 -54.641 60.949 1.00 87.52 44 ASN I CA 1
ATOM 8806 C C . ASN I 1 44 ? 234.578 -54.222 60.368 1.00 82.35 44 ASN I C 1
ATOM 8807 O O . ASN I 1 44 ? 235.179 -53.250 60.825 1.00 85.03 44 ASN I O 1
ATOM 8812 N N . THR I 1 45 ? 235.059 -54.946 59.362 1.00 59.64 45 THR I N 1
ATOM 8813 C CA . THR I 1 45 ? 236.255 -54.519 58.646 1.00 50.42 45 THR I CA 1
ATOM 8814 C C . THR I 1 45 ? 235.896 -53.332 57.754 1.00 40.57 45 THR I C 1
ATOM 8815 O O . THR I 1 45 ? 234.721 -53.061 57.513 1.00 39.41 45 THR I O 1
ATOM 8819 N N . PHE I 1 46 ? 236.906 -52.634 57.251 1.00 39.91 46 PHE I N 1
ATOM 8820 C CA . PHE I 1 46 ? 236.655 -51.409 56.503 1.00 36.33 46 PHE I CA 1
ATOM 8821 C C . PHE I 1 46 ? 237.180 -51.476 55.076 1.00 41.98 46 PHE I C 1
ATOM 8822 O O . PHE I 1 46 ? 238.377 -51.679 54.859 1.00 46.56 46 PHE I O 1
ATOM 8830 N N . VAL I 1 47 ? 236.291 -51.298 54.104 1.00 33.33 47 VAL I N 1
ATOM 8831 C CA . VAL I 1 47 ? 236.735 -51.086 52.734 1.00 32.81 47 VAL I CA 1
ATOM 8832 C C . VAL I 1 47 ? 237.621 -49.843 52.707 1.00 30.72 47 VAL I C 1
ATOM 8833 O O . VAL I 1 47 ? 237.268 -48.808 53.281 1.00 34.07 47 VAL I O 1
ATOM 8837 N N . GLY I 1 48 ? 238.779 -49.954 52.061 1.00 29.12 48 GLY I N 1
ATOM 8838 C CA . GLY I 1 48 ? 239.687 -48.829 51.929 1.00 26.07 48 GLY I CA 1
ATOM 8839 C C . GLY I 1 48 ? 240.542 -48.518 53.150 1.00 30.69 48 GLY I C 1
ATOM 8840 O O . GLY I 1 48 ? 240.964 -47.382 53.336 1.00 26.16 48 GLY I O 1
ATOM 8841 N N . ALA I 1 49 ? 240.811 -49.519 53.985 1.00 31.18 49 ALA I N 1
ATOM 8842 C CA . ALA I 1 49 ? 241.729 -49.326 55.112 1.00 28.80 49 ALA I CA 1
ATOM 8843 C C . ALA I 1 49 ? 242.591 -50.558 55.365 1.00 33.76 49 ALA I C 1
ATOM 8844 O O . ALA I 1 49 ? 242.855 -50.911 56.512 1.00 39.41 49 ALA I O 1
ATOM 8846 N N . GLU I 1 50 ? 243.040 -51.192 54.289 1.00 32.55 50 GLU I N 1
ATOM 8847 C CA . GLU I 1 50 ? 243.807 -52.431 54.385 1.00 39.70 50 GLU I CA 1
ATOM 8848 C C . GLU I 1 50 ? 245.106 -52.248 55.162 1.00 44.46 50 GLU I C 1
ATOM 8849 O O . GLU I 1 50 ? 245.820 -51.263 54.967 1.00 44.70 50 GLU I O 1
ATOM 8855 N N . PRO I 1 51 ? 245.415 -53.206 56.047 1.00 50.39 51 PRO I N 1
ATOM 8856 C CA . PRO I 1 51 ? 246.653 -53.207 56.836 1.00 55.55 51 PRO I CA 1
ATOM 8857 C C . PRO I 1 51 ? 247.885 -53.301 55.944 1.00 56.48 51 PRO I C 1
ATOM 8858 O O . PRO I 1 51 ? 247.875 -54.066 54.979 1.00 62.03 51 PRO I O 1
ATOM 8862 N N . ASP I 1 52 ? 248.927 -52.537 56.258 1.00 53.53 52 ASP I N 1
ATOM 8863 C CA . ASP I 1 52 ? 250.159 -52.587 55.477 1.00 59.54 52 ASP I CA 1
ATOM 8864 C C . ASP I 1 52 ? 251.095 -53.674 55.993 1.00 66.45 52 ASP I C 1
ATOM 8865 O O . ASP I 1 52 ? 250.670 -54.571 56.719 1.00 59.95 52 ASP I O 1
ATOM 8870 N N . ASP I 1 53 ? 252.372 -53.559 55.635 1.00 78.95 53 ASP I N 1
ATOM 8871 C CA . ASP I 1 53 ? 253.395 -54.546 55.981 1.00 94.39 53 ASP I CA 1
ATOM 8872 C C . ASP I 1 53 ? 253.468 -54.856 57.475 1.00 93.35 53 ASP I C 1
ATOM 8873 O O . ASP I 1 53 ? 253.851 -55.958 57.868 1.00 96.61 53 ASP I O 1
ATOM 8878 N N . THR I 1 54 ? 253.100 -53.882 58.302 1.00 83.33 54 THR I N 1
ATOM 8879 C CA . THR I 1 54 ? 253.253 -54.009 59.749 1.00 71.34 54 THR I CA 1
ATOM 8880 C C . THR I 1 54 ? 251.923 -54.208 60.476 1.00 63.94 54 THR I C 1
ATOM 8881 O O . THR I 1 54 ? 251.892 -54.308 61.704 1.00 62.90 54 THR I O 1
ATOM 8885 N N . GLY I 1 55 ? 250.831 -54.264 59.719 1.00 54.54 55 GLY I N 1
ATOM 8886 C CA . GLY I 1 55 ? 249.515 -54.461 60.298 1.00 52.66 55 GLY I CA 1
ATOM 8887 C C . GLY I 1 55 ? 248.777 -53.150 60.497 1.00 54.90 55 GLY I C 1
ATOM 8888 O O . GLY I 1 55 ? 247.622 -53.123 60.930 1.00 54.53 55 GLY I O 1
ATOM 8889 N N . ARG I 1 56 ? 249.454 -52.056 60.171 1.00 47.32 56 ARG I N 1
ATOM 8890 C CA . ARG I 1 56 ? 248.886 -50.728 60.327 1.00 43.87 56 ARG I CA 1
ATOM 8891 C C . ARG I 1 56 ? 247.935 -50.410 59.181 1.00 40.15 56 ARG I C 1
ATOM 8892 O O . ARG I 1 56 ? 248.322 -50.481 58.017 1.00 39.06 56 ARG I O 1
ATOM 8900 N N . PRO I 1 57 ? 246.685 -50.057 59.509 1.00 39.05 57 PRO I N 1
ATOM 8901 C CA . PRO I 1 57 ? 245.715 -49.706 58.468 1.00 31.82 57 PRO I CA 1
ATOM 8902 C C . PRO I 1 57 ? 246.234 -48.571 57.589 1.00 30.81 57 PRO I C 1
ATOM 8903 O O . PRO I 1 57 ? 246.871 -47.649 58.095 1.00 31.86 57 PRO I O 1
ATOM 8907 N N . ARG I 1 58 ? 245.972 -48.650 56.291 1.00 30.08 58 ARG I N 1
ATOM 8908 C CA . ARG I 1 58 ? 246.376 -47.603 55.362 1.00 33.13 58 ARG I CA 1
ATOM 8909 C C . ARG I 1 58 ? 245.132 -47.014 54.704 1.00 27.57 58 ARG I C 1
ATOM 8910 O O . ARG I 1 58 ? 244.673 -47.516 53.675 1.00 31.32 58 ARG I O 1
ATOM 8918 N N . PRO I 1 59 ? 244.567 -45.958 55.302 1.00 25.85 59 PRO I N 1
ATOM 8919 C CA . PRO I 1 59 ? 243.305 -45.446 54.757 1.00 24.77 59 PRO I CA 1
ATOM 8920 C C . PRO I 1 59 ? 243.475 -44.936 53.345 1.00 24.52 59 PRO I C 1
ATOM 8921 O O . PRO I 1 59 ? 244.490 -44.316 53.037 1.00 30.82 59 PRO I O 1
ATOM 8925 N N . ASN I 1 60 ? 242.485 -45.213 52.502 1.00 25.60 60 ASN I N 1
ATOM 8926 C CA . ASN I 1 60 ? 242.487 -44.805 51.107 1.00 27.51 60 ASN I CA 1
ATOM 8927 C C . ASN I 1 60 ? 241.201 -44.034 50.836 1.00 27.95 60 ASN I C 1
ATOM 8928 O O . ASN I 1 60 ? 240.133 -44.632 50.772 1.00 28.12 60 ASN I O 1
ATOM 8933 N N . ILE I 1 61 ? 241.295 -42.714 50.692 1.00 22.00 61 ILE I N 1
ATOM 8934 C CA . ILE I 1 61 ? 240.095 -41.895 50.559 1.00 19.62 61 ILE I CA 1
ATOM 8935 C C . ILE I 1 61 ? 239.301 -42.248 49.294 1.00 23.98 61 ILE I C 1
ATOM 8936 O O . ILE I 1 61 ? 238.069 -42.207 49.300 1.00 22.43 61 ILE I O 1
ATOM 8941 N N . GLU I 1 62 ? 239.996 -42.594 48.215 1.00 24.49 62 GLU I N 1
ATOM 8942 C CA . GLU I 1 62 ? 239.299 -42.946 46.980 1.00 25.33 62 GLU I CA 1
ATOM 8943 C C . GLU I 1 62 ? 238.403 -44.161 47.208 1.00 25.74 62 GLU I C 1
ATOM 8944 O O . GLU I 1 62 ? 237.205 -44.111 46.932 1.00 26.11 62 GLU I O 1
ATOM 8950 N N . LEU I 1 63 ? 238.976 -45.246 47.725 1.00 26.76 63 LEU I N 1
ATOM 8951 C CA . LEU I 1 63 ? 238.205 -46.475 47.941 1.00 25.58 63 LEU I CA 1
ATOM 8952 C C . LEU I 1 63 ? 237.093 -46.290 48.977 1.00 25.93 63 LEU I C 1
ATOM 8953 O O . LEU I 1 63 ? 235.982 -46.797 48.796 1.00 26.08 63 LEU I O 1
ATOM 8958 N N . GLN I 1 64 ? 237.380 -45.566 50.058 1.00 23.80 64 GLN I N 1
ATOM 8959 C CA . GLN I 1 64 ? 236.359 -45.344 51.089 1.00 21.32 64 GLN I CA 1
ATOM 8960 C C . GLN I 1 64 ? 235.194 -44.518 50.568 1.00 20.82 64 GLN I C 1
ATOM 8961 O O . GLN I 1 64 ? 234.042 -44.849 50.829 1.00 23.15 64 GLN I O 1
ATOM 8967 N N . THR I 1 65 ? 235.490 -43.444 49.833 1.00 22.46 65 THR I N 1
ATOM 8968 C CA . THR I 1 65 ? 234.438 -42.560 49.343 1.00 20.03 65 THR I CA 1
ATOM 8969 C C . THR I 1 65 ? 233.521 -43.308 48.384 1.00 24.55 65 THR I C 1
ATOM 8970 O O . THR I 1 65 ? 232.298 -43.176 48.448 1.00 23.52 65 THR I O 1
ATOM 8974 N N . ARG I 1 66 ? 234.115 -44.124 47.523 1.00 22.81 66 ARG I N 1
ATOM 8975 C CA . ARG I 1 66 ? 233.332 -44.904 46.570 1.00 24.70 66 ARG I CA 1
ATOM 8976 C C . ARG I 1 66 ? 232.422 -45.895 47.306 1.00 26.76 66 ARG I C 1
ATOM 8977 O O . ARG I 1 66 ? 231.263 -46.078 46.942 1.00 27.95 66 ARG I O 1
ATOM 8985 N N . GLU I 1 67 ? 232.945 -46.516 48.358 1.00 23.42 67 GLU I N 1
ATOM 8986 C CA . GLU I 1 67 ? 232.160 -47.463 49.143 1.00 23.47 67 GLU I CA 1
ATOM 8987 C C . GLU I 1 67 ? 231.059 -46.757 49.924 1.00 23.34 67 GLU I C 1
ATOM 8988 O O . GLU I 1 67 ? 229.945 -47.264 50.026 1.00 25.72 67 GLU I O 1
ATOM 8994 N N . VAL I 1 68 ? 231.370 -45.590 50.487 1.00 23.95 68 VAL I N 1
ATOM 8995 C CA . VAL I 1 68 ? 230.366 -44.829 51.229 1.00 22.96 68 VAL I CA 1
ATOM 8996 C C . VAL I 1 68 ? 229.181 -44.460 50.341 1.00 25.85 68 VAL I C 1
ATOM 8997 O O . VAL I 1 68 ? 228.027 -44.664 50.718 1.00 21.95 68 VAL I O 1
ATOM 9001 N N . ILE I 1 69 ? 229.453 -43.896 49.171 1.00 26.24 69 ILE I N 1
ATOM 9002 C CA . ILE I 1 69 ? 228.348 -43.471 48.325 1.00 27.48 69 ILE I CA 1
ATOM 9003 C C . ILE I 1 69 ? 227.588 -44.690 47.798 1.00 25.55 69 ILE I C 1
ATOM 9004 O O . ILE I 1 69 ? 226.365 -44.654 47.682 1.00 25.38 69 ILE I O 1
ATOM 9009 N N . SER I 1 70 ? 228.305 -45.776 47.510 1.00 23.76 70 SER I N 1
ATOM 9010 C CA . SER I 1 70 ? 227.655 -47.023 47.108 1.00 29.33 70 SER I CA 1
ATOM 9011 C C . SER I 1 70 ? 226.736 -47.557 48.213 1.00 25.17 70 SER I C 1
ATOM 9012 O O . SER I 1 70 ? 225.638 -48.037 47.939 1.00 25.13 70 SER I O 1
ATOM 9015 N N . ASN I 1 71 ? 227.185 -47.468 49.461 1.00 25.88 71 ASN I N 1
ATOM 9016 C CA . ASN I 1 71 ? 226.362 -47.885 50.592 1.00 24.33 71 ASN I CA 1
ATOM 9017 C C . ASN I 1 71 ? 225.106 -47.020 50.749 1.00 25.28 71 ASN I C 1
ATOM 9018 O O . ASN I 1 71 ? 224.020 -47.527 51.031 1.00 28.09 71 ASN I O 1
ATOM 9023 N N . ILE I 1 72 ? 225.262 -45.713 50.575 1.00 23.55 72 ILE I N 1
ATOM 9024 C CA . ILE I 1 72 ? 224.134 -44.793 50.674 1.00 24.56 72 ILE I CA 1
ATOM 9025 C C . ILE I 1 72 ? 223.145 -45.095 49.571 1.00 25.60 72 ILE I C 1
ATOM 9026 O O . ILE I 1 72 ? 221.929 -45.091 49.784 1.00 23.51 72 ILE I O 1
ATOM 9031 N N A ARG I 1 73 ? 223.677 -45.365 48.389 0.68 24.53 73 ARG I N 1
ATOM 9032 N N B ARG I 1 73 ? 223.665 -45.364 48.378 0.32 24.50 73 ARG I N 1
ATOM 9033 C CA A ARG I 1 73 ? 222.844 -45.735 47.258 0.68 24.53 73 ARG I CA 1
ATOM 9034 C CA B ARG I 1 73 ? 222.809 -45.729 47.255 0.32 24.91 73 ARG I CA 1
ATOM 9035 C C A ARG I 1 73 ? 222.015 -46.970 47.579 0.68 24.74 73 ARG I C 1
ATOM 9036 C C B ARG I 1 73 ? 222.004 -46.981 47.572 0.32 26.44 73 ARG I C 1
ATOM 9037 O O A ARG I 1 73 ? 220.809 -46.997 47.350 0.68 27.82 73 ARG I O 1
ATOM 9038 O O B ARG I 1 73 ? 220.800 -47.032 47.326 0.32 27.81 73 ARG I O 1
ATOM 9053 N N . ASP I 1 74 ? 222.681 -47.990 48.111 1.00 26.31 74 ASP I N 1
ATOM 9054 C CA . ASP I 1 74 ? 222.030 -49.244 48.468 1.00 28.25 74 ASP I CA 1
ATOM 9055 C C . ASP I 1 74 ? 220.911 -48.997 49.474 1.00 30.23 74 ASP I C 1
ATOM 9056 O O . ASP I 1 74 ? 219.813 -49.547 49.347 1.00 33.44 74 ASP I O 1
ATOM 9061 N N . ILE I 1 75 ? 221.199 -48.165 50.470 1.00 31.75 75 ILE I N 1
ATOM 9062 C CA . ILE I 1 75 ? 220.233 -47.866 51.520 1.00 26.59 75 ILE I CA 1
ATOM 9063 C C . ILE I 1 75 ? 218.994 -47.178 50.950 1.00 32.55 75 ILE I C 1
ATOM 9064 O O . ILE I 1 75 ? 217.870 -47.569 51.255 1.00 31.20 75 ILE I O 1
ATOM 9069 N N . LEU I 1 76 ? 219.194 -46.163 50.116 1.00 27.15 76 LEU I N 1
ATOM 9070 C CA . LEU I 1 76 ? 218.062 -45.473 49.498 1.00 26.22 76 LEU I CA 1
ATOM 9071 C C . LEU I 1 76 ? 217.273 -46.399 48.572 1.00 33.14 76 LEU I C 1
ATOM 9072 O O . LEU I 1 76 ? 216.039 -46.411 48.583 1.00 30.81 76 LEU I O 1
ATOM 9077 N N . GLN I 1 77 ? 217.975 -47.186 47.768 1.00 29.18 77 GLN I N 1
ATOM 9078 C CA . GLN I 1 77 ? 217.277 -48.064 46.839 1.00 29.64 77 GLN I CA 1
ATOM 9079 C C . GLN I 1 77 ? 216.457 -49.116 47.597 1.00 33.43 77 GLN I C 1
ATOM 9080 O O . GLN I 1 77 ? 215.473 -49.637 47.073 1.00 35.18 77 GLN I O 1
ATOM 9086 N N . SER I 1 78 ? 216.840 -49.400 48.840 1.00 36.91 78 SER I N 1
ATOM 9087 C CA . SER I 1 78 ? 216.121 -50.390 49.638 1.00 36.03 78 SER I CA 1
ATOM 9088 C C . SER I 1 78 ? 214.777 -49.860 50.118 1.00 36.31 78 SER I C 1
ATOM 9089 O O . SER I 1 78 ? 213.888 -50.640 50.443 1.00 38.75 78 SER I O 1
ATOM 9092 N N . VAL I 1 79 ? 214.630 -48.540 50.177 1.00 33.07 79 VAL I N 1
ATOM 9093 C CA . VAL I 1 79 ? 213.351 -47.953 50.563 1.00 38.22 79 VAL I CA 1
ATOM 9094 C C . VAL I 1 79 ? 212.707 -47.195 49.401 1.00 41.39 79 VAL I C 1
ATOM 9095 O O . VAL I 1 79 ? 212.011 -46.199 49.603 1.00 40.51 79 VAL I O 1
ATOM 9099 N N . GLY I 1 80 ? 212.942 -47.677 48.184 1.00 40.79 80 GLY I N 1
ATOM 9100 C CA . GLY I 1 80 ? 212.273 -47.143 47.010 1.00 42.38 80 GLY I CA 1
ATOM 9101 C C . GLY I 1 80 ? 212.799 -45.817 46.482 1.00 43.92 80 GLY I C 1
ATOM 9102 O O . GLY I 1 80 ? 212.176 -45.211 45.611 1.00 42.58 80 GLY I O 1
ATOM 9103 N N . ALA I 1 81 ? 213.942 -45.365 46.994 1.00 36.50 81 ALA I N 1
ATOM 9104 C CA . ALA I 1 81 ? 214.547 -44.111 46.535 1.00 28.24 81 ALA I CA 1
ATOM 9105 C C . ALA I 1 81 ? 215.836 -44.383 45.753 1.00 32.77 81 ALA I C 1
ATOM 9106 O O . ALA I 1 81 ? 216.219 -45.539 45.565 1.00 37.38 81 ALA I O 1
ATOM 9108 N N . ASP I 1 82 ? 216.496 -43.327 45.287 1.00 29.10 82 ASP I N 1
ATOM 9109 C CA . ASP I 1 82 ? 217.796 -43.483 44.625 1.00 27.02 82 ASP I CA 1
ATOM 9110 C C . ASP I 1 82 ? 218.654 -42.231 44.770 1.00 27.82 82 ASP I C 1
ATOM 9111 O O . ASP I 1 82 ? 218.234 -41.248 45.379 1.00 33.04 82 ASP I O 1
ATOM 9116 N N . LEU I 1 83 ? 219.859 -42.266 44.207 1.00 30.00 83 LEU I N 1
ATOM 9117 C CA . LEU I 1 83 ? 220.799 -41.149 44.356 1.00 29.24 83 LEU I CA 1
ATOM 9118 C C . LEU I 1 83 ? 220.271 -39.847 43.763 1.00 30.76 83 LEU I C 1
ATOM 9119 O O . LEU I 1 83 ? 220.670 -38.761 44.191 1.00 31.55 83 LEU I O 1
ATOM 9124 N N . GLY I 1 84 ? 219.387 -39.959 42.778 1.00 31.73 84 GLY I N 1
ATOM 9125 C CA . GLY I 1 84 ? 218.828 -38.791 42.120 1.00 34.17 84 GLY I CA 1
ATOM 9126 C C . GLY I 1 84 ? 217.809 -38.078 42.984 1.00 36.05 84 GLY I C 1
ATOM 9127 O O . GLY I 1 84 ? 217.340 -36.991 42.637 1.00 36.22 84 GLY I O 1
ATOM 9128 N N . ASP I 1 85 ? 217.457 -38.702 44.105 1.00 31.03 85 ASP I N 1
ATOM 9129 C CA . ASP I 1 85 ? 216.542 -38.112 45.079 1.00 35.18 85 ASP I CA 1
ATOM 9130 C C . ASP I 1 85 ? 217.296 -37.351 46.171 1.00 33.02 85 ASP I C 1
ATOM 9131 O O . ASP I 1 85 ? 216.695 -36.618 46.957 1.00 30.67 85 ASP I O 1
ATOM 9136 N N . VAL I 1 86 ? 218.609 -37.543 46.234 1.00 25.42 86 VAL I N 1
ATOM 9137 C CA . VAL I 1 86 ? 219.409 -36.891 47.268 1.00 23.34 86 VAL I CA 1
ATOM 9138 C C . VAL I 1 86 ? 219.393 -35.384 47.030 1.00 27.75 86 VAL I C 1
ATOM 9139 O O . VAL I 1 86 ? 219.546 -34.938 45.890 1.00 25.13 86 VAL I O 1
ATOM 9143 N N . VAL I 1 87 ? 219.181 -34.599 48.087 1.00 29.58 87 VAL I N 1
ATOM 9144 C CA . VAL I 1 87 ? 219.118 -33.145 47.931 1.00 23.54 87 VAL I CA 1
ATOM 9145 C C . VAL I 1 87 ? 220.120 -32.403 48.809 1.00 25.61 87 VAL I C 1
ATOM 9146 O O . VAL I 1 87 ? 220.422 -31.235 48.562 1.00 24.99 87 VAL I O 1
ATOM 9150 N N . GLU I 1 88 ? 220.646 -33.069 49.828 1.00 23.86 88 GLU I N 1
ATOM 9151 C CA . GLU I 1 88 ? 221.716 -32.463 50.610 1.00 26.58 88 GLU I CA 1
ATOM 9152 C C . GLU I 1 88 ? 222.742 -33.495 51.042 1.00 26.70 88 GLU I C 1
ATOM 9153 O O . GLU I 1 88 ? 222.406 -34.535 51.602 1.00 28.25 88 GLU I O 1
ATOM 9159 N N . VAL I 1 89 ? 224.002 -33.186 50.768 1.00 22.65 89 VAL I N 1
ATOM 9160 C CA . VAL I 1 89 ? 225.112 -34.030 51.158 1.00 22.82 89 VAL I CA 1
ATOM 9161 C C . VAL I 1 89 ? 225.995 -33.282 52.148 1.00 23.91 89 VAL I C 1
ATOM 9162 O O . VAL I 1 89 ? 226.456 -32.169 51.868 1.00 27.38 89 VAL I O 1
ATOM 9166 N N . CYS I 1 90 ? 226.213 -33.889 53.311 1.00 22.27 90 CYS I N 1
ATOM 9167 C CA . CYS I 1 90 ? 227.213 -33.403 54.264 1.00 23.13 90 CYS I CA 1
ATOM 9168 C C . CYS I 1 90 ? 228.338 -34.426 54.383 1.00 24.52 90 CYS I C 1
ATOM 9169 O O . CYS I 1 90 ? 228.119 -35.556 54.843 1.00 24.91 90 CYS I O 1
ATOM 9172 N N . SER I 1 91 ? 229.536 -34.031 53.962 1.00 20.14 91 SER I N 1
ATOM 9173 C CA . SER I 1 91 ? 230.685 -34.924 53.984 1.00 18.98 91 SER I CA 1
ATOM 9174 C C . SER I 1 91 ? 231.679 -34.530 55.065 1.00 18.62 91 SER I C 1
ATOM 9175 O O . SER I 1 91 ? 232.048 -33.361 55.200 1.00 20.17 91 SER I O 1
ATOM 9178 N N . TYR I 1 92 ? 232.105 -35.520 55.836 1.00 20.26 92 TYR I N 1
ATOM 9179 C CA . TYR I 1 92 ? 233.038 -35.301 56.917 1.00 20.61 92 TYR I CA 1
ATOM 9180 C C . TYR I 1 92 ? 234.341 -36.046 56.633 1.00 22.54 92 TYR I C 1
ATOM 9181 O O . TYR I 1 92 ? 234.389 -37.273 56.728 1.00 22.10 92 TYR I O 1
ATOM 9190 N N . LEU I 1 93 ? 235.374 -35.296 56.250 1.00 18.14 93 LEU I N 1
ATOM 9191 C CA . LEU I 1 93 ? 236.732 -35.816 56.117 1.00 19.04 93 LEU I CA 1
ATOM 9192 C C . LEU I 1 93 ? 237.427 -35.721 57.469 1.00 18.98 93 LEU I C 1
ATOM 9193 O O . LEU I 1 93 ? 236.864 -35.151 58.404 1.00 21.36 93 LEU I O 1
ATOM 9198 N N . VAL I 1 94 ? 238.633 -36.272 57.587 1.00 16.73 94 VAL I N 1
ATOM 9199 C CA . VAL I 1 94 ? 239.448 -35.997 58.772 1.00 16.79 94 VAL I CA 1
ATOM 9200 C C . VAL I 1 94 ? 240.692 -35.187 58.411 1.00 21.39 94 VAL I C 1
ATOM 9201 O O . VAL I 1 94 ? 241.333 -34.600 59.289 1.00 21.54 94 VAL I O 1
ATOM 9205 N N . ASN I 1 95 ? 241.045 -35.165 57.127 1.00 21.07 95 ASN I N 1
ATOM 9206 C CA . ASN I 1 95 ? 242.142 -34.319 56.658 1.00 22.20 95 ASN I CA 1
ATOM 9207 C C . ASN I 1 95 ? 241.910 -33.797 55.247 1.00 19.70 95 ASN I C 1
ATOM 9208 O O . ASN I 1 95 ? 241.572 -34.557 54.337 1.00 18.96 95 ASN I O 1
ATOM 9213 N N . MET I 1 96 ? 242.106 -32.497 55.059 1.00 18.18 96 MET I N 1
ATOM 9214 C CA . MET I 1 96 ? 241.728 -31.878 53.795 1.00 17.47 96 MET I CA 1
ATOM 9215 C C . MET I 1 96 ? 242.677 -32.231 52.678 1.00 23.04 96 MET I C 1
ATOM 9216 O O . MET I 1 96 ? 242.410 -31.914 51.522 1.00 21.13 96 MET I O 1
ATOM 9221 N N . ASN I 1 97 ? 243.788 -32.882 53.001 1.00 21.37 97 ASN I N 1
ATOM 9222 C CA . ASN I 1 97 ? 244.654 -33.333 51.922 1.00 21.47 97 ASN I CA 1
ATOM 9223 C C . ASN I 1 97 ? 244.003 -34.521 51.208 1.00 23.08 97 ASN I C 1
ATOM 9224 O O . ASN I 1 97 ? 244.469 -34.946 50.152 1.00 27.23 97 ASN I O 1
ATOM 9229 N N . ASP I 1 98 ? 242.919 -35.037 51.790 1.00 20.49 98 ASP I N 1
ATOM 9230 C CA . ASP I 1 98 ? 242.104 -36.069 51.137 1.00 22.82 98 ASP I CA 1
ATOM 9231 C C . ASP I 1 98 ? 241.007 -35.495 50.233 1.00 22.61 98 ASP I C 1
ATOM 9232 O O . ASP I 1 98 ? 240.328 -36.237 49.520 1.00 20.20 98 ASP I O 1
ATOM 9237 N N . PHE I 1 99 ? 240.846 -34.178 50.252 1.00 21.75 99 PHE I N 1
ATOM 9238 C CA . PHE I 1 99 ? 239.75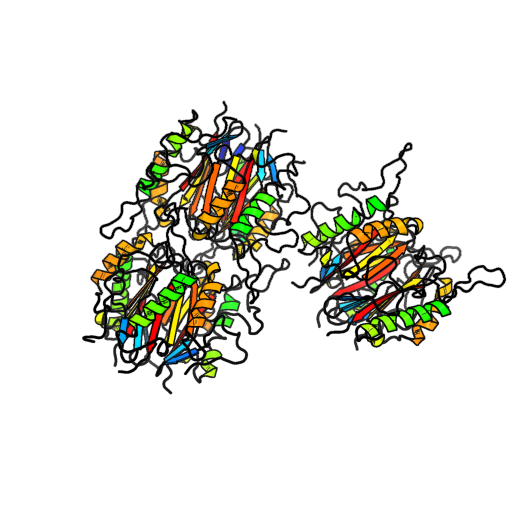1 -33.526 49.530 1.00 24.64 99 PHE I CA 1
ATOM 9239 C C . PHE I 1 99 ? 239.756 -33.790 48.017 1.00 26.55 99 PHE I C 1
ATOM 9240 O O . PHE I 1 99 ? 238.725 -34.123 47.449 1.00 24.90 99 PHE I O 1
ATOM 9248 N N . ALA I 1 100 ? 240.907 -33.643 47.365 1.00 22.46 100 ALA I N 1
ATOM 9249 C CA . ALA I 1 100 ? 240.976 -33.760 45.908 1.00 26.33 100 ALA I CA 1
ATOM 9250 C C . ALA I 1 100 ? 240.501 -35.130 45.410 1.00 21.36 100 ALA I C 1
ATOM 9251 O O . ALA I 1 100 ? 239.735 -35.228 44.443 1.00 23.82 100 ALA I O 1
ATOM 9253 N N . ALA I 1 101 ? 240.938 -36.187 46.078 1.00 24.15 101 ALA I N 1
ATOM 9254 C CA . ALA I 1 101 ? 240.593 -37.540 45.655 1.00 24.09 101 ALA I CA 1
ATOM 9255 C C . ALA I 1 101 ? 239.130 -37.838 45.968 1.00 21.83 101 ALA I C 1
ATOM 9256 O O . ALA I 1 101 ? 238.429 -38.469 45.173 1.00 25.12 101 ALA I O 1
ATOM 9258 N N . TYR I 1 102 ? 238.676 -37.382 47.129 1.00 21.56 102 TYR I N 1
ATOM 9259 C CA . TYR I 1 102 ? 237.264 -37.481 47.488 1.00 23.83 102 TYR I CA 1
ATOM 9260 C C . TYR I 1 102 ? 236.401 -36.805 46.429 1.00 24.07 102 TYR I C 1
ATOM 9261 O O . TYR I 1 102 ? 235.404 -37.366 45.973 1.00 26.49 102 TYR I O 1
ATOM 9270 N N A ASN I 1 103 ? 236.804 -35.608 46.025 0.46 24.35 103 ASN I N 1
ATOM 9271 N N B ASN I 1 103 ? 236.782 -35.584 46.067 0.54 23.74 103 ASN I N 1
ATOM 9272 C CA A ASN I 1 103 ? 236.061 -34.838 45.039 0.46 26.04 103 ASN I CA 1
ATOM 9273 C CA B ASN I 1 103 ? 236.115 -34.828 45.014 0.54 26.65 103 ASN I CA 1
ATOM 9274 C C A ASN I 1 103 ? 235.956 -35.536 43.672 0.46 27.47 103 ASN I C 1
ATOM 9275 C C B ASN I 1 103 ? 235.926 -35.624 43.727 0.54 27.06 103 ASN I C 1
ATOM 9276 O O A ASN I 1 103 ? 234.943 -35.407 42.978 0.46 26.75 103 ASN I O 1
ATOM 9277 O O B ASN I 1 103 ? 234.842 -35.634 43.137 0.54 27.82 103 ASN I O 1
ATOM 9286 N N . LYS I 1 104 ? 236.999 -36.266 43.278 1.00 24.01 104 LYS I N 1
ATOM 9287 C CA . LYS I 1 104 ? 236.971 -36.986 42.007 1.00 26.43 104 LYS I CA 1
ATOM 9288 C C . LYS I 1 104 ? 235.986 -38.149 42.077 1.00 27.87 104 LYS I C 1
ATOM 9289 O O . LYS I 1 104 ? 235.282 -38.431 41.103 1.00 27.82 104 LYS I O 1
ATOM 9295 N N . VAL I 1 105 ? 235.924 -38.818 43.225 1.00 25.37 105 VAL I N 1
ATOM 9296 C CA . VAL I 1 105 ? 234.967 -39.912 43.387 1.00 26.03 105 VAL I CA 1
ATOM 9297 C C . VAL I 1 105 ? 233.531 -39.390 43.462 1.00 29.21 105 VAL I C 1
ATOM 9298 O O . VAL I 1 105 ? 232.627 -39.960 42.866 1.00 27.84 105 VAL I O 1
ATOM 9302 N N . TYR I 1 106 ? 233.330 -38.301 44.198 1.00 24.50 106 TYR I N 1
ATOM 9303 C CA . TYR I 1 106 ? 232.008 -37.697 44.315 1.00 20.78 106 TYR I CA 1
ATOM 9304 C C . TYR I 1 106 ? 231.408 -37.445 42.934 1.00 25.94 106 TYR I C 1
ATOM 9305 O O . TYR I 1 106 ? 230.225 -37.709 42.697 1.00 26.27 106 TYR I O 1
ATOM 9314 N N . ALA I 1 107 ? 232.238 -36.952 42.023 1.00 29.56 107 ALA I N 1
ATOM 9315 C CA . ALA I 1 107 ? 231.783 -36.604 40.679 1.00 34.99 107 ALA I CA 1
ATOM 9316 C C . ALA I 1 107 ? 231.409 -37.827 39.838 1.00 34.35 107 ALA I C 1
ATOM 9317 O O . ALA I 1 107 ? 230.810 -37.680 38.777 1.00 33.61 107 ALA I O 1
ATOM 9319 N N . GLU I 1 108 ? 231.762 -39.026 40.302 1.00 30.52 108 GLU I N 1
ATOM 9320 C CA . GLU I 1 108 ? 231.352 -40.259 39.618 1.00 32.38 108 GLU I CA 1
ATOM 9321 C C . GLU I 1 108 ? 229.863 -40.529 39.827 1.00 32.34 108 GLU I C 1
ATOM 9322 O O . GLU I 1 108 ? 229.242 -41.250 39.048 1.00 32.50 108 GLU I O 1
ATOM 9328 N N . PHE I 1 109 ? 229.296 -39.940 40.881 1.00 29.94 109 PHE I N 1
ATOM 9329 C CA . PHE I 1 109 ? 227.937 -40.260 41.321 1.00 30.92 109 PHE I CA 1
ATOM 9330 C C . PHE I 1 109 ? 226.942 -39.116 41.213 1.00 35.14 109 PHE I C 1
ATOM 9331 O O . PHE I 1 109 ? 225.754 -39.351 41.005 1.00 39.41 109 PHE I O 1
ATOM 9339 N N . PHE I 1 110 ? 227.415 -37.886 41.386 1.00 36.35 110 PHE I N 1
ATOM 9340 C CA . PHE I 1 110 ? 226.543 -36.713 41.350 1.00 34.35 110 PHE I CA 1
ATOM 9341 C C . PHE I 1 110 ? 227.056 -35.661 40.372 1.00 35.60 110 PHE I C 1
ATOM 9342 O O . PHE I 1 110 ? 228.242 -35.636 40.049 1.00 40.64 110 PHE I O 1
ATOM 9350 N N . ASP I 1 111 ? 226.162 -34.788 39.906 1.00 43.26 111 ASP I N 1
ATOM 9351 C CA . ASP I 1 111 ? 226.569 -33.602 39.150 1.00 42.18 111 ASP I CA 1
ATOM 9352 C C . ASP I 1 111 ? 225.815 -32.359 39.632 1.00 40.27 111 ASP I C 1
ATOM 9353 O O . ASP I 1 111 ? 225.131 -32.398 40.655 1.00 41.41 111 ASP I O 1
ATOM 9358 N N . ALA I 1 112 ? 225.938 -31.263 38.890 1.00 41.58 112 ALA I N 1
ATOM 9359 C CA . ALA I 1 112 ? 225.356 -29.989 39.311 1.00 40.96 112 ALA I CA 1
ATOM 9360 C C . ALA I 1 112 ? 223.826 -30.000 39.297 1.00 37.80 112 ALA I C 1
ATOM 9361 O O . ALA I 1 112 ? 223.198 -29.076 39.808 1.00 42.71 112 ALA I O 1
ATOM 9363 N N . THR I 1 113 ? 223.223 -31.031 38.708 1.00 35.89 113 THR I N 1
ATOM 9364 C CA . THR I 1 113 ? 221.772 -31.195 38.799 1.00 35.01 113 THR I CA 1
ATOM 9365 C C . THR I 1 113 ? 221.410 -31.885 40.113 1.00 41.35 113 THR I C 1
ATOM 9366 O O . THR I 1 113 ? 220.234 -32.046 40.442 1.00 43.39 113 THR I O 1
ATOM 9370 N N . GLY I 1 114 ? 222.434 -32.285 40.857 1.00 39.68 114 GLY I N 1
ATOM 9371 C CA . GLY I 1 114 ? 222.250 -33.064 42.066 1.00 40.29 114 GLY I CA 1
ATOM 9372 C C . GLY I 1 114 ? 222.117 -32.251 43.341 1.00 34.55 114 GLY I C 1
ATOM 9373 O O . GLY I 1 114 ? 221.701 -31.091 43.308 1.00 32.89 114 GLY I O 1
ATOM 9374 N N . PRO I 1 115 ? 222.465 -32.866 44.480 1.00 27.98 115 PRO I N 1
ATOM 9375 C CA . PRO I 1 115 ? 222.261 -32.250 45.800 1.00 25.33 115 PRO I CA 1
ATOM 9376 C C . PRO I 1 115 ? 223.232 -31.118 46.118 1.00 27.84 115 PRO I C 1
ATOM 9377 O O . PRO I 1 115 ? 224.329 -31.051 45.550 1.00 29.18 115 PRO I O 1
ATOM 9381 N N . ALA I 1 116 ? 222.806 -30.227 47.013 1.00 24.82 116 ALA I N 1
ATOM 9382 C CA . ALA I 1 116 ? 223.722 -29.304 47.680 1.00 25.91 116 ALA I CA 1
ATOM 9383 C C . ALA I 1 116 ? 224.756 -30.107 48.445 1.00 26.02 116 ALA I C 1
ATOM 9384 O O . ALA I 1 116 ? 224.468 -31.211 48.910 1.00 28.56 116 ALA I O 1
ATOM 9386 N N . ARG I 1 117 ? 225.958 -29.562 48.586 1.00 21.50 117 ARG I N 1
ATOM 9387 C CA . ARG I 1 117 ? 227.023 -30.280 49.276 1.00 18.79 117 ARG I CA 1
ATOM 9388 C C . ARG I 1 117 ? 227.810 -29.360 50.198 1.00 24.72 117 ARG I C 1
ATOM 9389 O O . ARG I 1 117 ? 228.067 -28.202 49.862 1.00 23.24 117 ARG I O 1
ATOM 9397 N N . THR I 1 118 ? 228.182 -29.898 51.356 1.00 22.69 118 THR I N 1
ATOM 9398 C CA . THR I 1 118 ? 229.084 -29.254 52.310 1.00 22.34 118 THR I CA 1
ATOM 9399 C C . THR I 1 118 ? 230.155 -30.269 52.712 1.00 24.17 118 THR I C 1
ATOM 9400 O O . THR I 1 118 ? 229.839 -31.435 52.968 1.00 26.13 118 THR I O 1
ATOM 9404 N N . THR I 1 119 ? 231.418 -29.846 52.722 1.00 23.37 119 THR I N 1
ATOM 9405 C CA . THR I 1 119 ? 232.532 -30.730 53.074 1.00 22.03 119 THR I CA 1
ATOM 9406 C C . THR I 1 119 ? 233.446 -30.034 54.087 1.00 18.75 119 THR I C 1
ATOM 9407 O O . THR I 1 119 ? 233.945 -28.939 53.831 1.00 21.65 119 THR I O 1
ATOM 9411 N N . VAL I 1 120 ? 233.635 -30.659 55.246 1.00 17.39 120 VAL I N 1
ATOM 9412 C CA . VAL I 1 120 ? 234.554 -30.153 56.263 1.00 15.27 120 VAL I CA 1
ATOM 9413 C C . VAL I 1 120 ? 235.406 -31.305 56.792 1.00 19.38 120 VAL I C 1
ATOM 9414 O O . VAL I 1 120 ? 235.047 -32.473 56.642 1.00 22.11 120 VAL I O 1
ATOM 9418 N N . ALA I 1 121 ? 236.546 -30.991 57.403 1.00 16.28 121 ALA I N 1
ATOM 9419 C CA . ALA I 1 121 ? 237.308 -32.036 58.088 1.00 17.12 121 ALA I CA 1
ATOM 9420 C C . ALA I 1 121 ? 237.043 -31.916 59.570 1.00 19.17 121 ALA I C 1
ATOM 9421 O O . ALA I 1 121 ? 237.214 -30.841 60.144 1.00 20.28 121 ALA I O 1
ATOM 9423 N N . VAL I 1 122 ? 236.619 -33.017 60.185 1.00 19.51 122 VAL I N 1
ATOM 9424 C CA . VAL I 1 122 ? 236.308 -33.020 61.611 1.00 20.68 122 VAL I CA 1
ATOM 9425 C C . VAL I 1 122 ? 237.544 -33.464 62.394 1.00 20.16 122 VAL I C 1
ATOM 9426 O O . VAL I 1 122 ? 238.506 -33.954 61.806 1.00 21.94 122 VAL I O 1
ATOM 9430 N N . HIS I 1 123 ? 237.529 -33.275 63.712 1.00 17.75 123 HIS I N 1
ATOM 9431 C CA . HIS I 1 123 ? 238.638 -33.702 64.545 1.00 18.75 123 HIS I CA 1
ATOM 9432 C C . HIS I 1 123 ? 238.756 -35.236 64.538 1.00 22.86 123 HIS I C 1
ATOM 9433 O O . HIS I 1 123 ? 239.848 -35.757 64.338 1.00 18.77 123 HIS I O 1
ATOM 9440 N N . GLN I 1 124 ? 237.638 -35.945 64.723 1.00 18.54 124 GLN I N 1
ATOM 9441 C CA . GLN I 1 124 ? 237.634 -37.409 64.649 1.00 20.16 124 GLN I CA 1
ATOM 9442 C C . GLN I 1 124 ? 236.329 -37.972 64.119 1.00 22.10 124 GLN I C 1
ATOM 9443 O O . GLN I 1 124 ? 235.258 -37.418 64.372 1.00 20.30 124 GLN I O 1
ATOM 9449 N N . LEU I 1 125 ? 236.420 -39.111 63.435 1.00 19.08 125 LEU I N 1
ATOM 9450 C CA . LEU I 1 125 ? 235.234 -39.906 63.130 1.00 19.04 125 LEU I CA 1
ATOM 9451 C C . LEU I 1 125 ? 235.188 -41.075 64.112 1.00 20.52 125 LEU I C 1
ATOM 9452 O O . LEU I 1 125 ? 236.152 -41.296 64.846 1.00 23.71 125 LEU I O 1
ATOM 9457 N N . PRO I 1 126 ? 234.068 -41.819 64.142 1.00 17.70 126 PRO I N 1
ATOM 9458 C CA . PRO I 1 126 ? 233.869 -42.827 65.197 1.00 21.31 126 PRO I CA 1
ATOM 9459 C C . PRO I 1 126 ? 234.847 -44.010 65.161 1.00 23.46 126 PRO I C 1
ATOM 9460 O O . PRO I 1 126 ? 234.952 -44.706 66.164 1.00 23.63 126 PRO I O 1
ATOM 9464 N N . HIS I 1 127 ? 235.545 -44.224 64.050 1.00 18.97 127 HIS I N 1
ATOM 9465 C CA . HIS I 1 127 ? 236.580 -45.256 63.973 1.00 22.00 127 HIS I CA 1
ATOM 9466 C C . HIS I 1 127 ? 237.832 -44.644 63.360 1.00 23.92 127 HIS I C 1
ATOM 9467 O O . HIS I 1 127 ? 237.736 -43.896 62.394 1.00 26.62 127 HIS I O 1
ATOM 9474 N N . PRO I 1 128 ? 239.013 -44.980 63.898 1.00 25.62 128 PRO I N 1
ATOM 9475 C CA . PRO I 1 128 ? 240.245 -44.307 63.474 1.00 26.53 128 PRO I CA 1
ATOM 9476 C C . PRO I 1 128 ? 240.684 -44.654 62.052 1.00 26.71 128 PRO I C 1
ATOM 9477 O O . PRO I 1 128 ? 241.494 -43.916 61.486 1.00 30.57 128 PRO I O 1
ATOM 9481 N N . GLN I 1 129 ? 240.158 -45.740 61.487 1.00 25.03 129 GLN I N 1
ATOM 9482 C CA . GLN I 1 129 ? 240.497 -46.136 60.122 1.00 25.01 129 GLN I CA 1
ATOM 9483 C C . GLN I 1 129 ? 239.782 -45.284 59.070 1.00 23.92 129 GLN I C 1
ATOM 9484 O O . GLN I 1 129 ? 240.139 -45.325 57.892 1.00 26.89 129 GLN I O 1
ATOM 9490 N N . LEU I 1 130 ? 238.764 -44.535 59.489 1.00 20.21 130 LEU I N 1
ATOM 9491 C CA . LEU I 1 130 ? 237.910 -43.812 58.546 1.00 17.18 130 LEU I CA 1
ATOM 9492 C C . LEU I 1 130 ? 238.553 -42.517 58.083 1.00 20.94 130 LEU I C 1
ATOM 9493 O O . LEU I 1 130 ? 239.166 -41.803 58.884 1.00 21.90 130 LEU I O 1
ATOM 9498 N N . VAL I 1 131 ? 238.399 -42.197 56.803 1.00 21.72 131 VAL I N 1
ATOM 9499 C CA . VAL I 1 131 ? 238.805 -40.876 56.326 1.00 20.07 131 VAL I CA 1
ATOM 9500 C C . VAL I 1 131 ? 237.633 -40.134 55.691 1.00 24.04 131 VAL I C 1
ATOM 9501 O O . VAL I 1 131 ? 237.792 -39.008 55.218 1.00 24.17 131 VAL I O 1
ATOM 9505 N N . ILE I 1 132 ? 236.453 -40.755 55.701 1.00 21.58 132 ILE I N 1
ATOM 9506 C CA . ILE I 1 132 ? 235.252 -40.106 55.190 1.00 20.77 132 ILE I CA 1
ATOM 9507 C C . ILE I 1 132 ? 233.997 -40.726 55.800 1.00 20.39 132 ILE I C 1
ATOM 9508 O O . ILE I 1 132 ? 233.917 -41.938 55.975 1.00 22.56 132 ILE I O 1
ATOM 9513 N N . GLU I 1 133 ? 233.050 -39.876 56.162 1.00 19.79 133 GLU I N 1
ATOM 9514 C CA . GLU I 1 133 ? 231.701 -40.310 56.508 1.00 21.03 133 GLU I CA 1
ATOM 9515 C C . GLU I 1 133 ? 230.741 -39.305 55.877 1.00 24.14 133 GLU I C 1
ATOM 9516 O O . GLU I 1 133 ? 231.013 -38.106 55.900 1.00 22.43 133 GLU I O 1
ATOM 9522 N N . ILE I 1 134 ? 229.644 -39.788 55.302 1.00 21.84 134 ILE I N 1
ATOM 9523 C CA . ILE I 1 134 ? 228.686 -38.904 54.631 1.00 19.85 134 ILE I CA 1
ATOM 9524 C C . ILE I 1 134 ? 227.258 -39.085 55.146 1.00 23.36 134 ILE I C 1
ATOM 9525 O O . ILE I 1 134 ? 226.778 -40.203 55.297 1.00 23.68 134 ILE I O 1
ATOM 9530 N N . LYS I 1 135 ? 226.603 -37.959 55.415 1.00 20.14 135 LYS I N 1
ATOM 9531 C CA . LYS I 1 135 ? 225.206 -37.908 55.840 1.00 24.20 135 LYS I CA 1
ATOM 9532 C C . LYS I 1 135 ? 224.401 -37.310 54.693 1.00 22.44 135 LYS I C 1
ATOM 9533 O O . LYS I 1 135 ? 224.858 -36.355 54.072 1.00 26.86 135 LYS I O 1
ATOM 9539 N N . VAL I 1 136 ? 223.231 -37.860 54.380 1.00 25.49 136 VAL I N 1
ATOM 9540 C CA . VAL I 1 136 ? 222.422 -37.248 53.322 1.00 23.03 136 VAL I CA 1
ATOM 9541 C C . VAL I 1 136 ? 220.968 -37.075 53.696 1.00 26.15 136 VAL I C 1
ATOM 9542 O O . VAL I 1 136 ? 220.426 -37.789 54.538 1.00 28.65 136 VAL I O 1
ATOM 9546 N N . VAL I 1 137 ? 220.350 -36.100 53.041 1.00 26.44 137 VAL I N 1
ATOM 9547 C CA . VAL I 1 137 ? 218.917 -35.932 53.051 1.00 25.35 137 VAL I CA 1
ATOM 9548 C C . VAL I 1 137 ? 218.416 -36.158 51.632 1.00 26.60 137 VAL I C 1
ATOM 9549 O O . VAL I 1 137 ? 218.967 -35.605 50.680 1.00 25.65 137 VAL I O 1
ATOM 9553 N N . ALA I 1 138 ? 217.395 -36.990 51.482 1.00 24.11 138 ALA I N 1
ATOM 9554 C CA . ALA I 1 138 ? 216.789 -37.195 50.170 1.00 25.29 138 ALA I CA 1
ATOM 9555 C C . ALA I 1 138 ? 215.317 -36.829 50.191 1.00 32.64 138 ALA I C 1
ATOM 9556 O O . ALA I 1 138 ? 214.668 -36.869 51.238 1.00 36.23 138 ALA I O 1
ATOM 9558 N N . TYR I 1 139 ? 214.792 -36.485 49.018 1.00 29.29 139 TYR I N 1
ATOM 9559 C CA . TYR I 1 139 ? 213.397 -36.085 48.878 1.00 30.20 139 TYR I CA 1
ATOM 9560 C C . TYR I 1 139 ? 212.668 -37.055 47.955 1.00 33.42 139 TYR I C 1
ATOM 9561 O O . TYR I 1 139 ? 213.059 -37.231 46.800 1.00 33.53 139 TYR I O 1
ATOM 9570 N N . LYS I 1 140 ? 211.621 -37.690 48.473 1.00 31.73 140 LYS I N 1
ATOM 9571 C CA . LYS I 1 140 ? 210.883 -38.712 47.730 1.00 34.06 140 LYS I CA 1
ATOM 9572 C C . LYS I 1 140 ? 209.486 -38.917 48.303 1.00 42.76 140 LYS I C 1
ATOM 9573 O O . LYS I 1 140 ? 209.275 -39.804 49.134 1.00 46.55 140 LYS I O 1
ATOM 9579 N N . PRO I 1 141 ? 208.526 -38.094 47.855 1.00 42.03 141 PRO I N 1
ATOM 9580 C CA . PRO I 1 141 ? 207.119 -38.205 48.263 1.00 48.31 141 PRO I CA 1
ATOM 9581 C C . PRO I 1 141 ? 206.579 -39.612 48.038 1.00 48.58 141 PRO I C 1
ATOM 9582 O O . PRO I 1 141 ? 206.876 -40.214 47.010 1.00 52.62 141 PRO I O 1
ATOM 9586 N N . LEU I 1 142 ? 205.804 -40.122 48.992 1.00 56.29 142 LEU I N 1
ATOM 9587 C CA . LEU I 1 142 ? 205.263 -41.479 48.915 1.00 57.09 142 LEU I CA 1
#

Nearest PDB structures (foldseek):
  6izh-assembly1_F  TM=1.007E+00  e=8.250E-31  Pseudomonas sp.
  6izh-assembly1_E  TM=9.898E-01  e=4.674E-25  Pseudomonas sp.
  8v8r-assembly2_C  TM=9.225E-01  e=4.619E-13  Streptococcus sanguinis
  5hp7-assembly1_A  TM=9.492E-01  e=3.411E-12  Arabidopsis thaliana
  3i7t-assembly1_A  TM=9.285E-01  e=1.981E-10  Mycobacterium tuberculosis H37Rv

Sequence (1212 aa):
ADNSAKLVEGKAKPMGSSFPHVKRAGDFLFVSGTSSRRRPDNTFVGAEPDDTGRPRPNIELQTREVISNIRDILQQSVGADLGDVVEVCSYLVNMNDFAAYNKVYAEFFDATGPARTTVAVHQLPHPQLVIEIKVVAYKPLSAKLVEGKAKPMGSFPHVKRAGDFLFVSGTSSRRRPDNTFVGAEPDDTGRPRPNIELQTREVISSNIRRDILQSVGADLGDVVEVCSYLVNMNDFAAYNKKVYAEFFDATGPARTTVAVHQLPHPQLVIEIKVVAYKPLADNSAKLLVEGKAKPMMGSFPHVKRAGDFLFVSGTSSRRRPDNTFVGAEPDDTGRPRPNIELQTREVISNIRDILQSVGADDLGDVVEVCSYLVNNMNDFAAYNKVYAEFFDATGPARTTVAVHQLPHPQLVIEIKVVAYKPLDNSAKLVEGKAKPMMGSSFPHVKRAGDFLFVSGTSSRRPDNTFVGAEPDDTGRRPRPNIELQTREVISSNIRDILQSSVGADDLGDVVEVCSYLVNMNDFAAYNKVYAEFFDATGPARTTVAVHQLPHPQLVIEIKVVAYKPLFPHVKRAGDFLFVSGTSSRRPDNTFVGAEPDDTGRRPRRPNIELQTREVISSNIRDILQSVGADLGDVVEVCSYLVNNMNDFAAYNKVYAEFFDATGPARTTVAVHQLPHPQLVIEIKVVAYKPLDNSAKLVEGKAKPMGSFPHVKRAGDFLFVSGTSSRRPDNTFVGAEPDDTGRPRPNIELQTREVISNIRRDILQQSVGADLGDVVEVCSYLVNMNDFAAYNKVYAEFFDATGPARTTVAVHQLPHPQLVIEIKVVAYKPLSAKLVEGKAKPMGSFPHVKRAGDFLFVSGTSSRRRPDNTFVGAEPDDTGRPRPNIELQTRREVISNIRDILQSVGADLGDVVEVCSYLVNMNDFAAYNKVYAEFFDATGPARTTVAVHQLPHPQLVIEIKVVAYKPLSAKLVEGKAKPMGSFPHVKRAGDFLFVSGTSSRRRPDNTFVGAEPDDTGRPRPNIELQTREVISNIRDILQSVGADLGDVVEVCSYLVNMNDFAAYNKVYAEFFDATGPARTTVAVHQLPHPQLVIEIKVVAYKPLNSAKLVEGKAKPMGSFPHVKRAGDFLFVSGTSSRRPDNTFVGAEPDDTGRPRPNIELQTREVISNIRRDILQSVGADLGDVVEVCSYLVNMNDFAAYNNKVYAEFFDATGPARTTVAVHQLPHPQLVIEIKVVAYKPL